Protein AF-0000000080835949 (afdb_homodimer)

pLDDT: mean 84.01, std 15.95, range [26.69, 98.88]

Organism: Erinaceus europaeus (NCBI:txid9365)

Structure (mmCIF, N/CA/C/O backbone):
data_AF-0000000080835949-model_v1
#
loop_
_entity.id
_entity.type
_entity.pdbx_description
1 polymer 'Delta-1-pyrroline-5-carboxylate synthase isoform X5'
#
loop_
_atom_site.group_PDB
_atom_site.id
_atom_site.type_symbol
_atom_site.label_atom_id
_atom_site.label_alt_id
_atom_site.label_comp_id
_atom_site.label_asym_id
_atom_site.label_entity_id
_atom_site.label_seq_id
_atom_site.pdbx_PDB_ins_code
_atom_site.Cartn_x
_atom_site.Cartn_y
_atom_site.Cartn_z
_atom_site.occupancy
_atom_site.B_iso_or_equiv
_atom_site.auth_seq_id
_atom_site.auth_comp_id
_atom_site.auth_asym_id
_atom_site.auth_atom_id
_atom_site.pdbx_PDB_model_num
ATOM 1 N N . MET A 1 1 ? -2.121 26.766 31.625 1 88.12 1 MET A N 1
ATOM 2 C CA . MET A 1 1 ? -1.047 26.641 30.656 1 88.12 1 MET A CA 1
ATOM 3 C C . MET A 1 1 ? -0.212 27.906 30.578 1 88.12 1 MET A C 1
ATOM 5 O O . MET A 1 1 ? -0.754 29.016 30.625 1 88.12 1 MET A O 1
ATOM 9 N N . MET A 1 2 ? 1.116 27.719 30.609 1 88.81 2 MET A N 1
ATOM 10 C CA . MET A 1 2 ? 2.055 28.828 30.422 1 88.81 2 MET A CA 1
ATOM 11 C C . MET A 1 2 ? 2.971 28.562 29.234 1 88.81 2 MET A C 1
ATOM 13 O O . MET A 1 2 ? 3.219 27.422 28.859 1 88.81 2 MET A O 1
ATOM 17 N N . LEU A 1 3 ? 3.408 29.656 28.625 1 90.5 3 LEU A N 1
ATOM 18 C CA . LEU A 1 3 ? 4.285 29.562 27.469 1 90.5 3 LEU A CA 1
ATOM 19 C C . LEU A 1 3 ? 5.617 30.25 27.734 1 90.5 3 LEU A C 1
ATOM 21 O O . LEU A 1 3 ? 5.648 31.375 28.266 1 90.5 3 LEU A O 1
ATOM 25 N N . VAL A 1 4 ? 6.664 29.484 27.531 1 88.44 4 VAL A N 1
ATOM 26 C CA . VAL A 1 4 ? 8 30.078 27.5 1 88.44 4 VAL A CA 1
ATOM 27 C C . VAL A 1 4 ? 8.5 30.156 26.062 1 88.44 4 VAL A C 1
ATOM 29 O O . VAL A 1 4 ? 8.523 29.141 25.344 1 88.44 4 VAL A O 1
ATOM 32 N N . THR A 1 5 ? 8.727 31.234 25.594 1 84.81 5 THR A N 1
ATOM 33 C CA . THR A 1 5 ? 9.062 31.375 24.172 1 84.81 5 THR A CA 1
ATOM 34 C C . THR A 1 5 ? 10.43 32.031 24.016 1 84.81 5 THR A C 1
ATOM 36 O O . THR A 1 5 ? 10.906 32.719 24.906 1 84.81 5 THR A O 1
ATOM 39 N N . SER A 1 6 ? 10.992 31.562 22.922 1 78 6 SER A N 1
ATOM 40 C CA . SER A 1 6 ? 12.203 32.219 22.406 1 78 6 SER A CA 1
ATOM 41 C C . SER A 1 6 ? 11.93 32.938 21.094 1 78 6 SER A C 1
ATOM 43 O O . SER A 1 6 ? 10.773 33.062 20.672 1 78 6 SER A O 1
ATOM 45 N N . GLY A 1 7 ? 12.836 33.75 20.656 1 71.12 7 GLY A N 1
ATOM 46 C CA . GLY A 1 7 ? 12.727 34.281 19.312 1 71.12 7 GLY A CA 1
ATOM 47 C C . GLY A 1 7 ? 12.727 35.812 19.25 1 71.12 7 GLY A C 1
ATOM 48 O O . GLY A 1 7 ? 12.711 36.406 18.172 1 71.12 7 GLY A O 1
ATOM 49 N N . ALA A 1 8 ? 12.742 36.375 20.406 1 66.88 8 ALA A N 1
ATOM 50 C CA . ALA A 1 8 ? 12.734 37.844 20.406 1 66.88 8 ALA A CA 1
ATOM 51 C C . ALA A 1 8 ? 13.891 38.375 19.594 1 66.88 8 ALA A C 1
ATOM 53 O O . ALA A 1 8 ? 13.719 39.344 18.844 1 66.88 8 ALA A O 1
ATOM 54 N N . VAL A 1 9 ? 14.953 37.656 19.781 1 63.09 9 VAL A N 1
ATOM 55 C CA . VAL A 1 9 ? 16.125 38.125 19.047 1 63.09 9 VAL A CA 1
ATOM 56 C C . VAL A 1 9 ? 15.914 37.969 17.547 1 63.09 9 VAL A C 1
ATOM 58 O O . VAL A 1 9 ? 16.219 38.875 16.766 1 63.09 9 VAL A O 1
ATOM 61 N N . ALA A 1 10 ? 15.367 36.875 17.203 1 71.38 10 ALA A N 1
ATOM 62 C CA . ALA A 1 10 ? 15.133 36.625 15.789 1 71.38 10 ALA A CA 1
ATOM 63 C C . ALA A 1 10 ? 14.109 37.594 15.211 1 71.38 10 ALA A C 1
ATOM 65 O O . ALA A 1 10 ? 14.289 38.094 14.102 1 71.38 10 ALA A O 1
ATOM 66 N N . PHE A 1 11 ? 13.109 37.875 15.883 1 72.44 11 PHE A N 1
ATOM 67 C CA . PHE A 1 11 ? 12.094 38.812 15.461 1 72.44 11 PHE A CA 1
ATOM 68 C C . PHE A 1 11 ? 12.688 40.219 15.344 1 72.44 11 PHE A C 1
ATOM 70 O O . PHE A 1 11 ? 12.352 40.969 14.422 1 72.44 11 PHE A O 1
ATOM 77 N N . GLY A 1 12 ? 13.531 40.5 16.25 1 64.81 12 GLY A N 1
ATOM 78 C CA . GLY A 1 12 ? 14.172 41.812 16.25 1 64.81 12 GLY A CA 1
ATOM 79 C C . GLY A 1 12 ? 15.141 41.969 15.094 1 64.81 12 GLY A C 1
ATOM 80 O O . GLY A 1 12 ? 15.195 43.062 14.484 1 64.81 12 GLY A O 1
ATOM 81 N N . LYS A 1 13 ? 15.805 40.875 14.914 1 69.25 13 LYS A N 1
ATOM 82 C CA . LYS A 1 13 ? 16.734 40.938 13.797 1 69.25 13 LYS A CA 1
ATOM 83 C C . LYS A 1 13 ? 16.016 41.219 12.484 1 69.25 13 LYS A C 1
ATOM 85 O O . LYS A 1 13 ? 16.484 42 11.664 1 69.25 13 LYS A O 1
ATOM 90 N N . GLN A 1 14 ? 14.938 40.594 12.367 1 67.75 14 GLN A N 1
ATOM 91 C CA . GLN A 1 14 ? 14.156 40.781 11.148 1 67.75 14 GLN A CA 1
ATOM 92 C C . GLN A 1 14 ? 13.586 42.188 11.086 1 67.75 14 GLN A C 1
ATOM 94 O O . GLN A 1 14 ? 13.641 42.844 10.039 1 67.75 14 GLN A O 1
ATOM 99 N N . ARG A 1 15 ? 13.102 42.656 12.094 1 65 15 ARG A N 1
ATOM 100 C CA . ARG A 1 15 ? 12.508 44 12.164 1 65 15 ARG A CA 1
ATOM 101 C C . ARG A 1 15 ? 13.555 45.062 11.938 1 65 15 ARG A C 1
ATOM 103 O O . ARG A 1 15 ? 13.328 46 11.18 1 65 15 ARG A O 1
ATOM 110 N N . LEU A 1 16 ? 14.727 44.875 12.594 1 61.59 16 LEU A N 1
ATOM 111 C CA . LEU A 1 16 ? 15.766 45.906 12.508 1 61.59 16 LEU A CA 1
ATOM 112 C C . LEU A 1 16 ? 16.422 45.906 11.125 1 61.59 16 LEU A C 1
ATOM 114 O O . LEU A 1 16 ? 16.781 46.969 10.602 1 61.59 16 LEU A O 1
ATOM 118 N N . ARG A 1 17 ? 16.531 44.688 10.75 1 63.53 17 ARG A N 1
ATOM 119 C CA . ARG A 1 17 ? 17.062 44.594 9.391 1 63.53 17 ARG A CA 1
ATOM 120 C C . ARG A 1 17 ? 16.188 45.375 8.414 1 63.53 17 ARG A C 1
ATOM 122 O O . ARG A 1 17 ? 16.688 46.094 7.547 1 63.53 17 ARG A O 1
ATOM 129 N N . HIS A 1 18 ? 15 45.219 8.578 1 60.62 18 HIS A N 1
ATOM 130 C CA . HIS A 1 18 ? 14.055 45.906 7.719 1 60.62 18 HIS A CA 1
ATOM 131 C C . HIS A 1 18 ? 14.148 47.406 7.91 1 60.62 18 HIS A C 1
ATOM 133 O O . HIS A 1 18 ? 14.133 48.188 6.934 1 60.62 18 HIS A O 1
ATOM 139 N N . GLU A 1 19 ? 14.281 47.812 9.117 1 56.03 19 GLU A N 1
ATOM 140 C CA . GLU A 1 19 ? 14.359 49.219 9.414 1 56.03 19 GLU A CA 1
ATOM 141 C C . GLU A 1 19 ? 15.641 49.844 8.859 1 56.03 19 GLU A C 1
ATOM 143 O O . GLU A 1 19 ? 15.633 50.969 8.367 1 56.03 19 GLU A O 1
ATOM 148 N N . ILE A 1 20 ? 16.578 49 8.961 1 55.88 20 ILE A N 1
ATOM 149 C CA . ILE A 1 20 ? 17.859 49.5 8.461 1 55.88 20 ILE A CA 1
ATOM 150 C C . ILE A 1 20 ? 17.812 49.594 6.941 1 55.88 20 ILE A C 1
ATOM 152 O O . ILE A 1 20 ? 18.281 50.594 6.379 1 55.88 20 ILE A O 1
ATOM 156 N N . LEU A 1 21 ? 17.234 48.625 6.426 1 57.69 21 LEU A N 1
ATOM 157 C CA . LEU A 1 21 ? 17.125 48.688 4.969 1 57.69 21 LEU A CA 1
ATOM 158 C C . LEU A 1 21 ? 16.266 49.875 4.523 1 57.69 21 LEU A C 1
ATOM 160 O O . LEU A 1 21 ? 16.609 50.531 3.551 1 57.69 21 LEU A O 1
ATOM 164 N N . LEU A 1 22 ? 15.25 50.062 5.277 1 53.97 22 LEU A N 1
ATOM 165 C CA . LEU A 1 22 ? 14.398 51.188 4.969 1 53.97 22 LEU A CA 1
ATOM 166 C C . LEU A 1 22 ? 15.141 52.5 5.188 1 53.97 22 LEU A C 1
ATOM 168 O O . LEU A 1 22 ? 15.016 53.438 4.383 1 53.97 22 LEU A O 1
ATOM 172 N N . SER A 1 23 ? 15.844 52.531 6.25 1 50.34 23 SER A N 1
ATOM 173 C CA . SER A 1 23 ? 16.594 53.719 6.559 1 50.34 23 SER A CA 1
ATOM 174 C C . SER A 1 23 ? 17.656 54 5.496 1 50.34 23 SER A C 1
ATOM 176 O O . SER A 1 23 ? 17.859 55.156 5.105 1 50.34 23 SER A O 1
ATOM 178 N N . GLN A 1 24 ? 18.125 52.906 5.164 1 52.12 24 GLN A N 1
ATOM 179 C CA . GLN A 1 24 ? 19.125 53.062 4.125 1 52.12 24 GLN A CA 1
ATOM 180 C C . GLN A 1 24 ? 18.5 53.531 2.818 1 52.12 24 GLN A C 1
ATOM 182 O O . GLN A 1 24 ? 19.062 54.406 2.133 1 52.12 24 GLN A O 1
ATOM 187 N N . SER A 1 25 ? 17.422 52.938 2.572 1 54.47 25 SER A N 1
ATOM 188 C CA . SER A 1 25 ? 16.734 53.344 1.351 1 54.47 25 SER A CA 1
ATOM 189 C C . SER A 1 25 ? 16.281 54.812 1.428 1 54.47 25 SER A C 1
ATOM 191 O O . SER A 1 25 ? 16.391 55.531 0.447 1 54.47 25 SER A O 1
ATOM 193 N N . VAL A 1 26 ? 15.812 55.219 2.514 1 49.69 26 VAL A N 1
ATOM 194 C CA . VAL A 1 26 ? 15.383 56.594 2.709 1 49.69 26 VAL A CA 1
ATOM 195 C C . VAL A 1 26 ? 16.594 57.531 2.645 1 49.69 26 VAL A C 1
ATOM 197 O O . VAL A 1 26 ? 16.531 58.594 2.021 1 49.69 26 VAL A O 1
ATOM 200 N N . ARG A 1 27 ? 17.578 57.125 3.326 1 48.22 27 ARG A N 1
ATOM 201 C CA . ARG A 1 27 ? 18.797 57.938 3.277 1 48.22 27 ARG A CA 1
ATOM 202 C C . ARG A 1 27 ? 19.328 58.031 1.851 1 48.22 27 ARG A C 1
ATOM 204 O O . ARG A 1 27 ? 19.797 59.094 1.435 1 48.22 27 ARG A O 1
ATOM 211 N N . GLN A 1 28 ? 19.125 56.906 1.254 1 51 28 GLN A N 1
ATOM 212 C CA . GLN A 1 28 ? 19.562 56.969 -0.14 1 51 28 GLN A CA 1
ATOM 213 C C . GLN A 1 28 ? 18.656 57.875 -0.967 1 51 28 GLN A C 1
ATOM 215 O O . GLN A 1 28 ? 19.141 58.594 -1.828 1 51 28 GLN A O 1
ATOM 220 N N . ALA A 1 29 ? 17.375 57.75 -0.825 1 49.56 29 ALA A N 1
ATOM 221 C CA . ALA A 1 29 ? 16.453 58.594 -1.582 1 49.56 29 ALA A CA 1
ATOM 222 C C . ALA A 1 29 ? 16.641 60.062 -1.224 1 49.56 29 ALA A C 1
ATOM 224 O O . ALA A 1 29 ? 16.516 60.938 -2.082 1 49.56 29 ALA A O 1
ATOM 225 N N . LEU A 1 30 ? 16.797 60.375 -0.031 1 43.25 30 LEU A N 1
ATOM 226 C CA . LEU A 1 30 ? 17.016 61.75 0.378 1 43.25 30 LEU A CA 1
ATOM 227 C C . LEU A 1 30 ? 18.391 62.25 -0.058 1 43.25 30 LEU A C 1
ATOM 229 O O . LEU A 1 30 ? 18.578 63.438 -0.251 1 43.25 30 LEU A O 1
ATOM 233 N N . HIS A 1 31 ? 19.359 61.469 0.089 1 42.22 31 HIS A N 1
ATOM 234 C CA . HIS A 1 31 ? 20.688 61.906 -0.351 1 42.22 31 HIS A CA 1
ATOM 235 C C . HIS A 1 31 ? 20.906 61.594 -1.824 1 42.22 31 HIS A C 1
ATOM 237 O O . HIS A 1 31 ? 20.969 60.406 -2.207 1 42.22 31 HIS A O 1
ATOM 243 N N . SER A 1 32 ? 20.281 62.344 -2.828 1 41.25 32 SER A N 1
ATOM 244 C CA . SER A 1 32 ? 20.406 62.375 -4.281 1 41.25 32 SER A CA 1
ATOM 245 C C . SER A 1 32 ? 21.812 62 -4.711 1 41.25 32 SER A C 1
ATOM 247 O O . SER A 1 32 ? 22.125 61.938 -5.902 1 41.25 32 SER A O 1
ATOM 249 N N . GLY A 1 33 ? 22.984 62.562 -4.094 1 35.78 33 GLY A N 1
ATOM 250 C CA . GLY A 1 33 ? 24.234 62.594 -4.855 1 35.78 33 GLY A CA 1
ATOM 251 C C . GLY A 1 33 ? 24.688 61.219 -5.281 1 35.78 33 GLY A C 1
ATOM 252 O O . GLY A 1 33 ? 24.172 60.219 -4.809 1 35.78 33 GLY A O 1
ATOM 253 N N . GLN A 1 34 ? 25.953 61.156 -6.062 1 35.84 34 GLN A N 1
ATOM 254 C CA . GLN A 1 34 ? 26.641 60.25 -6.965 1 35.84 34 GLN A CA 1
ATOM 255 C C . GLN A 1 34 ? 26.703 58.844 -6.371 1 35.84 34 GLN A C 1
ATOM 257 O O . GLN A 1 34 ? 26.203 57.875 -6.965 1 35.84 34 GLN A O 1
ATOM 262 N N . ASN A 1 35 ? 28.109 58.281 -6.332 1 35.69 35 ASN A N 1
ATOM 263 C CA . ASN A 1 35 ? 28.844 57.094 -6.684 1 35.69 35 ASN A CA 1
ATOM 264 C C . ASN A 1 35 ? 28.625 55.969 -5.668 1 35.69 35 ASN A C 1
ATOM 266 O O . ASN A 1 35 ? 28.609 54.781 -6.027 1 35.69 35 ASN A O 1
ATOM 270 N N . GLN A 1 36 ? 29.297 56.156 -4.41 1 35.09 36 GLN A N 1
ATOM 271 C CA . GLN A 1 36 ? 29.938 55.031 -3.734 1 35.09 36 GLN A CA 1
ATOM 272 C C . GLN A 1 36 ? 28.891 54.125 -3.049 1 35.09 36 GLN A C 1
ATOM 274 O O . GLN A 1 36 ? 28.422 54.469 -1.959 1 35.09 36 GLN A O 1
ATOM 279 N N . LEU A 1 37 ? 28 53.594 -3.613 1 39.09 37 LEU A N 1
ATOM 280 C CA . LEU A 1 37 ? 27.188 52.469 -3.141 1 39.09 37 LEU A CA 1
ATOM 281 C C . LEU A 1 37 ? 28.047 51.438 -2.445 1 39.09 37 LEU A C 1
ATOM 283 O O . LEU A 1 37 ? 28.484 50.469 -3.076 1 39.09 37 LEU A O 1
ATOM 287 N N . LYS A 1 38 ? 29.188 51.875 -1.84 1 36.31 38 LYS A N 1
ATOM 288 C CA . LYS A 1 38 ? 29.969 50.844 -1.157 1 36.31 38 LYS A CA 1
ATOM 289 C C . LYS A 1 38 ? 29.078 49.906 -0.337 1 36.31 38 LYS A C 1
ATOM 291 O O . LYS A 1 38 ? 27.953 50.281 0.029 1 36.31 38 LYS A O 1
ATOM 296 N N . GLU A 1 39 ? 29.75 48.656 -0.035 1 39.78 39 GLU A N 1
ATOM 297 C CA . GLU A 1 39 ? 29.422 47.469 0.739 1 39.78 39 GLU A CA 1
ATOM 298 C C . GLU A 1 39 ? 28.812 47.844 2.086 1 39.78 39 GLU A C 1
ATOM 300 O O . GLU A 1 39 ? 29.531 48.062 3.062 1 39.78 39 GLU A O 1
ATOM 305 N N . MET A 1 40 ? 28.016 48.719 2.17 1 38.34 40 MET A N 1
ATOM 306 C CA . MET A 1 40 ? 27.469 49 3.494 1 38.34 40 MET A CA 1
ATOM 307 C C . MET A 1 40 ? 27.109 47.719 4.223 1 38.34 40 MET A C 1
ATOM 309 O O . MET A 1 40 ? 26.234 46.969 3.773 1 38.34 40 MET A O 1
ATOM 313 N N . ALA A 1 41 ? 28 47.125 4.918 1 41.78 41 ALA A N 1
ATOM 314 C CA . ALA A 1 41 ? 27.891 46 5.859 1 41.78 41 ALA A CA 1
ATOM 315 C C . ALA A 1 41 ? 26.688 46.188 6.781 1 41.78 41 ALA A C 1
ATOM 317 O O . ALA A 1 41 ? 26.484 47.25 7.363 1 41.78 41 ALA A O 1
ATOM 318 N N . ILE A 1 42 ? 25.594 45.656 6.613 1 47.62 42 ILE A N 1
ATOM 319 C CA . ILE A 1 42 ? 24.547 45.5 7.621 1 47.62 42 ILE A CA 1
ATOM 320 C C . ILE A 1 42 ? 25.172 45.438 9.008 1 47.62 42 ILE A C 1
ATOM 322 O O . ILE A 1 42 ? 26.016 44.562 9.266 1 47.62 42 ILE A O 1
ATOM 326 N N . PRO A 1 43 ? 25.328 46.531 9.75 1 47.06 43 PRO A N 1
ATOM 327 C CA . PRO A 1 43 ? 25.938 46.438 11.078 1 47.06 43 PRO A CA 1
ATOM 328 C C . PRO A 1 43 ? 25.5 45.219 11.867 1 47.06 43 PRO A C 1
ATOM 330 O O . PRO A 1 43 ? 24.391 44.719 11.664 1 47.06 43 PRO A O 1
ATOM 333 N N . VAL A 1 44 ? 26.422 44.469 12.383 1 52.31 44 VAL A N 1
ATOM 334 C CA . VAL A 1 44 ? 26.203 43.375 13.328 1 52.31 44 VAL A CA 1
ATOM 335 C C . VAL A 1 44 ? 25.25 43.844 14.422 1 52.31 44 VAL A C 1
ATOM 337 O O . VAL A 1 44 ? 25.547 44.781 15.172 1 52.31 44 VAL A O 1
ATOM 340 N N . LEU A 1 45 ? 23.984 43.719 14.172 1 59.12 45 LEU A N 1
ATOM 341 C CA . LEU A 1 45 ? 22.953 44.062 15.148 1 59.12 45 LEU A CA 1
ATOM 342 C C . LEU A 1 45 ? 23.219 43.344 16.469 1 59.12 45 LEU A C 1
ATOM 344 O O . LEU A 1 45 ? 23.438 42.125 16.5 1 59.12 45 LEU A O 1
ATOM 348 N N . GLU A 1 46 ? 23.531 44.094 17.484 1 59.28 46 GLU A N 1
ATOM 349 C CA . GLU A 1 46 ? 23.719 43.531 18.828 1 59.28 46 GLU A CA 1
ATOM 350 C C . GLU A 1 46 ? 22.469 42.75 19.266 1 59.28 46 GLU A C 1
ATOM 352 O O . GLU A 1 46 ? 21.344 43.188 19.047 1 59.28 46 GLU A O 1
ATOM 357 N N . ALA A 1 47 ? 22.656 41.625 19.781 1 62.09 47 ALA A N 1
ATOM 358 C CA . ALA A 1 47 ? 21.609 40.688 20.188 1 62.09 47 ALA A CA 1
ATOM 359 C C . ALA A 1 47 ? 20.641 41.375 21.172 1 62.09 47 ALA A C 1
ATOM 361 O O . ALA A 1 47 ? 19.438 41.125 21.109 1 62.09 47 ALA A O 1
ATOM 362 N N . ARG A 1 48 ? 21.125 42.312 21.984 1 60.59 48 ARG A N 1
ATOM 363 C CA . ARG A 1 48 ? 20.297 42.969 22.984 1 60.59 48 ARG A CA 1
ATOM 364 C C . ARG A 1 48 ? 19.297 43.906 22.328 1 60.59 48 ARG A C 1
ATOM 366 O O . ARG A 1 48 ? 18.125 43.969 22.719 1 60.59 48 ARG A O 1
ATOM 373 N N . ALA A 1 49 ? 19.812 44.562 21.391 1 62.06 49 ALA A N 1
ATOM 374 C CA . ALA A 1 49 ? 18.938 45.469 20.656 1 62.06 49 ALA A CA 1
ATOM 375 C C . ALA A 1 49 ? 17.875 44.719 19.859 1 62.06 49 ALA A C 1
ATOM 377 O O . ALA A 1 49 ? 16.719 45.156 19.797 1 62.06 49 ALA A O 1
ATOM 378 N N . CYS A 1 50 ? 18.281 43.656 19.375 1 67.44 50 CYS A N 1
ATOM 379 C CA . CYS A 1 50 ? 17.359 42.844 18.609 1 67.44 50 CYS A CA 1
ATOM 380 C C . CYS A 1 50 ? 16.266 42.25 19.5 1 67.44 50 CYS A C 1
ATOM 382 O O . CYS A 1 50 ? 15.102 42.188 19.125 1 67.44 50 CYS A O 1
ATOM 384 N N . ALA A 1 51 ? 16.703 41.906 20.672 1 66.88 51 ALA A N 1
ATOM 385 C CA . ALA A 1 51 ? 15.75 41.344 21.609 1 66.88 51 ALA A CA 1
ATOM 386 C C . ALA A 1 51 ? 14.703 42.375 22.031 1 66.88 51 ALA A C 1
ATOM 388 O O . ALA A 1 51 ? 13.516 42.031 22.109 1 66.88 51 ALA A O 1
ATOM 389 N N . ALA A 1 52 ? 15.18 43.531 22.281 1 61.88 52 ALA A N 1
ATOM 390 C CA . ALA A 1 52 ? 14.266 44.594 22.703 1 61.88 52 ALA A CA 1
ATOM 391 C C . ALA A 1 52 ? 13.273 44.969 21.609 1 61.88 52 ALA A C 1
ATOM 393 O O . ALA A 1 52 ? 12.086 45.156 21.875 1 61.88 52 ALA A O 1
ATOM 394 N N . ALA A 1 53 ? 13.797 44.938 20.438 1 63.16 53 ALA A N 1
ATOM 395 C CA . ALA A 1 53 ? 12.953 45.312 19.297 1 63.16 53 ALA A CA 1
ATOM 396 C C . ALA A 1 53 ? 12.016 44.156 18.938 1 63.16 53 ALA A C 1
ATOM 398 O O . ALA A 1 53 ? 10.891 44.375 18.469 1 63.16 53 ALA A O 1
ATOM 399 N N . GLY A 1 54 ? 12.383 43.062 19.156 1 70.12 54 GLY A N 1
ATOM 400 C CA . GLY A 1 54 ? 11.648 41.875 18.734 1 70.12 54 GLY A CA 1
ATOM 401 C C . GLY A 1 54 ? 10.594 41.438 19.719 1 70.12 54 GLY A C 1
ATOM 402 O O . GLY A 1 54 ? 9.578 40.844 19.344 1 70.12 54 GLY A O 1
ATOM 403 N N . GLN A 1 55 ? 10.812 41.812 20.969 1 71.94 55 GLN A N 1
ATOM 404 C CA . GLN A 1 55 ? 9.922 41.344 22.031 1 71.94 55 GLN A CA 1
ATOM 405 C C . GLN A 1 55 ? 8.508 41.906 21.844 1 71.94 55 GLN A C 1
ATOM 407 O O . GLN A 1 55 ? 7.527 41.188 22.047 1 71.94 55 GLN A O 1
ATOM 412 N N . SER A 1 56 ? 8.367 43.125 21.453 1 65.25 56 SER A N 1
ATOM 413 C CA . SER A 1 56 ? 7.055 43.719 21.25 1 65.25 56 SER A CA 1
ATOM 414 C C . SER A 1 56 ? 6.324 43.062 20.078 1 65.25 56 SER A C 1
ATOM 416 O O . SER A 1 56 ? 5.113 42.812 20.156 1 65.25 56 SER A O 1
ATOM 418 N N . GLY A 1 57 ? 7.055 42.844 19.047 1 70.12 57 GLY A N 1
ATOM 419 C CA . GLY A 1 57 ? 6.465 42.156 17.906 1 70.12 57 GLY A CA 1
ATOM 420 C C . GLY A 1 57 ? 6.016 40.75 18.234 1 70.12 57 GLY A C 1
ATOM 421 O O . GLY A 1 57 ? 4.934 40.344 17.812 1 70.12 57 GLY A O 1
ATOM 422 N N . LEU A 1 58 ? 6.777 40.094 18.922 1 78.75 58 LEU A N 1
ATOM 423 C CA . LEU A 1 58 ? 6.473 38.719 19.297 1 78.75 58 LEU A CA 1
ATOM 424 C C . LEU A 1 58 ? 5.23 38.688 20.188 1 78.75 58 LEU A C 1
ATOM 426 O O . LEU A 1 58 ? 4.359 37.844 19.984 1 78.75 58 LEU A O 1
ATOM 430 N N . MET A 1 59 ? 5.137 39.562 21.062 1 75.5 59 MET A N 1
ATOM 431 C CA . MET A 1 59 ? 3.996 39.594 21.969 1 75.5 59 MET A CA 1
ATOM 432 C C . MET A 1 59 ? 2.717 39.969 21.219 1 75.5 59 MET A C 1
ATOM 434 O O . MET A 1 59 ? 1.639 39.469 21.547 1 75.5 59 MET A O 1
ATOM 438 N N . ALA A 1 60 ? 2.869 40.906 20.359 1 69.31 60 ALA A N 1
ATOM 439 C CA . ALA A 1 60 ? 1.716 41.281 19.562 1 69.31 60 ALA A CA 1
ATOM 440 C C . ALA A 1 60 ? 1.178 40.062 18.781 1 69.31 60 ALA A C 1
ATOM 442 O O . ALA A 1 60 ? -0.037 39.906 18.641 1 69.31 60 ALA A O 1
ATOM 443 N N . LEU A 1 61 ? 2.068 39.438 18.375 1 78.19 61 LEU A N 1
ATOM 444 C CA . LEU A 1 61 ? 1.684 38.25 17.641 1 78.19 61 LEU A CA 1
ATOM 445 C C . LEU A 1 61 ? 0.943 37.25 18.531 1 78.19 61 LEU A C 1
ATOM 447 O O . LEU A 1 61 ? -0.123 36.75 18.172 1 78.19 61 LEU A O 1
ATOM 451 N N . TYR A 1 62 ? 1.441 36.969 19.656 1 82.75 62 TYR A N 1
ATOM 452 C CA . TYR A 1 62 ? 0.811 36.031 20.578 1 82.75 62 TYR A CA 1
ATOM 453 C C . TYR A 1 62 ? -0.554 36.562 21.016 1 82.75 62 TYR A C 1
ATOM 455 O O . TYR A 1 62 ? -1.519 35.781 21.094 1 82.75 62 TYR A O 1
ATOM 463 N N . GLU A 1 63 ? -0.617 37.75 21.297 1 73.19 63 GLU A N 1
ATOM 464 C CA . GLU A 1 63 ? -1.877 38.312 21.734 1 73.19 63 GLU A CA 1
ATOM 465 C C . GLU A 1 63 ? -2.953 38.188 20.656 1 73.19 63 GLU A C 1
ATOM 467 O O . GLU A 1 63 ? -4.105 37.875 20.953 1 73.19 63 GLU A O 1
ATOM 472 N N . ALA A 1 64 ? -2.479 38.5 19.547 1 73.44 64 ALA A N 1
ATOM 473 C CA . ALA A 1 64 ? -3.422 38.375 18.438 1 73.44 64 ALA A CA 1
ATOM 474 C C . ALA A 1 64 ? -3.893 36.938 18.25 1 73.44 64 ALA A C 1
ATOM 476 O O . ALA A 1 64 ? -5.07 36.688 17.984 1 73.44 64 ALA A O 1
ATOM 477 N N . MET A 1 65 ? -3.039 36.094 18.406 1 81.31 65 MET A N 1
ATOM 478 C CA . MET A 1 65 ? -3.35 34.688 18.203 1 81.31 65 MET A CA 1
ATOM 479 C C . MET A 1 65 ? -4.277 34.156 19.297 1 81.31 65 MET A C 1
ATOM 481 O O . MET A 1 65 ? -5.219 33.406 19.016 1 81.31 65 MET A O 1
ATOM 485 N N . PHE A 1 66 ? -4.109 34.594 20.5 1 80.5 66 PHE A N 1
ATOM 486 C CA . PHE A 1 66 ? -4.902 34.094 21.625 1 80.5 66 PHE A CA 1
ATOM 487 C C . PHE A 1 66 ? -6.25 34.812 21.688 1 80.5 66 PHE A C 1
ATOM 489 O O . PHE A 1 66 ? -7.262 34.188 22.047 1 80.5 66 PHE A O 1
ATOM 496 N N . THR A 1 67 ? -6.172 35.938 21.312 1 70.94 67 THR A N 1
ATOM 497 C CA . THR A 1 67 ? -7.387 36.719 21.391 1 70.94 67 THR A CA 1
ATOM 498 C C . THR A 1 67 ? -8.461 36.188 20.469 1 70.94 67 THR A C 1
ATOM 500 O O . THR A 1 67 ? -9.648 36.25 20.766 1 70.94 67 THR A O 1
ATOM 503 N N . GLN A 1 68 ? -7.992 35.625 19.453 1 68 68 GLN A N 1
ATOM 504 C CA . GLN A 1 68 ? -8.938 35.031 18.516 1 68 68 GLN A CA 1
ATOM 505 C C . GLN A 1 68 ? -9.781 33.938 19.188 1 68 68 GLN A C 1
ATOM 507 O O . GLN A 1 68 ? -10.906 33.688 18.75 1 68 68 GLN A O 1
ATOM 512 N N . TYR A 1 69 ? -9.312 33.438 20.203 1 74.06 69 TYR A N 1
ATOM 513 C CA . TYR A 1 69 ? -10.023 32.406 20.938 1 74.06 69 TYR A CA 1
ATOM 514 C C . TYR A 1 69 ? -10.539 32.938 22.281 1 74.06 69 TYR A C 1
ATOM 516 O O . TYR A 1 69 ? -10.828 32.156 23.188 1 74.06 69 TYR A O 1
ATOM 524 N N . SER A 1 70 ? -10.5 34.125 22.453 1 68.94 70 SER A N 1
ATOM 525 C CA . SER A 1 70 ? -10.977 34.844 23.641 1 68.94 70 SER A CA 1
ATOM 526 C C . SER A 1 70 ? -10.117 34.5 24.844 1 68.94 70 SER A C 1
ATOM 528 O O . SER A 1 70 ? -10.633 34.375 25.953 1 68.94 70 SER A O 1
ATOM 530 N N . ILE A 1 71 ? -8.891 34.312 24.516 1 78.06 71 ILE A N 1
ATOM 531 C CA . ILE A 1 71 ? -7.93 34.094 25.578 1 78.06 71 ILE A CA 1
ATOM 532 C C . ILE A 1 71 ? -6.98 35.281 25.688 1 78.06 71 ILE A C 1
ATOM 534 O O . ILE A 1 71 ? -6.496 35.812 24.688 1 78.06 71 ILE A O 1
ATOM 538 N N . CYS A 1 72 ? -6.863 35.75 26.859 1 71.31 72 CYS A N 1
ATOM 539 C CA . CYS A 1 72 ? -5.938 36.844 27.109 1 71.31 72 CYS A CA 1
ATOM 540 C C . CYS A 1 72 ? -4.547 36.344 27.453 1 71.31 72 CYS A C 1
ATOM 542 O O . CYS A 1 72 ? -4.414 35.312 28.125 1 71.31 72 CYS A O 1
ATOM 544 N N . ALA A 1 73 ? -3.584 36.969 26.891 1 81.31 73 ALA A N 1
ATOM 545 C CA . ALA A 1 73 ? -2.199 36.625 27.188 1 81.31 73 ALA A CA 1
ATOM 546 C C . ALA A 1 73 ? -1.479 37.781 27.875 1 81.31 73 ALA A C 1
ATOM 548 O O . ALA A 1 73 ? -1.861 38.938 27.719 1 81.31 73 ALA A O 1
ATOM 549 N N . ALA A 1 74 ? -0.504 37.438 28.781 1 73.69 74 ALA A N 1
ATOM 550 C CA . ALA A 1 74 ? 0.304 38.438 29.469 1 73.69 74 ALA A CA 1
ATOM 551 C C . ALA A 1 74 ? 1.791 38.125 29.359 1 73.69 74 ALA A C 1
ATOM 553 O O . ALA A 1 74 ? 2.191 36.969 29.438 1 73.69 74 ALA A O 1
ATOM 554 N N . GLN A 1 75 ? 2.545 39.156 29.156 1 79.38 75 GLN A N 1
ATOM 555 C CA . GLN A 1 75 ? 3.988 38.969 29.031 1 79.38 75 GLN A CA 1
ATOM 556 C C . GLN A 1 75 ? 4.676 39.125 30.391 1 79.38 75 GLN A C 1
ATOM 558 O O . GLN A 1 75 ? 4.332 40 31.172 1 79.38 75 GLN A O 1
ATOM 563 N N . ILE A 1 76 ? 5.582 38.188 30.625 1 75.12 76 ILE A N 1
ATOM 564 C CA . ILE A 1 76 ? 6.457 38.281 31.781 1 75.12 76 ILE A CA 1
ATOM 565 C C . ILE A 1 76 ? 7.914 38.156 31.344 1 75.12 76 ILE A C 1
ATOM 567 O O . ILE A 1 76 ? 8.297 37.156 30.703 1 75.12 76 ILE A O 1
ATOM 571 N N . LEU A 1 77 ? 8.688 39.219 31.547 1 76.56 77 LEU A N 1
ATOM 572 C CA . LEU A 1 77 ? 10.117 39.156 31.266 1 76.56 77 LEU A CA 1
ATOM 573 C C . LEU A 1 77 ? 10.914 38.938 32.531 1 76.56 77 LEU A C 1
ATOM 575 O O . LEU A 1 77 ? 10.672 39.594 33.562 1 76.56 77 LEU A O 1
ATOM 579 N N . VAL A 1 78 ? 11.727 37.969 32.438 1 76.5 78 VAL A N 1
ATOM 580 C CA . VAL A 1 78 ? 12.469 37.594 33.656 1 76.5 78 VAL A CA 1
ATOM 581 C C . VAL A 1 78 ? 13.969 37.656 33.375 1 76.5 78 VAL A C 1
ATOM 583 O O . VAL A 1 78 ? 14.391 37.594 32.219 1 76.5 78 VAL A O 1
ATOM 586 N N . THR A 1 79 ? 14.758 37.969 34.312 1 68.5 79 THR A N 1
ATOM 587 C CA . THR A 1 79 ? 16.219 37.875 34.281 1 68.5 79 THR A CA 1
ATOM 588 C C . THR A 1 79 ? 16.703 36.812 35.281 1 68.5 79 THR A C 1
ATOM 590 O O . THR A 1 79 ? 15.945 36.312 36.094 1 68.5 79 THR A O 1
ATOM 593 N N . ASN A 1 80 ? 17.984 36.406 35.094 1 68.81 80 ASN A N 1
ATOM 594 C CA . ASN A 1 80 ? 18.578 35.406 35.969 1 68.81 80 ASN A CA 1
ATOM 595 C C . ASN A 1 80 ? 18.484 35.875 37.438 1 68.81 80 ASN A C 1
ATOM 597 O O . ASN A 1 80 ? 18.344 35.031 38.344 1 68.81 80 ASN A O 1
ATOM 601 N N . LEU A 1 81 ? 18.5 37.125 37.688 1 59.22 81 LEU A N 1
ATOM 602 C CA . LEU A 1 81 ? 18.5 37.688 39.031 1 59.22 81 LEU A CA 1
ATOM 603 C C . LEU A 1 81 ? 17.172 37.469 39.719 1 59.22 81 LEU A C 1
ATOM 605 O O . LEU A 1 81 ? 17.094 37.406 40.938 1 59.22 81 LEU A O 1
ATOM 609 N N . ASP A 1 82 ? 16.234 37.312 38.938 1 68.62 82 ASP A N 1
ATOM 610 C CA . ASP A 1 82 ? 14.891 37.125 39.5 1 68.62 82 ASP A CA 1
ATOM 611 C C . ASP A 1 82 ? 14.758 35.781 40.156 1 68.62 82 ASP A C 1
ATOM 613 O O . ASP A 1 82 ? 13.883 35.562 41 1 68.62 82 ASP A O 1
ATOM 617 N N . PHE A 1 83 ? 15.641 34.875 39.906 1 73.81 83 PHE A N 1
ATOM 618 C CA . PHE A 1 83 ? 15.508 33.531 40.438 1 73.81 83 PHE A CA 1
ATOM 619 C C . PHE A 1 83 ? 16.484 33.281 41.594 1 73.81 83 PHE A C 1
ATOM 621 O O . PHE A 1 83 ? 16.391 32.281 42.312 1 73.81 83 PHE A O 1
ATOM 628 N N . HIS A 1 84 ? 17.406 34.188 41.75 1 69.38 84 HIS A N 1
ATOM 629 C CA . HIS A 1 84 ? 18.375 34.062 42.844 1 69.38 84 HIS A CA 1
ATOM 630 C C . HIS A 1 84 ? 17.781 34.562 44.156 1 69.38 84 HIS A C 1
ATOM 632 O O . HIS A 1 84 ? 18.203 34.125 45.219 1 69.38 84 HIS A O 1
ATOM 638 N N . ASP A 1 85 ? 16.922 35.469 44.031 1 68 85 ASP A N 1
ATOM 639 C CA . ASP A 1 85 ? 16.297 36.031 45.219 1 68 85 ASP A CA 1
ATOM 640 C C . ASP A 1 85 ? 14.984 35.312 45.562 1 68 85 ASP A C 1
ATOM 642 O O . ASP A 1 85 ? 14.125 35.156 44.688 1 68 85 ASP A O 1
ATOM 646 N N . GLU A 1 86 ? 14.953 34.812 46.781 1 78.69 86 GLU A N 1
ATOM 647 C CA . GLU A 1 86 ? 13.789 34.031 47.219 1 78.69 86 GLU A CA 1
ATOM 648 C C . GLU A 1 86 ? 12.523 34.906 47.188 1 78.69 86 GLU A C 1
ATOM 650 O O . GLU A 1 86 ? 11.453 34.406 46.781 1 78.69 86 GLU A O 1
ATOM 655 N N . GLN A 1 87 ? 12.719 36.125 47.562 1 72 87 GLN A N 1
ATOM 656 C CA . GLN A 1 87 ? 11.555 37 47.562 1 72 87 GLN A CA 1
ATOM 657 C C . GLN A 1 87 ? 11.062 37.25 46.156 1 72 87 GLN A C 1
ATOM 659 O O . GLN A 1 87 ? 9.852 37.281 45.906 1 72 87 GLN A O 1
ATOM 664 N N . LYS A 1 88 ? 11.938 37.469 45.281 1 74 88 LYS A N 1
ATOM 665 C CA . LYS A 1 88 ? 11.578 37.719 43.875 1 74 88 LYS A CA 1
ATOM 666 C C . LYS A 1 88 ? 10.938 36.469 43.25 1 74 88 LYS A C 1
ATOM 668 O O . LYS A 1 88 ? 9.992 36.594 42.469 1 74 88 LYS A O 1
ATOM 673 N N . ARG A 1 89 ? 11.453 35.406 43.656 1 82 89 ARG A N 1
ATOM 674 C CA . ARG A 1 89 ? 10.906 34.156 43.156 1 82 89 ARG A CA 1
ATOM 675 C C . ARG A 1 89 ? 9.469 33.969 43.625 1 82 89 ARG A C 1
ATOM 677 O O . ARG A 1 89 ? 8.609 33.531 42.875 1 82 89 ARG A O 1
ATOM 684 N N . ARG A 1 90 ? 9.227 34.25 44.844 1 77.75 90 ARG A N 1
ATOM 685 C CA . ARG A 1 90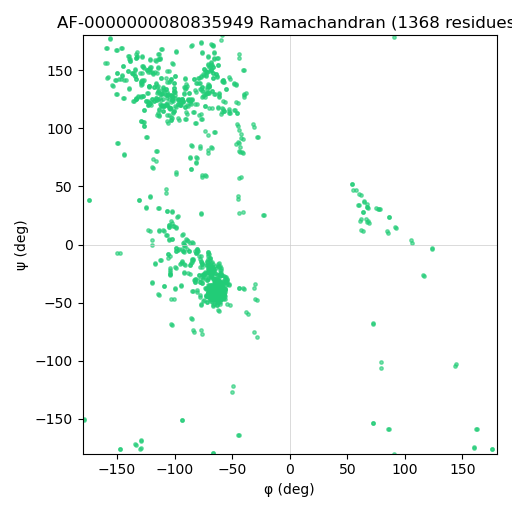 ? 7.887 34.125 45.406 1 77.75 90 ARG A CA 1
ATOM 686 C C . ARG A 1 90 ? 6.914 35.062 44.75 1 77.75 90 ARG A C 1
ATOM 688 O O . ARG A 1 90 ? 5.754 34.719 44.5 1 77.75 90 ARG A O 1
ATOM 695 N N . ASN A 1 91 ? 7.473 36.219 44.5 1 74.06 91 ASN A N 1
ATOM 696 C CA . ASN A 1 91 ? 6.648 37.188 43.812 1 74.06 91 ASN A CA 1
ATOM 697 C C . ASN A 1 91 ? 6.289 36.75 42.406 1 74.06 91 ASN A C 1
ATOM 699 O O . ASN A 1 91 ? 5.148 36.906 41.969 1 74.06 91 ASN A O 1
ATOM 703 N N . LEU A 1 92 ? 7.262 36.281 41.75 1 80.5 92 LEU A N 1
ATOM 704 C CA . LEU A 1 92 ? 7.027 35.75 40.406 1 80.5 92 LEU A CA 1
ATOM 705 C C . LEU A 1 92 ? 5.992 34.625 40.438 1 80.5 92 LEU A C 1
ATOM 707 O O . LEU A 1 92 ? 5.074 34.625 39.594 1 80.5 92 LEU A O 1
ATOM 711 N N . ASN A 1 93 ? 6.141 33.75 41.344 1 84.25 93 ASN A N 1
ATOM 712 C CA . ASN A 1 93 ? 5.203 32.656 41.5 1 84.25 93 ASN A CA 1
ATOM 713 C C . ASN A 1 93 ? 3.787 33.156 41.781 1 84.25 93 ASN A C 1
ATOM 715 O O . ASN A 1 93 ? 2.82 32.625 41.188 1 84.25 93 ASN A O 1
ATOM 719 N N . GLY A 1 94 ? 3.768 34.094 42.625 1 76.75 94 GLY A N 1
ATOM 720 C CA . GLY A 1 94 ? 2.477 34.688 42.938 1 76.75 94 GLY A CA 1
ATOM 721 C C . GLY A 1 94 ? 1.812 35.312 41.719 1 76.75 94 GLY A C 1
ATOM 722 O O . GLY A 1 94 ? 0.609 35.156 41.5 1 76.75 94 GLY A O 1
ATOM 723 N N . THR A 1 95 ? 2.613 36.031 40.969 1 78.12 95 THR A N 1
ATOM 724 C CA . THR A 1 95 ? 2.105 36.688 39.781 1 78.12 95 THR A CA 1
ATOM 725 C C . THR A 1 95 ? 1.603 35.656 38.781 1 78.12 95 THR A C 1
ATOM 727 O O . THR A 1 95 ? 0.521 35.812 38.219 1 78.12 95 THR A O 1
ATOM 730 N N . LEU A 1 96 ? 2.367 34.656 38.594 1 84.81 96 LEU A N 1
ATOM 731 C CA . LEU A 1 96 ? 2.006 33.625 37.625 1 84.81 96 LEU A CA 1
ATOM 732 C C . LEU A 1 96 ? 0.726 32.906 38.031 1 84.81 96 LEU A C 1
ATOM 734 O O . LEU A 1 96 ? -0.167 32.688 37.219 1 84.81 96 LEU A O 1
ATOM 738 N N . HIS A 1 97 ? 0.542 32.656 39.281 1 82.5 97 HIS A N 1
ATOM 739 C CA . HIS A 1 97 ? -0.65 31.984 39.781 1 82.5 97 HIS A CA 1
ATOM 740 C C . HIS A 1 97 ? -1.882 32.875 39.656 1 82.5 97 HIS A C 1
ATOM 742 O O . HIS A 1 97 ? -2.971 32.375 39.312 1 82.5 97 HIS A O 1
ATOM 748 N N . GLU A 1 98 ? -1.629 34.094 39.938 1 74.62 98 GLU A N 1
ATOM 749 C CA . GLU A 1 98 ? -2.738 35.031 39.812 1 74.62 98 GLU A CA 1
ATOM 750 C C . GLU A 1 98 ? -3.227 35.125 38.375 1 74.62 98 GLU A C 1
ATOM 752 O O . GLU A 1 98 ? -4.434 35.188 38.125 1 74.62 98 GLU A O 1
ATOM 757 N N . LEU A 1 99 ? -2.309 35.219 37.5 1 79.19 99 LEU A N 1
ATOM 758 C CA . LEU A 1 99 ? -2.668 35.25 36.094 1 79.19 99 LEU A CA 1
ATOM 759 C C . LEU A 1 99 ? -3.443 34 35.688 1 79.19 99 LEU A C 1
ATOM 761 O O . LEU A 1 99 ? -4.48 34.094 35.031 1 79.19 99 LEU A O 1
ATOM 765 N N . LEU A 1 100 ? -3.004 32.906 36.094 1 81.88 100 LEU A N 1
ATOM 766 C CA . LEU A 1 100 ? -3.637 31.641 35.781 1 81.88 100 LEU A CA 1
ATOM 767 C C . LEU A 1 100 ? -5.027 31.547 36.375 1 81.88 100 LEU A C 1
ATOM 769 O O . LEU A 1 100 ? -5.953 31.031 35.75 1 81.88 100 LEU A O 1
ATOM 773 N N . ARG A 1 101 ? -5.125 32.031 37.531 1 74.75 101 ARG A N 1
ATOM 774 C CA . ARG A 1 101 ? -6.422 32.031 38.219 1 74.75 101 ARG A CA 1
ATOM 775 C C . ARG A 1 101 ? -7.426 32.875 37.438 1 74.75 101 ARG A C 1
ATOM 777 O O . ARG A 1 101 ? -8.617 32.562 37.406 1 74.75 101 ARG A O 1
ATOM 784 N N . MET A 1 102 ? -6.883 33.906 36.781 1 68.31 102 MET A N 1
ATOM 785 C CA . MET A 1 102 ? -7.711 34.812 36 1 68.31 102 MET A CA 1
ATOM 786 C C . MET A 1 102 ? -7.895 34.281 34.594 1 68.31 102 MET A C 1
ATOM 788 O O . MET A 1 102 ? -8.43 35 33.719 1 68.31 102 MET A O 1
ATOM 792 N N . ASN A 1 103 ? -7.387 33.156 34.219 1 79.12 103 ASN A N 1
ATOM 793 C CA . ASN A 1 103 ? -7.469 32.531 32.938 1 79.12 103 ASN A CA 1
ATOM 794 C C . ASN A 1 103 ? -6.699 33.312 31.875 1 79.12 103 ASN A C 1
ATOM 796 O O . ASN A 1 103 ? -7.156 33.438 30.734 1 79.12 103 ASN A O 1
ATOM 800 N N . ILE A 1 104 ? -5.633 33.969 32.312 1 77.5 104 ILE A N 1
ATOM 801 C CA . ILE A 1 104 ? -4.699 34.656 31.406 1 77.5 104 ILE A CA 1
ATOM 802 C C . ILE A 1 104 ? -3.473 33.781 31.172 1 77.5 104 ILE A C 1
ATOM 804 O O . ILE A 1 104 ? -2.891 33.25 32.125 1 77.5 104 ILE A O 1
ATOM 808 N N . VAL A 1 105 ? -3.117 33.625 29.938 1 86.56 105 VAL A N 1
ATOM 809 C CA . VAL A 1 105 ? -1.965 32.781 29.609 1 86.56 105 VAL A CA 1
ATOM 810 C C . VAL A 1 105 ? -0.681 33.594 29.766 1 86.56 105 VAL A C 1
ATOM 812 O O . VAL A 1 105 ? -0.448 34.562 29.016 1 86.56 105 VAL A O 1
ATOM 815 N N . PRO A 1 106 ? 0.204 33.25 30.734 1 85.19 106 PRO A N 1
ATOM 816 C CA . PRO A 1 106 ? 1.486 33.938 30.844 1 85.19 106 PRO A CA 1
ATOM 817 C C . PRO A 1 106 ? 2.477 33.562 29.766 1 85.19 106 PRO A C 1
ATOM 819 O O . PRO A 1 106 ? 2.684 32.344 29.516 1 85.19 106 PRO A O 1
ATOM 822 N N . ILE A 1 107 ? 3.006 34.5 29.094 1 87.69 107 ILE A N 1
ATOM 823 C CA . ILE A 1 107 ? 4.098 34.312 28.156 1 87.69 107 ILE A CA 1
ATOM 824 C C . ILE A 1 107 ? 5.402 34.812 28.75 1 87.69 107 ILE A C 1
ATOM 826 O O . ILE A 1 107 ? 5.582 36.031 28.906 1 87.69 107 ILE A O 1
ATOM 830 N N . VAL A 1 108 ? 6.266 33.875 29.016 1 84 108 VAL A N 1
ATOM 831 C CA . VAL A 1 108 ? 7.477 34.219 29.75 1 84 108 VAL A CA 1
ATOM 832 C C . VAL A 1 108 ? 8.68 34.188 28.797 1 84 108 VAL A C 1
ATOM 834 O O . VAL A 1 108 ? 8.797 33.281 27.969 1 84 108 VAL A O 1
ATOM 837 N N . ASN A 1 109 ? 9.477 35.156 28.844 1 83.38 109 ASN A N 1
ATOM 838 C CA . ASN A 1 109 ? 10.711 35.219 28.078 1 83.38 109 ASN A CA 1
ATOM 839 C C . ASN A 1 109 ? 11.844 35.844 28.906 1 83.38 109 ASN A C 1
ATOM 841 O O . ASN A 1 109 ? 11.594 36.562 29.875 1 83.38 109 ASN A O 1
ATOM 845 N N . THR A 1 110 ? 13.008 35.344 28.547 1 77.56 110 THR A N 1
ATOM 846 C CA . THR A 1 110 ? 14.148 36 29.172 1 77.56 110 THR A CA 1
ATOM 847 C C . THR A 1 110 ? 14.32 37.406 28.609 1 77.56 110 THR A C 1
ATOM 849 O O . THR A 1 110 ? 14.141 37.625 27.406 1 77.56 110 THR A O 1
ATOM 852 N N . ASN A 1 111 ? 14.57 38.25 29.5 1 62.03 111 ASN A N 1
ATOM 853 C CA . ASN A 1 111 ? 14.82 39.625 29.062 1 62.03 111 ASN A CA 1
ATOM 854 C C . ASN A 1 111 ? 16.25 39.812 28.562 1 62.03 111 ASN A C 1
ATOM 856 O O . ASN A 1 111 ? 17.109 40.344 29.266 1 62.03 111 ASN A O 1
ATOM 860 N N . ASP A 1 112 ? 16.5 39.344 27.469 1 60.44 112 ASP A N 1
ATOM 861 C CA . ASP A 1 112 ? 17.828 39.375 26.859 1 60.44 112 ASP A CA 1
ATOM 862 C C . ASP A 1 112 ? 18.297 40.812 26.641 1 60.44 112 ASP A C 1
ATOM 864 O O . ASP A 1 112 ? 19.484 41.062 26.422 1 60.44 112 ASP A O 1
ATOM 868 N N . ALA A 1 113 ? 17.422 41.719 26.703 1 51.19 113 ALA A N 1
ATOM 869 C CA . ALA A 1 113 ? 17.766 43.094 26.469 1 51.19 113 ALA A CA 1
ATOM 870 C C . ALA A 1 113 ? 18.562 43.688 27.641 1 51.19 113 ALA A C 1
ATOM 872 O O . ALA A 1 113 ? 19.344 44.625 27.469 1 51.19 113 ALA A O 1
ATOM 873 N N . VAL A 1 114 ? 18.391 43.094 28.844 1 50.06 114 VAL A N 1
ATOM 874 C CA . VAL A 1 114 ? 19 43.719 30.031 1 50.06 114 VAL A CA 1
ATOM 875 C C . VAL A 1 114 ? 19.984 42.75 30.656 1 50.06 114 VAL A C 1
ATOM 877 O O . VAL A 1 114 ? 20.609 43.062 31.672 1 50.06 114 VAL A O 1
ATOM 880 N N . VAL A 1 115 ? 20.141 41.5 30.047 1 51.59 115 VAL A N 1
ATOM 881 C CA . VAL A 1 115 ? 20.984 40.5 30.688 1 51.59 115 VAL A CA 1
ATOM 882 C C . VAL A 1 115 ? 22.453 40.969 30.641 1 51.59 115 VAL A C 1
ATOM 884 O O . VAL A 1 115 ? 22.953 41.344 29.578 1 51.59 115 VAL A O 1
ATOM 887 N N . PRO A 1 116 ? 23.078 41.188 31.781 1 46.5 116 PRO A N 1
ATOM 888 C CA . PRO A 1 116 ? 24.516 41.5 31.781 1 46.5 116 PRO A CA 1
ATOM 889 C C . PRO A 1 116 ? 25.359 40.406 31.125 1 46.5 116 PRO A C 1
ATOM 891 O O . PRO A 1 116 ? 24.906 39.25 31.031 1 46.5 116 PRO A O 1
ATOM 894 N N . PRO A 1 117 ? 26.422 40.75 30.359 1 42.41 117 PRO A N 1
ATOM 895 C CA . PRO A 1 117 ? 27.281 39.719 29.766 1 42.41 117 PRO A CA 1
ATOM 896 C C . PRO A 1 117 ? 27.547 38.531 30.688 1 42.41 117 PRO A C 1
ATOM 898 O O . PRO A 1 117 ? 27.547 38.688 31.906 1 42.41 117 PRO A O 1
ATOM 901 N N . ALA A 1 118 ? 27.344 37.344 30.203 1 44.25 118 ALA A N 1
ATOM 902 C CA . ALA A 1 118 ? 27.531 36.094 30.938 1 44.25 118 ALA A CA 1
ATOM 903 C C . ALA A 1 118 ? 28.797 36.156 31.797 1 44.25 118 ALA A C 1
ATOM 905 O O . ALA A 1 118 ? 29.891 36.406 31.281 1 44.25 118 ALA A O 1
ATOM 906 N N . GLU A 1 119 ? 28.75 36.562 33 1 39 119 GLU A N 1
ATOM 907 C CA . GLU A 1 119 ? 29.938 36.219 33.781 1 39 119 GLU A CA 1
ATOM 908 C C . GLU A 1 119 ? 30.219 34.719 33.688 1 39 119 GLU A C 1
ATOM 910 O O . GLU A 1 119 ? 29.312 33.906 33.781 1 39 119 GLU A O 1
ATOM 915 N N . PRO A 1 120 ? 31.391 34.312 33.094 1 41 120 PRO A N 1
ATOM 916 C CA . PRO A 1 120 ? 31.703 32.875 32.906 1 41 120 PRO A CA 1
ATOM 917 C C . PRO A 1 120 ? 31.094 32 34 1 41 120 PRO A C 1
ATOM 919 O O . PRO A 1 120 ? 30.562 30.938 33.719 1 41 120 PRO A O 1
ATOM 922 N N . ASN A 1 121 ? 31.719 31.984 35.344 1 36.03 121 ASN A N 1
ATOM 923 C CA . ASN A 1 121 ? 31.812 31.031 36.438 1 36.03 121 ASN A CA 1
ATOM 924 C C . ASN A 1 121 ? 30.547 31.078 37.312 1 36.03 121 ASN A C 1
ATOM 926 O O . ASN A 1 121 ? 30.578 30.625 38.469 1 36.03 121 ASN A O 1
ATOM 930 N N . SER A 1 122 ? 29.688 31.891 37.125 1 35.31 122 SER A N 1
ATOM 931 C CA . SER A 1 122 ? 28.812 31.953 38.281 1 35.31 122 SER A CA 1
ATOM 932 C C . SER A 1 122 ? 27.844 30.766 38.312 1 35.31 122 SER A C 1
ATOM 934 O O . SER A 1 122 ? 26.656 30.922 38.031 1 35.31 122 SER A O 1
ATOM 936 N N . ASP A 1 123 ? 28.203 29.734 37.75 1 37.25 123 ASP A N 1
ATOM 937 C CA . ASP A 1 123 ? 27.453 28.516 38.062 1 37.25 123 ASP A CA 1
ATOM 938 C C . ASP A 1 123 ? 27.156 28.453 39.562 1 37.25 123 ASP A C 1
ATOM 940 O O . ASP A 1 123 ? 28.062 28.5 40.375 1 37.25 123 ASP A O 1
ATOM 944 N N . LEU A 1 124 ? 26.203 29.109 40.094 1 35.66 124 LEU A N 1
ATOM 945 C CA . LEU A 1 124 ? 25.906 28.922 41.5 1 35.66 124 LEU A CA 1
ATOM 946 C C . LEU A 1 124 ? 26.219 27.5 41.969 1 35.66 124 LEU A C 1
ATOM 948 O O . LEU A 1 124 ? 25.938 26.547 41.25 1 35.66 124 LEU A O 1
ATOM 952 N N . GLN A 1 125 ? 27.375 27.25 42.656 1 33.56 125 GLN A N 1
ATOM 953 C CA . GLN A 1 125 ? 27.938 26.047 43.281 1 33.56 125 GLN A CA 1
ATOM 954 C C . GLN A 1 125 ? 26.828 25.125 43.781 1 33.56 125 GLN A C 1
ATOM 956 O O . GLN A 1 125 ? 27.109 24.031 44.281 1 33.56 125 GLN A O 1
ATOM 961 N N . GLY A 1 126 ? 25.609 25.656 44.281 1 33.28 126 GLY A N 1
ATOM 962 C CA . GLY A 1 126 ? 24.859 24.625 45 1 33.28 126 GLY A CA 1
ATOM 963 C C . GLY A 1 126 ? 24.234 23.609 44.062 1 33.28 126 GLY A C 1
ATOM 964 O O . GLY A 1 126 ? 24.125 23.844 42.844 1 33.28 126 GLY A O 1
ATOM 965 N N . VAL A 1 127 ? 24.078 22.328 44.5 1 38.16 127 VAL A N 1
ATOM 966 C CA . VAL A 1 127 ? 23.656 21.078 43.875 1 38.16 127 VAL A CA 1
ATOM 967 C C . VAL A 1 127 ? 22.547 21.359 42.844 1 38.16 127 VAL A C 1
ATOM 969 O O . VAL A 1 127 ? 22.516 20.766 41.781 1 38.16 127 VAL A O 1
ATOM 972 N N . ASN A 1 128 ? 21.422 21.938 43.344 1 42.62 128 ASN A N 1
ATOM 973 C CA . ASN A 1 128 ? 20.156 21.875 42.625 1 42.62 128 ASN A CA 1
ATOM 974 C C . ASN A 1 128 ? 19.906 23.141 41.812 1 42.62 128 ASN A C 1
ATOM 976 O O . ASN A 1 128 ? 18.781 23.625 41.75 1 42.62 128 ASN A O 1
ATOM 980 N N . VAL A 1 129 ? 20.891 23.938 41.375 1 48.19 129 VAL A N 1
ATOM 981 C CA . VAL A 1 129 ? 20.547 25.203 40.719 1 48.19 129 VAL A CA 1
ATOM 982 C C . VAL A 1 129 ? 20.797 25.094 39.219 1 48.19 129 VAL A C 1
ATOM 984 O O . VAL A 1 129 ? 21.891 24.719 38.781 1 48.19 129 VAL A O 1
ATOM 987 N N . ILE A 1 130 ? 19.812 25 38.438 1 51.97 130 ILE A N 1
ATOM 988 C CA . ILE A 1 130 ? 19.984 25.109 36.969 1 51.97 130 ILE A CA 1
ATOM 989 C C . ILE A 1 130 ? 20.156 26.578 36.594 1 51.97 130 ILE A C 1
ATOM 991 O O . ILE A 1 130 ? 19.359 27.422 37 1 51.97 130 ILE A O 1
ATOM 995 N N . SER A 1 131 ? 21.344 27.078 36.188 1 53.22 131 SER A N 1
ATOM 996 C CA . SER A 1 131 ? 21.562 28.422 35.688 1 53.22 131 SER A CA 1
ATOM 997 C C . SER A 1 131 ? 20.703 28.703 34.438 1 53.22 131 SER A C 1
ATOM 999 O O . SER A 1 131 ? 20.656 27.875 33.531 1 53.22 131 SER A O 1
ATOM 1001 N N . VAL A 1 132 ? 19.812 29.688 34.594 1 57.88 132 VAL A N 1
ATOM 1002 C CA . VAL A 1 132 ? 18.938 30.062 33.469 1 57.88 132 VAL A CA 1
ATOM 1003 C C . VAL A 1 132 ? 19.75 30.766 32.406 1 57.88 132 VAL A C 1
ATOM 1005 O O . VAL A 1 132 ? 19.922 31.984 32.438 1 57.88 132 VAL A O 1
ATOM 1008 N N . LYS A 1 133 ? 20.469 30.031 31.531 1 60.19 133 LYS A N 1
ATOM 1009 C CA . LYS A 1 133 ? 21.281 30.562 30.453 1 60.19 133 LYS A CA 1
ATOM 1010 C C . LYS A 1 133 ? 20.5 30.578 29.141 1 60.19 133 LYS A C 1
ATOM 1012 O O . LYS A 1 133 ? 20.875 31.281 28.188 1 60.19 133 LYS A O 1
ATOM 1017 N N . ASP A 1 134 ? 19.484 29.859 29.156 1 74.25 134 ASP A N 1
ATOM 1018 C CA . ASP A 1 134 ? 18.672 29.75 27.938 1 74.25 134 ASP A CA 1
ATOM 1019 C C . ASP A 1 134 ? 17.203 29.469 28.297 1 74.25 134 ASP A C 1
ATOM 1021 O O . ASP A 1 134 ? 16.859 29.328 29.469 1 74.25 134 ASP A O 1
ATOM 1025 N N . ASN A 1 135 ? 16.391 29.609 27.359 1 82.38 135 ASN A N 1
ATOM 1026 C CA . ASN A 1 135 ? 14.945 29.5 27.578 1 82.38 135 ASN A CA 1
ATOM 1027 C C . ASN A 1 135 ? 14.555 28.062 27.953 1 82.38 135 ASN A C 1
ATOM 1029 O O . ASN A 1 135 ? 13.484 27.844 28.516 1 82.38 135 ASN A O 1
ATOM 1033 N N . ASP A 1 136 ? 15.453 27.141 27.719 1 86.5 136 ASP A N 1
ATOM 1034 C CA . ASP A 1 136 ? 15.164 25.781 28.156 1 86.5 136 ASP A CA 1
ATOM 1035 C C . ASP A 1 136 ? 15.297 25.641 29.672 1 86.5 136 ASP A C 1
ATOM 1037 O O . ASP A 1 136 ? 14.438 25.047 30.312 1 86.5 136 ASP A O 1
ATOM 1041 N N . SER A 1 137 ? 16.406 26.156 30.156 1 85.56 137 SER A N 1
ATOM 1042 C CA . SER A 1 137 ? 16.609 26.141 31.594 1 85.56 137 SER A CA 1
ATOM 1043 C C . SER A 1 137 ? 15.547 26.969 32.312 1 85.56 137 SER A C 1
ATOM 1045 O O . SER A 1 137 ? 15.102 26.609 33.406 1 85.56 137 SER A O 1
ATOM 1047 N N . LEU A 1 138 ? 15.227 28.047 31.625 1 85.94 138 LEU A N 1
ATOM 1048 C CA . LEU A 1 138 ? 14.164 28.875 32.188 1 85.94 138 LEU A CA 1
ATOM 1049 C C . LEU A 1 138 ? 12.859 28.109 32.281 1 85.94 138 LEU A C 1
ATOM 1051 O O . LEU A 1 138 ? 12.172 28.141 33.312 1 85.94 138 LEU A O 1
ATOM 1055 N N . ALA A 1 139 ? 12.531 27.5 31.203 1 91.19 139 ALA A N 1
ATOM 1056 C CA . ALA A 1 139 ? 11.305 26.719 31.156 1 91.19 139 ALA A CA 1
ATOM 1057 C C . ALA A 1 139 ? 11.312 25.641 32.25 1 91.19 139 ALA A C 1
ATOM 1059 O O . ALA A 1 139 ? 10.297 25.406 32.906 1 91.19 139 ALA A O 1
ATOM 1060 N N . ALA A 1 140 ? 12.406 25 32.406 1 91.56 140 ALA A N 1
ATOM 1061 C CA . ALA A 1 140 ? 12.531 23.953 33.438 1 91.56 140 ALA A CA 1
ATOM 1062 C C . ALA A 1 140 ? 12.367 24.516 34.844 1 91.56 140 ALA A C 1
ATOM 1064 O O . ALA A 1 140 ? 11.656 23.938 35.656 1 91.56 140 ALA A O 1
ATOM 1065 N N . ARG A 1 141 ? 12.977 25.578 35.094 1 87.88 141 ARG A N 1
ATOM 1066 C CA . ARG A 1 141 ? 12.891 26.219 36.406 1 87.88 141 ARG A CA 1
ATOM 1067 C C . ARG A 1 141 ? 11.461 26.625 36.719 1 87.88 141 ARG A C 1
ATOM 1069 O O . ARG A 1 141 ? 10.969 26.391 37.812 1 87.88 141 ARG A O 1
ATOM 1076 N N . LEU A 1 142 ? 10.922 27.234 35.75 1 89.75 142 LEU A N 1
ATOM 1077 C CA . LEU A 1 142 ? 9.547 27.672 35.938 1 89.75 142 LEU A CA 1
ATOM 1078 C C . LEU A 1 142 ? 8.609 26.484 36.125 1 89.75 142 LEU A C 1
ATOM 1080 O O . LEU A 1 142 ? 7.684 26.562 36.938 1 89.75 142 LEU A O 1
ATOM 1084 N N . ALA A 1 143 ? 8.836 25.469 35.375 1 92.75 143 ALA A N 1
ATOM 1085 C CA . ALA A 1 143 ? 8 24.266 35.5 1 92.75 143 ALA A CA 1
ATOM 1086 C C . ALA A 1 143 ? 8.055 23.688 36.906 1 92.75 143 ALA A C 1
ATOM 1088 O O . ALA A 1 143 ? 7.023 23.344 37.469 1 92.75 143 ALA A O 1
ATOM 1089 N N . VAL A 1 144 ? 9.211 23.641 37.438 1 90.25 144 VAL A N 1
ATOM 1090 C CA . VAL A 1 144 ? 9.383 23.062 38.781 1 90.25 144 VAL A CA 1
ATOM 1091 C C . VAL A 1 144 ? 8.812 24.016 39.844 1 90.25 144 VAL A C 1
ATOM 1093 O O . VAL A 1 144 ? 8.094 23.578 40.75 1 90.25 144 VAL A O 1
ATOM 1096 N N . GLU A 1 145 ? 9.109 25.297 39.719 1 85.44 145 GLU A N 1
ATOM 1097 C CA . GLU A 1 145 ? 8.648 26.281 40.688 1 85.44 145 GLU A CA 1
ATOM 1098 C C . GLU A 1 145 ? 7.121 26.344 40.719 1 85.44 145 GLU A C 1
ATOM 1100 O O . GLU A 1 145 ? 6.523 26.547 41.781 1 85.44 145 GLU A O 1
ATOM 1105 N N . MET A 1 146 ? 6.59 26.188 39.562 1 89 146 MET A N 1
ATOM 1106 C CA . MET A 1 146 ? 5.141 26.297 39.469 1 89 146 MET A CA 1
ATOM 1107 C C . MET A 1 146 ? 4.477 24.938 39.688 1 89 146 MET A C 1
ATOM 1109 O O . MET A 1 146 ? 3.252 24.828 39.625 1 89 146 MET A O 1
ATOM 1113 N N . LYS A 1 147 ? 5.23 23.906 39.844 1 89.88 147 LYS A N 1
ATOM 1114 C CA . LYS A 1 147 ? 4.746 22.547 40.062 1 89.88 147 LYS A CA 1
ATOM 1115 C C . LYS A 1 147 ? 3.832 22.094 38.938 1 89.88 147 LYS A C 1
ATOM 1117 O O . LYS A 1 147 ? 2.713 21.641 39.188 1 89.88 147 LYS A O 1
ATOM 1122 N N . THR A 1 148 ? 4.336 22.359 37.75 1 91.94 148 THR A N 1
ATOM 1123 C CA . THR A 1 148 ? 3.572 21.938 36.594 1 91.94 148 THR A CA 1
ATOM 1124 C C . THR A 1 148 ? 3.57 20.406 36.469 1 91.94 148 THR A C 1
ATOM 1126 O O . THR A 1 148 ? 4.488 19.734 36.938 1 91.94 148 THR A O 1
ATOM 1129 N N . ASP A 1 149 ? 2.514 19.922 35.844 1 90.62 149 ASP A N 1
ATOM 1130 C CA . ASP A 1 149 ? 2.391 18.484 35.594 1 90.62 149 ASP A CA 1
ATOM 1131 C C . ASP A 1 149 ? 3.248 18.047 34.406 1 90.62 149 ASP A C 1
ATOM 1133 O O . ASP A 1 149 ? 3.701 16.906 34.344 1 90.62 149 ASP A O 1
ATOM 1137 N N . LEU A 1 150 ? 3.381 18.953 33.469 1 94 150 LEU A N 1
ATOM 1138 C CA . LEU A 1 150 ? 4.047 18.562 32.219 1 94 150 LEU A CA 1
ATOM 1139 C C . LEU A 1 150 ? 4.742 19.766 31.594 1 94 150 LEU A C 1
ATOM 1141 O O . LEU A 1 150 ? 4.172 20.859 31.531 1 94 150 LEU A O 1
ATOM 1145 N N . LEU A 1 151 ? 6.004 19.609 31.25 1 95.06 151 LEU A N 1
ATOM 1146 C CA . LEU A 1 151 ? 6.766 20.562 30.438 1 95.06 151 LEU A CA 1
ATOM 1147 C C . LEU A 1 151 ? 6.98 20.031 29.031 1 95.06 151 LEU A C 1
ATOM 1149 O O . LEU A 1 151 ? 7.52 18.922 28.844 1 95.06 151 LEU A O 1
ATOM 1153 N N . ILE A 1 152 ? 6.496 20.734 28.016 1 94.31 152 ILE A N 1
ATOM 1154 C CA . ILE A 1 152 ? 6.707 20.375 26.609 1 94.31 152 ILE A CA 1
ATOM 1155 C C . ILE A 1 152 ? 7.766 21.281 26 1 94.31 152 ILE A C 1
ATOM 1157 O O . ILE A 1 152 ? 7.594 22.5 25.938 1 94.31 152 ILE A O 1
ATOM 1161 N N . VAL A 1 153 ? 8.852 20.703 25.578 1 92.75 153 VAL A N 1
ATOM 1162 C CA . VAL A 1 153 ? 9.922 21.438 24.906 1 92.75 153 VAL A CA 1
ATOM 1163 C C . VAL A 1 153 ? 9.852 21.188 23.391 1 92.75 153 VAL A C 1
ATOM 1165 O O . VAL A 1 153 ? 10.148 20.078 22.938 1 92.75 153 VAL A O 1
ATOM 1168 N N . LEU A 1 154 ? 9.461 22.188 22.688 1 89.44 154 LEU A N 1
ATOM 1169 C CA . LEU A 1 154 ? 9.336 22.031 21.234 1 89.44 154 LEU A CA 1
ATOM 1170 C C . LEU A 1 154 ? 10.617 22.484 20.547 1 89.44 154 LEU A C 1
ATOM 1172 O O . LEU A 1 154 ? 11.109 23.594 20.781 1 89.44 154 LEU A O 1
ATOM 1176 N N . SER A 1 155 ? 11.234 21.594 19.703 1 85.06 155 SER A N 1
ATOM 1177 C CA . SER A 1 155 ? 12.453 21.844 18.938 1 85.06 155 SER A CA 1
ATOM 1178 C C . SER A 1 155 ? 12.266 21.469 17.469 1 85.06 155 SER A C 1
ATOM 1180 O O . SER A 1 155 ? 11.148 21.25 17.016 1 85.06 155 SER A O 1
ATOM 1182 N N . ASP A 1 156 ? 13.359 21.578 16.672 1 81.62 156 ASP A N 1
ATOM 1183 C CA . ASP A 1 156 ? 13.32 21.188 15.273 1 81.62 156 ASP A CA 1
ATOM 1184 C C . ASP A 1 156 ? 13.773 19.734 15.086 1 81.62 156 ASP A C 1
ATOM 1186 O O . ASP A 1 156 ? 14.047 19.297 13.969 1 81.62 156 ASP A O 1
ATOM 1190 N N . VAL A 1 157 ? 13.93 19.078 16.219 1 82.62 157 VAL A N 1
ATOM 1191 C CA . VAL A 1 157 ? 14.305 17.672 16.172 1 82.62 157 VAL A CA 1
ATOM 1192 C C . VAL A 1 157 ? 13.164 16.812 16.734 1 82.62 157 VAL A C 1
ATOM 1194 O O . VAL A 1 157 ? 12.406 17.266 17.594 1 82.62 157 VAL A O 1
ATOM 1197 N N . GLU A 1 158 ? 13.055 15.617 16.297 1 85.38 158 GLU A N 1
ATOM 1198 C CA . GLU A 1 158 ? 11.93 14.75 16.641 1 85.38 158 GLU A CA 1
ATOM 1199 C C . GLU A 1 158 ? 11.961 14.359 18.125 1 85.38 158 GLU A C 1
ATOM 1201 O O . GLU A 1 158 ? 10.922 14.086 18.719 1 85.38 158 GLU A O 1
ATOM 1206 N N . GLY A 1 159 ? 13.07 14.344 18.703 1 88.31 159 GLY A N 1
ATOM 1207 C CA . GLY A 1 159 ? 13.289 13.945 20.094 1 88.31 159 GLY A CA 1
ATOM 1208 C C . GLY A 1 159 ? 14.742 13.602 20.391 1 88.31 159 GLY A C 1
ATOM 1209 O O . GLY A 1 159 ? 15.648 14.125 19.734 1 88.31 159 GLY A O 1
ATOM 1210 N N . LEU A 1 160 ? 14.953 12.875 21.406 1 87.19 160 LEU A N 1
ATOM 1211 C CA . LEU A 1 160 ? 16.281 12.414 21.797 1 87.19 160 LEU A CA 1
ATOM 1212 C C . LEU A 1 160 ? 16.625 11.094 21.109 1 87.19 160 LEU A C 1
ATOM 1214 O O . LEU A 1 160 ? 15.844 10.141 21.156 1 87.19 160 LEU A O 1
ATOM 1218 N N . PHE A 1 161 ? 17.75 11.055 20.391 1 86.88 161 PHE A N 1
ATOM 1219 C CA . PHE A 1 161 ? 18.25 9.844 19.734 1 86.88 161 PHE A CA 1
ATOM 1220 C C . PHE A 1 161 ? 19.375 9.227 20.547 1 86.88 161 PHE A C 1
ATOM 1222 O O . PHE A 1 161 ? 20.047 9.914 21.328 1 86.88 161 PHE A O 1
ATOM 1229 N N . ASP A 1 162 ? 19.594 7.883 20.375 1 81.62 162 ASP A N 1
ATOM 1230 C CA . ASP A 1 162 ? 20.672 7.203 21.078 1 81.62 162 ASP A CA 1
ATOM 1231 C C . ASP A 1 162 ? 22.031 7.562 20.484 1 81.62 162 ASP A C 1
ATOM 1233 O O . ASP A 1 162 ? 23.078 7.367 21.109 1 81.62 162 ASP A O 1
ATOM 1237 N N . SER A 1 163 ? 21.984 7.961 19.234 1 78.25 163 SER A N 1
ATOM 1238 C CA . SER A 1 163 ? 23.141 8.469 18.5 1 78.25 163 SER A CA 1
ATOM 1239 C C . SER A 1 163 ? 22.766 9.664 17.641 1 78.25 163 SER A C 1
ATOM 1241 O O . SER A 1 163 ? 21.578 9.961 17.453 1 78.25 163 SER A O 1
ATOM 1243 N N . PRO A 1 164 ? 23.75 10.406 17.297 1 76.44 164 PRO A N 1
ATOM 1244 C CA . PRO A 1 164 ? 23.391 11.594 16.516 1 76.44 164 PRO A CA 1
ATOM 1245 C C . PRO A 1 164 ? 22.453 11.273 15.344 1 76.44 164 PRO A C 1
ATOM 1247 O O . PRO A 1 164 ? 22.656 10.281 14.641 1 76.44 164 PRO A O 1
ATOM 1250 N N . PRO A 1 165 ? 21.562 12.203 15.289 1 75.56 165 PRO A N 1
ATOM 1251 C CA . PRO A 1 165 ? 20.594 11.984 14.203 1 75.56 165 PRO A CA 1
ATOM 1252 C C . PRO A 1 165 ? 21.25 11.977 12.828 1 75.56 165 PRO A C 1
ATOM 1254 O O . PRO A 1 165 ? 22.203 12.727 12.578 1 75.56 165 PRO A O 1
ATOM 1257 N N . GLY A 1 166 ? 21.062 11.078 11.977 1 69.69 166 GLY A N 1
ATOM 1258 C CA . GLY A 1 166 ? 21.656 10.953 10.656 1 69.69 166 GLY A CA 1
ATOM 1259 C C . GLY A 1 166 ? 22.531 9.727 10.508 1 69.69 166 GLY A C 1
ATOM 1260 O O . GLY A 1 166 ? 22.812 9.289 9.383 1 69.69 166 GLY A O 1
ATOM 1261 N N . SER A 1 167 ? 23.016 9.352 11.672 1 72.75 167 SER A N 1
ATOM 1262 C CA . SER A 1 167 ? 23.781 8.117 11.609 1 72.75 167 SER A CA 1
ATOM 1263 C C . SER A 1 167 ? 22.891 6.926 11.273 1 72.75 167 SER A C 1
ATOM 1265 O O . SER A 1 167 ? 21.703 6.941 11.562 1 72.75 167 SER A O 1
ATOM 1267 N N . ASP A 1 168 ? 23.484 5.895 10.641 1 74.19 168 ASP A N 1
ATOM 1268 C CA . ASP A 1 168 ? 22.75 4.742 10.125 1 74.19 168 ASP A CA 1
ATOM 1269 C C . ASP A 1 168 ? 22.016 4.012 11.25 1 74.19 168 ASP A C 1
ATOM 1271 O O . ASP A 1 168 ? 20.969 3.406 11.023 1 74.19 168 ASP A O 1
ATOM 1275 N N . ASP A 1 169 ? 22.531 4.113 12.43 1 73.94 169 ASP A N 1
ATOM 1276 C CA . ASP A 1 169 ? 21.984 3.27 13.484 1 73.94 169 ASP A CA 1
ATOM 1277 C C . ASP A 1 169 ? 21.281 4.109 14.547 1 73.94 169 ASP A C 1
ATOM 1279 O O . ASP A 1 169 ? 20.953 3.611 15.625 1 73.94 169 ASP A O 1
ATOM 1283 N N . ALA A 1 170 ? 21.047 5.414 14.203 1 78.25 170 ALA A N 1
ATOM 1284 C CA . ALA A 1 170 ? 20.406 6.277 15.195 1 78.25 170 ALA A CA 1
ATOM 1285 C C . ALA A 1 170 ? 18.938 5.902 15.383 1 78.25 170 ALA A C 1
ATOM 1287 O O . ALA A 1 170 ? 18.219 5.668 14.406 1 78.25 170 ALA A O 1
ATOM 1288 N N . LYS A 1 171 ? 18.531 5.746 16.641 1 80.81 171 LYS A N 1
ATOM 1289 C CA . LYS A 1 171 ? 17.156 5.402 16.984 1 80.81 171 LYS A CA 1
ATOM 1290 C C . LYS A 1 171 ? 16.562 6.43 17.938 1 80.81 171 LYS A C 1
ATOM 1292 O O . LYS A 1 171 ? 17.219 6.84 18.906 1 80.81 171 LYS A O 1
ATOM 1297 N N . LEU A 1 172 ? 15.336 6.941 17.609 1 84.44 172 LEU A N 1
ATOM 1298 C CA . LEU A 1 172 ? 14.602 7.852 18.484 1 84.44 172 LEU A CA 1
ATOM 1299 C C . LEU A 1 172 ? 14.195 7.152 19.781 1 84.44 172 LEU A C 1
ATOM 1301 O O . LEU A 1 172 ? 13.688 6.023 19.75 1 84.44 172 LEU A O 1
ATOM 1305 N N . ILE A 1 173 ? 14.461 7.727 20.875 1 82.56 173 ILE A N 1
ATOM 1306 C CA . ILE A 1 173 ? 14.094 7.195 22.172 1 82.56 173 ILE A CA 1
ATOM 1307 C C . ILE A 1 173 ? 12.703 7.691 22.562 1 82.56 173 ILE A C 1
ATOM 1309 O O . ILE A 1 173 ? 12.484 8.891 22.719 1 82.56 173 ILE A O 1
ATOM 1313 N N . ASP A 1 174 ? 11.789 6.82 22.766 1 81.62 174 ASP A N 1
ATOM 1314 C CA . ASP A 1 174 ? 10.422 7.207 23.094 1 81.62 174 ASP A CA 1
ATOM 1315 C C . ASP A 1 174 ? 10.312 7.641 24.562 1 81.62 174 ASP A C 1
ATOM 1317 O O . ASP A 1 174 ? 9.695 8.664 24.859 1 81.62 174 ASP A O 1
ATOM 1321 N N . ILE A 1 175 ? 10.812 6.801 25.438 1 84.12 175 ILE A N 1
ATOM 1322 C CA . ILE A 1 175 ? 10.812 7.09 26.859 1 84.12 175 ILE A CA 1
ATOM 1323 C C . ILE A 1 175 ? 12.242 7.059 27.391 1 84.12 175 ILE A C 1
ATOM 1325 O O . ILE A 1 175 ? 12.945 6.055 27.266 1 84.12 175 ILE A O 1
ATOM 1329 N N . PHE A 1 176 ? 12.672 8.164 27.953 1 86.75 176 PHE A N 1
ATOM 1330 C CA . PHE A 1 176 ? 14.023 8.273 28.484 1 86.75 176 PHE A CA 1
ATOM 1331 C C . PHE A 1 176 ? 14.023 8.195 30 1 86.75 176 PHE A C 1
ATOM 1333 O O . PHE A 1 176 ? 13.352 8.984 30.672 1 86.75 176 PHE A O 1
ATOM 1340 N N . TYR A 1 177 ? 14.719 7.102 30.391 1 83.25 177 TYR A N 1
ATOM 1341 C CA . TYR A 1 177 ? 14.969 6.93 31.812 1 83.25 177 TYR A CA 1
ATOM 1342 C C . TYR A 1 177 ? 16.344 7.465 32.188 1 83.25 177 TYR A C 1
ATOM 1344 O O . TYR A 1 177 ? 17.344 7.078 31.609 1 83.25 177 TYR A O 1
ATOM 1352 N N . PRO A 1 178 ? 16.344 8.383 33.188 1 83.25 178 PRO A N 1
ATOM 1353 C CA . PRO A 1 178 ? 17.594 9.031 33.562 1 83.25 178 PRO A CA 1
ATOM 1354 C C . PRO A 1 178 ? 18.703 8.039 33.906 1 83.25 178 PRO A C 1
ATOM 1356 O O . PRO A 1 178 ? 19.891 8.336 33.75 1 83.25 178 PRO A O 1
ATOM 1359 N N . GLY A 1 179 ? 18.344 6.867 34.406 1 76.62 179 GLY A N 1
ATOM 1360 C CA . GLY A 1 179 ? 19.344 5.863 34.719 1 76.62 179 GLY A CA 1
ATOM 1361 C C . GLY A 1 179 ? 20.062 5.316 33.5 1 76.62 179 GLY A C 1
ATOM 1362 O O . GLY A 1 179 ? 21.141 4.727 33.625 1 76.62 179 GLY A O 1
ATOM 1363 N N . ASP A 1 180 ? 19.547 5.512 32.344 1 72.56 180 ASP A N 1
ATOM 1364 C CA . ASP A 1 180 ? 20.125 4.984 31.109 1 72.56 180 ASP A CA 1
ATOM 1365 C C . ASP A 1 180 ? 20.906 6.059 30.359 1 72.56 180 ASP A C 1
ATOM 1367 O O . ASP A 1 180 ? 21.094 5.973 29.156 1 72.56 180 ASP A O 1
ATOM 1371 N N . GLN A 1 181 ? 21.25 7.102 30.906 1 70.69 181 GLN A N 1
ATOM 1372 C CA . GLN A 1 181 ? 21.906 8.242 30.281 1 70.69 181 GLN A CA 1
ATOM 1373 C C . GLN A 1 181 ? 23.203 7.824 29.594 1 70.69 181 GLN A C 1
ATOM 1375 O O . GLN A 1 181 ? 23.609 8.422 28.594 1 70.69 181 GLN A O 1
ATOM 1380 N N . GLN A 1 182 ? 23.828 6.812 30.047 1 66.31 182 GLN A N 1
ATOM 1381 C CA . GLN A 1 182 ? 25.094 6.355 29.469 1 66.31 182 GLN A CA 1
ATOM 1382 C C . GLN A 1 182 ? 24.906 5.777 28.078 1 66.31 182 GLN A C 1
ATOM 1384 O O . GLN A 1 182 ? 25.844 5.715 27.281 1 66.31 182 GLN A O 1
ATOM 1389 N N . SER A 1 183 ? 23.719 5.566 27.75 1 68.06 183 SER A N 1
ATOM 1390 C CA . SER A 1 183 ? 23.438 4.898 26.469 1 68.06 183 SER A CA 1
ATOM 1391 C C . SER A 1 183 ? 23.234 5.906 25.344 1 68.06 183 SER A C 1
ATOM 1393 O O . SER A 1 183 ? 23.062 5.527 24.188 1 68.06 183 SER A O 1
ATOM 1395 N N . VAL A 1 184 ? 23.328 7.227 25.672 1 73.38 184 VAL A N 1
ATOM 1396 C CA . VAL A 1 184 ? 23.078 8.242 24.641 1 73.38 184 VAL A CA 1
ATOM 1397 C C . VAL A 1 184 ? 24.375 8.961 24.312 1 73.38 184 VAL A C 1
ATOM 1399 O O . VAL A 1 184 ? 25.094 9.422 25.203 1 73.38 184 VAL A O 1
ATOM 1402 N N . THR A 1 185 ? 24.75 8.828 23.062 1 70 185 THR A N 1
ATOM 1403 C CA . THR A 1 185 ? 25.906 9.57 22.578 1 70 185 THR A CA 1
ATOM 1404 C C . THR A 1 185 ? 25.484 10.836 21.828 1 70 185 THR A C 1
ATOM 1406 O O . THR A 1 185 ? 24.688 10.766 20.891 1 70 185 THR A O 1
ATOM 1409 N N . PHE A 1 186 ? 25.922 12.008 22.391 1 67.19 186 PHE A N 1
ATOM 1410 C CA . PHE A 1 186 ? 25.547 13.273 21.766 1 67.19 186 PHE A CA 1
ATOM 1411 C C . PHE A 1 186 ? 26.531 13.664 20.688 1 67.19 186 PHE A C 1
ATOM 1413 O O . PHE A 1 186 ? 27.719 13.359 20.781 1 67.19 186 PHE A O 1
ATOM 1420 N N . GLY A 1 187 ? 26.047 14.047 19.406 1 61.81 187 GLY A N 1
ATOM 1421 C CA . GLY A 1 187 ? 26.906 14.555 18.344 1 61.81 187 GLY A CA 1
ATOM 1422 C C . GLY A 1 187 ? 27.516 15.914 18.656 1 61.81 187 GLY A C 1
ATOM 1423 O O . GLY A 1 187 ? 27.359 16.422 19.766 1 61.81 187 GLY A O 1
ATOM 1424 N N . THR A 1 188 ? 28.344 16.438 17.656 1 52.97 188 THR A N 1
ATOM 1425 C CA . THR A 1 188 ? 29.031 17.703 17.797 1 52.97 188 THR A CA 1
ATOM 1426 C C . THR A 1 188 ? 28.031 18.875 17.75 1 52.97 188 THR A C 1
ATOM 1428 O O . THR A 1 188 ? 26.984 18.781 17.109 1 52.97 188 THR A O 1
ATOM 1431 N N . LYS A 1 189 ? 28.109 19.906 18.594 1 46.84 189 LYS A N 1
ATOM 1432 C CA . LYS A 1 189 ? 27.328 21.109 18.844 1 46.84 189 LYS A CA 1
ATOM 1433 C C . LYS A 1 189 ? 27.031 21.844 17.547 1 46.84 189 LYS A C 1
ATOM 1435 O O . LYS A 1 189 ? 27.891 21.953 16.672 1 46.84 189 LYS A O 1
ATOM 1440 N N . SER A 1 190 ? 25.766 21.938 17.172 1 42 190 SER A N 1
ATOM 1441 C CA . SER A 1 190 ? 25.422 22.828 16.062 1 42 190 SER A CA 1
ATOM 1442 C C . SER A 1 190 ? 25.969 24.234 16.297 1 42 190 SER A C 1
ATOM 1444 O O . SER A 1 190 ? 26.172 24.641 17.438 1 42 190 SER A O 1
ATOM 1446 N N . ARG A 1 191 ? 26.453 25.094 15.367 1 37.84 191 ARG A N 1
ATOM 1447 C CA . ARG A 1 191 ? 27.109 26.391 15.289 1 37.84 191 ARG A CA 1
ATOM 1448 C C . ARG A 1 191 ? 26.297 27.453 16.031 1 37.84 191 ARG A C 1
ATOM 1450 O O . ARG A 1 191 ? 26.828 28.484 16.438 1 37.84 191 ARG A O 1
ATOM 1457 N N . VAL A 1 192 ? 25.047 27.578 15.766 1 35.56 192 VAL A N 1
ATOM 1458 C CA . VAL A 1 192 ? 24.406 28.844 16.094 1 35.56 192 VAL A CA 1
ATOM 1459 C C . VAL A 1 192 ? 23.969 28.828 17.562 1 35.56 192 VAL A C 1
ATOM 1461 O O . VAL A 1 192 ? 23.906 29.875 18.219 1 35.56 192 VAL A O 1
ATOM 1464 N N . GLY A 1 193 ? 23.031 27.969 18.031 1 38.03 193 GLY A N 1
ATOM 1465 C CA . GLY A 1 193 ? 22.422 28.188 19.344 1 38.03 193 GLY A CA 1
ATOM 1466 C C . GLY A 1 193 ? 23.234 27.578 20.469 1 38.03 193 GLY A C 1
ATOM 1467 O O . GLY A 1 193 ? 24 26.641 20.266 1 38.03 193 GLY A O 1
ATOM 1468 N N . MET A 1 194 ? 23.625 28.281 21.469 1 41.59 194 MET A N 1
ATOM 1469 C CA . MET A 1 194 ? 24.406 28 22.672 1 41.59 194 MET A CA 1
ATOM 1470 C C . MET A 1 194 ? 24.016 26.641 23.25 1 41.59 194 MET A C 1
ATOM 1472 O O . MET A 1 194 ? 24.75 26.094 24.078 1 41.59 194 MET A O 1
ATOM 1476 N N . GLY A 1 195 ? 22.734 26.219 23.234 1 53.66 195 GLY A N 1
ATOM 1477 C CA . GLY A 1 195 ? 22.391 25.031 24 1 53.66 195 GLY A CA 1
ATOM 1478 C C . GLY A 1 195 ? 21.844 23.906 23.125 1 53.66 195 GLY A C 1
ATOM 1479 O O . GLY A 1 195 ? 20.703 23.969 22.672 1 53.66 195 GLY A O 1
ATOM 1480 N N . GLY A 1 196 ? 22.547 23.219 22.375 1 67.44 196 GLY A N 1
ATOM 1481 C CA . GLY A 1 196 ? 22.203 22.062 21.562 1 67.44 196 GLY A CA 1
ATOM 1482 C C . GLY A 1 196 ? 21.328 21.062 22.297 1 67.44 196 GLY A C 1
ATOM 1483 O O . GLY A 1 196 ? 20.672 21.406 23.281 1 67.44 196 GLY A O 1
ATOM 1484 N N . MET A 1 197 ? 21.156 19.812 21.875 1 79.25 197 MET A N 1
ATOM 1485 C CA . MET A 1 197 ? 20.359 18.734 22.453 1 79.25 197 MET A CA 1
ATOM 1486 C C . MET A 1 197 ? 20.828 18.422 23.875 1 79.25 197 MET A C 1
ATOM 1488 O O . MET A 1 197 ? 20.031 18.047 24.734 1 79.25 197 MET A O 1
ATOM 1492 N N . GLU A 1 198 ? 22.047 18.719 24.188 1 79.69 198 GLU A N 1
ATOM 1493 C CA . GLU A 1 198 ? 22.594 18.469 25.531 1 79.69 198 GLU A CA 1
ATOM 1494 C C . GLU A 1 198 ? 21.953 19.391 26.562 1 79.69 198 GLU A C 1
ATOM 1496 O O . GLU A 1 198 ? 21.609 18.953 27.656 1 79.69 198 GLU A O 1
ATOM 1501 N N . ALA A 1 199 ? 21.781 20.672 26.234 1 80 199 ALA A N 1
ATOM 1502 C CA . ALA A 1 199 ? 21.141 21.641 27.125 1 80 199 ALA A CA 1
ATOM 1503 C C . ALA A 1 199 ? 19.688 21.281 27.391 1 80 199 ALA A C 1
ATOM 1505 O O . ALA A 1 199 ? 19.219 21.375 28.531 1 80 199 ALA A O 1
ATOM 1506 N N . LYS A 1 200 ? 19.031 20.875 26.391 1 87.94 200 LYS A N 1
ATOM 1507 C CA . LYS A 1 200 ? 17.641 20.484 26.531 1 87.94 200 LYS A CA 1
ATOM 1508 C C . LYS A 1 200 ? 17.5 19.266 27.438 1 87.94 200 LYS A C 1
ATOM 1510 O O . LYS A 1 200 ? 16.594 19.219 28.281 1 87.94 200 LYS A O 1
ATOM 1515 N N . VAL A 1 201 ? 18.391 18.344 27.234 1 88.12 201 VAL A N 1
ATOM 1516 C CA . VAL A 1 201 ? 18.344 17.125 28.031 1 88.12 201 VAL A CA 1
ATOM 1517 C C . VAL A 1 201 ? 18.656 17.438 29.5 1 88.12 201 VAL A C 1
ATOM 1519 O O . VAL A 1 201 ? 18 16.922 30.406 1 88.12 201 VAL A O 1
ATOM 1522 N N . LYS A 1 202 ? 19.625 18.234 29.719 1 85.81 202 LYS A N 1
ATOM 1523 C CA . LYS A 1 202 ? 19.969 18.641 31.078 1 85.81 202 LYS A CA 1
ATOM 1524 C C . LYS A 1 202 ? 18.812 19.344 31.75 1 85.81 202 LYS A C 1
ATOM 1526 O O . LYS A 1 202 ? 18.516 19.094 32.906 1 85.81 202 LYS A O 1
ATOM 1531 N N . ALA A 1 203 ? 18.203 20.203 31.016 1 89.69 203 ALA A N 1
ATOM 1532 C CA . ALA A 1 203 ? 17.047 20.922 31.531 1 89.69 203 ALA A CA 1
ATOM 1533 C C . ALA A 1 203 ? 15.898 19.953 31.844 1 89.69 203 ALA A C 1
ATOM 1535 O O . ALA A 1 203 ? 15.227 20.094 32.875 1 89.69 203 ALA A O 1
ATOM 1536 N N . ALA A 1 204 ? 15.727 19.078 30.953 1 91.69 204 ALA A N 1
ATOM 1537 C CA . ALA A 1 204 ? 14.664 18.094 31.109 1 91.69 204 ALA A CA 1
ATOM 1538 C C . ALA A 1 204 ? 14.898 17.219 32.344 1 91.69 204 ALA A C 1
ATOM 1540 O O . ALA A 1 204 ? 13.969 16.969 33.125 1 91.69 204 ALA A O 1
ATOM 1541 N N . LEU A 1 205 ? 16.094 16.812 32.5 1 90 205 LEU A N 1
ATOM 1542 C CA . LEU A 1 205 ? 16.438 15.977 33.656 1 90 205 LEU A CA 1
ATOM 1543 C C . LEU A 1 205 ? 16.266 16.734 34.969 1 90 205 LEU A C 1
ATOM 1545 O O . LEU A 1 205 ? 15.781 16.188 35.938 1 90 205 LEU A O 1
ATOM 1549 N N . TRP A 1 206 ? 16.656 17.906 34.938 1 90.06 206 TRP A N 1
ATOM 1550 C CA . TRP A 1 206 ? 16.5 18.75 36.125 1 90.06 206 TRP A CA 1
ATOM 1551 C C . TRP A 1 206 ? 15.023 18.906 36.469 1 90.06 206 TRP A C 1
ATOM 1553 O O . TRP A 1 206 ? 14.648 18.828 37.625 1 90.06 206 TRP A O 1
ATOM 1563 N N . ALA A 1 207 ? 14.258 19.188 35.5 1 93 207 ALA A N 1
ATOM 1564 C CA . ALA A 1 207 ? 12.82 19.328 35.719 1 93 207 ALA A CA 1
ATOM 1565 C C . ALA A 1 207 ? 12.219 18.031 36.25 1 93 207 ALA A C 1
ATOM 1567 O O . ALA A 1 207 ? 11.375 18.062 37.156 1 93 207 ALA A O 1
ATOM 1568 N N . LEU A 1 208 ? 12.641 17.016 35.688 1 92.25 208 LEU A N 1
ATOM 1569 C CA . LEU A 1 208 ? 12.148 15.711 36.125 1 92.25 208 LEU A CA 1
ATOM 1570 C C . LEU A 1 208 ? 12.492 15.445 37.562 1 92.25 208 LEU A C 1
ATOM 1572 O O . LEU A 1 208 ? 11.664 14.93 38.344 1 92.25 208 LEU A O 1
ATOM 1576 N N . GLN A 1 209 ? 13.648 15.703 37.906 1 89.31 209 GLN A N 1
ATOM 1577 C CA . GLN A 1 209 ? 14.07 15.555 39.312 1 89.31 209 GLN A CA 1
ATOM 1578 C C . GLN A 1 209 ? 13.211 16.406 40.25 1 89.31 209 GLN A C 1
ATOM 1580 O O . GLN A 1 209 ? 12.992 16.047 41.406 1 89.31 209 GLN A O 1
ATOM 1585 N N . GLY A 1 210 ? 12.773 17.5 39.719 1 91.19 210 GLY A N 1
ATOM 1586 C CA . GLY A 1 210 ? 11.914 18.391 40.5 1 91.19 210 GLY A CA 1
ATOM 1587 C C . GLY A 1 210 ? 10.469 17.953 40.531 1 91.19 210 GLY A C 1
ATOM 1588 O O . GLY A 1 210 ? 9.625 18.578 41.156 1 91.19 210 GLY A O 1
ATOM 1589 N N . GLY A 1 211 ? 10.164 16.875 39.781 1 89.69 211 GLY A N 1
ATOM 1590 C CA . GLY A 1 211 ? 8.836 16.312 39.844 1 89.69 211 GLY A CA 1
ATOM 1591 C C . GLY A 1 211 ? 7.984 16.625 38.625 1 89.69 211 GLY A C 1
ATOM 1592 O O . GLY A 1 211 ? 6.781 16.344 38.625 1 89.69 211 GLY A O 1
ATOM 1593 N N . THR A 1 212 ? 8.5 17.266 37.656 1 92.56 212 THR A N 1
ATOM 1594 C CA . THR A 1 212 ? 7.77 17.609 36.438 1 92.56 212 THR A CA 1
ATOM 1595 C C . THR A 1 212 ? 8.164 16.688 35.312 1 92.56 212 THR A C 1
ATOM 1597 O O . THR A 1 212 ? 9.344 16.531 35 1 92.56 212 THR A O 1
ATOM 1600 N N . SER A 1 213 ? 7.141 16.109 34.688 1 92 213 SER A N 1
ATOM 1601 C CA . SER A 1 213 ? 7.418 15.297 33.531 1 92 213 SER A CA 1
ATOM 1602 C C . SER A 1 213 ? 7.734 16.172 32.312 1 92 213 SER A C 1
ATOM 1604 O O . SER A 1 213 ? 7.273 17.312 32.219 1 92 213 SER A O 1
ATOM 1606 N N . VAL A 1 214 ? 8.594 15.688 31.469 1 94.5 214 VAL A N 1
ATOM 1607 C CA . VAL A 1 214 ? 9.031 16.484 30.328 1 94.5 214 VAL A CA 1
ATOM 1608 C C . VAL A 1 214 ? 8.883 15.68 29.031 1 94.5 214 VAL A C 1
ATOM 1610 O O . VAL A 1 214 ? 9.078 14.461 29.031 1 94.5 214 VAL A O 1
ATOM 1613 N N . VAL A 1 215 ? 8.461 16.359 27.953 1 94.44 215 VAL A N 1
ATOM 1614 C CA . VAL A 1 215 ? 8.484 15.789 26.609 1 94.44 215 VAL A CA 1
ATOM 1615 C C . VAL A 1 215 ? 9.258 16.703 25.672 1 94.44 215 VAL A C 1
ATOM 1617 O O . VAL A 1 215 ? 9.016 17.922 25.625 1 94.44 215 VAL A O 1
ATOM 1620 N N . ILE A 1 216 ? 10.258 16.25 25.031 1 92.88 216 ILE A N 1
ATOM 1621 C CA . ILE A 1 216 ? 10.938 16.969 23.953 1 92.88 216 ILE A CA 1
ATOM 1622 C C . ILE A 1 216 ? 10.414 16.484 22.609 1 92.88 216 ILE A C 1
ATOM 1624 O O . ILE A 1 216 ? 10.406 15.281 22.328 1 92.88 216 ILE A O 1
ATOM 1628 N N . ALA A 1 217 ? 9.93 17.359 21.766 1 91.38 217 ALA A N 1
ATOM 1629 C CA . ALA A 1 217 ? 9.336 16.969 20.484 1 91.38 217 ALA A CA 1
ATOM 1630 C C . ALA A 1 217 ? 9.609 18.016 19.406 1 91.38 217 ALA A C 1
ATOM 1632 O O . ALA A 1 217 ? 10.156 19.078 19.703 1 91.38 217 ALA A O 1
ATOM 1633 N N . ASN A 1 218 ? 9.297 17.625 18.156 1 87.31 218 ASN A N 1
ATOM 1634 C CA . ASN A 1 218 ? 9.461 18.531 17.031 1 87.31 218 ASN A CA 1
ATOM 1635 C C . ASN A 1 218 ? 8.234 19.422 16.828 1 87.31 218 ASN A C 1
ATOM 1637 O O . ASN A 1 218 ? 7.125 18.922 16.625 1 87.31 218 ASN A O 1
ATOM 1641 N N . GLY A 1 219 ? 8.477 20.75 16.891 1 80.88 219 GLY A N 1
ATOM 1642 C CA . GLY A 1 219 ? 7.383 21.688 16.719 1 80.88 219 GLY A CA 1
ATOM 1643 C C . GLY A 1 219 ? 7.215 22.141 15.273 1 80.88 219 GLY A C 1
ATOM 1644 O O . GLY A 1 219 ? 6.254 22.844 14.945 1 80.88 219 GLY A O 1
ATOM 1645 N N . THR A 1 220 ? 8.133 21.734 14.375 1 72.62 220 THR A N 1
ATOM 1646 C CA . THR A 1 220 ? 8.133 22.266 13.023 1 72.62 220 THR A CA 1
ATOM 1647 C C . THR A 1 220 ? 7.766 21.188 12.008 1 72.62 220 THR A C 1
ATOM 1649 O O . THR A 1 220 ? 7.621 21.484 10.82 1 72.62 220 THR A O 1
ATOM 1652 N N . HIS A 1 221 ? 7.766 20 12.359 1 60.31 221 HIS A N 1
ATOM 1653 C CA . HIS A 1 221 ? 7.582 18.953 11.359 1 60.31 221 HIS A CA 1
ATOM 1654 C C . HIS A 1 221 ? 6.25 19.109 10.633 1 60.31 221 HIS A C 1
ATOM 1656 O O . HIS A 1 221 ? 5.207 19.25 11.273 1 60.31 221 HIS A O 1
ATOM 1662 N N . PRO A 1 222 ? 6.395 19.453 9.32 1 53.97 222 PRO A N 1
ATOM 1663 C CA . PRO A 1 222 ? 5.172 19.625 8.531 1 53.97 222 PRO A CA 1
ATOM 1664 C C . PRO A 1 222 ? 4.145 18.531 8.781 1 53.97 222 PRO A C 1
ATOM 1666 O O . PRO A 1 222 ? 2.947 18.734 8.555 1 53.97 222 PRO A O 1
ATOM 1669 N N . LYS A 1 223 ? 4.699 17.281 8.969 1 48.53 223 LYS A N 1
ATOM 1670 C CA . LYS A 1 223 ? 3.762 16.172 9.094 1 48.53 223 LYS A CA 1
ATOM 1671 C C . LYS A 1 223 ? 2.943 16.281 10.375 1 48.53 223 LYS A C 1
ATOM 1673 O O . LYS A 1 223 ? 1.98 15.539 10.57 1 48.53 223 LYS A O 1
ATOM 1678 N N . VAL A 1 224 ? 3.521 17.047 11.297 1 45.09 224 VAL A N 1
ATOM 1679 C CA . VAL A 1 224 ? 2.768 17.078 12.539 1 45.09 224 VAL A CA 1
ATOM 1680 C C . VAL A 1 224 ? 1.506 17.922 12.359 1 45.09 224 VAL A C 1
ATOM 1682 O O . VAL A 1 224 ? 1.566 19.031 11.828 1 45.09 224 VAL A O 1
ATOM 1685 N N . SER A 1 225 ? 0.387 17.25 12.102 1 47.91 225 SER A N 1
ATOM 1686 C CA . SER A 1 225 ? -0.981 17.734 11.961 1 47.91 225 SER A CA 1
ATOM 1687 C C . SER A 1 225 ? -1.168 19.078 12.656 1 47.91 225 SER A C 1
ATOM 1689 O O . SER A 1 225 ? -2.281 19.594 12.711 1 47.91 225 SER A O 1
ATOM 1691 N N . GLY A 1 226 ? -0.099 19.812 12.789 1 58.62 226 GLY A N 1
ATOM 1692 C CA . GLY A 1 226 ? -0.38 21.062 13.484 1 58.62 226 GLY A CA 1
ATOM 1693 C C . GLY A 1 226 ? -0.881 20.844 14.906 1 58.62 226 GLY A C 1
ATOM 1694 O O . GLY A 1 226 ? -1.306 21.797 15.562 1 58.62 226 GLY A O 1
ATOM 1695 N N . HIS A 1 227 ? -0.756 19.562 15.445 1 73.38 227 HIS A N 1
ATOM 1696 C CA . HIS A 1 227 ? -1.373 19.281 16.734 1 73.38 227 HIS A CA 1
ATOM 1697 C C . HIS A 1 227 ? -0.396 18.594 17.672 1 73.38 227 HIS A C 1
ATOM 1699 O O . HIS A 1 227 ? -0.78 17.688 18.422 1 73.38 227 HIS A O 1
ATOM 1705 N N . VAL A 1 228 ? 0.869 18.984 17.656 1 84.31 228 VAL A N 1
ATOM 1706 C CA . VAL A 1 228 ? 1.883 18.312 18.469 1 84.31 228 VAL A CA 1
ATOM 1707 C C . VAL A 1 228 ? 1.522 18.422 19.938 1 84.31 228 VAL A C 1
ATOM 1709 O O . VAL A 1 228 ? 1.646 17.438 20.688 1 84.31 228 VAL A O 1
ATOM 1712 N N . ILE A 1 229 ? 1.002 19.562 20.359 1 87.5 229 ILE A N 1
ATOM 1713 C CA . ILE A 1 229 ? 0.7 19.781 21.766 1 87.5 229 ILE A CA 1
ATOM 1714 C C . ILE A 1 229 ? -0.474 18.891 22.188 1 87.5 229 ILE A C 1
ATOM 1716 O O . ILE A 1 229 ? -0.406 18.203 23.203 1 87.5 229 ILE A O 1
ATOM 1720 N N . THR A 1 230 ? -1.447 18.859 21.344 1 84.56 230 THR A N 1
ATOM 1721 C CA . THR A 1 230 ? -2.615 18.047 21.656 1 84.56 230 THR A CA 1
ATOM 1722 C C . THR A 1 230 ? -2.271 16.547 21.609 1 84.56 230 THR A C 1
ATOM 1724 O O . THR A 1 230 ? -2.766 15.773 22.438 1 84.56 230 THR A O 1
ATOM 1727 N N . ASP A 1 231 ? -1.469 16.219 20.672 1 82.06 231 ASP A N 1
ATOM 1728 C CA . ASP A 1 231 ? -1.059 14.82 20.562 1 82.06 231 ASP A CA 1
ATOM 1729 C C . ASP A 1 231 ? -0.314 14.367 21.812 1 82.06 231 ASP A C 1
ATOM 1731 O O . ASP A 1 231 ? -0.544 13.266 22.312 1 82.06 231 ASP A O 1
ATOM 1735 N N . ILE A 1 232 ? 0.542 15.203 22.328 1 87 232 ILE A N 1
ATOM 1736 C CA . ILE A 1 232 ? 1.322 14.898 23.516 1 87 232 ILE A CA 1
ATOM 1737 C C . ILE A 1 232 ? 0.394 14.773 24.734 1 87 232 ILE A C 1
ATOM 1739 O O . ILE A 1 232 ? 0.495 13.82 25.5 1 87 232 ILE A O 1
ATOM 1743 N N . VAL A 1 233 ? -0.557 15.672 24.781 1 87.31 233 VAL A N 1
ATOM 1744 C CA . VAL A 1 233 ? -1.457 15.711 25.922 1 87.31 233 VAL A CA 1
ATOM 1745 C C . VAL A 1 233 ? -2.389 14.508 25.891 1 87.31 233 VAL A C 1
ATOM 1747 O O . VAL A 1 233 ? -2.768 13.984 26.953 1 87.31 233 VAL A O 1
ATOM 1750 N N . GLU A 1 234 ? -2.641 14.07 24.688 1 79.81 234 GLU A N 1
ATOM 1751 C CA . GLU A 1 234 ? -3.512 12.906 24.531 1 79.81 234 GLU A CA 1
ATOM 1752 C C . GLU A 1 234 ? -2.744 11.609 24.766 1 79.81 234 GLU A C 1
ATOM 1754 O O . GLU A 1 234 ? -3.332 10.523 24.75 1 79.81 234 GLU A O 1
ATOM 1759 N N . GLY A 1 235 ? -1.46 11.75 24.906 1 77.44 235 GLY A N 1
ATOM 1760 C CA . GLY A 1 235 ? -0.654 10.594 25.25 1 77.44 235 GLY A CA 1
ATOM 1761 C C . GLY A 1 235 ? -0.104 9.867 24.031 1 77.44 235 GLY A C 1
ATOM 1762 O O . GLY A 1 235 ? 0.345 8.727 24.125 1 77.44 235 GLY A O 1
ATOM 1763 N N . LYS A 1 236 ? -0.186 10.562 22.891 1 76.25 236 LYS A N 1
ATOM 1764 C CA . LYS A 1 236 ? 0.372 9.945 21.688 1 76.25 236 LYS A CA 1
ATOM 1765 C C . LYS A 1 236 ? 1.896 9.914 21.75 1 76.25 236 LYS A C 1
ATOM 1767 O O . LYS A 1 236 ? 2.514 10.711 22.469 1 76.25 236 LYS A O 1
ATOM 1772 N N . LYS A 1 237 ? 2.461 8.977 21.031 1 77.81 237 LYS A N 1
ATOM 1773 C CA . LYS A 1 237 ? 3.916 8.844 21.016 1 77.81 237 LYS A CA 1
ATOM 1774 C C . LYS A 1 237 ? 4.551 9.898 20.109 1 77.81 237 LYS A C 1
ATOM 1776 O O . LYS A 1 237 ? 4.871 9.625 18.953 1 77.81 237 LYS A O 1
ATOM 1781 N N . VAL A 1 238 ? 4.723 11.023 20.781 1 82.94 238 VAL A N 1
ATOM 1782 C CA . VAL A 1 238 ? 5.348 12.141 20.078 1 82.94 238 VAL A CA 1
ATOM 1783 C C . VAL A 1 238 ? 6.609 12.578 20.828 1 82.94 238 VAL A C 1
ATOM 1785 O O . VAL A 1 238 ? 6.559 12.875 22.031 1 82.94 238 VAL A O 1
ATOM 1788 N N . GLY A 1 239 ? 7.691 12.5 20.109 1 88.88 239 GLY A N 1
ATOM 1789 C CA . GLY A 1 239 ? 8.938 12.945 20.719 1 88.88 239 GLY A CA 1
ATOM 1790 C C . GLY A 1 239 ? 9.461 11.992 21.781 1 88.88 239 GLY A C 1
ATOM 1791 O O . GLY A 1 239 ? 9.305 10.773 21.656 1 88.88 239 GLY A O 1
ATOM 1792 N N . THR A 1 240 ? 10.25 12.477 22.766 1 90.88 240 THR A N 1
ATOM 1793 C CA . THR A 1 240 ? 10.828 11.711 23.875 1 90.88 240 THR A CA 1
ATOM 1794 C C . THR A 1 240 ? 10.211 12.125 25.203 1 90.88 240 THR A C 1
ATOM 1796 O O . THR A 1 240 ? 10.281 13.297 25.594 1 90.88 240 THR A O 1
ATOM 1799 N N . PHE A 1 241 ? 9.609 11.148 25.844 1 91 241 PHE A N 1
ATOM 1800 C CA . PHE A 1 241 ? 9.023 11.375 27.156 1 91 241 PHE A CA 1
ATOM 1801 C C . PHE A 1 241 ? 10.031 11.039 28.266 1 91 241 PHE A C 1
ATOM 1803 O O . PHE A 1 241 ? 10.555 9.922 28.312 1 91 241 PHE A O 1
ATOM 1810 N N . PHE A 1 242 ? 10.32 11.953 29.094 1 90.88 242 PHE A N 1
ATOM 1811 C CA . PHE A 1 242 ? 11.227 11.758 30.219 1 90.88 242 PHE A CA 1
ATOM 1812 C C . PHE A 1 242 ? 10.461 11.312 31.453 1 90.88 242 PHE A C 1
ATOM 1814 O O . PHE A 1 242 ? 9.547 12 31.906 1 90.88 242 PHE A O 1
ATOM 1821 N N . SER A 1 243 ? 10.82 10.102 31.906 1 85.56 243 SER A N 1
ATOM 1822 C CA . SER A 1 243 ? 10.117 9.547 33.062 1 85.56 243 SER A CA 1
ATOM 1823 C C . SER A 1 243 ? 11.094 8.953 34.062 1 85.56 243 SER A C 1
ATOM 1825 O O . SER A 1 243 ? 12.148 8.438 33.688 1 85.56 243 SER A O 1
ATOM 1827 N N . GLU A 1 244 ? 10.648 9.016 35.312 1 83.44 244 GLU A N 1
ATOM 1828 C CA . GLU A 1 244 ? 11.438 8.406 36.375 1 83.44 244 GLU A CA 1
ATOM 1829 C C . GLU A 1 244 ? 11.148 6.91 36.5 1 83.44 244 GLU A C 1
ATOM 1831 O O . GLU A 1 244 ? 11.906 6.176 37.125 1 83.44 244 GLU A O 1
ATOM 1836 N N . VAL A 1 245 ? 10.141 6.516 35.875 1 78.44 245 VAL A N 1
ATOM 1837 C CA . VAL A 1 245 ? 9.758 5.105 35.938 1 78.44 245 VAL A CA 1
ATOM 1838 C C . VAL A 1 245 ? 10.344 4.375 34.719 1 78.44 245 VAL A C 1
ATOM 1840 O O . VAL A 1 245 ? 10.18 4.816 33.562 1 78.44 245 VAL A O 1
ATOM 1843 N N . LYS A 1 246 ? 11.125 3.422 35.062 1 71.31 246 LYS A N 1
ATOM 1844 C CA . LYS A 1 246 ? 11.648 2.6 33.969 1 71.31 246 LYS A CA 1
ATOM 1845 C C . LYS A 1 246 ? 10.523 1.885 33.219 1 71.31 246 LYS A C 1
ATOM 1847 O O . LYS A 1 246 ? 9.641 1.296 33.844 1 71.31 246 LYS A O 1
ATOM 1852 N N . PRO A 1 247 ? 10.406 2.223 31.984 1 64.75 247 PRO A N 1
ATOM 1853 C CA . PRO A 1 247 ? 9.344 1.548 31.234 1 64.75 247 PRO A CA 1
ATOM 1854 C C . PRO A 1 247 ? 9.312 0.042 31.484 1 64.75 247 PRO A C 1
ATOM 1856 O O . PRO A 1 247 ? 10.367 -0.593 31.594 1 64.75 247 PRO A O 1
ATOM 1859 N N . ALA A 1 248 ? 8.039 -0.344 31.984 1 65.75 248 ALA A N 1
ATOM 1860 C CA . ALA A 1 248 ? 7.867 -1.777 32.219 1 65.75 248 ALA A CA 1
ATOM 1861 C C . ALA A 1 248 ? 7.73 -2.525 30.875 1 65.75 248 ALA A C 1
ATOM 1863 O O . ALA A 1 248 ? 6.887 -2.178 30.047 1 65.75 248 ALA A O 1
ATOM 1864 N N . GLY A 1 249 ? 8.664 -3.473 30.578 1 72 249 GLY A N 1
ATOM 1865 C CA . GLY A 1 249 ? 8.578 -4.387 29.453 1 72 249 GLY A CA 1
ATOM 1866 C C . GLY A 1 249 ? 9.242 -3.844 28.203 1 72 249 GLY A C 1
ATOM 1867 O O . GLY A 1 249 ? 9.742 -2.721 28.188 1 72 249 GLY A O 1
ATOM 1868 N N . PRO A 1 250 ? 9.211 -4.562 27.203 1 78.56 250 PRO A N 1
ATOM 1869 C CA . PRO A 1 250 ? 9.852 -4.145 25.953 1 78.56 250 PRO A CA 1
ATOM 1870 C C . PRO A 1 250 ? 9.008 -3.156 25.156 1 78.56 250 PRO A C 1
ATOM 1872 O O . PRO A 1 250 ? 7.773 -3.164 25.281 1 78.56 250 PRO A O 1
ATOM 1875 N N . THR A 1 251 ? 9.594 -2.203 24.516 1 80.19 251 THR A N 1
ATOM 1876 C CA . THR A 1 251 ? 8.898 -1.29 23.609 1 80.19 251 THR A CA 1
ATOM 1877 C C . THR A 1 251 ? 8.375 -2.035 22.391 1 80.19 251 THR A C 1
ATOM 1879 O O . THR A 1 251 ? 8.766 -3.178 22.125 1 80.19 251 THR A O 1
ATOM 1882 N N . VAL A 1 252 ? 7.52 -1.426 21.688 1 85.5 252 VAL A N 1
ATOM 1883 C CA . VAL A 1 252 ? 6.938 -2.037 20.5 1 85.5 252 VAL A CA 1
ATOM 1884 C C . VAL A 1 252 ? 8.023 -2.285 19.453 1 85.5 252 VAL A C 1
ATOM 1886 O O . VAL A 1 252 ? 7.98 -3.277 18.719 1 85.5 252 VAL A O 1
ATOM 1889 N N . GLU A 1 253 ? 9 -1.39 19.312 1 85.56 253 GLU A N 1
ATOM 1890 C CA . GLU A 1 253 ? 10.117 -1.568 18.391 1 85.56 253 GLU A CA 1
ATOM 1891 C C . GLU A 1 253 ? 10.938 -2.803 18.75 1 85.56 253 GLU A C 1
ATOM 1893 O O . GLU A 1 253 ? 11.336 -3.572 17.875 1 85.56 253 GLU A O 1
ATOM 1898 N N . GLN A 1 254 ? 11.125 -2.918 20 1 86.88 254 GLN A N 1
ATOM 1899 C CA . GLN A 1 254 ? 11.859 -4.09 20.469 1 86.88 254 GLN A CA 1
ATOM 1900 C C . GLN A 1 254 ? 11.086 -5.371 20.188 1 86.88 254 GLN A C 1
ATOM 1902 O O . GLN A 1 254 ? 11.672 -6.379 19.781 1 86.88 254 GLN A O 1
ATOM 1907 N N . GLN A 1 255 ? 9.836 -5.316 20.438 1 91.44 255 GLN A N 1
ATOM 1908 C CA . GLN A 1 255 ? 9.008 -6.477 20.156 1 91.44 255 GLN A CA 1
ATOM 1909 C C . GLN A 1 255 ? 9.031 -6.812 18.656 1 91.44 255 GLN A C 1
ATOM 1911 O O . GLN A 1 255 ? 9.031 -7.988 18.281 1 91.44 255 GLN A O 1
ATOM 1916 N N . GLY A 1 256 ? 8.977 -5.781 17.891 1 92.69 256 GLY A N 1
ATOM 1917 C CA . GLY A 1 256 ? 9.102 -5.996 16.469 1 92.69 256 GLY A CA 1
ATOM 1918 C C . GLY A 1 256 ? 10.398 -6.676 16.062 1 92.69 256 GLY A C 1
ATOM 1919 O O . GLY A 1 256 ? 10.398 -7.582 15.234 1 92.69 256 GLY A O 1
ATOM 1920 N N . GLU A 1 257 ? 11.477 -6.246 16.672 1 91.81 257 GLU A N 1
ATOM 1921 C CA . GLU A 1 257 ? 12.781 -6.844 16.391 1 91.81 257 GLU A CA 1
ATOM 1922 C C . GLU A 1 257 ? 12.828 -8.297 16.859 1 91.81 257 GLU A C 1
ATOM 1924 O O . GLU A 1 257 ? 13.406 -9.148 16.188 1 91.81 257 GLU A O 1
ATOM 1929 N N . MET A 1 258 ? 12.25 -8.492 17.984 1 93.88 258 MET A N 1
ATOM 1930 C CA . MET A 1 258 ? 12.18 -9.852 18.5 1 93.88 258 MET A CA 1
ATOM 1931 C C . MET A 1 258 ? 11.383 -10.75 17.562 1 93.88 258 MET A C 1
ATOM 1933 O O . MET A 1 258 ? 11.797 -11.875 17.281 1 93.88 258 MET A O 1
ATOM 1937 N N . ALA A 1 259 ? 10.273 -10.25 17.141 1 96.12 259 ALA A N 1
ATOM 1938 C CA . ALA A 1 259 ? 9.445 -11.016 16.203 1 96.12 259 ALA A CA 1
ATOM 1939 C C . ALA A 1 259 ? 10.211 -11.328 14.922 1 96.12 259 ALA A C 1
ATOM 1941 O O . ALA A 1 259 ? 10.094 -12.422 14.367 1 96.12 259 ALA A O 1
ATOM 1942 N N . ARG A 1 260 ? 10.953 -10.359 14.438 1 95 260 ARG A N 1
ATOM 1943 C CA . ARG A 1 260 ? 11.734 -10.555 13.219 1 95 260 ARG A CA 1
ATOM 1944 C C . ARG A 1 260 ? 12.789 -11.641 13.406 1 95 260 ARG A C 1
ATOM 1946 O O . ARG A 1 260 ? 12.898 -12.555 12.594 1 95 260 ARG A O 1
ATOM 1953 N N . SER A 1 261 ? 13.555 -11.484 14.461 1 93.38 261 SER A N 1
ATOM 1954 C CA . SER A 1 261 ? 14.594 -12.469 14.742 1 93.38 261 SER A CA 1
ATOM 1955 C C . SER A 1 261 ? 13.992 -13.844 15.023 1 93.38 261 SER A C 1
ATOM 1957 O O . SER A 1 261 ? 14.5 -14.859 14.539 1 93.38 261 SER A O 1
ATOM 1959 N N . GLY A 1 262 ? 12.977 -13.828 15.805 1 94.56 262 GLY A N 1
ATOM 1960 C CA . GLY A 1 262 ? 12.289 -15.078 16.078 1 94.56 262 GLY A CA 1
ATOM 1961 C C . GLY A 1 262 ? 11.68 -15.711 14.836 1 94.56 262 GLY A C 1
ATOM 1962 O O . GLY A 1 262 ? 11.703 -16.938 14.688 1 94.56 262 GLY A O 1
ATOM 1963 N N . GLY A 1 263 ? 11.109 -14.859 14 1 95.19 263 GLY A N 1
ATOM 1964 C CA . GLY A 1 263 ? 10.555 -15.344 12.742 1 95.19 263 GLY A CA 1
ATOM 1965 C C . GLY A 1 263 ? 11.586 -16.016 11.852 1 95.19 263 GLY A C 1
ATOM 1966 O O . GLY A 1 263 ? 11.312 -17.047 11.25 1 95.19 263 GLY A O 1
ATOM 1967 N N . ARG A 1 264 ? 12.727 -15.422 11.781 1 92.44 264 ARG A N 1
ATOM 1968 C CA . ARG A 1 264 ? 13.805 -16.016 10.992 1 92.44 264 ARG A CA 1
ATOM 1969 C C . ARG A 1 264 ? 14.203 -17.375 11.539 1 92.44 264 ARG A C 1
ATOM 1971 O O . ARG A 1 264 ? 14.43 -18.312 10.773 1 92.44 264 ARG A O 1
ATOM 1978 N N . ALA A 1 265 ? 14.281 -17.422 12.828 1 93.62 265 ALA A N 1
ATOM 1979 C CA . ALA A 1 265 ? 14.586 -18.703 13.453 1 93.62 265 ALA A CA 1
ATOM 1980 C C . ALA A 1 265 ? 13.492 -19.719 13.156 1 93.62 265 ALA A C 1
ATOM 1982 O O . ALA A 1 265 ? 13.789 -20.891 12.875 1 93.62 265 ALA A O 1
ATOM 1983 N N . LEU A 1 266 ? 12.305 -19.312 13.25 1 95.25 266 LEU A N 1
ATOM 1984 C CA . LEU A 1 266 ? 11.156 -20.156 12.961 1 95.25 266 LEU A CA 1
ATOM 1985 C C . LEU A 1 266 ? 11.211 -20.688 11.531 1 95.25 266 LEU A C 1
ATOM 1987 O O . LEU A 1 266 ? 10.906 -21.844 11.281 1 95.25 266 LEU A O 1
ATOM 1991 N N . ALA A 1 267 ? 11.578 -19.875 10.602 1 92.88 267 ALA A N 1
ATOM 1992 C CA . ALA A 1 267 ? 11.633 -20.219 9.18 1 92.88 267 ALA A CA 1
ATOM 1993 C C . ALA A 1 267 ? 12.703 -21.266 8.906 1 92.88 267 ALA A C 1
ATOM 1995 O O . ALA A 1 267 ? 12.617 -22 7.922 1 92.88 267 ALA A O 1
ATOM 1996 N N . THR A 1 268 ? 13.672 -21.328 9.742 1 90.5 268 THR A N 1
ATOM 1997 C CA . THR A 1 268 ? 14.773 -22.25 9.531 1 90.5 268 THR A CA 1
ATOM 1998 C C . THR A 1 268 ? 14.43 -23.641 10.078 1 90.5 268 THR A C 1
ATOM 2000 O O . THR A 1 268 ? 15.109 -24.609 9.773 1 90.5 268 THR A O 1
ATOM 2003 N N . LEU A 1 269 ? 13.352 -23.703 10.859 1 93.94 269 LEU A N 1
ATOM 2004 C CA . LEU A 1 269 ? 12.93 -25 11.383 1 93.94 269 LEU A CA 1
ATOM 2005 C C . LEU A 1 269 ? 12.422 -25.891 10.258 1 93.94 269 LEU A C 1
ATOM 2007 O O . LEU A 1 269 ? 11.945 -25.406 9.234 1 93.94 269 LEU A O 1
ATOM 2011 N N . GLU A 1 270 ? 12.523 -27.172 10.5 1 93.12 270 GLU A N 1
ATOM 2012 C CA . GLU A 1 270 ? 11.914 -28.125 9.57 1 93.12 270 GLU A CA 1
ATOM 2013 C C . GLU A 1 270 ? 10.391 -28.047 9.625 1 93.12 270 GLU A C 1
ATOM 2015 O O . GLU A 1 270 ? 9.82 -27.734 10.672 1 93.12 270 GLU A O 1
ATOM 2020 N N . PRO A 1 271 ? 9.797 -28.344 8.539 1 93.38 271 PRO A N 1
ATOM 2021 C CA . PRO A 1 271 ? 8.328 -28.312 8.523 1 93.38 271 PRO A CA 1
ATOM 2022 C C . PRO A 1 271 ? 7.699 -29.172 9.609 1 93.38 271 PRO A C 1
ATOM 2024 O O . PRO A 1 271 ? 6.672 -28.812 10.18 1 93.38 271 PRO A O 1
ATOM 2027 N N . GLU A 1 272 ? 8.328 -30.266 9.922 1 95.19 272 GLU A N 1
ATOM 2028 C CA . GLU A 1 272 ? 7.812 -31.156 10.953 1 95.19 272 GLU A CA 1
ATOM 2029 C C . GLU A 1 272 ? 7.883 -30.516 12.336 1 95.19 272 GLU A C 1
ATOM 2031 O O . GLU A 1 272 ? 6.996 -30.719 13.164 1 95.19 272 GLU A O 1
ATOM 2036 N N . GLN A 1 273 ? 8.922 -29.797 12.531 1 96.56 273 GLN A N 1
ATOM 2037 C CA . GLN A 1 273 ? 9.07 -29.094 13.812 1 96.56 273 GLN A CA 1
ATOM 2038 C C . GLN A 1 273 ? 8.016 -28 13.969 1 96.56 273 GLN A C 1
ATOM 2040 O O . GLN A 1 273 ? 7.453 -27.828 15.055 1 96.56 273 GLN A O 1
ATOM 2045 N N . ARG A 1 274 ? 7.781 -27.328 12.922 1 96.81 274 ARG A N 1
ATOM 2046 C CA . ARG A 1 274 ? 6.73 -26.312 12.977 1 96.81 274 ARG A CA 1
ATOM 2047 C C . ARG A 1 274 ? 5.367 -26.953 13.211 1 96.81 274 ARG A C 1
ATOM 2049 O O . ARG A 1 274 ? 4.562 -26.438 13.984 1 96.81 274 ARG A O 1
ATOM 2056 N N . ALA A 1 275 ? 5.141 -28.078 12.562 1 96.81 275 ALA A N 1
ATOM 2057 C CA . ALA A 1 275 ? 3.896 -28.812 12.773 1 96.81 275 ALA A CA 1
ATOM 2058 C C . ALA A 1 275 ? 3.762 -29.266 14.219 1 96.81 275 ALA A C 1
ATOM 2060 O O . ALA A 1 275 ? 2.666 -29.25 14.789 1 96.81 275 ALA A O 1
ATOM 2061 N N . GLU A 1 276 ? 4.844 -29.703 14.758 1 97.81 276 GLU A N 1
ATOM 2062 C CA . GLU A 1 276 ? 4.844 -30.141 16.156 1 97.81 276 GLU A CA 1
ATOM 2063 C C . GLU A 1 276 ? 4.434 -29.016 17.094 1 97.81 276 GLU A C 1
ATOM 2065 O O . GLU A 1 276 ? 3.707 -29.234 18.062 1 97.81 276 GLU A O 1
ATOM 2070 N N . ILE A 1 277 ? 4.922 -27.844 16.859 1 98.19 277 ILE A N 1
ATOM 2071 C CA . ILE A 1 277 ? 4.562 -26.688 17.672 1 98.19 277 ILE A CA 1
ATOM 2072 C C . ILE A 1 277 ? 3.053 -26.469 17.609 1 98.19 277 ILE A C 1
ATOM 2074 O O . ILE A 1 277 ? 2.408 -26.281 18.656 1 98.19 277 ILE A O 1
ATOM 2078 N N . ILE A 1 278 ? 2.467 -26.562 16.453 1 97.62 278 ILE A N 1
ATOM 2079 C CA . ILE A 1 278 ? 1.045 -26.297 16.25 1 97.62 278 ILE A CA 1
ATOM 2080 C C . ILE A 1 278 ? 0.222 -27.391 16.922 1 97.62 278 ILE A C 1
ATOM 2082 O O . ILE A 1 278 ? -0.798 -27.125 17.547 1 97.62 278 ILE A O 1
ATOM 2086 N N . HIS A 1 279 ? 0.675 -28.641 16.781 1 97.75 279 HIS A N 1
ATOM 2087 C CA . HIS A 1 279 ? -0.002 -29.75 17.453 1 97.75 279 HIS A CA 1
ATOM 2088 C C . HIS A 1 279 ? 0.001 -29.562 18.969 1 97.75 279 HIS A C 1
ATOM 2090 O O . HIS A 1 279 ? -1.015 -29.797 19.625 1 97.75 279 HIS A O 1
ATOM 2096 N N . HIS A 1 280 ? 1.106 -29.156 19.422 1 98.38 280 HIS A N 1
ATOM 2097 C CA . HIS A 1 280 ? 1.207 -28.938 20.859 1 98.38 280 HIS A CA 1
ATOM 2098 C C . HIS A 1 280 ? 0.274 -27.812 21.312 1 98.38 280 HIS A C 1
ATOM 2100 O O . HIS A 1 280 ? -0.35 -27.906 22.375 1 98.38 280 HIS A O 1
ATOM 2106 N N . LEU A 1 281 ? 0.232 -26.766 20.562 1 98.19 281 LEU A N 1
ATOM 2107 C CA . LEU A 1 281 ? -0.688 -25.672 20.875 1 98.19 281 LEU A CA 1
ATOM 2108 C C . LEU A 1 281 ? -2.131 -26.172 20.891 1 98.19 281 LEU A C 1
ATOM 2110 O O . LEU A 1 281 ? -2.912 -25.797 21.766 1 98.19 281 LEU A O 1
ATOM 2114 N N . ALA A 1 282 ? -2.475 -26.969 19.906 1 97.69 282 ALA A N 1
ATOM 2115 C CA . ALA A 1 282 ? -3.812 -27.547 19.844 1 97.69 282 ALA A CA 1
ATOM 2116 C C . ALA A 1 282 ? -4.117 -28.359 21.094 1 97.69 282 ALA A C 1
ATOM 2118 O O . ALA A 1 282 ? -5.211 -28.266 21.656 1 97.69 282 ALA A O 1
ATOM 2119 N N . ASP A 1 283 ? -3.199 -29.109 21.547 1 98.12 283 ASP A N 1
ATOM 2120 C CA . ASP A 1 283 ? -3.357 -29.906 22.766 1 98.12 283 ASP A CA 1
ATOM 2121 C C . ASP A 1 283 ? -3.541 -29 23.984 1 98.12 283 ASP A C 1
ATOM 2123 O O . ASP A 1 283 ? -4.379 -29.281 24.844 1 98.12 283 ASP A O 1
ATOM 2127 N N . LEU A 1 284 ? -2.764 -28 24.047 1 98.06 284 LEU A N 1
ATOM 2128 C CA . LEU A 1 284 ? -2.826 -27.078 25.172 1 98.06 284 LEU A CA 1
ATOM 2129 C C . LEU A 1 284 ? -4.195 -26.406 25.25 1 98.06 284 LEU A C 1
ATOM 2131 O O . LEU A 1 284 ? -4.695 -26.141 26.344 1 98.06 284 LEU A O 1
ATOM 2135 N N . LEU A 1 285 ? -4.809 -26.109 24.141 1 97.62 285 LEU A N 1
ATOM 2136 C CA . LEU A 1 285 ? -6.117 -25.469 24.109 1 97.62 285 LEU A CA 1
ATOM 2137 C C . LEU A 1 285 ? -7.176 -26.359 24.75 1 97.62 285 LEU A C 1
ATOM 2139 O O . LEU A 1 285 ? -8.109 -25.859 25.375 1 97.62 285 LEU A O 1
ATOM 2143 N N . THR A 1 286 ? -7.027 -27.641 24.578 1 96.62 286 THR A N 1
ATOM 2144 C CA . THR A 1 286 ? -7.977 -28.594 25.156 1 96.62 286 THR A CA 1
ATOM 2145 C C . THR A 1 286 ? -7.621 -28.906 26.594 1 96.62 286 THR A C 1
ATOM 2147 O O . THR A 1 286 ? -8.5 -29.016 27.453 1 96.62 286 THR A O 1
ATOM 2150 N N . ASP A 1 287 ? -6.391 -29.047 26.891 1 97.19 287 ASP A N 1
ATOM 2151 C CA . ASP A 1 287 ? -5.922 -29.406 28.219 1 97.19 287 ASP A CA 1
ATOM 2152 C C . ASP A 1 287 ? -6.168 -28.281 29.219 1 97.19 287 ASP A C 1
ATOM 2154 O O . ASP A 1 287 ? -6.461 -28.531 30.391 1 97.19 287 ASP A O 1
ATOM 2158 N N . GLN A 1 288 ? -5.98 -27.078 28.766 1 97.56 288 GLN A N 1
ATOM 2159 C CA . GLN A 1 288 ? -6.109 -25.922 29.641 1 97.56 288 GLN A CA 1
ATOM 2160 C C . GLN A 1 288 ? -7.438 -25.203 29.422 1 97.56 288 GLN A C 1
ATOM 2162 O O . GLN A 1 288 ? -7.52 -23.984 29.562 1 97.56 288 GLN A O 1
ATOM 2167 N N . ARG A 1 289 ? -8.406 -25.891 29.016 1 97.12 289 ARG A N 1
ATOM 2168 C CA . ARG A 1 289 ? -9.711 -25.344 28.672 1 97.12 289 ARG A CA 1
ATOM 2169 C C . ARG A 1 289 ? -10.305 -24.562 29.844 1 97.12 289 ARG A C 1
ATOM 2171 O O . ARG A 1 289 ? -10.852 -23.469 29.656 1 97.12 289 ARG A O 1
ATOM 2178 N N . ASP A 1 290 ? -10.234 -25.094 31.062 1 97.44 290 ASP A N 1
ATOM 2179 C CA . ASP A 1 290 ? -10.844 -24.469 32.219 1 97.44 290 ASP A CA 1
ATOM 2180 C C . ASP A 1 290 ? -10.211 -23.109 32.531 1 97.44 290 ASP A C 1
ATOM 2182 O O . ASP A 1 290 ? -10.922 -22.141 32.812 1 97.44 290 ASP A O 1
ATOM 2186 N N . GLU A 1 291 ? -8.945 -23.078 32.469 1 97.75 291 GLU A N 1
ATOM 2187 C CA . GLU A 1 291 ? -8.242 -21.828 32.688 1 97.75 291 GLU A CA 1
ATOM 2188 C C . GLU A 1 291 ? -8.609 -20.781 31.641 1 97.75 291 GLU A C 1
ATOM 2190 O O . GLU A 1 291 ? -8.758 -19.609 31.953 1 97.75 291 GLU A O 1
ATOM 2195 N N . ILE A 1 292 ? -8.703 -21.188 30.391 1 98.31 292 ILE A N 1
ATOM 2196 C CA . ILE A 1 292 ? -9.055 -20.297 29.281 1 98.31 292 ILE A CA 1
ATOM 2197 C C . ILE A 1 292 ? -10.461 -19.75 29.5 1 98.31 292 ILE A C 1
ATOM 2199 O O . ILE A 1 292 ? -10.688 -18.531 29.375 1 98.31 292 ILE A O 1
ATOM 2203 N N . LEU A 1 293 ? -11.398 -20.625 29.875 1 98.19 293 LEU A N 1
ATOM 2204 C CA . LEU A 1 293 ? -12.789 -20.219 30.047 1 98.19 293 LEU A CA 1
ATOM 2205 C C . LEU A 1 293 ? -12.945 -19.297 31.25 1 98.19 293 LEU A C 1
ATOM 2207 O O . LEU A 1 293 ? -13.789 -18.391 31.234 1 98.19 293 LEU A O 1
ATOM 2211 N N . LEU A 1 294 ? -12.18 -19.547 32.25 1 97.94 294 LEU A N 1
ATOM 2212 C CA . LEU A 1 294 ? -12.203 -18.656 33.406 1 97.94 294 LEU A CA 1
ATOM 2213 C C . LEU A 1 294 ? -11.742 -17.25 33 1 97.94 294 LEU A C 1
ATOM 2215 O O . LEU A 1 294 ? -12.336 -16.266 33.438 1 97.94 294 LEU A O 1
ATOM 2219 N N . ALA A 1 295 ? -10.648 -17.234 32.281 1 97.88 295 ALA A N 1
ATOM 2220 C CA . ALA A 1 295 ? -10.164 -15.938 31.797 1 97.88 295 ALA A CA 1
ATOM 2221 C C . ALA A 1 295 ? -11.211 -15.25 30.922 1 97.88 295 ALA A C 1
ATOM 2223 O O . ALA A 1 295 ? -11.414 -14.039 31.016 1 97.88 295 ALA A O 1
ATOM 2224 N N . ASN A 1 296 ? -11.82 -15.969 30.062 1 97.81 296 ASN A N 1
ATOM 2225 C CA . ASN A 1 296 ? -12.844 -15.422 29.172 1 97.81 296 ASN A CA 1
ATOM 2226 C C . ASN A 1 296 ? -14.047 -14.906 29.953 1 97.81 296 ASN A C 1
ATOM 2228 O O . ASN A 1 296 ? -14.656 -13.898 29.594 1 97.81 296 ASN A O 1
ATOM 2232 N N . LYS A 1 297 ? -14.438 -15.625 30.984 1 97 297 LYS A N 1
ATOM 2233 C CA . LYS A 1 297 ? -15.539 -15.203 31.844 1 97 297 LYS A CA 1
ATOM 2234 C C . LYS A 1 297 ? -15.258 -13.836 32.469 1 97 297 LYS A C 1
ATOM 2236 O O . LYS A 1 297 ? -16.156 -13.008 32.594 1 97 297 LYS A O 1
ATOM 2241 N N . LYS A 1 298 ? -14.086 -13.68 32.906 1 96.81 298 LYS A N 1
ATOM 2242 C CA . LYS A 1 298 ? -13.695 -12.391 33.469 1 96.81 298 LYS A CA 1
ATOM 2243 C C . LYS A 1 298 ? -13.883 -11.273 32.438 1 96.81 298 LYS A C 1
ATOM 2245 O O . LYS A 1 298 ? -14.359 -10.188 32.75 1 96.81 298 LYS A O 1
ATOM 2250 N N . ASP A 1 299 ? -13.406 -11.531 31.219 1 96 299 ASP A N 1
ATOM 2251 C CA . ASP A 1 299 ? -13.586 -10.562 30.125 1 96 299 ASP A CA 1
ATOM 2252 C C . ASP A 1 299 ? -15.07 -10.266 29.891 1 96 299 ASP A C 1
ATOM 2254 O O . ASP A 1 299 ? -15.453 -9.102 29.734 1 96 299 ASP A O 1
ATOM 2258 N N . LEU A 1 300 ? -15.875 -11.25 29.922 1 95.44 300 LEU A N 1
ATOM 2259 C CA . LEU A 1 300 ? -17.297 -11.102 29.672 1 95.44 300 LEU A CA 1
ATOM 2260 C C . LEU A 1 300 ? -17.969 -10.312 30.781 1 95.44 300 LEU A C 1
ATOM 2262 O O . LEU A 1 300 ? -18.828 -9.469 30.516 1 95.44 300 LEU A O 1
ATOM 2266 N N . GLU A 1 301 ? -17.594 -10.547 31.938 1 94.44 301 GLU A N 1
ATOM 2267 C CA . GLU A 1 301 ? -18.125 -9.82 33.094 1 94.44 301 GLU A CA 1
ATOM 2268 C C . GLU A 1 301 ? -17.766 -8.336 33.031 1 94.44 301 GLU A C 1
ATOM 2270 O O . GLU A 1 301 ? -18.609 -7.477 33.281 1 94.44 301 GLU A O 1
ATOM 2275 N N . GLU A 1 302 ? -16.594 -8.156 32.688 1 92.56 302 GLU A N 1
ATOM 2276 C CA . GLU A 1 302 ? -16.141 -6.77 32.562 1 92.56 302 GLU A CA 1
ATOM 2277 C C . GLU A 1 302 ? -16.875 -6.059 31.438 1 92.56 302 GLU A C 1
ATOM 2279 O O . GLU A 1 302 ? -17.219 -4.879 31.547 1 92.56 302 GLU A O 1
ATOM 2284 N N . ALA A 1 303 ? -17.016 -6.703 30.359 1 90.88 303 ALA A N 1
ATOM 2285 C CA . ALA A 1 303 ? -17.703 -6.121 29.203 1 90.88 303 ALA A CA 1
ATOM 2286 C C . ALA A 1 303 ? -19.156 -5.828 29.516 1 90.88 303 ALA A C 1
ATOM 2288 O O . ALA A 1 303 ? -19.703 -4.805 29.094 1 90.88 303 ALA A O 1
ATOM 2289 N N . GLU A 1 304 ? -19.797 -6.754 30.172 1 86.88 304 GLU A N 1
ATOM 2290 C CA . GLU A 1 304 ? -21.203 -6.586 30.547 1 86.88 304 GLU A CA 1
ATOM 2291 C C . GLU A 1 304 ? -21.344 -5.488 31.609 1 86.88 304 GLU A C 1
ATOM 2293 O O . GLU A 1 304 ? -22.328 -4.738 31.594 1 86.88 304 GLU A O 1
ATOM 2298 N N . GLY A 1 305 ? -20.531 -5.523 32.531 1 84.44 305 GLY A N 1
ATOM 2299 C CA . GLY A 1 305 ? -20.578 -4.523 33.562 1 84.44 305 GLY A CA 1
ATOM 2300 C C . GLY A 1 305 ? -20.422 -3.104 33.062 1 84.44 305 GLY A C 1
ATOM 2301 O O . GLY A 1 305 ? -21.125 -2.195 33.531 1 84.44 305 GLY A O 1
ATOM 2302 N N . LYS A 1 306 ? -19.594 -2.898 32.188 1 76.31 306 LYS A N 1
ATOM 2303 C CA . LYS A 1 306 ? -19.344 -1.565 31.641 1 76.31 306 LYS A CA 1
ATOM 2304 C C . LYS A 1 306 ? -20.422 -1.156 30.656 1 76.31 306 LYS A C 1
ATOM 2306 O O . LYS A 1 306 ? -20.594 0.028 30.359 1 76.31 306 LYS A O 1
ATOM 2311 N N . GLY A 1 307 ? -21.328 -2.004 30.156 1 69.81 307 GLY A N 1
ATOM 2312 C CA . GLY A 1 307 ? -22.438 -1.774 29.266 1 69.81 307 GLY A CA 1
ATOM 2313 C C . GLY A 1 307 ? -22.031 -1.228 27.906 1 69.81 307 GLY A C 1
ATOM 2314 O O . GLY A 1 307 ? -22.844 -0.633 27.188 1 69.81 307 GLY A O 1
ATOM 2315 N N . ARG A 1 308 ? -20.875 -1.348 27.453 1 69.06 308 ARG A N 1
ATOM 2316 C CA . ARG A 1 308 ? -20.391 -0.584 26.312 1 69.06 308 ARG A CA 1
ATOM 2317 C C . ARG A 1 308 ? -20.297 -1.46 25.062 1 69.06 308 ARG A C 1
ATOM 2319 O O . ARG A 1 308 ? -20.188 -0.951 23.953 1 69.06 308 ARG A O 1
ATOM 2326 N N . LEU A 1 309 ? -20.5 -2.859 25.219 1 80.31 309 LEU A N 1
ATOM 2327 C CA . LEU A 1 309 ? -20.266 -3.682 24.047 1 80.31 309 LEU A CA 1
ATOM 2328 C C . LEU A 1 309 ? -21.578 -4.168 23.438 1 80.31 309 LEU A C 1
ATOM 2330 O O . LEU A 1 309 ? -22.453 -4.664 24.156 1 80.31 309 LEU A O 1
ATOM 2334 N N . ALA A 1 310 ? -21.75 -3.963 22.172 1 78.69 310 ALA A N 1
ATOM 2335 C CA . ALA A 1 310 ? -22.938 -4.414 21.438 1 78.69 310 ALA A CA 1
ATOM 2336 C C . ALA A 1 310 ? -23.047 -5.934 21.469 1 78.69 310 ALA A C 1
ATOM 2338 O O . ALA A 1 310 ? -22.047 -6.633 21.641 1 78.69 310 ALA A O 1
ATOM 2339 N N . ALA A 1 311 ? -24.219 -6.496 21.344 1 78.31 311 ALA A N 1
ATOM 2340 C CA . ALA A 1 311 ? -24.531 -7.918 21.469 1 78.31 311 ALA A CA 1
ATOM 2341 C C . ALA A 1 311 ? -23.719 -8.75 20.469 1 78.31 311 ALA A C 1
ATOM 2343 O O . ALA A 1 311 ? -23.156 -9.781 20.844 1 78.31 311 ALA A O 1
ATOM 2344 N N . PRO A 1 312 ? -23.578 -8.297 19.25 1 74.94 312 PRO A N 1
ATOM 2345 C CA . PRO A 1 312 ? -22.781 -9.109 18.328 1 74.94 312 PRO A CA 1
ATOM 2346 C C . PRO A 1 312 ? -21.312 -9.211 18.734 1 74.94 312 PRO A C 1
ATOM 2348 O O . PRO A 1 312 ? -20.688 -10.258 18.547 1 74.94 312 PRO A O 1
ATOM 2351 N N . LEU A 1 313 ? -20.797 -8.195 19.312 1 82.12 313 LEU A N 1
ATOM 2352 C CA . LEU A 1 313 ? -19.406 -8.195 19.75 1 82.12 313 LEU A CA 1
ATOM 2353 C C . LEU A 1 313 ? -19.219 -9.102 20.969 1 82.12 313 LEU A C 1
ATOM 2355 O O . LEU A 1 313 ? -18.172 -9.727 21.125 1 82.12 313 LEU A O 1
ATOM 2359 N N . LEU A 1 314 ? -20.281 -9.18 21.75 1 87.06 314 LEU A N 1
ATOM 2360 C CA . LEU A 1 314 ? -20.234 -10.055 22.906 1 87.06 314 LEU A CA 1
ATOM 2361 C C . LEU A 1 314 ? -20.203 -11.516 22.484 1 87.06 314 LEU A C 1
ATOM 2363 O O . LEU A 1 314 ? -19.531 -12.336 23.109 1 87.06 314 LEU A O 1
ATOM 2367 N N . LYS A 1 315 ? -20.906 -11.773 21.484 1 82.75 315 LYS A N 1
ATOM 2368 C CA . LYS A 1 315 ? -20.922 -13.141 20.969 1 82.75 315 LYS A CA 1
ATOM 2369 C C . LYS A 1 315 ? -19.547 -13.539 20.422 1 82.75 315 LYS A C 1
ATOM 2371 O O . LYS A 1 315 ? -19.125 -14.68 20.594 1 82.75 315 LYS A O 1
ATOM 2376 N N . ARG A 1 316 ? -18.938 -12.648 19.781 1 85.06 316 ARG A N 1
ATOM 2377 C CA . ARG A 1 316 ? -17.594 -12.867 19.25 1 85.06 316 ARG A CA 1
ATOM 2378 C C . ARG A 1 316 ? -16.578 -13.055 20.375 1 85.06 316 ARG A C 1
ATOM 2380 O O . ARG A 1 316 ? -15.625 -13.82 20.25 1 85.06 316 ARG A O 1
ATOM 2387 N N . LEU A 1 317 ? -16.828 -12.375 21.453 1 92.44 317 LEU A N 1
ATOM 2388 C CA . LEU A 1 317 ? -15.922 -12.359 22.594 1 92.44 317 LEU A CA 1
ATOM 2389 C C . LEU A 1 317 ? -16 -13.664 23.375 1 92.44 317 LEU A C 1
ATOM 2391 O O . LEU A 1 317 ? -15.016 -14.102 23.969 1 92.44 317 LEU A O 1
ATOM 2395 N N . SER A 1 318 ? -17.141 -14.273 23.312 1 94.56 318 SER A N 1
ATOM 2396 C CA . SER A 1 318 ? -17.406 -15.438 24.141 1 94.56 318 SER A CA 1
ATOM 2397 C C . SER A 1 318 ? -16.703 -16.688 23.609 1 94.56 318 SER A C 1
ATOM 2399 O O . SER A 1 318 ? -16.672 -16.906 22.391 1 94.56 318 SER A O 1
ATOM 2401 N N . LEU A 1 319 ? -16.094 -17.438 24.531 1 95.69 319 LEU A N 1
ATOM 2402 C CA . LEU A 1 319 ? -15.5 -18.734 24.234 1 95.69 319 LEU A CA 1
ATOM 2403 C C . LEU A 1 319 ? -16.281 -19.859 24.922 1 95.69 319 LEU A C 1
ATOM 2405 O O . LEU A 1 319 ? -16.875 -19.641 25.984 1 95.69 319 LEU A O 1
ATOM 2409 N N . SER A 1 320 ? -16.375 -20.922 24.266 1 95.12 320 SER A N 1
ATOM 2410 C CA . SER A 1 320 ? -17.016 -22.125 24.812 1 95.12 320 SER A CA 1
ATOM 2411 C C . SER A 1 320 ? -16.156 -23.359 24.578 1 95.12 320 SER A C 1
ATOM 2413 O O . SER A 1 320 ? -15.188 -23.312 23.812 1 95.12 320 SER A O 1
ATOM 2415 N N . THR A 1 321 ? -16.484 -24.422 25.281 1 94.81 321 THR A N 1
ATOM 2416 C CA . THR A 1 321 ? -15.773 -25.672 25.094 1 94.81 321 THR A CA 1
ATOM 2417 C C . THR A 1 321 ? -15.883 -26.141 23.656 1 94.81 321 THR A C 1
ATOM 2419 O O . THR A 1 321 ? -14.898 -26.625 23.078 1 94.81 321 THR A O 1
ATOM 2422 N N . SER A 1 322 ? -16.969 -25.953 23.125 1 89.75 322 SER A N 1
ATOM 2423 C CA . SER A 1 322 ? -17.188 -26.359 21.734 1 89.75 322 SER A CA 1
ATOM 2424 C C . SER A 1 322 ? -16.328 -25.531 20.781 1 89.75 322 SER A C 1
ATOM 2426 O O . SER A 1 322 ? -15.75 -26.062 19.828 1 89.75 322 SER A O 1
ATOM 2428 N N . LYS A 1 323 ? -16.266 -24.25 21.016 1 88.56 323 LYS A N 1
ATOM 2429 C CA . LYS A 1 323 ? -15.445 -23.375 20.188 1 88.56 323 LYS A CA 1
ATOM 2430 C C . LYS A 1 323 ? -13.969 -23.734 20.312 1 88.56 323 LYS A C 1
ATOM 2432 O O . LYS A 1 323 ? -13.242 -23.719 19.312 1 88.56 323 LYS A O 1
ATOM 2437 N N . LEU A 1 324 ? -13.547 -24.047 21.484 1 94.88 324 LEU A N 1
ATOM 2438 C CA . LEU A 1 324 ? -12.148 -24.406 21.703 1 94.88 324 LEU A CA 1
ATOM 2439 C C . LEU A 1 324 ? -11.805 -25.719 21.016 1 94.88 324 LEU A C 1
ATOM 2441 O O . LEU A 1 324 ? -10.711 -25.875 20.469 1 94.88 324 LEU A O 1
ATOM 2445 N N . ASN A 1 325 ? -12.727 -26.656 21.031 1 91.62 325 ASN A N 1
ATOM 2446 C CA . ASN A 1 325 ? -12.523 -27.906 20.328 1 91.62 325 ASN A CA 1
ATOM 2447 C C . ASN A 1 325 ? -12.445 -27.703 18.828 1 91.62 325 ASN A C 1
ATOM 2449 O O . ASN A 1 325 ? -11.594 -28.297 18.156 1 91.62 325 ASN A O 1
ATOM 2453 N N . SER A 1 326 ? -13.281 -26.891 18.359 1 84.06 326 SER A N 1
ATOM 2454 C CA . SER A 1 326 ? -13.258 -26.562 16.938 1 84.06 326 SER A CA 1
ATOM 2455 C C . SER A 1 326 ? -11.961 -25.875 16.547 1 84.06 326 SER A C 1
ATOM 2457 O O . SER A 1 326 ? -11.406 -26.141 15.477 1 84.06 326 SER A O 1
ATOM 2459 N N . LEU A 1 327 ? -11.562 -25.047 17.375 1 90.38 327 LEU A N 1
ATOM 2460 C CA . LEU A 1 327 ? -10.305 -24.344 17.172 1 90.38 327 LEU A CA 1
ATOM 2461 C C . LEU A 1 327 ? -9.133 -25.328 17.125 1 90.38 327 LEU A C 1
ATOM 2463 O O . LEU A 1 327 ? -8.258 -25.219 16.266 1 90.38 327 LEU A O 1
ATOM 2467 N N . ALA A 1 328 ? -9.133 -26.234 18.016 1 94.31 328 ALA A N 1
ATOM 2468 C CA . ALA A 1 328 ? -8.07 -27.234 18.078 1 94.31 328 ALA A CA 1
ATOM 2469 C C . ALA A 1 328 ? -8.031 -28.078 16.797 1 94.31 328 ALA A C 1
ATOM 2471 O O . ALA A 1 328 ? -6.949 -28.375 16.281 1 94.31 328 ALA A O 1
ATOM 2472 N N . ILE A 1 329 ? -9.125 -28.422 16.328 1 87.44 329 ILE A N 1
ATOM 2473 C CA . ILE A 1 329 ? -9.219 -29.188 15.094 1 87.44 329 ILE A CA 1
ATOM 2474 C C . ILE A 1 329 ? -8.656 -28.359 13.938 1 87.44 329 ILE A C 1
ATOM 2476 O O . ILE A 1 329 ? -7.898 -28.859 13.109 1 87.44 329 ILE A O 1
ATOM 2480 N N . GLY A 1 330 ? -9.07 -27.109 13.906 1 86.56 330 GLY A N 1
ATOM 2481 C CA . GLY A 1 330 ? -8.547 -26.219 12.883 1 86.56 330 GLY A CA 1
ATOM 2482 C C . GLY A 1 330 ? -7.035 -26.109 12.914 1 86.56 330 GLY A C 1
ATOM 2483 O O . GLY A 1 330 ? -6.387 -26.078 11.867 1 86.56 330 GLY A O 1
ATOM 2484 N N . LEU A 1 331 ? -6.477 -26.016 14.047 1 93.75 331 LEU A N 1
ATOM 2485 C CA . LEU A 1 331 ? -5.027 -25.906 14.195 1 93.75 331 LEU A CA 1
ATOM 2486 C C . LEU A 1 331 ? -4.34 -27.156 13.664 1 93.75 331 LEU A C 1
ATOM 2488 O O . LEU A 1 331 ? -3.287 -27.078 13.031 1 93.75 331 LEU A O 1
ATOM 2492 N N . ARG A 1 332 ? -4.906 -28.297 13.914 1 92.56 332 ARG A N 1
ATOM 2493 C CA . ARG A 1 332 ? -4.324 -29.547 13.43 1 92.56 332 ARG A CA 1
ATOM 2494 C C . ARG A 1 332 ? -4.336 -29.594 11.906 1 92.56 332 ARG A C 1
ATOM 2496 O O . ARG A 1 332 ? -3.424 -30.156 11.289 1 92.56 332 ARG A O 1
ATOM 2503 N N . GLN A 1 333 ? -5.293 -29.031 11.32 1 86.12 333 GLN A N 1
ATOM 2504 C CA . GLN A 1 333 ? -5.336 -28.938 9.859 1 86.12 333 GLN A CA 1
ATOM 2505 C C . GLN A 1 333 ? -4.23 -28.031 9.336 1 86.12 333 GLN A C 1
ATOM 2507 O O . GLN A 1 333 ? -3.611 -28.328 8.312 1 86.12 333 GLN A O 1
ATOM 2512 N N . ILE A 1 334 ? -4.059 -26.953 9.992 1 90.62 334 ILE A N 1
ATOM 2513 C CA . ILE A 1 334 ? -2.996 -26.031 9.609 1 90.62 334 ILE A CA 1
ATOM 2514 C C . ILE A 1 334 ? -1.64 -26.719 9.734 1 90.62 334 ILE A C 1
ATOM 2516 O O . ILE A 1 334 ? -0.76 -26.531 8.891 1 90.62 334 ILE A O 1
ATOM 2520 N N . ALA A 1 335 ? -1.484 -27.484 10.773 1 93.12 335 ALA A N 1
ATOM 2521 C CA . ALA A 1 335 ? -0.236 -28.219 10.984 1 93.12 335 ALA A CA 1
ATOM 2522 C C . ALA A 1 335 ? 0.072 -29.125 9.797 1 93.12 335 ALA A C 1
ATOM 2524 O O . ALA A 1 335 ? 1.226 -29.234 9.375 1 93.12 335 ALA A O 1
ATOM 2525 N N . ALA A 1 336 ? -0.944 -29.688 9.281 1 87.25 336 ALA A N 1
ATOM 2526 C CA . ALA A 1 336 ? -0.77 -30.562 8.133 1 87.25 336 ALA A CA 1
ATOM 2527 C C . ALA A 1 336 ? -0.319 -29.781 6.906 1 87.25 336 ALA A C 1
ATOM 2529 O O . ALA A 1 336 ? 0.487 -30.266 6.109 1 87.25 336 ALA A O 1
ATOM 2530 N N . SER A 1 337 ? -0.759 -28.625 6.758 1 83.12 337 SER A N 1
ATOM 2531 C CA . SER A 1 337 ? -0.444 -27.797 5.605 1 83.12 337 SER A CA 1
ATOM 2532 C C . SER A 1 337 ? 0.962 -27.203 5.715 1 83.12 337 SER A C 1
ATOM 2534 O O . SER A 1 337 ? 1.52 -26.734 4.727 1 83.12 337 SER A O 1
ATOM 2536 N N . SER A 1 338 ? 1.548 -27.234 6.875 1 84.88 338 SER A N 1
ATOM 2537 C CA . SER A 1 338 ? 2.875 -26.672 7.102 1 84.88 338 SER A CA 1
ATOM 2538 C C . SER A 1 338 ? 3.939 -27.438 6.316 1 84.88 338 SER A C 1
ATOM 2540 O O . SER A 1 338 ? 5.016 -26.906 6.047 1 84.88 338 SER A O 1
ATOM 2542 N N . GLN A 1 339 ? 3.646 -28.594 5.91 1 84.25 339 GLN A N 1
ATOM 2543 C CA . GLN A 1 339 ? 4.625 -29.453 5.258 1 84.25 339 GLN A CA 1
ATOM 2544 C C . GLN A 1 339 ? 4.977 -28.938 3.867 1 84.25 339 GLN A C 1
ATOM 2546 O O . GLN A 1 339 ? 6.086 -29.172 3.375 1 84.25 339 GLN A O 1
ATOM 2551 N N . GLU A 1 340 ? 4.168 -28.203 3.275 1 83.19 340 GLU A N 1
ATOM 2552 C CA . GLU A 1 340 ? 4.391 -27.75 1.906 1 83.19 340 GLU A CA 1
ATOM 2553 C C . GLU A 1 340 ? 4.336 -26.219 1.815 1 83.19 340 GLU A C 1
ATOM 2555 O O . GLU A 1 340 ? 3.934 -25.672 0.79 1 83.19 340 GLU A O 1
ATOM 2560 N N . SER A 1 341 ? 4.742 -25.641 2.846 1 88.94 341 SER A N 1
ATOM 2561 C CA . SER A 1 341 ? 4.582 -24.188 2.846 1 88.94 341 SER A CA 1
ATOM 2562 C C . SER A 1 341 ? 5.906 -23.484 2.57 1 88.94 341 SER A C 1
ATOM 2564 O O . SER A 1 341 ? 6.207 -23.156 1.425 1 88.94 341 SER A O 1
ATOM 2566 N N . VAL A 1 342 ? 6.832 -23.562 3.482 1 93.19 342 VAL A N 1
ATOM 2567 C CA . VAL A 1 342 ? 8.086 -22.812 3.359 1 93.19 342 VAL A CA 1
ATOM 2568 C C . VAL A 1 342 ? 9.117 -23.672 2.637 1 93.19 342 VAL A C 1
ATOM 2570 O O . VAL A 1 342 ? 9.242 -24.875 2.914 1 93.19 342 VAL A O 1
ATOM 2573 N N . GLY A 1 343 ? 9.852 -23.078 1.684 1 92 343 GLY A N 1
ATOM 2574 C CA . GLY A 1 343 ? 10.945 -23.75 1.016 1 92 343 GLY A CA 1
ATOM 2575 C C . GLY A 1 343 ? 10.5 -24.609 -0.156 1 92 343 GLY A C 1
ATOM 2576 O O . GLY A 1 343 ? 11.281 -25.391 -0.703 1 92 343 GLY A O 1
ATOM 2577 N N . ARG A 1 344 ? 9.305 -24.484 -0.563 1 92.38 344 ARG A N 1
ATOM 2578 C CA . ARG A 1 344 ? 8.781 -25.234 -1.7 1 92.38 344 ARG A CA 1
ATOM 2579 C C . ARG A 1 344 ? 9.289 -24.656 -3.018 1 92.38 344 ARG A C 1
ATOM 2581 O O . ARG A 1 344 ? 9.258 -23.438 -3.221 1 92.38 344 ARG A O 1
ATOM 2588 N N . VAL A 1 345 ? 9.781 -25.547 -3.889 1 94.69 345 VAL A N 1
ATOM 2589 C CA . VAL A 1 345 ? 10.258 -25.125 -5.199 1 94.69 345 VAL A CA 1
ATOM 2590 C C . VAL A 1 345 ? 9.078 -24.953 -6.152 1 94.69 345 VAL A C 1
ATOM 2592 O O . VAL A 1 345 ? 8.312 -25.906 -6.367 1 94.69 345 VAL A O 1
ATOM 2595 N N . LEU A 1 346 ? 8.906 -23.828 -6.656 1 92.19 346 LEU A N 1
ATOM 2596 C CA . LEU A 1 346 ? 7.801 -23.547 -7.562 1 92.19 346 LEU A CA 1
ATOM 2597 C C . LEU A 1 346 ? 8.234 -23.703 -9.016 1 92.19 346 LEU A C 1
ATOM 2599 O O . LEU A 1 346 ? 7.422 -24.047 -9.875 1 92.19 346 LEU A O 1
ATOM 2603 N N . ARG A 1 347 ? 9.484 -23.328 -9.258 1 93.06 347 ARG A N 1
ATOM 2604 C CA . ARG A 1 347 ? 10.055 -23.344 -10.602 1 93.06 347 ARG A CA 1
ATOM 2605 C C . ARG A 1 347 ? 11.539 -23.672 -10.57 1 93.06 347 ARG A C 1
ATOM 2607 O O . ARG A 1 347 ? 12.25 -23.25 -9.656 1 93.06 347 ARG A O 1
ATOM 2614 N N . ARG A 1 348 ? 11.961 -24.422 -11.531 1 96.06 348 ARG A N 1
ATOM 2615 C CA . ARG A 1 348 ? 13.367 -24.75 -11.742 1 96.06 348 ARG A CA 1
ATOM 2616 C C . ARG A 1 348 ? 13.758 -24.578 -13.211 1 96.06 348 ARG A C 1
ATOM 2618 O O . ARG A 1 348 ? 13.094 -25.109 -14.102 1 96.06 348 ARG A O 1
ATOM 2625 N N . THR A 1 349 ? 14.758 -23.797 -13.43 1 96.06 349 THR A N 1
ATOM 2626 C CA . THR A 1 349 ? 15.18 -23.484 -14.789 1 96.06 349 THR A CA 1
ATOM 2627 C C . THR A 1 349 ? 16.688 -23.656 -14.938 1 96.06 349 THR A C 1
ATOM 2629 O O . THR A 1 349 ? 17.453 -23.125 -14.133 1 96.06 349 THR A O 1
ATOM 2632 N N . ARG A 1 350 ? 17.094 -24.422 -15.922 1 97.44 350 ARG A N 1
ATOM 2633 C CA . ARG A 1 350 ? 18.5 -24.453 -16.312 1 97.44 350 ARG A CA 1
ATOM 2634 C C . ARG A 1 350 ? 18.844 -23.281 -17.219 1 97.44 350 ARG A C 1
ATOM 2636 O O . ARG A 1 350 ? 18.5 -23.281 -18.406 1 97.44 350 ARG A O 1
ATOM 2643 N N . ILE A 1 351 ? 19.516 -22.312 -16.656 1 96.5 351 ILE A N 1
ATOM 2644 C CA . ILE A 1 351 ? 19.859 -21.109 -17.406 1 96.5 351 ILE A CA 1
ATOM 2645 C C . ILE A 1 351 ? 20.953 -21.406 -18.422 1 96.5 351 ILE A C 1
ATOM 2647 O O . ILE A 1 351 ? 20.891 -20.922 -19.562 1 96.5 351 ILE A O 1
ATOM 2651 N N . ALA A 1 352 ? 21.953 -22.141 -18.031 1 96.94 352 ALA A N 1
ATOM 2652 C CA . ALA A 1 352 ? 23.078 -22.641 -18.828 1 96.94 352 ALA A CA 1
ATOM 2653 C C . ALA A 1 352 ? 23.688 -23.875 -18.203 1 96.94 352 ALA A C 1
ATOM 2655 O O . ALA A 1 352 ? 23.188 -24.375 -17.188 1 96.94 352 ALA A O 1
ATOM 2656 N N . ASN A 1 353 ? 24.688 -24.406 -18.906 1 95.44 353 ASN A N 1
ATOM 2657 C CA . ASN A 1 353 ? 25.375 -25.562 -18.312 1 95.44 353 ASN A CA 1
ATOM 2658 C C . ASN A 1 353 ? 25.953 -25.219 -16.938 1 95.44 353 ASN A C 1
ATOM 2660 O O . ASN A 1 353 ? 26.719 -24.25 -16.812 1 95.44 353 ASN A O 1
ATOM 2664 N N . ASN A 1 354 ? 25.578 -25.969 -15.93 1 95.5 354 ASN A N 1
ATOM 2665 C CA . ASN A 1 354 ? 26.031 -25.828 -14.555 1 95.5 354 ASN A CA 1
ATOM 2666 C C . ASN A 1 354 ? 25.547 -24.516 -13.93 1 95.5 354 ASN A C 1
ATOM 2668 O O . ASN A 1 354 ? 26.203 -23.969 -13.039 1 95.5 354 ASN A O 1
ATOM 2672 N N . LEU A 1 355 ? 24.516 -23.953 -14.461 1 97.75 355 LEU A N 1
ATOM 2673 C CA . LEU A 1 355 ? 23.844 -22.766 -13.945 1 97.75 355 LEU A CA 1
ATOM 2674 C C . LEU A 1 355 ? 22.344 -22.984 -13.812 1 97.75 355 LEU A C 1
ATOM 2676 O O . LEU A 1 355 ? 21.625 -22.969 -14.805 1 97.75 355 LEU A O 1
ATOM 2680 N N . GLU A 1 356 ? 21.922 -23.125 -12.555 1 97.75 356 GLU A N 1
ATOM 2681 C CA . GLU A 1 356 ? 20.531 -23.5 -12.305 1 97.75 356 GLU A CA 1
ATOM 2682 C C . GLU A 1 356 ? 19.828 -22.453 -11.438 1 97.75 356 GLU A C 1
ATOM 2684 O O . GLU A 1 356 ? 20.406 -21.953 -10.469 1 97.75 356 GLU A O 1
ATOM 2689 N N . LEU A 1 357 ? 18.609 -22.172 -11.883 1 98 357 LEU A N 1
ATOM 2690 C CA . LEU A 1 357 ? 17.781 -21.172 -11.211 1 98 357 LEU A CA 1
ATOM 2691 C C . LEU A 1 357 ? 16.547 -21.828 -10.586 1 98 357 LEU A C 1
ATOM 2693 O O . LEU A 1 357 ? 15.914 -22.688 -11.203 1 98 357 LEU A O 1
ATOM 2697 N N . GLU A 1 358 ? 16.297 -21.484 -9.312 1 97.56 358 GLU A N 1
ATOM 2698 C CA . GLU A 1 358 ? 15.102 -21.969 -8.625 1 97.56 358 GLU A CA 1
ATOM 2699 C C . GLU A 1 358 ? 14.32 -20.828 -7.992 1 97.56 358 GLU A C 1
ATOM 2701 O O . GLU A 1 358 ? 14.914 -19.875 -7.477 1 97.56 358 GLU A O 1
ATOM 2706 N N . GLN A 1 359 ? 13.039 -20.875 -8.117 1 96.38 359 GLN A N 1
ATOM 2707 C CA . GLN A 1 359 ? 12.156 -20 -7.355 1 96.38 359 GLN A CA 1
ATOM 2708 C C . GLN A 1 359 ? 11.516 -20.766 -6.191 1 96.38 359 GLN A C 1
ATOM 2710 O O . GLN A 1 359 ? 10.875 -21.797 -6.387 1 96.38 359 GLN A O 1
ATOM 2715 N N . VAL A 1 360 ? 11.68 -20.266 -4.961 1 96.25 360 VAL A N 1
ATOM 2716 C CA . VAL A 1 360 ? 11.227 -21 -3.787 1 96.25 360 VAL A CA 1
ATOM 2717 C C . VAL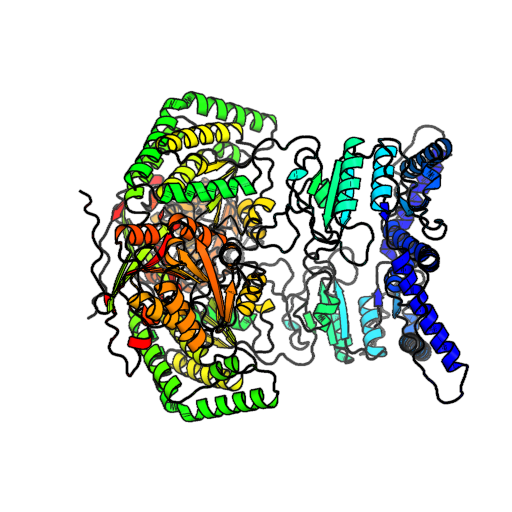 A 1 360 ? 10.328 -20.125 -2.93 1 96.25 360 VAL A C 1
ATOM 2719 O O . VAL A 1 360 ? 10.453 -18.891 -2.955 1 96.25 360 VAL A O 1
ATOM 2722 N N . THR A 1 361 ? 9.391 -20.766 -2.18 1 95.81 361 THR A N 1
ATOM 2723 C CA . THR A 1 361 ? 8.523 -20.016 -1.279 1 95.81 361 THR A CA 1
ATOM 2724 C C . THR A 1 361 ? 9.258 -19.641 0.005 1 95.81 361 THR A C 1
ATOM 2726 O O . THR A 1 361 ? 10.047 -20.438 0.524 1 95.81 361 THR A O 1
ATOM 2729 N N . VAL A 1 362 ? 9.094 -18.5 0.491 1 96.38 362 VAL A N 1
ATOM 2730 C CA . VAL A 1 362 ? 9.672 -18.016 1.742 1 96.38 362 VAL A CA 1
ATOM 2731 C C . VAL A 1 362 ? 8.633 -17.203 2.504 1 96.38 362 VAL A C 1
ATOM 2733 O O . VAL A 1 362 ? 7.633 -16.766 1.932 1 96.38 362 VAL A O 1
ATOM 2736 N N . PRO A 1 363 ? 8.805 -17.062 3.822 1 96.69 363 PRO A N 1
ATOM 2737 C CA . PRO A 1 363 ? 7.859 -16.234 4.57 1 96.69 363 PRO A CA 1
ATOM 2738 C C . PRO A 1 363 ? 7.879 -14.766 4.121 1 96.69 363 PRO A C 1
ATOM 2740 O O . PRO A 1 363 ? 8.852 -14.32 3.502 1 96.69 363 PRO A O 1
ATOM 2743 N N . ILE A 1 364 ? 6.84 -14.07 4.426 1 96.5 364 ILE A N 1
ATOM 2744 C CA . ILE A 1 364 ? 6.77 -12.641 4.145 1 96.5 364 ILE A CA 1
ATOM 2745 C C . ILE A 1 364 ? 7.742 -11.891 5.047 1 96.5 364 ILE A C 1
ATOM 2747 O O . ILE A 1 364 ? 8.484 -11.016 4.582 1 96.5 364 ILE A O 1
ATOM 2751 N N . GLY A 1 365 ? 7.734 -12.211 6.344 1 96.25 365 GLY A N 1
ATOM 2752 C CA . GLY A 1 365 ? 8.586 -11.555 7.324 1 96.25 365 GLY A CA 1
ATOM 2753 C C . GLY A 1 365 ? 7.914 -11.367 8.672 1 96.25 365 GLY A C 1
ATOM 2754 O O . GLY A 1 365 ? 7.77 -12.32 9.438 1 96.25 365 GLY A O 1
ATOM 2755 N N . VAL A 1 366 ? 7.504 -10.148 8.945 1 97.44 366 VAL A N 1
ATOM 2756 C CA . VAL A 1 366 ? 6.801 -9.859 10.188 1 97.44 366 VAL A CA 1
ATOM 2757 C C . VAL A 1 366 ? 5.371 -9.414 9.883 1 97.44 366 VAL A C 1
ATOM 2759 O O . VAL A 1 366 ? 5.16 -8.445 9.156 1 97.44 366 VAL A O 1
ATOM 2762 N N . LEU A 1 367 ? 4.426 -10.141 10.5 1 97.19 367 LEU A N 1
ATOM 2763 C CA . LEU A 1 367 ? 3.008 -9.82 10.367 1 97.19 367 LEU A CA 1
ATOM 2764 C C . LEU A 1 367 ? 2.502 -9.055 11.586 1 97.19 367 LEU A C 1
ATOM 2766 O O . LEU A 1 367 ? 2.896 -9.352 12.711 1 97.19 367 LEU A O 1
ATOM 2770 N N . LEU A 1 368 ? 1.698 -8.07 11.352 1 96.94 368 LEU A N 1
ATOM 2771 C CA . LEU A 1 368 ? 0.916 -7.43 12.406 1 96.94 368 LEU A CA 1
ATOM 2772 C C . LEU A 1 368 ? -0.567 -7.746 12.25 1 96.94 368 LEU A C 1
ATOM 2774 O O . LEU A 1 368 ? -1.183 -7.375 11.25 1 96.94 368 LEU A O 1
ATOM 2778 N N . VAL A 1 369 ? -1.088 -8.453 13.211 1 96.06 369 VAL A N 1
ATOM 2779 C CA . VAL A 1 369 ? -2.51 -8.773 13.172 1 96.06 369 VAL A CA 1
ATOM 2780 C C . VAL A 1 369 ? -3.246 -8 14.266 1 96.06 369 VAL A C 1
ATOM 2782 O O . VAL A 1 369 ? -2.904 -8.102 15.445 1 96.06 369 VAL A O 1
ATOM 2785 N N . ILE A 1 370 ? -4.16 -7.215 13.883 1 94.5 370 ILE A N 1
ATOM 2786 C CA . ILE A 1 370 ? -5.008 -6.441 14.781 1 94.5 370 ILE A CA 1
ATOM 2787 C C . ILE A 1 370 ? -6.418 -7.027 14.797 1 94.5 370 ILE A C 1
ATOM 2789 O O . ILE A 1 370 ? -7.055 -7.145 13.75 1 94.5 370 ILE A O 1
ATOM 2793 N N . PHE A 1 371 ? -6.883 -7.426 15.93 1 92 371 PHE A N 1
ATOM 2794 C CA . PHE A 1 371 ? -8.188 -8.07 15.984 1 92 371 PHE A CA 1
ATOM 2795 C C . PHE A 1 371 ? -9.016 -7.531 17.141 1 92 371 PHE A C 1
ATOM 2797 O O . PHE A 1 371 ? -8.461 -7.145 18.172 1 92 371 PHE A O 1
ATOM 2804 N N . GLU A 1 372 ? -10.328 -7.504 16.922 1 88.25 372 GLU A N 1
ATOM 2805 C CA . GLU A 1 372 ? -11.266 -6.906 17.875 1 88.25 372 GLU A CA 1
ATOM 2806 C C . GLU A 1 372 ? -12.328 -7.91 18.312 1 88.25 372 GLU A C 1
ATOM 2808 O O . GLU A 1 372 ? -13.047 -8.461 17.469 1 88.25 372 GLU A O 1
ATOM 2813 N N . SER A 1 373 ? -12.445 -8.164 19.656 1 88.06 373 SER A N 1
ATOM 2814 C CA . SER A 1 373 ? -13.508 -8.945 20.297 1 88.06 373 SER A CA 1
ATOM 2815 C C . SER A 1 373 ? -13.539 -10.375 19.766 1 88.06 373 SER A C 1
ATOM 2817 O O . SER A 1 373 ? -14.609 -10.938 19.547 1 88.06 373 SER A O 1
ATOM 2819 N N . ARG A 1 374 ? -12.383 -10.898 19.453 1 89.94 374 ARG A N 1
ATOM 2820 C CA . ARG A 1 374 ? -12.266 -12.258 18.922 1 89.94 374 ARG A CA 1
ATOM 2821 C C . ARG A 1 374 ? -11.008 -12.938 19.438 1 89.94 374 ARG A C 1
ATOM 2823 O O . ARG A 1 374 ? -10.078 -13.203 18.672 1 89.94 374 ARG A O 1
ATOM 2830 N N . PRO A 1 375 ? -11.109 -13.367 20.688 1 94.38 375 PRO A N 1
ATOM 2831 C CA . PRO A 1 375 ? -9.906 -13.992 21.234 1 94.38 375 PRO A CA 1
ATOM 2832 C C . PRO A 1 375 ? -9.539 -15.297 20.531 1 94.38 375 PRO A C 1
ATOM 2834 O O . PRO A 1 375 ? -8.383 -15.727 20.594 1 94.38 375 PRO A O 1
ATOM 2837 N N . ASP A 1 376 ? -10.484 -15.969 19.844 1 92.75 376 ASP A N 1
ATOM 2838 C CA . ASP A 1 376 ? -10.195 -17.203 19.125 1 92.75 376 ASP A CA 1
ATOM 2839 C C . ASP A 1 376 ? -9.281 -16.938 17.922 1 92.75 376 ASP A C 1
ATOM 2841 O O . ASP A 1 376 ? -8.648 -17.844 17.406 1 92.75 376 ASP A O 1
ATOM 2845 N N . CYS A 1 377 ? -9.211 -15.711 17.5 1 92.31 377 CYS A N 1
ATOM 2846 C CA . CYS A 1 377 ? -8.359 -15.312 16.391 1 92.31 377 CYS A CA 1
ATOM 2847 C C . CYS A 1 377 ? -6.887 -15.508 16.734 1 92.31 377 CYS A C 1
ATOM 2849 O O . CYS A 1 377 ? -6.078 -15.836 15.852 1 92.31 377 CYS A O 1
ATOM 2851 N N . LEU A 1 378 ? -6.527 -15.344 17.953 1 95.81 378 LEU A N 1
ATOM 2852 C CA . LEU A 1 378 ? -5.133 -15.344 18.375 1 95.81 378 LEU A CA 1
ATOM 2853 C C . LEU A 1 378 ? -4.477 -16.688 18.078 1 95.81 378 LEU A C 1
ATOM 2855 O O . LEU A 1 378 ? -3.504 -16.766 17.328 1 95.81 378 LEU A O 1
ATOM 2859 N N . PRO A 1 379 ? -5.004 -17.844 18.594 1 96.19 379 PRO A N 1
ATOM 2860 C CA . PRO A 1 379 ? -4.363 -19.109 18.266 1 96.19 379 PRO A CA 1
ATOM 2861 C C . PRO A 1 379 ? -4.41 -19.438 16.781 1 96.19 379 PRO A C 1
ATOM 2863 O O . PRO A 1 379 ? -3.484 -20.062 16.25 1 96.19 379 PRO A O 1
ATOM 2866 N N . GLN A 1 380 ? -5.387 -19 16.109 1 93.19 380 GLN A N 1
ATOM 2867 C CA . GLN A 1 380 ? -5.527 -19.281 14.68 1 93.19 380 GLN A CA 1
ATOM 2868 C C . GLN A 1 380 ? -4.426 -18.609 13.875 1 93.19 380 GLN A C 1
ATOM 2870 O O . GLN A 1 380 ? -3.748 -19.25 13.07 1 93.19 380 GLN A O 1
ATOM 2875 N N . VAL A 1 381 ? -4.309 -17.359 14.102 1 94.69 381 VAL A N 1
ATOM 2876 C CA . VAL A 1 381 ? -3.326 -16.609 13.336 1 94.69 381 VAL A CA 1
ATOM 2877 C C . VAL A 1 381 ? -1.915 -17 13.766 1 94.69 381 VAL A C 1
ATOM 2879 O O . VAL A 1 381 ? -0.988 -17 12.953 1 94.69 381 VAL A O 1
ATOM 2882 N N . ALA A 1 382 ? -1.787 -17.281 15.023 1 96.94 382 ALA A N 1
ATOM 2883 C CA . ALA A 1 382 ? -0.489 -17.766 15.484 1 96.94 382 ALA A CA 1
ATOM 2884 C C . ALA A 1 382 ? -0.098 -19.047 14.758 1 96.94 382 ALA A C 1
ATOM 2886 O O . ALA A 1 382 ? 1.037 -19.188 14.297 1 96.94 382 ALA A O 1
ATOM 2887 N N . ALA A 1 383 ? -1.021 -19.953 14.648 1 96.31 383 ALA A N 1
ATOM 2888 C CA . ALA A 1 383 ? -0.759 -21.219 13.953 1 96.31 383 ALA A CA 1
ATOM 2889 C C . ALA A 1 383 ? -0.386 -20.969 12.5 1 96.31 383 ALA A C 1
ATOM 2891 O O . ALA A 1 383 ? 0.541 -21.594 11.977 1 96.31 383 ALA A O 1
ATOM 2892 N N . LEU A 1 384 ? -1.084 -20.109 11.891 1 95.19 384 LEU A N 1
ATOM 2893 C CA . LEU A 1 384 ? -0.812 -19.781 10.492 1 95.19 384 LEU A CA 1
ATOM 2894 C C . LEU A 1 384 ? 0.57 -19.156 10.344 1 95.19 384 LEU A C 1
ATOM 2896 O O . LEU A 1 384 ? 1.308 -19.484 9.414 1 95.19 384 LEU A O 1
ATOM 2900 N N . ALA A 1 385 ? 0.888 -18.25 11.25 1 96.75 385 ALA A N 1
ATOM 2901 C CA . ALA A 1 385 ? 2.199 -17.609 11.227 1 96.75 385 ALA A CA 1
ATOM 2902 C C . ALA A 1 385 ? 3.314 -18.625 11.445 1 96.75 385 ALA A C 1
ATOM 2904 O O . ALA A 1 385 ? 4.34 -18.578 10.758 1 96.75 385 ALA A O 1
ATOM 2905 N N . ILE A 1 386 ? 3.107 -19.531 12.352 1 97.38 386 ILE A N 1
ATOM 2906 C CA . ILE A 1 386 ? 4.094 -20.578 12.648 1 97.38 386 ILE A CA 1
ATOM 2907 C C . ILE A 1 386 ? 4.27 -21.484 11.438 1 97.38 386 ILE A C 1
ATOM 2909 O O . ILE A 1 386 ? 5.395 -21.766 11.023 1 97.38 386 ILE A O 1
ATOM 2913 N N . ALA A 1 387 ? 3.176 -21.875 10.875 1 95.88 387 ALA A N 1
ATOM 2914 C CA . ALA A 1 387 ? 3.221 -22.781 9.719 1 95.88 387 ALA A CA 1
ATOM 2915 C C . ALA A 1 387 ? 3.947 -22.125 8.547 1 95.88 387 ALA A C 1
ATOM 2917 O O . ALA A 1 387 ? 4.637 -22.812 7.781 1 95.88 387 ALA A O 1
ATOM 2918 N N . SER A 1 388 ? 3.795 -20.875 8.359 1 95.56 388 SER A N 1
ATOM 2919 C CA . SER A 1 388 ? 4.383 -20.172 7.23 1 95.56 388 SER A CA 1
ATOM 2920 C C . SER A 1 388 ? 5.742 -19.578 7.594 1 95.56 388 SER A C 1
ATOM 2922 O O . SER A 1 388 ? 6.383 -18.922 6.77 1 95.56 388 SER A O 1
ATOM 2924 N N . GLY A 1 389 ? 6.156 -19.688 8.82 1 96.25 389 GLY A N 1
ATOM 2925 C CA . GLY A 1 389 ? 7.469 -19.234 9.258 1 96.25 389 GLY A CA 1
ATOM 2926 C C . GLY A 1 389 ? 7.582 -17.734 9.383 1 96.25 389 GLY A C 1
ATOM 2927 O O . GLY A 1 389 ? 8.641 -17.156 9.109 1 96.25 389 GLY A O 1
ATOM 2928 N N . ASN A 1 390 ? 6.543 -17.031 9.719 1 97.69 390 ASN A N 1
ATOM 2929 C CA . ASN A 1 390 ? 6.539 -15.586 9.867 1 97.69 390 ASN A CA 1
ATOM 2930 C C . ASN A 1 390 ? 6.645 -15.18 11.336 1 97.69 390 ASN A C 1
ATOM 2932 O O . ASN A 1 390 ? 6.137 -15.875 12.219 1 97.69 390 ASN A O 1
ATOM 2936 N N . GLY A 1 391 ? 7.371 -14.039 11.586 1 98.06 391 GLY A N 1
ATOM 2937 C CA . GLY A 1 391 ? 7.18 -13.375 12.867 1 98.06 391 GLY A CA 1
ATOM 2938 C C . GLY A 1 391 ? 5.812 -12.742 13.008 1 98.06 391 GLY A C 1
ATOM 2939 O O . GLY A 1 391 ? 5.23 -12.281 12.023 1 98.06 391 GLY A O 1
ATOM 2940 N N . LEU A 1 392 ? 5.34 -12.695 14.32 1 98.06 392 LEU A N 1
ATOM 2941 C CA . LEU A 1 392 ? 3.959 -12.25 14.492 1 98.06 392 LEU A CA 1
ATOM 2942 C C . LEU A 1 392 ? 3.846 -11.266 15.648 1 98.06 392 LEU A C 1
ATOM 2944 O O . LEU A 1 392 ? 4.293 -11.555 16.766 1 98.06 392 LEU A O 1
ATOM 2948 N N . LEU A 1 393 ? 3.328 -10.117 15.352 1 97 393 LEU A N 1
ATOM 2949 C CA . LEU A 1 393 ? 2.867 -9.156 16.344 1 97 393 LEU A CA 1
ATOM 2950 C C . LEU A 1 393 ? 1.347 -9.164 16.453 1 97 393 LEU A C 1
ATOM 2952 O O . LEU A 1 393 ? 0.651 -9.078 15.43 1 97 393 LEU A O 1
ATOM 2956 N N . LEU A 1 394 ? 0.891 -9.289 17.672 1 96.56 394 LEU A N 1
ATOM 2957 C CA . LEU A 1 394 ? -0.547 -9.367 17.906 1 96.56 394 LEU A CA 1
ATOM 2958 C C . LEU A 1 394 ? -1.037 -8.164 18.703 1 96.56 394 LEU A C 1
ATOM 2960 O O . LEU A 1 394 ? -0.43 -7.789 19.703 1 96.56 394 LEU A O 1
ATOM 2964 N N . LYS A 1 395 ? -2.051 -7.562 18.234 1 94.94 395 LYS A N 1
ATOM 2965 C CA . LYS A 1 395 ? -2.738 -6.5 18.953 1 94.94 395 LYS A CA 1
ATOM 2966 C C . LYS A 1 395 ? -4.234 -6.789 19.062 1 94.94 395 LYS A C 1
ATOM 2968 O O . LYS A 1 395 ? -4.98 -6.594 18.109 1 94.94 395 LYS A O 1
ATOM 2973 N N . GLY A 1 396 ? -4.629 -7.164 20.219 1 92.44 396 GLY A N 1
ATOM 2974 C CA . GLY A 1 396 ? -6.031 -7.453 20.484 1 92.44 396 GLY A CA 1
ATOM 2975 C C . GLY A 1 396 ? -6.762 -6.305 21.156 1 92.44 396 GLY A C 1
ATOM 2976 O O . GLY A 1 396 ? -6.137 -5.379 21.672 1 92.44 396 GLY A O 1
ATOM 2977 N N . GLY A 1 397 ? -8.047 -6.402 21.141 1 88.5 397 GLY A N 1
ATOM 2978 C CA . GLY A 1 397 ? -8.859 -5.41 21.828 1 88.5 397 GLY A CA 1
ATOM 2979 C C . GLY A 1 397 ? -8.734 -5.473 23.344 1 88.5 397 GLY A C 1
ATOM 2980 O O . GLY A 1 397 ? -8.445 -6.535 23.891 1 88.5 397 GLY A O 1
ATOM 2981 N N . LYS A 1 398 ? -9.055 -4.34 23.969 1 87.5 398 LYS A N 1
ATOM 2982 C CA . LYS A 1 398 ? -8.977 -4.254 25.422 1 87.5 398 LYS A CA 1
ATOM 2983 C C . LYS A 1 398 ? -10.055 -5.102 26.094 1 87.5 398 LYS A C 1
ATOM 2985 O O . LYS A 1 398 ? -9.867 -5.609 27.203 1 87.5 398 LYS A O 1
ATOM 2990 N N . GLU A 1 399 ? -11.125 -5.363 25.438 1 90.69 399 GLU A N 1
ATOM 2991 C CA . GLU A 1 399 ? -12.266 -6.098 25.969 1 90.69 399 GLU A CA 1
ATOM 2992 C C . GLU A 1 399 ? -11.93 -7.578 26.141 1 90.69 399 GLU A C 1
ATOM 2994 O O . GLU A 1 399 ? -12.633 -8.297 26.859 1 90.69 399 GLU A O 1
ATOM 2999 N N . ALA A 1 400 ? -10.891 -8.055 25.438 1 94.25 400 ALA A N 1
ATOM 3000 C CA . ALA A 1 400 ? -10.516 -9.461 25.516 1 94.25 400 ALA A CA 1
ATOM 3001 C C . ALA A 1 400 ? -9.133 -9.625 26.156 1 94.25 400 ALA A C 1
ATOM 3003 O O . ALA A 1 400 ? -8.398 -10.562 25.828 1 94.25 400 ALA A O 1
ATOM 3004 N N . ALA A 1 401 ? -8.742 -8.766 27.062 1 93.75 401 ALA A N 1
ATOM 3005 C CA . ALA A 1 401 ? -7.379 -8.68 27.578 1 93.75 401 ALA A CA 1
ATOM 3006 C C . ALA A 1 401 ? -7 -9.961 28.312 1 93.75 401 ALA A C 1
ATOM 3008 O O . ALA A 1 401 ? -5.895 -10.484 28.141 1 93.75 401 ALA A O 1
ATOM 3009 N N . HIS A 1 402 ? -7.848 -10.516 29.125 1 96 402 HIS A N 1
ATOM 3010 C CA . HIS A 1 402 ? -7.543 -11.695 29.906 1 96 402 HIS A CA 1
ATOM 3011 C C . HIS A 1 402 ? -7.449 -12.938 29.031 1 96 402 HIS A C 1
ATOM 3013 O O . HIS A 1 402 ? -6.535 -13.75 29.203 1 96 402 HIS A O 1
ATOM 3019 N N . SER A 1 403 ? -8.367 -13.094 28.141 1 97.44 403 SER A N 1
ATOM 3020 C CA . SER A 1 403 ? -8.344 -14.219 27.219 1 97.44 403 SER A CA 1
ATOM 3021 C C . SER A 1 403 ? -7.094 -14.195 26.344 1 97.44 403 SER A C 1
ATOM 3023 O O . SER A 1 403 ? -6.43 -15.219 26.172 1 97.44 403 SER A O 1
ATOM 3025 N N . ASN A 1 404 ? -6.773 -13.031 25.812 1 96.75 404 ASN A N 1
ATOM 3026 C CA . ASN A 1 404 ? -5.605 -12.883 24.953 1 96.75 404 ASN A CA 1
ATOM 3027 C C . ASN A 1 404 ? -4.316 -13.219 25.688 1 96.75 404 ASN A C 1
ATOM 3029 O O . ASN A 1 404 ? -3.418 -13.852 25.125 1 96.75 404 ASN A O 1
ATOM 3033 N N . ARG A 1 405 ? -4.273 -12.805 26.906 1 95.94 405 ARG A N 1
ATOM 3034 C CA . ARG A 1 405 ? -3.07 -13.039 27.688 1 95.94 405 ARG A CA 1
ATOM 3035 C C . ARG A 1 405 ? -2.832 -14.531 27.891 1 95.94 405 ARG A C 1
ATOM 3037 O O . ARG A 1 405 ? -1.722 -15.023 27.672 1 95.94 405 ARG A O 1
ATOM 3044 N N . ILE A 1 406 ? -3.832 -15.234 28.312 1 97.56 406 ILE A N 1
ATOM 3045 C CA . ILE A 1 406 ? -3.67 -16.656 28.578 1 97.56 406 ILE A CA 1
ATOM 3046 C C . ILE A 1 406 ? -3.387 -17.391 27.266 1 97.56 406 ILE A C 1
ATOM 3048 O O . ILE A 1 406 ? -2.559 -18.312 27.234 1 97.56 406 ILE A O 1
ATOM 3052 N N . LEU A 1 407 ? -4.078 -17.062 26.219 1 98.12 407 LEU A N 1
ATOM 3053 C CA . LEU A 1 407 ? -3.863 -17.703 24.938 1 98.12 407 LEU A CA 1
ATOM 3054 C C . LEU A 1 407 ? -2.453 -17.438 24.422 1 98.12 407 LEU A C 1
ATOM 3056 O O . LEU A 1 407 ? -1.832 -18.312 23.812 1 98.12 407 LEU A O 1
ATOM 3060 N N . HIS A 1 408 ? -1.99 -16.234 24.625 1 97.44 408 HIS A N 1
ATOM 3061 C CA . HIS A 1 408 ? -0.624 -15.906 24.25 1 97.44 408 HIS A CA 1
ATOM 3062 C C . HIS A 1 408 ? 0.389 -16.734 25.031 1 97.44 408 HIS A C 1
ATOM 3064 O O . HIS A 1 408 ? 1.378 -17.203 24.469 1 97.44 408 HIS A O 1
ATOM 3070 N N . LEU A 1 409 ? 0.167 -16.844 26.281 1 97.44 409 LEU A N 1
ATOM 3071 C CA . LEU A 1 409 ? 1.057 -17.641 27.125 1 97.44 409 LEU A CA 1
ATOM 3072 C C . LEU A 1 409 ? 1.123 -19.078 26.641 1 97.44 409 LEU A C 1
ATOM 3074 O O . LEU A 1 409 ? 2.199 -19.688 26.609 1 97.44 409 LEU A O 1
ATOM 3078 N N . LEU A 1 410 ? -0.006 -19.594 26.312 1 98.19 410 LEU A N 1
ATOM 3079 C CA . LEU A 1 410 ? -0.052 -20.953 25.781 1 98.19 410 LEU A CA 1
ATOM 3080 C C . LEU A 1 410 ? 0.7 -21.062 24.469 1 98.19 410 LEU A C 1
ATOM 3082 O O . LEU A 1 410 ? 1.369 -22.062 24.203 1 98.19 410 LEU A O 1
ATOM 3086 N N . THR A 1 411 ? 0.573 -20.078 23.609 1 98.38 411 THR A N 1
ATOM 3087 C CA . THR A 1 411 ? 1.305 -20.047 22.344 1 98.38 411 THR A CA 1
ATOM 3088 C C . THR A 1 411 ? 2.811 -20 22.594 1 98.38 411 THR A C 1
ATOM 3090 O O . THR A 1 411 ? 3.57 -20.719 21.938 1 98.38 411 THR A O 1
ATOM 3093 N N . GLN A 1 412 ? 3.213 -19.219 23.516 1 97.5 412 GLN A N 1
ATOM 3094 C CA . GLN A 1 412 ? 4.625 -19.125 23.875 1 97.5 412 GLN A CA 1
ATOM 3095 C C . GLN A 1 412 ? 5.152 -20.469 24.391 1 97.5 412 GLN A C 1
ATOM 3097 O O . GLN A 1 412 ? 6.285 -20.844 24.094 1 97.5 412 GLN A O 1
ATOM 3102 N N . GLU A 1 413 ? 4.352 -21.062 25.156 1 97.56 413 GLU A N 1
ATOM 3103 C CA . GLU A 1 413 ? 4.73 -22.375 25.656 1 97.56 413 GLU A CA 1
ATOM 3104 C C . GLU A 1 413 ? 4.938 -23.375 24.516 1 97.56 413 GLU A C 1
ATOM 3106 O O . GLU A 1 413 ? 5.914 -24.125 24.516 1 97.56 413 GLU A O 1
ATOM 3111 N N . ALA A 1 414 ? 4.055 -23.391 23.625 1 98.38 414 ALA A N 1
ATOM 3112 C CA . ALA A 1 414 ? 4.172 -24.281 22.469 1 98.38 414 ALA A CA 1
ATOM 3113 C C . ALA A 1 414 ? 5.438 -23.969 21.672 1 98.38 414 ALA A C 1
ATOM 3115 O O . ALA A 1 414 ? 6.141 -24.891 21.234 1 98.38 414 ALA A O 1
ATOM 3116 N N . LEU A 1 415 ? 5.77 -22.734 21.484 1 98.38 415 LEU A N 1
ATOM 3117 C CA . LEU A 1 415 ? 6.93 -22.297 20.703 1 98.38 415 LEU A CA 1
ATOM 3118 C C . LEU A 1 415 ? 8.227 -22.672 21.422 1 98.38 415 LEU A C 1
ATOM 3120 O O . LEU A 1 415 ? 9.258 -22.875 20.766 1 98.38 415 LEU A O 1
ATOM 3124 N N . SER A 1 416 ? 8.188 -22.781 22.688 1 97.31 416 SER A N 1
ATOM 3125 C CA . SER A 1 416 ? 9.375 -23.016 23.516 1 97.31 416 SER A CA 1
ATOM 3126 C C . SER A 1 416 ? 9.945 -24.406 23.281 1 97.31 416 SER A C 1
ATOM 3128 O O . SER A 1 416 ? 11.125 -24.656 23.547 1 97.31 416 SER A O 1
ATOM 3130 N N . ILE A 1 417 ? 9.164 -25.312 22.734 1 97.44 417 ILE A N 1
ATOM 3131 C CA . ILE A 1 417 ? 9.633 -26.688 22.531 1 97.44 417 ILE A CA 1
ATOM 3132 C C . ILE A 1 417 ? 10.805 -26.703 21.562 1 97.44 417 ILE A C 1
ATOM 3134 O O . ILE A 1 417 ? 11.656 -27.594 21.625 1 97.44 417 ILE A O 1
ATOM 3138 N N . HIS A 1 418 ? 10.891 -25.734 20.703 1 96.81 418 HIS A N 1
ATOM 3139 C CA . HIS A 1 418 ? 12 -25.672 19.75 1 96.81 418 HIS A CA 1
ATOM 3140 C C . HIS A 1 418 ? 12.758 -24.359 19.891 1 96.81 418 HIS A C 1
ATOM 3142 O O . HIS A 1 418 ? 13.438 -23.922 18.953 1 96.81 418 HIS A O 1
ATOM 3148 N N . GLY A 1 419 ? 12.523 -23.609 20.922 1 95.5 419 GLY A N 1
ATOM 3149 C CA . GLY A 1 419 ? 13.328 -22.453 21.297 1 95.5 419 GLY A CA 1
ATOM 3150 C C . GLY A 1 419 ? 13.031 -21.219 20.453 1 95.5 419 GLY A C 1
ATOM 3151 O O . GLY A 1 419 ? 13.938 -20.453 20.141 1 95.5 419 GLY A O 1
ATOM 3152 N N . VAL A 1 420 ? 11.82 -21.031 19.953 1 97.25 420 VAL A N 1
ATOM 3153 C CA . VAL A 1 420 ? 11.469 -19.875 19.125 1 97.25 420 VAL A CA 1
ATOM 3154 C C . VAL A 1 420 ? 10.328 -19.094 19.766 1 97.25 420 VAL A C 1
ATOM 3156 O O . VAL A 1 420 ? 9.414 -18.641 19.078 1 97.25 420 VAL A O 1
ATOM 3159 N N . LYS A 1 421 ? 10.367 -18.922 21.031 1 96 421 LYS A N 1
ATOM 3160 C CA . LYS A 1 421 ? 9.312 -18.297 21.812 1 96 421 LYS A CA 1
ATOM 3161 C C . LYS A 1 421 ? 9.102 -16.844 21.391 1 96 421 LYS A C 1
ATOM 3163 O O . LYS A 1 421 ? 7.984 -16.328 21.453 1 96 421 LYS A O 1
ATOM 3168 N N . GLU A 1 422 ? 10.117 -16.188 20.938 1 94.5 422 GLU A N 1
ATOM 3169 C CA . GLU A 1 422 ? 10.078 -14.758 20.641 1 94.5 422 GLU A CA 1
ATOM 3170 C C . GLU A 1 422 ? 9.422 -14.492 19.297 1 94.5 422 GLU A C 1
ATOM 3172 O O . GLU A 1 422 ? 9.148 -13.344 18.953 1 94.5 422 GLU A O 1
ATOM 3177 N N . ALA A 1 423 ? 9.094 -15.516 18.562 1 97.62 423 ALA A N 1
ATOM 3178 C CA . ALA A 1 423 ? 8.547 -15.359 17.219 1 97.62 423 ALA A CA 1
ATOM 3179 C C . ALA A 1 423 ? 7.152 -14.742 17.25 1 97.62 423 ALA A C 1
ATOM 3181 O O . ALA A 1 423 ? 6.707 -14.133 16.281 1 97.62 423 ALA A O 1
ATOM 3182 N N . VAL A 1 424 ? 6.441 -14.914 18.391 1 98.19 424 VAL A N 1
ATOM 3183 C CA . VAL A 1 424 ? 5.094 -14.367 18.531 1 98.19 424 VAL A CA 1
ATOM 3184 C C . VAL A 1 424 ? 5.039 -13.422 19.734 1 98.19 424 VAL A C 1
ATOM 3186 O O . VAL A 1 424 ? 5.328 -13.82 20.859 1 98.19 424 VAL A O 1
ATOM 3189 N N . GLN A 1 425 ? 4.664 -12.18 19.453 1 96.31 425 GLN A N 1
ATOM 3190 C CA . GLN A 1 425 ? 4.605 -11.164 20.5 1 96.31 425 GLN A CA 1
ATOM 3191 C C . GLN A 1 425 ? 3.203 -10.562 20.609 1 96.31 425 GLN A C 1
ATOM 3193 O O . GLN A 1 425 ? 2.537 -10.344 19.594 1 96.31 425 GLN A O 1
ATOM 3198 N N . LEU A 1 426 ? 2.74 -10.414 21.797 1 95.44 426 LEU A N 1
ATOM 3199 C CA . LEU A 1 426 ? 1.483 -9.727 22.078 1 95.44 426 LEU A CA 1
ATOM 3200 C C . LEU A 1 426 ? 1.735 -8.297 22.547 1 95.44 426 LEU A C 1
ATOM 3202 O O . LEU A 1 426 ? 2.359 -8.086 23.594 1 95.44 426 LEU A O 1
ATOM 3206 N N . VAL A 1 427 ? 1.296 -7.359 21.75 1 91.5 427 VAL A N 1
ATOM 3207 C CA . VAL A 1 427 ? 1.502 -5.949 22.062 1 91.5 427 VAL A CA 1
ATOM 3208 C C . VAL A 1 427 ? 0.509 -5.512 23.141 1 91.5 427 VAL A C 1
ATOM 3210 O O . VAL A 1 427 ? -0.653 -5.922 23.125 1 91.5 427 VAL A O 1
ATOM 3213 N N . ASN A 1 428 ? 1.051 -4.684 23.906 1 78.5 428 ASN A N 1
ATOM 3214 C CA . ASN A 1 428 ? 0.228 -4.191 25.016 1 78.5 428 ASN A CA 1
ATOM 3215 C C . ASN A 1 428 ? -0.973 -3.396 24.5 1 78.5 428 ASN A C 1
ATOM 3217 O O . ASN A 1 428 ? -0.865 -2.662 23.516 1 78.5 428 ASN A O 1
ATOM 3221 N N . THR A 1 429 ? -1.957 -3.473 25.141 1 66.25 429 THR A N 1
ATOM 3222 C CA . THR A 1 429 ? -3.232 -2.893 24.734 1 66.25 429 THR A CA 1
ATOM 3223 C C . THR A 1 429 ? -3.162 -1.368 24.75 1 66.25 429 THR A C 1
ATOM 3225 O O . THR A 1 429 ? -3.922 -0.7 24.047 1 66.25 429 THR A O 1
ATOM 3228 N N . ARG A 1 430 ? -2.266 -0.891 25.469 1 62.72 430 ARG A N 1
ATOM 3229 C CA . ARG A 1 430 ? -2.201 0.562 25.594 1 62.72 430 ARG A CA 1
ATOM 3230 C C . ARG A 1 430 ? -1.587 1.193 24.344 1 62.72 430 ARG A C 1
ATOM 3232 O O . ARG A 1 430 ? -1.763 2.389 24.094 1 62.72 430 ARG A O 1
ATOM 3239 N N . GLU A 1 431 ? -0.927 0.372 23.656 1 71.19 431 GLU A N 1
ATOM 3240 C CA . GLU A 1 431 ? -0.31 0.89 22.438 1 71.19 431 GLU A CA 1
ATOM 3241 C C . GLU A 1 431 ? -1.361 1.215 21.391 1 71.19 431 GLU A C 1
ATOM 3243 O O . GLU A 1 431 ? -2.318 0.46 21.203 1 71.19 431 GLU A O 1
ATOM 3248 N N . GLU A 1 432 ? -1.158 2.346 20.812 1 75.5 432 GLU A N 1
ATOM 3249 C CA . GLU A 1 432 ? -2.113 2.764 19.781 1 75.5 432 GLU A CA 1
ATOM 3250 C C . GLU A 1 432 ? -1.821 2.088 18.453 1 75.5 432 GLU A C 1
ATOM 3252 O O . GLU A 1 432 ? -0.659 1.91 18.078 1 75.5 432 GLU A O 1
ATOM 3257 N N . VAL A 1 433 ? -2.873 1.696 17.828 1 81 433 VAL A N 1
ATOM 3258 C CA . VAL A 1 433 ? -2.818 1.049 16.531 1 81 433 VAL A CA 1
ATOM 3259 C C . VAL A 1 433 ? -2.076 1.943 15.539 1 81 433 VAL A C 1
ATOM 3261 O O . VAL A 1 433 ? -1.281 1.459 14.727 1 81 433 VAL A O 1
ATOM 3264 N N . GLU A 1 434 ? -2.279 3.176 15.617 1 79 434 GLU A N 1
ATOM 3265 C CA . GLU A 1 434 ? -1.681 4.121 14.68 1 79 434 GLU A CA 1
ATOM 3266 C C . GLU A 1 434 ? -0.158 4.105 14.773 1 79 434 GLU A C 1
ATOM 3268 O O . GLU A 1 434 ? 0.534 4.25 13.766 1 79 434 GLU A O 1
ATOM 3273 N N . ASP A 1 435 ? 0.359 3.951 15.906 1 77.88 435 ASP A N 1
ATOM 3274 C CA . ASP A 1 435 ? 1.804 3.912 16.109 1 77.88 435 ASP A CA 1
ATOM 3275 C C . ASP A 1 435 ? 2.412 2.654 15.5 1 77.88 435 ASP A C 1
ATOM 3277 O O . ASP A 1 435 ? 3.51 2.699 14.945 1 77.88 435 ASP A O 1
ATOM 3281 N N . LEU A 1 436 ? 1.683 1.611 15.68 1 87.19 436 LEU A N 1
ATOM 3282 C CA . LEU A 1 436 ? 2.143 0.352 15.102 1 87.19 436 LEU A CA 1
ATOM 3283 C C . LEU A 1 436 ? 2.184 0.431 13.586 1 87.19 436 LEU A C 1
ATOM 3285 O O . LEU A 1 436 ? 3.104 -0.097 12.953 1 87.19 436 LEU A O 1
ATOM 3289 N N . CYS A 1 437 ? 1.21 1.123 13.031 1 87.69 437 CYS A N 1
ATOM 3290 C CA . CYS A 1 437 ? 1.07 1.215 11.578 1 87.69 437 CYS A CA 1
ATOM 3291 C C . CYS A 1 437 ? 2.174 2.078 10.984 1 87.69 437 CYS A C 1
ATOM 3293 O O . CYS A 1 437 ? 2.34 2.119 9.758 1 87.69 437 CYS A O 1
ATOM 3295 N N . ARG A 1 438 ? 2.979 2.709 11.789 1 80.62 438 ARG A N 1
ATOM 3296 C CA . ARG A 1 438 ? 4.047 3.574 11.297 1 80.62 438 ARG A CA 1
ATOM 3297 C C . ARG A 1 438 ? 5.387 2.84 11.297 1 80.62 438 ARG A C 1
ATOM 3299 O O . ARG A 1 438 ? 6.391 3.379 10.828 1 80.62 438 ARG A O 1
ATOM 3306 N N . LEU A 1 439 ? 5.398 1.648 11.758 1 87.31 439 LEU A N 1
ATOM 3307 C CA . LEU A 1 439 ? 6.633 0.874 11.836 1 87.31 439 LEU A CA 1
ATOM 3308 C C . LEU A 1 439 ? 6.91 0.156 10.516 1 87.31 439 LEU A C 1
ATOM 3310 O O . LEU A 1 439 ? 7.039 -1.069 10.492 1 87.31 439 LEU A O 1
ATOM 3314 N N . ASP A 1 440 ? 7.145 0.875 9.484 1 85.94 440 ASP A N 1
ATOM 3315 C CA . ASP A 1 440 ? 7.242 0.341 8.125 1 85.94 440 ASP A CA 1
ATOM 3316 C C . ASP A 1 440 ? 8.578 -0.365 7.91 1 85.94 440 ASP A C 1
ATOM 3318 O O . ASP A 1 440 ? 8.727 -1.162 6.98 1 85.94 440 ASP A O 1
ATOM 3322 N N . LYS A 1 441 ? 9.539 -0.152 8.75 1 85.25 441 LYS A N 1
ATOM 3323 C CA . LYS A 1 441 ? 10.828 -0.829 8.609 1 85.25 441 LYS A CA 1
ATOM 3324 C C . LYS A 1 441 ? 10.812 -2.195 9.289 1 85.25 441 LYS A C 1
ATOM 3326 O O . LYS A 1 441 ? 11.656 -3.045 9 1 85.25 441 LYS A O 1
ATOM 3331 N N . LEU A 1 442 ? 9.82 -2.354 10.172 1 90.62 442 LEU A N 1
ATOM 3332 C CA . LEU A 1 442 ? 9.812 -3.578 10.961 1 90.62 442 LEU A CA 1
ATOM 3333 C C . LEU A 1 442 ? 8.672 -4.496 10.531 1 90.62 442 LEU A C 1
ATOM 3335 O O . LEU A 1 442 ? 8.82 -5.719 10.531 1 90.62 442 LEU A O 1
ATOM 3339 N N . ILE A 1 443 ? 7.555 -3.93 10.164 1 95.12 443 ILE A N 1
ATOM 3340 C CA . ILE A 1 443 ? 6.367 -4.707 9.82 1 95.12 443 ILE A CA 1
ATOM 3341 C C . ILE A 1 443 ? 6.234 -4.809 8.305 1 95.12 443 ILE A C 1
ATOM 3343 O O . ILE A 1 443 ? 6.328 -3.801 7.598 1 95.12 443 ILE A O 1
ATOM 3347 N N . ASP A 1 444 ? 5.961 -5.98 7.859 1 95.12 444 ASP A N 1
ATOM 3348 C CA . ASP A 1 444 ? 5.934 -6.195 6.418 1 95.12 444 ASP A CA 1
ATOM 3349 C C . ASP A 1 444 ? 4.5 -6.289 5.902 1 95.12 444 ASP A C 1
ATOM 3351 O O . ASP A 1 444 ? 4.242 -6.035 4.723 1 95.12 444 ASP A O 1
ATOM 3355 N N . LEU A 1 445 ? 3.592 -6.672 6.723 1 95.5 445 LEU A N 1
ATOM 3356 C CA . LEU A 1 445 ? 2.199 -6.84 6.324 1 95.5 445 LEU A CA 1
ATOM 3357 C C . LEU A 1 445 ? 1.267 -6.672 7.516 1 95.5 445 LEU A C 1
ATOM 3359 O O . LEU A 1 445 ? 1.543 -7.188 8.602 1 95.5 445 LEU A O 1
ATOM 3363 N N . ILE A 1 446 ? 0.175 -5.969 7.348 1 95.38 446 ILE A N 1
ATOM 3364 C CA . ILE A 1 446 ? -0.839 -5.793 8.383 1 95.38 446 ILE A CA 1
ATOM 3365 C C . ILE A 1 446 ? -2.107 -6.551 7.992 1 95.38 446 ILE A C 1
ATOM 3367 O O . ILE A 1 446 ? -2.549 -6.488 6.84 1 95.38 446 ILE A O 1
ATOM 3371 N N . ILE A 1 447 ? -2.686 -7.246 8.898 1 94.94 447 ILE A N 1
ATOM 3372 C CA . ILE A 1 447 ? -3.922 -7.992 8.688 1 94.94 447 ILE A CA 1
ATOM 3373 C C . ILE A 1 447 ? -4.953 -7.602 9.742 1 94.94 447 ILE A C 1
ATOM 3375 O O . ILE A 1 447 ? -4.895 -8.078 10.875 1 94.94 447 ILE A O 1
ATOM 3379 N N . PRO A 1 448 ? -5.875 -6.812 9.445 1 93.75 448 PRO A N 1
ATOM 3380 C CA . PRO A 1 448 ? -6.941 -6.449 10.383 1 93.75 448 PRO A CA 1
ATOM 3381 C C . PRO A 1 448 ? -8.055 -7.488 10.438 1 93.75 448 PRO A C 1
ATOM 3383 O O . PRO A 1 448 ? -8.477 -8.008 9.398 1 93.75 448 PRO A O 1
ATOM 3386 N N . ARG A 1 449 ? -8.445 -7.852 11.547 1 90 449 ARG A N 1
ATOM 3387 C CA . ARG A 1 449 ? -9.555 -8.766 11.773 1 90 449 ARG A CA 1
ATOM 3388 C C . ARG A 1 449 ? -10.602 -8.148 12.695 1 90 449 ARG A C 1
ATOM 3390 O O . ARG A 1 449 ? -10.492 -8.242 13.922 1 90 449 ARG A O 1
ATOM 3397 N N . GLY A 1 450 ? -11.578 -7.52 12.109 1 85.25 450 GLY A N 1
ATOM 3398 C CA . GLY A 1 450 ? -12.617 -6.852 12.883 1 85.25 450 GLY A CA 1
ATOM 3399 C C . GLY A 1 450 ? -13.68 -6.195 12.016 1 85.25 450 GLY A C 1
ATOM 3400 O O . GLY A 1 450 ? -14 -6.699 10.938 1 85.25 450 GLY A O 1
ATOM 3401 N N . SER A 1 451 ? -14.211 -5.172 12.539 1 80.88 451 SER A N 1
ATOM 3402 C CA . SER A 1 451 ? -15.281 -4.473 11.836 1 80.88 451 SER A CA 1
ATOM 3403 C C . SER A 1 451 ? -14.75 -3.734 10.617 1 80.88 451 SER A C 1
ATOM 3405 O O . SER A 1 451 ? -13.547 -3.488 10.508 1 80.88 451 SER A O 1
ATOM 3407 N N . SER A 1 452 ? -15.672 -3.402 9.719 1 79.75 452 SER A N 1
ATOM 3408 C CA . SER A 1 452 ? -15.305 -2.646 8.523 1 79.75 452 SER A CA 1
ATOM 3409 C C . SER A 1 452 ? -14.672 -1.31 8.883 1 79.75 452 SER A C 1
ATOM 3411 O O . SER A 1 452 ? -13.758 -0.845 8.203 1 79.75 452 SER A O 1
ATOM 3413 N N . GLN A 1 453 ? -15.172 -0.765 9.914 1 83.81 453 GLN A N 1
ATOM 3414 C CA . GLN A 1 453 ? -14.625 0.515 10.352 1 83.81 453 GLN A CA 1
ATOM 3415 C C . GLN A 1 453 ? -13.172 0.367 10.797 1 83.81 453 GLN A C 1
ATOM 3417 O O . GLN A 1 453 ? -12.328 1.205 10.477 1 83.81 453 GLN A O 1
ATOM 3422 N N . LEU A 1 454 ? -12.93 -0.67 11.508 1 86.56 454 LEU A N 1
ATOM 3423 C CA . LEU A 1 454 ? -11.562 -0.935 11.945 1 86.56 454 LEU A CA 1
ATOM 3424 C C . LEU A 1 454 ? -10.633 -1.088 10.75 1 86.56 454 LEU A C 1
ATOM 3426 O O . LEU A 1 454 ? -9.547 -0.505 10.727 1 86.56 454 LEU A O 1
ATOM 3430 N N . VAL A 1 455 ? -11.031 -1.851 9.797 1 87.25 455 VAL A N 1
ATOM 3431 C CA . VAL A 1 455 ? -10.219 -2.111 8.617 1 87.25 455 VAL A CA 1
ATOM 3432 C C . VAL A 1 455 ? -9.945 -0.804 7.879 1 87.25 455 VAL A C 1
ATOM 3434 O O . VAL A 1 455 ? -8.805 -0.538 7.477 1 87.25 455 VAL A O 1
ATOM 3437 N N . ARG A 1 456 ? -10.922 -0.019 7.738 1 85.56 456 ARG A N 1
ATOM 3438 C CA . ARG A 1 456 ? -10.766 1.265 7.062 1 85.56 456 ARG A CA 1
ATOM 3439 C C . ARG A 1 456 ? -9.789 2.166 7.805 1 85.56 456 ARG A C 1
ATOM 3441 O O . ARG A 1 456 ? -8.953 2.824 7.188 1 85.56 456 ARG A O 1
ATOM 3448 N N . ASP A 1 457 ? -9.922 2.18 9.078 1 87.38 457 ASP A N 1
ATOM 3449 C CA . ASP A 1 457 ? -9.039 3.002 9.898 1 87.38 457 ASP A CA 1
ATOM 3450 C C . ASP A 1 457 ? -7.582 2.557 9.758 1 87.38 457 ASP A C 1
ATOM 3452 O O . ASP A 1 457 ? -6.676 3.389 9.695 1 87.38 457 ASP A O 1
ATOM 3456 N N . ILE A 1 458 ? -7.422 1.297 9.758 1 90.62 458 ILE A N 1
ATOM 3457 C CA . ILE A 1 458 ? -6.07 0.757 9.656 1 90.62 458 ILE A CA 1
ATOM 3458 C C . ILE A 1 458 ? -5.5 1.062 8.273 1 90.62 458 ILE A C 1
ATOM 3460 O O . ILE A 1 458 ? -4.324 1.411 8.148 1 90.62 458 ILE A O 1
ATOM 3464 N N . GLN A 1 459 ? -6.285 0.902 7.277 1 85.44 459 GLN A N 1
ATOM 3465 C CA . GLN A 1 459 ? -5.852 1.221 5.922 1 85.44 459 GLN A CA 1
ATOM 3466 C C . GLN A 1 459 ? -5.426 2.682 5.809 1 85.44 459 GLN A C 1
ATOM 3468 O O . GLN A 1 459 ? -4.441 2.996 5.137 1 85.44 459 GLN A O 1
ATOM 3473 N N . LYS A 1 460 ? -6.125 3.525 6.453 1 81.12 460 LYS A N 1
ATOM 3474 C CA . LYS A 1 460 ? -5.801 4.949 6.441 1 81.12 460 LYS A CA 1
ATOM 3475 C C . LYS A 1 460 ? -4.52 5.227 7.223 1 81.12 460 LYS A C 1
ATOM 3477 O O . LYS A 1 460 ? -3.715 6.07 6.824 1 81.12 460 LYS A O 1
ATOM 3482 N N . ALA A 1 461 ? -4.445 4.473 8.219 1 83.31 461 ALA A N 1
ATOM 3483 C CA . ALA A 1 461 ? -3.312 4.707 9.109 1 83.31 461 ALA A CA 1
ATOM 3484 C C . ALA A 1 461 ? -2.033 4.105 8.531 1 83.31 461 ALA A C 1
ATOM 3486 O O . ALA A 1 461 ? -0.933 4.594 8.805 1 83.31 461 ALA A O 1
ATOM 3487 N N . ALA A 1 462 ? -2.225 3.057 7.691 1 85.25 462 ALA A N 1
ATOM 3488 C CA . ALA A 1 462 ? -1.074 2.318 7.176 1 85.25 462 ALA A CA 1
ATOM 3489 C C . ALA A 1 462 ? -0.445 3.039 5.988 1 85.25 462 ALA A C 1
ATOM 3491 O O . ALA A 1 462 ? -1.064 3.162 4.93 1 85.25 462 ALA A O 1
ATOM 3492 N N . LYS A 1 463 ? 0.255 4.191 5.961 1 71.75 463 LYS A N 1
ATOM 3493 C CA . LYS A 1 463 ? 0.784 5.023 4.883 1 71.75 463 LYS A CA 1
ATOM 3494 C C . LYS A 1 463 ? 1.768 4.242 4.016 1 71.75 463 LYS A C 1
ATOM 3496 O O . LYS A 1 463 ? 1.813 4.426 2.799 1 71.75 463 LYS A O 1
ATOM 3501 N N . GLY A 1 464 ? 2.371 3.141 4.449 1 75.5 464 GLY A N 1
ATOM 3502 C CA . GLY A 1 464 ? 3.418 2.5 3.668 1 75.5 464 GLY A CA 1
ATOM 3503 C C . GLY A 1 464 ? 3.451 0.993 3.836 1 75.5 464 GLY A C 1
ATOM 3504 O O . GLY A 1 464 ? 4.125 0.292 3.078 1 75.5 464 GLY A O 1
ATOM 3505 N N . ILE A 1 465 ? 2.738 0.465 4.66 1 89 465 ILE A N 1
ATOM 3506 C CA . ILE A 1 465 ? 2.727 -0.975 4.891 1 89 465 ILE A CA 1
ATOM 3507 C C . ILE A 1 465 ? 1.504 -1.598 4.223 1 89 465 ILE A C 1
ATOM 3509 O O . ILE A 1 465 ? 0.378 -1.134 4.418 1 89 465 ILE A O 1
ATOM 3513 N N . PRO A 1 466 ? 1.707 -2.549 3.422 1 90.56 466 PRO A N 1
ATOM 3514 C CA . PRO A 1 466 ? 0.554 -3.199 2.793 1 90.56 466 PRO A CA 1
ATOM 3515 C C . PRO A 1 466 ? -0.435 -3.76 3.812 1 90.56 466 PRO A C 1
ATOM 3517 O O . PRO A 1 466 ? -0.025 -4.266 4.859 1 90.56 466 PRO A O 1
ATOM 3520 N N . VAL A 1 467 ? -1.691 -3.596 3.512 1 91.94 467 VAL A N 1
ATOM 3521 C CA . VAL A 1 467 ? -2.766 -4.113 4.355 1 91.94 467 VAL A CA 1
ATOM 3522 C C . VAL A 1 467 ? -3.562 -5.164 3.59 1 91.94 467 VAL A C 1
ATOM 3524 O O . VAL A 1 467 ? -3.982 -4.93 2.453 1 91.94 467 VAL A O 1
ATOM 3527 N N . MET A 1 468 ? -3.734 -6.332 4.113 1 91.81 468 MET A N 1
ATOM 3528 C CA . MET A 1 468 ? -4.516 -7.402 3.5 1 91.81 468 MET A CA 1
ATOM 3529 C C . MET A 1 468 ? -5.879 -7.535 4.172 1 91.81 468 MET A C 1
ATOM 3531 O O . MET A 1 468 ? -5.969 -7.941 5.328 1 91.81 468 MET A O 1
ATOM 3535 N N . GLY A 1 469 ? -6.875 -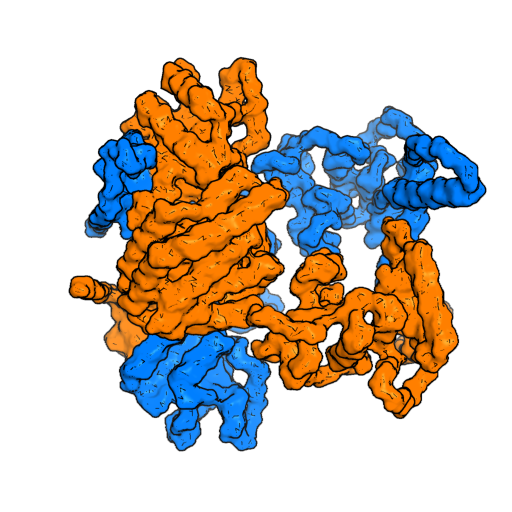7.125 3.506 1 87.62 469 GLY A N 1
ATOM 3536 C CA . GLY A 1 469 ? -8.234 -7.164 4.02 1 87.62 469 GLY A CA 1
ATOM 3537 C C . GLY A 1 469 ? -9.242 -6.516 3.088 1 87.62 469 GLY A C 1
ATOM 3538 O O . GLY A 1 469 ? -8.961 -6.309 1.905 1 87.62 469 GLY A O 1
ATOM 3539 N N . HIS A 1 470 ? -10.422 -6.477 3.582 1 84.69 470 HIS A N 1
ATOM 3540 C CA . HIS A 1 470 ? -11.477 -5.809 2.83 1 84.69 470 HIS A CA 1
ATOM 3541 C C . HIS A 1 470 ? -12.18 -4.754 3.682 1 84.69 470 HIS A C 1
ATOM 3543 O O . HIS A 1 470 ? -12.375 -4.949 4.883 1 84.69 470 HIS A O 1
ATOM 3549 N N . SER A 1 471 ? -12.492 -3.699 3.07 1 77.31 471 SER A N 1
ATOM 3550 C CA . SER A 1 471 ? -13.117 -2.605 3.811 1 77.31 471 SER A CA 1
ATOM 3551 C C . SER A 1 471 ? -14.633 -2.701 3.764 1 77.31 471 SER A C 1
ATOM 3553 O O . SER A 1 471 ? -15.32 -2.164 4.633 1 77.31 471 SER A O 1
ATOM 3555 N N . GLU A 1 472 ? -15.125 -3.387 2.691 1 87.56 472 GLU A N 1
ATOM 3556 C CA . GLU A 1 472 ? -16.578 -3.492 2.553 1 87.56 472 GLU A CA 1
ATOM 3557 C C . GLU A 1 472 ? -16.969 -4.789 1.85 1 87.56 472 GLU A C 1
ATOM 3559 O O . GLU A 1 472 ? -16.234 -5.281 0.992 1 87.56 472 GLU A O 1
ATOM 3564 N N . GLY A 1 473 ? -18.141 -5.266 2.281 1 93.5 473 GLY A N 1
ATOM 3565 C CA . GLY A 1 473 ? -18.719 -6.438 1.645 1 93.5 473 GLY A CA 1
ATOM 3566 C C . GLY A 1 473 ? -20.062 -6.172 1.014 1 93.5 473 GLY A C 1
ATOM 3567 O O . GLY A 1 473 ? -21.078 -6.707 1.458 1 93.5 473 GLY A O 1
ATOM 3568 N N . ILE A 1 474 ? -20.094 -5.363 -0.005 1 96.56 474 ILE A N 1
ATOM 3569 C CA . ILE A 1 474 ? -21.312 -5.109 -0.744 1 96.56 474 ILE A CA 1
ATOM 3570 C C . ILE A 1 474 ? -21.516 -6.188 -1.807 1 96.56 474 ILE A C 1
ATOM 3572 O O . ILE A 1 474 ? -21.203 -5.973 -2.98 1 96.56 474 ILE A O 1
ATOM 3576 N N . CYS A 1 475 ? -22.094 -7.258 -1.419 1 98.38 475 CYS A N 1
ATOM 3577 C CA . CYS A 1 475 ? -22.281 -8.422 -2.277 1 98.38 475 CYS A CA 1
ATOM 3578 C C . CYS A 1 475 ? -23.609 -8.352 -3.012 1 98.38 475 CYS A C 1
ATOM 3580 O O . CYS A 1 475 ? -24.609 -7.891 -2.453 1 98.38 475 CYS A O 1
ATOM 3582 N N . HIS A 1 476 ? -23.641 -8.789 -4.246 1 98.81 476 HIS A N 1
ATOM 3583 C CA . HIS A 1 476 ? -24.844 -8.758 -5.086 1 98.81 476 HIS A CA 1
ATOM 3584 C C . HIS A 1 476 ? -25.25 -10.164 -5.512 1 98.81 476 HIS A C 1
ATOM 3586 O O . HIS A 1 476 ? -24.406 -11.062 -5.598 1 98.81 476 HIS A O 1
ATOM 3592 N N . MET A 1 477 ? -26.531 -10.352 -5.645 1 98.75 477 MET A N 1
ATOM 3593 C CA . MET A 1 477 ? -27.109 -11.5 -6.336 1 98.75 477 MET A CA 1
ATOM 3594 C C . MET A 1 477 ? -28.016 -11.055 -7.477 1 98.75 477 MET A C 1
ATOM 3596 O O . MET A 1 477 ? -28.953 -10.281 -7.262 1 98.75 477 MET A O 1
ATOM 3600 N N . TYR A 1 478 ? -27.672 -11.469 -8.719 1 98.62 478 TYR A N 1
ATOM 3601 C CA . TYR A 1 478 ? -28.484 -11.164 -9.891 1 98.62 478 TYR A CA 1
ATOM 3602 C C . TYR A 1 478 ? -29.406 -12.336 -10.227 1 98.62 478 TYR A C 1
ATOM 3604 O O . TYR A 1 478 ? -28.938 -13.445 -10.492 1 98.62 478 TYR A O 1
ATOM 3612 N N . VAL A 1 479 ? -30.688 -12.031 -10.219 1 98.06 479 VAL A N 1
ATOM 3613 C CA . VAL A 1 479 ? -31.688 -13.008 -10.617 1 98.06 479 VAL A CA 1
ATOM 3614 C C . VAL A 1 479 ? -32.062 -12.805 -12.078 1 98.06 479 VAL A C 1
ATOM 3616 O O . VAL A 1 479 ? -32.844 -11.898 -12.414 1 98.06 479 VAL A O 1
ATOM 3619 N N . ASP A 1 480 ? -31.594 -13.734 -12.875 1 97.69 480 ASP A N 1
ATOM 3620 C CA . ASP A 1 480 ? -31.781 -13.664 -14.32 1 97.69 480 ASP A CA 1
ATOM 3621 C C . ASP A 1 480 ? -33.219 -14.039 -14.711 1 97.69 480 ASP A C 1
ATOM 3623 O O . ASP A 1 480 ? -33.969 -14.594 -13.898 1 97.69 480 ASP A O 1
ATOM 3627 N N . SER A 1 481 ? -33.625 -13.734 -15.953 1 95.5 481 SER A N 1
ATOM 3628 C CA . SER A 1 481 ? -34.969 -13.977 -16.438 1 95.5 481 SER A CA 1
ATOM 3629 C C . SER A 1 481 ? -35.281 -15.469 -16.5 1 95.5 481 SER A C 1
ATOM 3631 O O . SER A 1 481 ? -36.469 -15.867 -16.391 1 95.5 481 SER A O 1
ATOM 3633 N N . GLU A 1 482 ? -34.281 -16.328 -16.609 1 95.25 482 GLU A N 1
ATOM 3634 C CA . GLU A 1 482 ? -34.5 -17.766 -16.734 1 95.25 482 GLU A CA 1
ATOM 3635 C C . GLU A 1 482 ? -34.219 -18.484 -15.422 1 95.25 482 GLU A C 1
ATOM 3637 O O . GLU A 1 482 ? -33.969 -19.688 -15.414 1 95.25 482 GLU A O 1
ATOM 3642 N N . ALA A 1 483 ? -34.25 -17.766 -14.383 1 93.25 483 ALA A N 1
ATOM 3643 C CA . ALA A 1 483 ? -34 -18.359 -13.078 1 93.25 483 ALA A CA 1
ATOM 3644 C C . ALA A 1 483 ? -35.188 -19.219 -12.633 1 93.25 483 ALA A C 1
ATOM 3646 O O . ALA A 1 483 ? -36.344 -18.906 -12.953 1 93.25 483 ALA A O 1
ATOM 3647 N N . SER A 1 484 ? -34.875 -20.266 -11.945 1 89.56 484 SER A N 1
ATOM 3648 C CA . SER A 1 484 ? -35.906 -21.125 -11.367 1 89.56 484 SER A CA 1
ATOM 3649 C C . SER A 1 484 ? -36.406 -20.562 -10.039 1 89.56 484 SER A C 1
ATOM 3651 O O . SER A 1 484 ? -35.594 -20.141 -9.203 1 89.56 484 SER A O 1
ATOM 3653 N N . VAL A 1 485 ? -37.656 -20.703 -9.812 1 80.25 485 VAL A N 1
ATOM 3654 C CA . VAL A 1 485 ? -38.312 -20.094 -8.664 1 80.25 485 VAL A CA 1
ATOM 3655 C C . VAL A 1 485 ? -37.812 -20.734 -7.375 1 80.25 485 VAL A C 1
ATOM 3657 O O . VAL A 1 485 ? -37.438 -20.047 -6.422 1 80.25 485 VAL A O 1
ATOM 3660 N N . ASP A 1 486 ? -37.812 -22.016 -7.344 1 83.25 486 ASP A N 1
ATOM 3661 C CA . ASP A 1 486 ? -37.469 -22.734 -6.117 1 83.25 486 ASP A CA 1
ATOM 3662 C C . ASP A 1 486 ? -36.031 -22.453 -5.688 1 83.25 486 ASP A C 1
ATOM 3664 O O . ASP A 1 486 ? -35.75 -22.312 -4.496 1 83.25 486 ASP A O 1
ATOM 3668 N N . LYS A 1 487 ? -35.219 -22.219 -6.59 1 90.88 487 LYS A N 1
ATOM 3669 C CA . LYS A 1 487 ? -33.812 -22.016 -6.281 1 90.88 487 LYS A CA 1
ATOM 3670 C C . LYS A 1 487 ? -33.562 -20.641 -5.688 1 90.88 487 LYS A C 1
ATOM 3672 O O . LYS A 1 487 ? -32.781 -20.484 -4.758 1 90.88 487 LYS A O 1
ATOM 3677 N N . ILE A 1 488 ? -34.312 -19.703 -6.105 1 93.69 488 ILE A N 1
ATOM 3678 C CA . ILE A 1 488 ? -34.031 -18.312 -5.805 1 93.69 488 ILE A CA 1
ATOM 3679 C C . ILE A 1 488 ? -34.312 -18.031 -4.332 1 93.69 488 ILE A C 1
ATOM 3681 O O . ILE A 1 488 ? -33.531 -17.391 -3.646 1 93.69 488 ILE A O 1
ATOM 3685 N N . THR A 1 489 ? -35.5 -18.438 -3.848 1 94.69 489 THR A N 1
ATOM 3686 C CA . THR A 1 489 ? -35.906 -18.141 -2.471 1 94.69 489 THR A CA 1
ATOM 3687 C C . THR A 1 489 ? -34.906 -18.781 -1.49 1 94.69 489 THR A C 1
ATOM 3689 O O . THR A 1 489 ? -34.531 -18.172 -0.487 1 94.69 489 THR A O 1
ATOM 3692 N N . ARG A 1 490 ? -34.5 -19.938 -1.849 1 95.31 490 ARG A N 1
ATOM 3693 C CA . ARG A 1 490 ? -33.562 -20.656 -1.014 1 95.31 490 ARG A CA 1
ATOM 3694 C C . ARG A 1 490 ? -32.219 -19.938 -0.978 1 95.31 490 ARG A C 1
ATOM 3696 O O . ARG A 1 490 ? -31.625 -19.766 0.091 1 95.31 490 ARG A O 1
ATOM 3703 N N . LEU A 1 491 ? -31.734 -19.562 -2.105 1 97.94 491 LEU A N 1
ATOM 3704 C CA . LEU A 1 491 ? -30.438 -18.922 -2.242 1 97.94 491 LEU A CA 1
ATOM 3705 C C . LEU A 1 491 ? -30.438 -17.547 -1.576 1 97.94 491 LEU A C 1
ATOM 3707 O O . LEU A 1 491 ? -29.5 -17.188 -0.863 1 97.94 491 LEU A O 1
ATOM 3711 N N . VAL A 1 492 ? -31.438 -16.75 -1.796 1 97.88 492 VAL A N 1
ATOM 3712 C CA . VAL A 1 492 ? -31.547 -15.414 -1.212 1 97.88 492 VAL A CA 1
ATOM 3713 C C . VAL A 1 492 ? -31.609 -15.516 0.31 1 97.88 492 VAL A C 1
ATOM 3715 O O . VAL A 1 492 ? -30.938 -14.773 1.023 1 97.88 492 VAL A O 1
ATOM 3718 N N . ARG A 1 493 ? -32.406 -16.422 0.766 1 97.44 493 ARG A N 1
ATOM 3719 C CA . ARG A 1 493 ? -32.562 -16.594 2.201 1 97.44 493 ARG A CA 1
ATOM 3720 C C . ARG A 1 493 ? -31.266 -16.953 2.881 1 97.44 493 ARG A C 1
ATOM 3722 O O . ARG A 1 493 ? -30.875 -16.328 3.875 1 97.44 493 ARG A O 1
ATOM 3729 N N . ASP A 1 494 ? -30.625 -17.922 2.332 1 97.56 494 ASP A N 1
ATOM 3730 C CA . ASP A 1 494 ? -29.375 -18.359 2.932 1 97.56 494 ASP A CA 1
ATOM 3731 C C . ASP A 1 494 ? -28.312 -17.266 2.85 1 97.56 494 ASP A C 1
ATOM 3733 O O . ASP A 1 494 ? -27.609 -17 3.83 1 97.56 494 ASP A O 1
ATOM 3737 N N . SER A 1 495 ? -28.188 -16.609 1.733 1 98.25 495 SER A N 1
ATOM 3738 C CA . SER A 1 495 ? -27.172 -15.586 1.506 1 98.25 495 SER A CA 1
ATOM 3739 C C . SER A 1 495 ? -27.375 -14.398 2.441 1 98.25 495 SER A C 1
ATOM 3741 O O . SER A 1 495 ? -26.391 -13.781 2.881 1 98.25 495 SER A O 1
ATOM 3743 N N . LYS A 1 496 ? -28.562 -14.055 2.762 1 97.62 496 LYS A N 1
ATOM 3744 C CA . LYS A 1 496 ? -28.828 -12.867 3.57 1 97.62 496 LYS A CA 1
ATOM 3745 C C . LYS A 1 496 ? -29.062 -13.242 5.031 1 97.62 496 LYS A C 1
ATOM 3747 O O . LYS A 1 496 ? -28.578 -12.555 5.938 1 97.62 496 LYS A O 1
ATOM 3752 N N . CYS A 1 497 ? -29.734 -14.336 5.312 1 96.12 497 CYS A N 1
ATOM 3753 C CA . CYS A 1 497 ? -30.328 -14.531 6.633 1 96.12 497 CYS A CA 1
ATOM 3754 C C . CYS A 1 497 ? -29.5 -15.516 7.457 1 96.12 497 CYS A C 1
ATOM 3756 O O . CYS A 1 497 ? -29.641 -15.57 8.68 1 96.12 497 CYS A O 1
ATOM 3758 N N . GLU A 1 498 ? -28.75 -16.375 6.809 1 92.5 498 GLU A N 1
ATOM 3759 C CA . GLU A 1 498 ? -27.984 -17.359 7.562 1 92.5 498 GLU A CA 1
ATOM 3760 C C . GLU A 1 498 ? -27.062 -16.688 8.57 1 92.5 498 GLU A C 1
ATOM 3762 O O . GLU A 1 498 ? -26.984 -17.109 9.727 1 92.5 498 GLU A O 1
ATOM 3767 N N . TYR A 1 499 ? -26.344 -15.672 8.172 1 90.56 499 TYR A N 1
ATOM 3768 C CA . TYR A 1 499 ? -25.5 -14.844 9.039 1 90.56 499 TYR A CA 1
ATOM 3769 C C . TYR A 1 499 ? -25.406 -13.422 8.508 1 90.56 499 TYR A C 1
ATOM 3771 O O . TYR A 1 499 ? -24.406 -13.039 7.906 1 90.56 499 TYR A O 1
ATOM 3779 N N . PRO A 1 500 ? -26.297 -12.594 8.859 1 92.31 500 PRO A N 1
ATOM 3780 C CA . PRO A 1 500 ? -26.453 -11.281 8.234 1 92.31 500 PRO A CA 1
ATOM 3781 C C . PRO A 1 500 ? -25.266 -10.352 8.5 1 92.31 500 PRO A C 1
ATOM 3783 O O . PRO A 1 500 ? -25 -9.438 7.719 1 92.31 500 PRO A O 1
ATOM 3786 N N . ALA A 1 501 ? -24.516 -10.594 9.508 1 85.62 501 ALA A N 1
ATOM 3787 C CA . ALA A 1 501 ? -23.438 -9.68 9.898 1 85.62 501 ALA A CA 1
ATOM 3788 C C . ALA A 1 501 ? -22.156 -10.008 9.148 1 85.62 501 ALA A C 1
ATOM 3790 O O . ALA A 1 501 ? -21.172 -9.266 9.242 1 85.62 501 ALA A O 1
ATOM 3791 N N . ALA A 1 502 ? -22.141 -11.07 8.375 1 88.31 502 ALA A N 1
ATOM 3792 C CA . ALA A 1 502 ? -20.938 -11.477 7.641 1 88.31 502 ALA A CA 1
ATOM 3793 C C . ALA A 1 502 ? -20.672 -10.523 6.477 1 88.31 502 ALA A C 1
ATOM 3795 O O . ALA A 1 502 ? -21.594 -10 5.863 1 88.31 502 ALA A O 1
ATOM 3796 N N . CYS A 1 503 ? -19.391 -10.391 6.195 1 90.62 503 CYS A N 1
ATOM 3797 C CA . CYS A 1 503 ? -19.016 -9.508 5.094 1 90.62 503 CYS A CA 1
ATOM 3798 C C . CYS A 1 503 ? -19.422 -10.109 3.752 1 90.62 503 CYS A C 1
ATOM 3800 O O . CYS A 1 503 ? -19.469 -9.398 2.744 1 90.62 503 CYS A O 1
ATOM 3802 N N . ASN A 1 504 ? -19.672 -11.438 3.66 1 95.5 504 ASN A N 1
ATOM 3803 C CA . ASN A 1 504 ? -20.047 -12.086 2.412 1 95.5 504 ASN A CA 1
ATOM 3804 C C . ASN A 1 504 ? -21.562 -12.289 2.334 1 95.5 504 ASN A C 1
ATOM 3806 O O . ASN A 1 504 ? -22.047 -13.078 1.516 1 95.5 504 ASN A O 1
ATOM 3810 N N . ALA A 1 505 ? -22.297 -11.633 3.191 1 96.25 505 ALA A N 1
ATOM 3811 C CA . ALA A 1 505 ? -23.766 -11.688 3.137 1 96.25 505 ALA A CA 1
ATOM 3812 C C . ALA A 1 505 ? -24.297 -10.859 1.976 1 96.25 505 ALA A C 1
ATOM 3814 O O . ALA A 1 505 ? -23.688 -9.859 1.586 1 96.25 505 ALA A O 1
ATOM 3815 N N . LEU A 1 506 ? -25.422 -11.289 1.484 1 98.38 506 LEU A N 1
ATOM 3816 C CA . LEU A 1 506 ? -26.078 -10.578 0.391 1 98.38 506 LEU A CA 1
ATOM 3817 C C . LEU A 1 506 ? -26.578 -9.211 0.853 1 98.38 506 LEU A C 1
ATOM 3819 O O . LEU A 1 506 ? -27.234 -9.102 1.892 1 98.38 506 LEU A O 1
ATOM 3823 N N . GLU A 1 507 ? -26.281 -8.156 0.074 1 97.88 507 GLU A N 1
ATOM 3824 C CA . GLU A 1 507 ? -26.656 -6.801 0.458 1 97.88 507 GLU A CA 1
ATOM 3825 C C . GLU A 1 507 ? -27.594 -6.18 -0.579 1 97.88 507 GLU A C 1
ATOM 3827 O O . GLU A 1 507 ? -28.422 -5.324 -0.248 1 97.88 507 GLU A O 1
ATOM 3832 N N . THR A 1 508 ? -27.422 -6.527 -1.829 1 98.31 508 THR A N 1
ATOM 3833 C CA . THR A 1 508 ? -28.234 -5.988 -2.906 1 98.31 508 THR A CA 1
ATOM 3834 C C . THR A 1 508 ? -28.719 -7.102 -3.83 1 98.31 508 THR A C 1
ATOM 3836 O O . THR A 1 508 ? -27.922 -7.902 -4.316 1 98.31 508 THR A O 1
ATOM 3839 N N . LEU A 1 509 ? -30 -7.141 -3.998 1 98.31 509 LEU A N 1
ATOM 3840 C CA . LEU A 1 509 ? -30.641 -8.086 -4.91 1 98.31 509 LEU A CA 1
ATOM 3841 C C . LEU A 1 509 ? -31.016 -7.402 -6.219 1 98.31 509 LEU A C 1
ATOM 3843 O O . LEU A 1 509 ? -31.797 -6.449 -6.219 1 98.31 509 LEU A O 1
ATOM 3847 N N . LEU A 1 510 ? -30.375 -7.805 -7.305 1 98.56 510 LEU A N 1
ATOM 3848 C CA . LEU A 1 510 ? -30.703 -7.301 -8.633 1 98.56 510 LEU A CA 1
ATOM 3849 C C . LEU A 1 510 ? -31.672 -8.234 -9.352 1 98.56 510 LEU A C 1
ATOM 3851 O O . LEU A 1 510 ? -31.375 -9.406 -9.555 1 98.56 510 LEU A O 1
ATOM 3855 N N . ILE A 1 511 ? -32.812 -7.719 -9.703 1 97.25 511 ILE A N 1
ATOM 3856 C CA . ILE A 1 511 ? -33.875 -8.531 -10.312 1 97.25 511 ILE A CA 1
ATOM 3857 C C . ILE A 1 511 ? -34.062 -8.102 -11.766 1 97.25 511 ILE A C 1
ATOM 3859 O O . ILE A 1 511 ? -34.188 -6.906 -12.055 1 97.25 511 ILE A O 1
ATOM 3863 N N . HIS A 1 512 ? -34.062 -9.055 -12.672 1 97.38 512 HIS A N 1
ATOM 3864 C CA . HIS A 1 512 ? -34.406 -8.75 -14.055 1 97.38 512 HIS A CA 1
ATOM 3865 C C . HIS A 1 512 ? -35.812 -8.164 -14.164 1 97.38 512 HIS A C 1
ATOM 3867 O O . HIS A 1 512 ? -36.719 -8.641 -13.523 1 97.38 512 HIS A O 1
ATOM 3873 N N . ARG A 1 513 ? -35.969 -7.242 -14.977 1 95.62 513 ARG A N 1
ATOM 3874 C CA . ARG A 1 513 ? -37.219 -6.488 -15.117 1 95.62 513 ARG A CA 1
ATOM 3875 C C . ARG A 1 513 ? -38.406 -7.414 -15.438 1 95.62 513 ARG A C 1
ATOM 3877 O O . ARG A 1 513 ? -39.5 -7.188 -14.969 1 95.62 513 ARG A O 1
ATOM 3884 N N . ASP A 1 514 ? -38.219 -8.461 -16.109 1 94.69 514 ASP A N 1
ATOM 3885 C CA . ASP A 1 514 ? -39.281 -9.367 -16.578 1 94.69 514 ASP A CA 1
ATOM 3886 C C . ASP A 1 514 ? -39.875 -10.164 -15.414 1 94.69 514 ASP A C 1
ATOM 3888 O O . ASP A 1 514 ? -40.938 -10.758 -15.539 1 94.69 514 ASP A O 1
ATOM 3892 N N . LEU A 1 515 ? -39.188 -10.164 -14.312 1 94 515 LEU A N 1
ATOM 3893 C CA . LEU A 1 515 ? -39.625 -10.984 -13.188 1 94 515 LEU A CA 1
ATOM 3894 C C . LEU A 1 515 ? -40.5 -10.18 -12.227 1 94 515 LEU A C 1
ATOM 3896 O O . LEU A 1 515 ? -41.156 -10.75 -11.352 1 94 515 LEU A O 1
ATOM 3900 N N . LEU A 1 516 ? -40.531 -8.883 -12.305 1 91.38 516 LEU A N 1
ATOM 3901 C CA . LEU A 1 516 ? -41.219 -8.008 -11.344 1 91.38 516 LEU A CA 1
ATOM 3902 C C . LEU A 1 516 ? -42.688 -8.312 -11.273 1 91.38 516 LEU A C 1
ATOM 3904 O O . LEU A 1 516 ? -43.312 -8.18 -10.219 1 91.38 516 LEU A O 1
ATOM 3908 N N . ARG A 1 517 ? -43.312 -8.727 -12.336 1 88.19 517 ARG A N 1
ATOM 3909 C CA . ARG A 1 517 ? -44.75 -8.969 -12.367 1 88.19 517 ARG A CA 1
ATOM 3910 C C . ARG A 1 517 ? -45.062 -10.469 -12.398 1 88.19 517 ARG A C 1
ATOM 3912 O O . ARG A 1 517 ? -46.094 -10.883 -12.898 1 88.19 517 ARG A O 1
ATOM 3919 N N . THR A 1 518 ? -44.188 -11.25 -11.836 1 91.69 518 THR A N 1
ATOM 3920 C CA . THR A 1 518 ? -44.375 -12.695 -11.789 1 91.69 518 THR A CA 1
ATOM 3921 C C . THR A 1 518 ? -44.594 -13.172 -10.359 1 91.69 518 THR A C 1
ATOM 3923 O O . THR A 1 518 ? -44.25 -12.461 -9.406 1 91.69 518 THR A O 1
ATOM 3926 N N . PRO A 1 519 ? -45.156 -14.352 -10.219 1 90.5 519 PRO A N 1
ATOM 3927 C CA . PRO A 1 519 ? -45.344 -14.922 -8.883 1 90.5 519 PRO A CA 1
ATOM 3928 C C . PRO A 1 519 ? -44 -15.141 -8.164 1 90.5 519 PRO A C 1
ATOM 3930 O O . PRO A 1 519 ? -43.938 -15.125 -6.934 1 90.5 519 PRO A O 1
ATOM 3933 N N . LEU A 1 520 ? -43.062 -15.297 -8.938 1 90.62 520 LEU A N 1
ATOM 3934 C CA . LEU A 1 520 ? -41.719 -15.484 -8.359 1 90.62 520 LEU A CA 1
ATOM 3935 C C . LEU A 1 520 ? -41.312 -14.281 -7.52 1 90.62 520 LEU A C 1
ATOM 3937 O O . LEU A 1 520 ? -40.781 -14.438 -6.426 1 90.62 520 LEU A O 1
ATOM 3941 N N . PHE A 1 521 ? -41.562 -13.188 -7.996 1 92.62 521 PHE A N 1
ATOM 3942 C CA . PHE A 1 521 ? -41.219 -11.961 -7.289 1 92.62 521 PHE A CA 1
ATOM 3943 C C . PHE A 1 521 ? -42 -11.867 -5.965 1 92.62 521 PHE A C 1
ATOM 3945 O O . PHE A 1 521 ? -41.406 -11.523 -4.938 1 92.62 521 PHE A O 1
ATOM 3952 N N . ASP A 1 522 ? -43.188 -12.211 -6.035 1 92.62 522 ASP A N 1
ATOM 3953 C CA . ASP A 1 522 ? -44 -12.195 -4.824 1 92.62 522 ASP A CA 1
ATOM 3954 C C . ASP A 1 522 ? -43.469 -13.172 -3.781 1 92.62 522 ASP A C 1
ATOM 3956 O O . ASP A 1 522 ? -43.5 -12.883 -2.584 1 92.62 522 ASP A O 1
ATOM 3960 N N . GLN A 1 523 ? -43.094 -14.258 -4.246 1 93.44 523 GLN A N 1
ATOM 3961 C CA . GLN A 1 523 ? -42.562 -15.273 -3.346 1 93.44 523 GLN A CA 1
ATOM 3962 C C . GLN A 1 523 ? -41.281 -14.789 -2.66 1 93.44 523 GLN A C 1
ATOM 3964 O O . GLN A 1 523 ? -41.062 -15.078 -1.485 1 93.44 523 GLN A O 1
ATOM 3969 N N . ILE A 1 524 ? -40.438 -14.07 -3.383 1 93.94 524 ILE A N 1
ATOM 3970 C CA . ILE A 1 524 ? -39.219 -13.523 -2.826 1 93.94 524 ILE A CA 1
ATOM 3971 C C . ILE A 1 524 ? -39.562 -12.516 -1.729 1 93.94 524 ILE A C 1
ATOM 3973 O O . ILE A 1 524 ? -39 -12.578 -0.632 1 93.94 524 ILE A O 1
ATOM 3977 N N . ILE A 1 525 ? -40.469 -11.68 -1.99 1 93.12 525 ILE A N 1
ATOM 3978 C CA . ILE A 1 525 ? -40.844 -10.633 -1.054 1 93.12 525 ILE A CA 1
ATOM 3979 C C . ILE A 1 525 ? -41.469 -11.258 0.199 1 93.12 525 ILE A C 1
ATOM 3981 O O . ILE A 1 525 ? -41.156 -10.844 1.319 1 93.12 525 ILE A O 1
ATOM 3985 N N . ASP A 1 526 ? -42.312 -12.219 -0.041 1 94.5 526 ASP A N 1
ATOM 3986 C CA . ASP A 1 526 ? -42.938 -12.906 1.079 1 94.5 526 ASP A CA 1
ATOM 3987 C C . ASP A 1 526 ? -41.906 -13.586 1.971 1 94.5 526 ASP A C 1
ATOM 3989 O O . ASP A 1 526 ? -42 -13.523 3.199 1 94.5 526 ASP A O 1
ATOM 3993 N N . MET A 1 527 ? -41.062 -14.234 1.319 1 94.56 527 MET A N 1
ATOM 3994 C CA . MET A 1 527 ? -40 -14.914 2.072 1 94.56 527 MET A CA 1
ATOM 3995 C C . MET A 1 527 ? -39.188 -13.906 2.895 1 94.56 527 MET A C 1
ATOM 3997 O O . MET A 1 527 ? -38.906 -14.148 4.07 1 94.56 527 MET A O 1
ATOM 4001 N N . LEU A 1 528 ? -38.844 -12.75 2.34 1 96.06 528 LEU A N 1
ATOM 4002 C CA . LEU A 1 528 ? -38.062 -11.719 3.037 1 96.06 528 LEU A CA 1
ATOM 4003 C C . LEU A 1 528 ? -38.875 -11.148 4.207 1 96.06 528 LEU A C 1
ATOM 4005 O O . LEU A 1 528 ? -38.312 -10.883 5.273 1 96.06 528 LEU A O 1
ATOM 4009 N N . ARG A 1 529 ? -40.094 -11.039 4.027 1 95.12 529 ARG A N 1
ATOM 4010 C CA . ARG A 1 529 ? -40.969 -10.547 5.078 1 95.12 529 ARG A CA 1
ATOM 4011 C C . ARG A 1 529 ? -41.031 -11.539 6.234 1 95.12 529 ARG A C 1
ATOM 4013 O O . ARG A 1 529 ? -41 -11.148 7.402 1 95.12 529 ARG A O 1
ATOM 4020 N N . VAL A 1 530 ? -41.219 -12.758 5.891 1 96.44 530 VAL A N 1
ATOM 4021 C CA . VAL A 1 530 ? -41.312 -13.82 6.895 1 96.44 530 VAL A CA 1
ATOM 4022 C C . VAL A 1 530 ? -40.031 -13.836 7.738 1 96.44 530 VAL A C 1
ATOM 4024 O O . VAL A 1 530 ? -40.094 -14.031 8.953 1 96.44 530 VAL A O 1
ATOM 4027 N N . GLU A 1 531 ? -38.938 -13.594 7.094 1 96.56 531 GLU A N 1
ATOM 4028 C CA . GLU A 1 531 ? -37.656 -13.594 7.773 1 96.56 531 GLU A CA 1
ATOM 4029 C C . GLU A 1 531 ? -37.375 -12.242 8.43 1 96.56 531 GLU A C 1
ATOM 4031 O O . GLU A 1 531 ? -36.281 -12.016 8.969 1 96.56 531 GLU A O 1
ATOM 4036 N N . GLN A 1 532 ? -38.312 -11.289 8.32 1 96.44 532 GLN A N 1
ATOM 4037 C CA . GLN A 1 532 ? -38.25 -9.961 8.938 1 96.44 532 GLN A CA 1
ATOM 4038 C C . GLN A 1 532 ? -37.094 -9.148 8.367 1 96.44 532 GLN A C 1
ATOM 4040 O O . GLN A 1 532 ? -36.375 -8.477 9.109 1 96.44 532 GLN A O 1
ATOM 4045 N N . VAL A 1 533 ? -36.875 -9.312 7.094 1 96.5 533 VAL A N 1
ATOM 4046 C CA . VAL A 1 533 ? -35.844 -8.539 6.422 1 96.5 533 VAL A CA 1
ATOM 4047 C C . VAL A 1 533 ? -36.406 -7.203 5.945 1 96.5 533 VAL A C 1
ATOM 4049 O O . VAL A 1 533 ? -37.438 -7.172 5.25 1 96.5 533 VAL A O 1
ATOM 4052 N N . LYS A 1 534 ? -35.781 -6.082 6.383 1 95 534 LYS A N 1
ATOM 4053 C CA . LYS A 1 534 ? -36.188 -4.77 5.895 1 95 534 LYS A CA 1
ATOM 4054 C C . LYS A 1 534 ? -35.75 -4.559 4.449 1 95 534 LYS A C 1
ATOM 4056 O O . LYS A 1 534 ? -34.562 -4.738 4.121 1 95 534 LYS A O 1
ATOM 4061 N N . ILE A 1 535 ? -36.688 -4.137 3.615 1 94.81 535 ILE A N 1
ATOM 4062 C CA . ILE A 1 535 ? -36.375 -3.994 2.193 1 94.81 535 ILE A CA 1
ATOM 4063 C C . ILE A 1 535 ? -36.25 -2.516 1.842 1 94.81 535 ILE A C 1
ATOM 4065 O O . ILE A 1 535 ? -37.094 -1.703 2.17 1 94.81 535 ILE A O 1
ATOM 4069 N N . HIS A 1 536 ? -35.156 -2.176 1.271 1 93.88 536 HIS A N 1
ATOM 4070 C CA . HIS A 1 536 ? -34.906 -0.852 0.709 1 93.88 536 HIS A CA 1
ATOM 4071 C C . HIS A 1 536 ? -35 -0.867 -0.811 1 93.88 536 HIS A C 1
ATOM 4073 O O . HIS A 1 536 ? -34.625 -1.837 -1.46 1 93.88 536 HIS A O 1
ATOM 4079 N N . ALA A 1 537 ? -35.562 0.165 -1.379 1 94.12 537 ALA A N 1
ATOM 4080 C CA . ALA A 1 537 ? -35.781 0.214 -2.822 1 94.12 537 ALA A CA 1
ATOM 4081 C C . ALA A 1 537 ? -34.75 1.094 -3.506 1 94.12 537 ALA A C 1
ATOM 4083 O O . ALA A 1 537 ? -34.562 2.26 -3.145 1 94.12 537 ALA A O 1
ATOM 4084 N N . GLY A 1 538 ? -34.094 0.517 -4.43 1 93.62 538 GLY A N 1
ATOM 4085 C CA . GLY A 1 538 ? -33.25 1.338 -5.285 1 93.62 538 GLY A CA 1
ATOM 4086 C C . GLY A 1 538 ? -34.031 2.277 -6.176 1 93.62 538 GLY A C 1
ATOM 4087 O O . GLY A 1 538 ? -35.25 2.176 -6.262 1 93.62 538 GLY A O 1
ATOM 4088 N N . PRO A 1 539 ? -33.344 3.154 -6.832 1 90.25 539 PRO A N 1
ATOM 4089 C CA . PRO A 1 539 ? -34.031 4.176 -7.617 1 90.25 539 PRO A CA 1
ATOM 4090 C C . PRO A 1 539 ? -34.906 3.582 -8.727 1 90.25 539 PRO A C 1
ATOM 4092 O O . PRO A 1 539 ? -36.031 4.004 -8.922 1 90.25 539 PRO A O 1
ATOM 4095 N N . LYS A 1 540 ? -34.469 2.67 -9.469 1 92.12 540 LYS A N 1
ATOM 4096 C CA . LYS A 1 540 ? -35.219 2.08 -10.562 1 92.12 540 LYS A CA 1
ATOM 4097 C C . LYS A 1 540 ? -36.375 1.237 -10.023 1 92.12 540 LYS A C 1
ATOM 4099 O O . LYS A 1 540 ? -37.5 1.317 -10.531 1 92.12 540 LYS A O 1
ATOM 4104 N N . PHE A 1 541 ? -36.188 0.446 -9.031 1 93.19 541 PHE A N 1
ATOM 4105 C CA . PHE A 1 541 ? -37.219 -0.367 -8.414 1 93.19 541 PHE A CA 1
ATOM 4106 C C . PHE A 1 541 ? -38.344 0.514 -7.836 1 93.19 541 PHE A C 1
ATOM 4108 O O . PHE A 1 541 ? -39.531 0.22 -7.996 1 93.19 541 PHE A O 1
ATOM 4115 N N . ALA A 1 542 ? -37.906 1.59 -7.168 1 90 542 ALA A N 1
ATOM 4116 C CA . ALA A 1 542 ? -38.875 2.52 -6.578 1 90 542 ALA A CA 1
ATOM 4117 C C . ALA A 1 542 ? -39.812 3.096 -7.645 1 90 542 ALA A C 1
ATOM 4119 O O . ALA A 1 542 ? -40.969 3.354 -7.375 1 90 542 ALA A O 1
ATOM 4120 N N . SER A 1 543 ? -39.281 3.277 -8.781 1 87.44 543 SER A N 1
ATOM 4121 C CA . SER A 1 543 ? -40.062 3.838 -9.867 1 87.44 543 SER A CA 1
ATOM 4122 C C . SER A 1 543 ? -41.156 2.871 -10.305 1 87.44 543 SER A C 1
ATOM 4124 O O . SER A 1 543 ? -42.156 3.285 -10.891 1 87.44 543 SER A O 1
ATOM 4126 N N . TYR A 1 544 ? -41 1.613 -10.094 1 86.19 544 TYR A N 1
ATOM 4127 C CA . TYR A 1 544 ? -41.969 0.607 -10.469 1 86.19 544 TYR A CA 1
ATOM 4128 C C . TYR A 1 544 ? -43.031 0.453 -9.375 1 86.19 544 TYR A C 1
ATOM 4130 O O . TYR A 1 544 ? -44.094 -0.158 -9.602 1 86.19 544 TYR A O 1
ATOM 4138 N N . LEU A 1 545 ? -42.594 1.015 -8.234 1 80.94 545 LEU A N 1
ATOM 4139 C CA . LEU A 1 545 ? -43.531 0.87 -7.109 1 80.94 545 LEU A CA 1
ATOM 4140 C C . LEU A 1 545 ? -44.469 2.066 -7.02 1 80.94 545 LEU A C 1
ATOM 4142 O O . LEU A 1 545 ? -44.094 3.188 -7.359 1 80.94 545 LEU A O 1
ATOM 4146 N N . THR A 1 546 ? -45.781 1.906 -6.906 1 65.75 546 THR A N 1
ATOM 4147 C CA . THR A 1 546 ? -46.781 2.973 -6.773 1 65.75 546 THR A CA 1
ATOM 4148 C C . THR A 1 546 ? -46.625 3.701 -5.445 1 65.75 546 THR A C 1
ATOM 4150 O O . THR A 1 546 ? -46.75 4.926 -5.383 1 65.75 546 THR A O 1
ATOM 4153 N N . PHE A 1 547 ? -46.406 3.057 -4.219 1 60.34 547 PHE A N 1
ATOM 4154 C CA . PHE A 1 547 ? -46.219 3.646 -2.9 1 60.34 547 PHE A CA 1
ATOM 4155 C C . PHE A 1 547 ? -44.844 3.336 -2.369 1 60.34 547 PHE A C 1
ATOM 4157 O O . PHE A 1 547 ? -44.531 2.193 -2.002 1 60.34 547 PHE A O 1
ATOM 4164 N N . SER A 1 548 ? -43.906 4.051 -2.801 1 56.66 548 SER A N 1
ATOM 4165 C CA . SER A 1 548 ? -42.5 3.631 -2.754 1 56.66 548 SER A CA 1
ATOM 4166 C C . SER A 1 548 ? -41.906 3.814 -1.357 1 56.66 548 SER A C 1
ATOM 4168 O O . SER A 1 548 ? -42.156 4.84 -0.712 1 56.66 548 SER A O 1
ATOM 4170 N N . PRO A 1 549 ? -41.594 2.742 -0.662 1 61.31 549 PRO A N 1
ATOM 4171 C CA . PRO A 1 549 ? -40.688 2.938 0.454 1 61.31 549 PRO A CA 1
ATOM 4172 C C . PRO A 1 549 ? -39.562 3.924 0.123 1 61.31 549 PRO A C 1
ATOM 4174 O O . PRO A 1 549 ? -39.344 4.266 -1.045 1 61.31 549 PRO A O 1
ATOM 4177 N N . SER A 1 550 ? -39.062 4.656 1.155 1 66.75 550 SER A N 1
ATOM 4178 C CA . SER A 1 550 ? -38 5.648 1.061 1 66.75 550 SER A CA 1
ATOM 4179 C C . SER A 1 550 ? -36.844 5.125 0.234 1 66.75 550 SER A C 1
ATOM 4181 O O . SER A 1 550 ? -36.375 4.004 0.454 1 66.75 550 SER A O 1
ATOM 4183 N N . GLU A 1 551 ? -36.594 5.676 -0.907 1 81.81 551 GLU A N 1
ATOM 4184 C CA . GLU A 1 551 ? -35.406 5.449 -1.756 1 81.81 551 GLU A CA 1
ATOM 4185 C C . GLU A 1 551 ? -34.125 5.504 -0.946 1 81.81 551 GLU A C 1
ATOM 4187 O O . GLU A 1 551 ? -34 6.305 -0.017 1 81.81 551 GLU A O 1
ATOM 4192 N N . VAL A 1 552 ? -33.344 4.562 -1.318 1 87.62 552 VAL A N 1
ATOM 4193 C CA . VAL A 1 552 ? -32.062 4.52 -0.608 1 87.62 552 VAL A CA 1
ATOM 4194 C C . VAL A 1 552 ? -31.234 5.758 -0.957 1 87.62 552 VAL A C 1
ATOM 4196 O O . VAL A 1 552 ? -31.312 6.273 -2.072 1 87.62 552 VAL A O 1
ATOM 4199 N N . LYS A 1 553 ? -30.484 6.184 -0.029 1 83.19 553 LYS A N 1
ATOM 4200 C CA . LYS A 1 553 ? -29.578 7.32 -0.228 1 83.19 553 LYS A CA 1
ATOM 4201 C C . LYS A 1 553 ? -28.359 6.922 -1.042 1 83.19 553 LYS A C 1
ATOM 4203 O O . LYS A 1 553 ? -27.766 7.75 -1.741 1 83.19 553 LYS A O 1
ATOM 4208 N N . SER A 1 554 ? -28.031 5.609 -0.948 1 90.69 554 SER A N 1
ATOM 4209 C CA . SER A 1 554 ? -26.844 5.121 -1.639 1 90.69 554 SER A CA 1
ATOM 4210 C C . SER A 1 554 ? -26.984 3.652 -2.023 1 90.69 554 SER A C 1
ATOM 4212 O O . SER A 1 554 ? -27.578 2.867 -1.277 1 90.69 554 SER A O 1
ATOM 4214 N N . LEU A 1 555 ? -26.469 3.344 -3.201 1 93.88 555 LEU A N 1
ATOM 4215 C CA . LEU A 1 555 ? -26.453 1.955 -3.646 1 93.88 555 LEU A CA 1
ATOM 4216 C C . LEU A 1 555 ? -25.172 1.257 -3.199 1 93.88 555 LEU A C 1
ATOM 4218 O O . LEU A 1 555 ? -24.984 0.072 -3.479 1 93.88 555 LEU A O 1
ATOM 4222 N N . ARG A 1 556 ? -24.359 1.988 -2.443 1 93 556 ARG A N 1
ATOM 4223 C CA . ARG A 1 556 ? -23.109 1.463 -1.935 1 93 556 ARG A CA 1
ATOM 4224 C C . ARG A 1 556 ? -23.188 1.188 -0.437 1 93 556 ARG A C 1
ATOM 4226 O O . ARG A 1 556 ? -22.297 1.58 0.323 1 93 556 ARG A O 1
ATOM 4233 N N . THR A 1 557 ? -24.141 0.586 -0.02 1 92.25 557 THR A N 1
ATOM 4234 C CA . THR A 1 557 ? -24.344 0.41 1.415 1 92.25 557 THR A CA 1
ATOM 4235 C C . THR A 1 557 ? -24.172 -1.055 1.808 1 92.25 557 THR A C 1
ATOM 4237 O O . THR A 1 557 ? -24.781 -1.938 1.205 1 92.25 557 THR A O 1
ATOM 4240 N N . GLU A 1 558 ? -23.312 -1.322 2.719 1 93.06 558 GLU A N 1
ATOM 4241 C CA . GLU A 1 558 ? -23.266 -2.59 3.438 1 93.06 558 GLU A CA 1
ATOM 4242 C C . GLU A 1 558 ? -24.125 -2.547 4.695 1 93.06 558 GLU A C 1
ATOM 4244 O O . GLU A 1 558 ? -23.766 -1.91 5.688 1 93.06 558 GLU A O 1
ATOM 4249 N N . TYR A 1 559 ? -25.203 -3.191 4.727 1 91.44 559 TYR A N 1
ATOM 4250 C CA . TYR A 1 559 ? -26.156 -3.104 5.84 1 91.44 559 TYR A CA 1
ATOM 4251 C C . TYR A 1 559 ? -25.672 -3.934 7.023 1 91.44 559 TYR A C 1
ATOM 4253 O O . TYR A 1 559 ? -25.781 -3.502 8.172 1 91.44 559 TYR A O 1
ATOM 4261 N N . GLY A 1 560 ? -25.219 -5.148 6.727 1 89.31 560 GLY A N 1
ATOM 4262 C CA . GLY A 1 560 ? -24.688 -5.996 7.785 1 89.31 560 GLY A CA 1
ATOM 4263 C C . GLY A 1 560 ? -25.75 -6.477 8.758 1 89.31 560 GLY A C 1
ATOM 4264 O O . GLY A 1 560 ? -25.438 -6.797 9.906 1 89.31 560 GLY A O 1
ATOM 4265 N N . ASP A 1 561 ? -26.984 -6.422 8.398 1 91.38 561 ASP A N 1
ATOM 4266 C CA . ASP A 1 561 ? -28.141 -6.816 9.188 1 91.38 561 ASP A CA 1
ATOM 4267 C C . ASP A 1 561 ? -29.25 -7.379 8.297 1 91.38 561 ASP A C 1
ATOM 4269 O O . ASP A 1 561 ? -29.047 -7.602 7.105 1 91.38 561 ASP A O 1
ATOM 4273 N N . LEU A 1 562 ? -30.375 -7.684 8.961 1 95.44 562 LEU A N 1
ATOM 4274 C CA . LEU A 1 562 ? -31.5 -8.188 8.188 1 95.44 562 LEU A CA 1
ATOM 4275 C C . LEU A 1 562 ? -32.156 -7.07 7.379 1 95.44 562 LEU A C 1
ATOM 4277 O O . LEU A 1 562 ? -33.344 -6.75 7.586 1 95.44 562 LEU A O 1
ATOM 4281 N N . GLU A 1 563 ? -31.375 -6.473 6.527 1 96 563 GLU A N 1
ATOM 4282 C CA . GLU A 1 563 ? -31.75 -5.434 5.574 1 96 563 GLU A CA 1
ATOM 4283 C C . GLU A 1 563 ? -31.172 -5.723 4.188 1 96 563 GLU A C 1
ATOM 4285 O O . GLU A 1 563 ? -30.062 -6.246 4.066 1 96 563 GLU A O 1
ATOM 4290 N N . ILE A 1 564 ? -31.953 -5.41 3.188 1 96.56 564 ILE A N 1
ATOM 4291 C CA . ILE A 1 564 ? -31.5 -5.684 1.829 1 96.56 564 ILE A CA 1
ATOM 4292 C C . ILE A 1 564 ? -32 -4.602 0.884 1 96.56 564 ILE A C 1
ATOM 4294 O O . ILE A 1 564 ? -33.031 -3.979 1.148 1 96.56 564 ILE A O 1
ATOM 4298 N N . CYS A 1 565 ? -31.219 -4.285 -0.102 1 97.06 565 CYS A N 1
ATOM 4299 C CA . CYS A 1 565 ? -31.656 -3.391 -1.169 1 97.06 565 CYS A CA 1
ATOM 4300 C C . CYS A 1 565 ? -32.062 -4.18 -2.406 1 97.06 565 CYS A C 1
ATOM 4302 O O . CYS A 1 565 ? -31.375 -5.121 -2.805 1 97.06 565 CYS A O 1
ATOM 4304 N N . ILE A 1 566 ? -33.219 -3.871 -2.938 1 96.62 566 ILE A N 1
ATOM 4305 C CA . ILE A 1 566 ? -33.656 -4.484 -4.184 1 96.62 566 ILE A CA 1
ATOM 4306 C C . ILE A 1 566 ? -33.594 -3.461 -5.312 1 96.62 566 ILE A C 1
ATOM 4308 O O . ILE A 1 566 ? -34 -2.314 -5.145 1 96.62 566 ILE A O 1
ATOM 4312 N N . GLU A 1 567 ? -33 -3.791 -6.383 1 96.94 567 GLU A N 1
ATOM 4313 C CA . GLU A 1 567 ? -32.906 -2.955 -7.578 1 96.94 567 GLU A CA 1
ATOM 4314 C C . GLU A 1 567 ? -33.219 -3.758 -8.836 1 96.94 567 GLU A C 1
ATOM 4316 O O . GLU A 1 567 ? -33.219 -4.992 -8.812 1 96.94 567 GLU A O 1
ATOM 4321 N N . VAL A 1 568 ? -33.562 -3.014 -9.93 1 96.81 568 VAL A N 1
ATOM 4322 C CA . VAL A 1 568 ? -34.031 -3.652 -11.156 1 96.81 568 VAL A CA 1
ATOM 4323 C C . VAL A 1 568 ? -33.031 -3.398 -12.273 1 96.81 568 VAL A C 1
ATOM 4325 O O . VAL A 1 568 ? -32.469 -2.305 -12.383 1 96.81 568 VAL A O 1
ATOM 4328 N N . VAL A 1 569 ? -32.719 -4.414 -13.031 1 97.94 569 VAL A N 1
ATOM 4329 C CA . VAL A 1 569 ? -31.844 -4.285 -14.195 1 97.94 569 VAL A CA 1
ATOM 4330 C C . VAL A 1 569 ? -32.531 -4.902 -15.414 1 97.94 569 VAL A C 1
ATOM 4332 O O . VAL A 1 569 ? -33.375 -5.797 -15.289 1 97.94 569 VAL A O 1
ATOM 4335 N N . ASP A 1 570 ? -32.062 -4.566 -16.625 1 97.06 570 ASP A N 1
ATOM 4336 C CA . ASP A 1 570 ? -32.719 -4.984 -17.859 1 97.06 570 ASP A CA 1
ATOM 4337 C C . ASP A 1 570 ? -32.031 -6.191 -18.484 1 97.06 570 ASP A C 1
ATOM 4339 O O . ASP A 1 570 ? -32.594 -6.875 -19.328 1 97.06 570 ASP A O 1
ATOM 4343 N N . SER A 1 571 ? -30.812 -6.426 -18.109 1 97.38 571 SER A N 1
ATOM 4344 C CA . SER A 1 571 ? -30.016 -7.48 -18.719 1 97.38 571 SER A CA 1
ATOM 4345 C C . SER A 1 571 ? -28.859 -7.898 -17.828 1 97.38 571 SER A C 1
ATOM 4347 O O . SER A 1 571 ? -28.594 -7.254 -16.812 1 97.38 571 SER A O 1
ATOM 4349 N N . VAL A 1 572 ? -28.219 -9.047 -18.25 1 97.88 572 VAL A N 1
ATOM 4350 C CA . VAL A 1 572 ? -27.031 -9.508 -17.531 1 97.88 572 VAL A CA 1
ATOM 4351 C C . VAL A 1 572 ? -25.922 -8.461 -17.625 1 97.88 572 VAL A C 1
ATOM 4353 O O . VAL A 1 572 ? -25.188 -8.242 -16.656 1 97.88 572 VAL A O 1
ATOM 4356 N N . GLN A 1 573 ? -25.844 -7.738 -18.75 1 96.69 573 GLN A N 1
ATOM 4357 C CA . GLN A 1 573 ? -24.828 -6.699 -18.938 1 96.69 573 GLN A CA 1
ATOM 4358 C C . GLN A 1 573 ? -25.047 -5.551 -17.953 1 96.69 573 GLN A C 1
ATOM 4360 O O . GLN A 1 573 ? -24.094 -5.051 -17.344 1 96.69 573 GLN A O 1
ATOM 4365 N N . GLU A 1 574 ? -26.234 -5.164 -17.797 1 97.5 574 GLU A N 1
ATOM 4366 C CA . GLU A 1 574 ? -26.531 -4.086 -16.859 1 97.5 574 GLU A CA 1
ATOM 4367 C C . GLU A 1 574 ? -26.25 -4.516 -15.422 1 97.5 574 GLU A C 1
ATOM 4369 O O . GLU A 1 574 ? -25.859 -3.693 -14.594 1 97.5 574 GLU A O 1
ATOM 4374 N N . ALA A 1 575 ? -26.562 -5.793 -15.133 1 98.38 575 ALA A N 1
ATOM 4375 C CA . ALA A 1 575 ? -26.234 -6.312 -13.805 1 98.38 575 ALA A CA 1
ATOM 4376 C C . ALA A 1 575 ? -24.734 -6.207 -13.531 1 98.38 575 ALA A C 1
ATOM 4378 O O . ALA A 1 575 ? -24.328 -5.762 -12.453 1 98.38 575 ALA A O 1
ATOM 4379 N N . ILE A 1 576 ? -23.953 -6.586 -14.539 1 97.5 576 ILE A N 1
ATOM 4380 C CA . ILE A 1 576 ? -22.5 -6.539 -14.414 1 97.5 576 ILE A CA 1
ATOM 4381 C C . ILE A 1 576 ? -22.047 -5.094 -14.219 1 97.5 576 ILE A C 1
ATOM 4383 O O . ILE A 1 576 ? -21.234 -4.809 -13.336 1 97.5 576 ILE A O 1
ATOM 4387 N N . ASP A 1 577 ? -22.594 -4.199 -14.977 1 95.75 577 ASP A N 1
ATOM 4388 C CA . ASP A 1 577 ? -22.25 -2.789 -14.859 1 95.75 577 ASP A CA 1
ATOM 4389 C C . ASP A 1 577 ? -22.594 -2.25 -13.477 1 95.75 577 ASP A C 1
ATOM 4391 O O . ASP A 1 577 ? -21.828 -1.478 -12.891 1 95.75 577 ASP A O 1
ATOM 4395 N N . HIS A 1 578 ? -23.75 -2.621 -12.984 1 97 578 HIS A N 1
ATOM 4396 C CA . HIS A 1 578 ? -24.172 -2.203 -11.648 1 97 578 HIS A CA 1
ATOM 4397 C C . HIS A 1 578 ? -23.203 -2.697 -10.578 1 97 578 HIS A C 1
ATOM 4399 O O . HIS A 1 578 ? -22.844 -1.944 -9.672 1 97 578 HIS A O 1
ATOM 4405 N N . ILE A 1 579 ? -22.875 -3.922 -10.688 1 97.62 579 ILE A N 1
ATOM 4406 C CA . ILE A 1 579 ? -21.969 -4.535 -9.727 1 97.62 579 ILE A CA 1
ATOM 4407 C C . ILE A 1 579 ? -20.625 -3.816 -9.742 1 97.62 579 ILE A C 1
ATOM 4409 O O . ILE A 1 579 ? -20.047 -3.523 -8.695 1 97.62 579 ILE A O 1
ATOM 4413 N N . HIS A 1 580 ? -20.141 -3.521 -10.914 1 93.81 580 HIS A N 1
ATOM 4414 C CA . HIS A 1 580 ? -18.859 -2.83 -11.062 1 93.81 580 HIS A CA 1
ATOM 4415 C C . HIS A 1 580 ? -18.922 -1.426 -10.469 1 93.81 580 HIS A C 1
ATOM 4417 O O . HIS A 1 580 ? -17.953 -0.952 -9.875 1 93.81 580 HIS A O 1
ATOM 4423 N N . LYS A 1 581 ? -20 -0.863 -10.633 1 92.88 581 LYS A N 1
ATOM 4424 C CA . LYS A 1 581 ? -20.125 0.536 -10.234 1 92.88 581 LYS A CA 1
ATOM 4425 C C . LYS A 1 581 ? -20.359 0.661 -8.727 1 92.88 581 LYS A C 1
ATOM 4427 O O . LYS A 1 581 ? -19.812 1.556 -8.086 1 92.88 581 LYS A O 1
ATOM 4432 N N . TYR A 1 582 ? -21.156 -0.227 -8.156 1 94.88 582 TYR A N 1
ATOM 4433 C CA . TYR A 1 582 ? -21.609 0.016 -6.793 1 94.88 582 TYR A CA 1
ATOM 4434 C C . TYR A 1 582 ? -21.109 -1.062 -5.84 1 94.88 582 TYR A C 1
ATOM 4436 O O . TYR A 1 582 ? -21.172 -0.897 -4.621 1 94.88 582 TYR A O 1
ATOM 4444 N N . GLY A 1 583 ? -20.688 -2.115 -6.352 1 94.88 583 GLY A N 1
ATOM 4445 C CA . GLY A 1 583 ? -20.266 -3.215 -5.504 1 94.88 583 GLY A CA 1
ATOM 4446 C C . GLY A 1 583 ? -18.891 -3 -4.895 1 94.88 583 GLY A C 1
ATOM 4447 O O . GLY A 1 583 ? -18.203 -2.029 -5.227 1 94.88 583 GLY A O 1
ATOM 4448 N N . SER A 1 584 ? -18.484 -3.918 -3.998 1 94.06 584 SER A N 1
ATOM 4449 C CA . SER A 1 584 ? -17.188 -3.871 -3.348 1 94.06 584 SER A CA 1
ATOM 4450 C C . SER A 1 584 ? -16.234 -4.914 -3.934 1 94.06 584 SER A C 1
ATOM 4452 O O . SER A 1 584 ? -15.141 -5.125 -3.412 1 94.06 584 SER A O 1
ATOM 4454 N N . SER A 1 585 ? -16.625 -5.609 -4.922 1 95.62 585 SER A N 1
ATOM 4455 C CA . SER A 1 585 ? -15.836 -6.648 -5.582 1 95.62 585 SER A CA 1
ATOM 4456 C C . SER A 1 585 ? -15.531 -7.801 -4.633 1 95.62 585 SER A C 1
ATOM 4458 O O . SER A 1 585 ? -14.461 -8.406 -4.703 1 95.62 585 SER A O 1
ATOM 4460 N N . HIS A 1 586 ? -16.359 -8.023 -3.682 1 96.69 586 HIS A N 1
ATOM 4461 C CA . HIS A 1 586 ? -16.188 -9.086 -2.701 1 96.69 586 HIS A CA 1
ATOM 4462 C C . HIS A 1 586 ? -16.703 -10.422 -3.234 1 96.69 586 HIS A C 1
ATOM 4464 O O . HIS A 1 586 ? -15.914 -11.258 -3.686 1 96.69 586 HIS A O 1
ATOM 4470 N N . THR A 1 587 ? -17.984 -10.57 -3.275 1 98.56 587 THR A N 1
ATOM 4471 C CA . THR A 1 587 ? -18.672 -11.773 -3.73 1 98.56 587 THR A CA 1
ATOM 4472 C C . THR A 1 587 ? -19.953 -11.422 -4.48 1 98.56 587 THR A C 1
ATOM 4474 O O . THR A 1 587 ? -20.797 -10.695 -3.965 1 98.56 587 THR A O 1
ATOM 4477 N N . ASP A 1 588 ? -20.094 -11.922 -5.66 1 98.81 588 ASP A N 1
ATOM 4478 C CA . ASP A 1 588 ? -21.297 -11.664 -6.445 1 98.81 588 ASP A CA 1
ATOM 4479 C C . ASP A 1 588 ? -21.781 -12.938 -7.129 1 98.81 588 ASP A C 1
ATOM 4481 O O . ASP A 1 588 ? -20.984 -13.789 -7.508 1 98.81 588 ASP A O 1
ATOM 4485 N N . VAL A 1 589 ? -23.125 -13.039 -7.285 1 98.81 589 VAL A N 1
ATOM 4486 C CA . VAL A 1 589 ? -23.734 -14.305 -7.688 1 98.81 589 VAL A CA 1
ATOM 4487 C C . VAL A 1 589 ? -24.766 -14.055 -8.789 1 98.81 589 VAL A C 1
ATOM 4489 O O . VAL A 1 589 ? -25.453 -13.031 -8.789 1 98.81 589 VAL A O 1
ATOM 4492 N N . ILE A 1 590 ? -24.844 -15.016 -9.688 1 98.75 590 ILE A N 1
ATOM 4493 C CA . ILE A 1 590 ? -25.922 -15.039 -10.664 1 98.75 590 ILE A CA 1
ATOM 4494 C C . ILE A 1 590 ? -26.781 -16.297 -10.445 1 98.75 590 ILE A C 1
ATOM 4496 O O . ILE A 1 590 ? -26.25 -17.359 -10.133 1 98.75 590 ILE A O 1
ATOM 4500 N N . VAL A 1 591 ? -28.078 -16.172 -10.531 1 98.25 591 VAL A N 1
ATOM 4501 C CA . VAL A 1 591 ? -29.031 -17.281 -10.5 1 98.25 591 VAL A CA 1
ATOM 4502 C C . VAL A 1 591 ? -29.719 -17.406 -11.852 1 98.25 591 VAL A C 1
ATOM 4504 O O . VAL A 1 591 ? -30.484 -16.516 -12.25 1 98.25 591 VAL A O 1
ATOM 4507 N N . THR A 1 592 ? -29.438 -18.422 -12.562 1 98 592 THR A N 1
ATOM 4508 C CA . THR A 1 592 ? -30.031 -18.672 -13.875 1 98 592 THR A CA 1
ATOM 4509 C C . THR A 1 592 ? -29.938 -20.141 -14.258 1 98 592 THR A C 1
ATOM 4511 O O . THR A 1 592 ? -29.141 -20.891 -13.68 1 98 592 THR A O 1
ATOM 4514 N N . GLU A 1 593 ? -30.797 -20.625 -15.133 1 96.81 593 GLU A N 1
ATOM 4515 C CA . GLU A 1 593 ? -30.719 -21.969 -15.68 1 96.81 593 GLU A CA 1
ATOM 4516 C C . GLU A 1 593 ? -30.016 -21.984 -17.031 1 96.81 593 GLU A C 1
ATOM 4518 O O . GLU A 1 593 ? -29.734 -23.047 -17.594 1 96.81 593 GLU A O 1
ATOM 4523 N N . ASN A 1 594 ? -29.688 -20.797 -17.5 1 97.38 594 ASN A N 1
ATOM 4524 C CA . ASN A 1 594 ? -29 -20.656 -18.781 1 97.38 594 ASN A CA 1
ATOM 4525 C C . ASN A 1 594 ? -27.484 -20.688 -18.594 1 97.38 594 ASN A C 1
ATOM 4527 O O . ASN A 1 594 ? -26.891 -19.734 -18.078 1 97.38 594 ASN A O 1
ATOM 4531 N N . GLU A 1 595 ? -26.844 -21.719 -19.109 1 97.25 595 GLU A N 1
ATOM 4532 C CA . GLU A 1 595 ? -25.422 -21.922 -18.922 1 97.25 595 GLU A CA 1
ATOM 4533 C C . GLU A 1 595 ? -24.609 -20.828 -19.609 1 97.25 595 GLU A C 1
ATOM 4535 O O . GLU A 1 595 ? -23.578 -20.391 -19.094 1 97.25 595 GLU A O 1
ATOM 4540 N N . LYS A 1 596 ? -25 -20.422 -20.75 1 97.44 596 LYS A N 1
ATOM 4541 C CA . LYS A 1 596 ? -24.281 -19.391 -21.5 1 97.44 596 LYS A CA 1
ATOM 4542 C C . LYS A 1 596 ? -24.266 -18.062 -20.734 1 97.44 596 LYS A C 1
ATOM 4544 O O . LYS A 1 596 ? -23.234 -17.391 -20.641 1 97.44 596 LYS A O 1
ATOM 4549 N N . THR A 1 597 ? -25.438 -17.719 -20.188 1 98 597 THR A N 1
ATOM 4550 C CA . THR A 1 597 ? -25.547 -16.484 -19.406 1 98 597 THR A CA 1
ATOM 4551 C C . THR A 1 597 ? -24.719 -16.562 -18.125 1 98 597 THR A C 1
ATOM 4553 O O . THR A 1 597 ? -24.078 -15.594 -17.734 1 98 597 THR A O 1
ATOM 4556 N N . ALA A 1 598 ? -24.781 -17.75 -17.531 1 98.06 598 ALA A N 1
ATOM 4557 C CA . ALA A 1 598 ? -24 -17.953 -16.312 1 98.06 598 ALA A CA 1
ATOM 4558 C C . ALA A 1 598 ? -22.516 -17.797 -16.578 1 98.06 598 ALA A C 1
ATOM 4560 O O . ALA A 1 598 ? -21.812 -17.109 -15.836 1 98.06 598 ALA A O 1
ATOM 4561 N N . GLU A 1 599 ? -22.062 -18.391 -17.656 1 96.94 599 GLU A N 1
ATOM 4562 C CA . GLU A 1 599 ? -20.641 -18.328 -17.984 1 96.94 599 GLU A CA 1
ATOM 4563 C C . GLU A 1 599 ? -20.219 -16.922 -18.359 1 96.94 599 GLU A C 1
ATOM 4565 O O . GLU A 1 599 ? -19.109 -16.484 -18.062 1 96.94 599 GLU A O 1
ATOM 4570 N N . PHE A 1 600 ? -21.109 -16.281 -19.047 1 96.5 600 PHE A N 1
ATOM 4571 C CA . PHE A 1 600 ? -20.859 -14.891 -19.391 1 96.5 600 PHE A CA 1
ATOM 4572 C C . PHE A 1 600 ? -20.672 -14.055 -18.125 1 96.5 600 PHE A C 1
ATOM 4574 O O . PHE A 1 600 ? -19.734 -13.25 -18.047 1 96.5 600 PHE A O 1
ATOM 4581 N N . PHE A 1 601 ? -21.516 -14.266 -17.172 1 97.94 601 PHE A N 1
ATOM 4582 C CA . PHE A 1 601 ? -21.438 -13.562 -15.898 1 97.94 601 PHE A CA 1
ATOM 4583 C C . PHE A 1 601 ? -20.156 -13.914 -15.156 1 97.94 601 PHE A C 1
ATOM 4585 O O . PHE A 1 601 ? -19.453 -13.031 -14.664 1 97.94 601 PHE A O 1
ATOM 4592 N N . LEU A 1 602 ? -19.812 -15.102 -15.07 1 97.75 602 LEU A N 1
ATOM 4593 C CA . LEU A 1 602 ? -18.625 -15.586 -14.367 1 97.75 602 LEU A CA 1
ATOM 4594 C C . LEU A 1 602 ? -17.359 -15 -14.969 1 97.75 602 LEU A C 1
ATOM 4596 O O . LEU A 1 602 ? -16.422 -14.656 -14.25 1 97.75 602 LEU A O 1
ATOM 4600 N N . GLN A 1 603 ? -17.344 -14.781 -16.203 1 92.81 603 GLN A N 1
ATOM 4601 C CA . GLN A 1 603 ? -16.156 -14.305 -16.906 1 92.81 603 GLN A CA 1
ATOM 4602 C C . GLN A 1 603 ? -16.016 -12.789 -16.781 1 92.81 603 GLN A C 1
ATOM 4604 O O . GLN A 1 603 ? -14.898 -12.273 -16.734 1 92.81 603 GLN A O 1
ATOM 4609 N N . HIS A 1 604 ? -17.141 -12.102 -16.672 1 94.31 604 HIS A N 1
ATOM 4610 C CA . HIS A 1 604 ? -17.062 -10.664 -16.875 1 94.31 604 HIS A CA 1
ATOM 4611 C C . HIS A 1 604 ? -17.141 -9.914 -15.547 1 94.31 604 HIS A C 1
ATOM 4613 O O . HIS A 1 604 ? -16.75 -8.75 -15.461 1 94.31 604 HIS A O 1
ATOM 4619 N N . VAL A 1 605 ? -17.656 -10.523 -14.523 1 96.75 605 VAL A N 1
ATOM 4620 C CA . VAL A 1 605 ? -17.703 -9.859 -13.227 1 96.75 605 VAL A CA 1
ATOM 4621 C C . VAL A 1 605 ? -16.312 -9.883 -12.594 1 96.75 605 VAL A C 1
ATOM 4623 O O . VAL A 1 605 ? -15.672 -10.93 -12.516 1 96.75 605 VAL A O 1
ATOM 4626 N N . ASP A 1 606 ? -15.906 -8.719 -12.227 1 94.38 606 ASP A N 1
ATOM 4627 C CA . ASP A 1 606 ? -14.562 -8.57 -11.672 1 94.38 606 ASP A CA 1
ATOM 4628 C C . ASP A 1 606 ? -14.609 -8.523 -10.148 1 94.38 606 ASP A C 1
ATOM 4630 O O . ASP A 1 606 ? -14.242 -7.516 -9.539 1 94.38 606 ASP A O 1
ATOM 4634 N N . SER A 1 607 ? -15.047 -9.531 -9.492 1 97.12 607 SER A N 1
ATOM 4635 C CA . SER A 1 607 ? -15.055 -9.68 -8.039 1 97.12 607 SER A CA 1
ATOM 4636 C C . SER A 1 607 ? -14.125 -10.812 -7.598 1 97.12 607 SER A C 1
ATOM 4638 O O . SER A 1 607 ? -13.742 -11.656 -8.406 1 97.12 607 SER A O 1
ATOM 4640 N N . ALA A 1 608 ? -13.734 -10.781 -6.352 1 97.5 608 ALA A N 1
ATOM 4641 C CA . ALA A 1 608 ? -12.852 -11.805 -5.809 1 97.5 608 ALA A CA 1
ATOM 4642 C C . ALA A 1 608 ? -13.477 -13.188 -5.926 1 97.5 608 ALA A C 1
ATOM 4644 O O . ALA A 1 608 ? -12.789 -14.164 -6.223 1 97.5 608 ALA A O 1
ATOM 4645 N N . CYS A 1 609 ? -14.789 -13.227 -5.641 1 98.44 609 CYS A N 1
ATOM 4646 C CA . CYS A 1 609 ? -15.562 -14.461 -5.742 1 98.44 609 CYS A CA 1
ATOM 4647 C C . CYS A 1 609 ? -16.797 -14.258 -6.602 1 98.44 609 CYS A C 1
ATOM 4649 O O . CYS A 1 609 ? -17.578 -13.328 -6.371 1 98.44 609 CYS A O 1
ATOM 4651 N N . VAL A 1 610 ? -17 -15.07 -7.566 1 98.81 610 VAL A N 1
ATOM 4652 C CA . VAL A 1 610 ? -18.156 -15.023 -8.445 1 98.81 610 VAL A CA 1
ATOM 4653 C C . VAL A 1 610 ? -18.812 -16.406 -8.523 1 98.81 610 VAL A C 1
ATOM 4655 O O . VAL A 1 610 ? -18.141 -17.391 -8.859 1 98.81 610 VAL A O 1
ATOM 4658 N N . PHE A 1 611 ? -20.172 -16.484 -8.25 1 98.88 611 PHE A N 1
ATOM 4659 C CA . PHE A 1 611 ? -20.828 -17.781 -8.109 1 98.88 611 PHE A CA 1
ATOM 4660 C C . PHE A 1 611 ? -22 -17.906 -9.078 1 98.88 611 PHE A C 1
ATOM 4662 O O . PHE A 1 611 ? -22.609 -16.891 -9.469 1 98.88 611 PHE A O 1
ATOM 4669 N N . TRP A 1 612 ? -22.219 -19.125 -9.461 1 98.69 612 TRP A N 1
ATOM 4670 C CA . TRP A 1 612 ? -23.406 -19.516 -10.219 1 98.69 612 TRP A CA 1
ATOM 4671 C C . TRP A 1 612 ? -24.281 -20.453 -9.406 1 98.69 612 TRP A C 1
ATOM 4673 O O . TRP A 1 612 ? -23.875 -21.578 -9.102 1 98.69 612 TRP A O 1
ATOM 4683 N N . ASN A 1 613 ? -25.453 -20.031 -9.016 1 98.31 613 ASN A N 1
ATOM 4684 C CA . ASN A 1 613 ? -26.469 -20.828 -8.336 1 98.31 613 ASN A CA 1
ATOM 4685 C C . ASN A 1 613 ? -25.953 -21.375 -7.008 1 98.31 613 ASN A C 1
ATOM 4687 O O . ASN A 1 613 ? -26.141 -22.547 -6.703 1 98.31 613 ASN A O 1
ATOM 4691 N N . ALA A 1 614 ? -25.297 -20.562 -6.273 1 98.38 614 ALA A N 1
ATOM 4692 C CA . ALA A 1 614 ? -24.797 -20.891 -4.934 1 98.38 614 ALA A CA 1
ATOM 4693 C C . ALA A 1 614 ? -24.859 -19.672 -4.02 1 98.38 614 ALA A C 1
ATOM 4695 O O . ALA A 1 614 ? -24.766 -18.531 -4.488 1 98.38 614 ALA A O 1
ATOM 4696 N N . SER A 1 615 ? -24.953 -19.938 -2.789 1 98.56 615 SER A N 1
ATOM 4697 C CA . SER A 1 615 ? -25.062 -18.891 -1.788 1 98.56 615 SER A CA 1
ATOM 4698 C C . SER A 1 615 ? -23.766 -18.078 -1.707 1 98.56 615 SER A C 1
ATOM 4700 O O . SER A 1 615 ? -22.672 -18.641 -1.811 1 98.56 615 SER A O 1
ATOM 4702 N N . THR A 1 616 ? -23.906 -16.719 -1.477 1 98.44 616 THR A N 1
ATOM 4703 C CA . THR A 1 616 ? -22.734 -15.875 -1.288 1 98.44 616 THR A CA 1
ATOM 4704 C C . THR A 1 616 ? -21.953 -16.312 -0.057 1 98.44 616 THR A C 1
ATOM 4706 O O . THR A 1 616 ? -20.766 -15.992 0.07 1 98.44 616 THR A O 1
ATOM 4709 N N . ARG A 1 617 ? -22.531 -17.062 0.85 1 97.38 617 ARG A N 1
ATOM 4710 C CA . ARG A 1 617 ? -21.969 -17.469 2.131 1 97.38 617 ARG A CA 1
ATOM 4711 C C . ARG A 1 617 ? -20.844 -18.484 1.937 1 97.38 617 ARG A C 1
ATOM 4713 O O . ARG A 1 617 ? -20.094 -18.781 2.867 1 97.38 617 ARG A O 1
ATOM 4720 N N . PHE A 1 618 ? -20.734 -19 0.764 1 97.31 618 PHE A N 1
ATOM 4721 C CA . PHE A 1 618 ? -19.672 -19.984 0.505 1 97.31 618 PHE A CA 1
ATOM 4722 C C . PHE A 1 618 ? -18.312 -19.312 0.479 1 97.31 618 PHE A C 1
ATOM 4724 O O . PHE A 1 618 ? -17.281 -19.984 0.519 1 97.31 618 PHE A O 1
ATOM 4731 N N . SER A 1 619 ? -18.25 -18 0.316 1 96.19 619 SER A N 1
ATOM 4732 C CA . SER A 1 619 ? -16.969 -17.281 0.277 1 96.19 619 SER A CA 1
ATOM 4733 C C . SER A 1 619 ? -16.281 -17.312 1.636 1 96.19 619 SER A C 1
ATOM 4735 O O . SER A 1 619 ? -16.312 -16.328 2.381 1 96.19 619 SER A O 1
ATOM 4737 N N . ASP A 1 620 ? -15.602 -18.359 1.878 1 91.44 620 ASP A N 1
ATOM 4738 C CA . ASP A 1 620 ? -14.945 -18.656 3.145 1 91.44 620 ASP A CA 1
ATOM 4739 C C . ASP A 1 620 ? -13.812 -19.672 2.945 1 91.44 620 ASP A C 1
ATOM 4741 O O . ASP A 1 620 ? -13.961 -20.625 2.189 1 91.44 620 ASP A O 1
ATOM 4745 N N . GLY A 1 621 ? -12.805 -19.469 3.686 1 89.06 621 GLY A N 1
ATOM 4746 C CA . GLY A 1 621 ? -11.633 -20.297 3.498 1 89.06 621 GLY A CA 1
ATOM 4747 C C . GLY A 1 621 ? -11.867 -21.75 3.836 1 89.06 621 GLY A C 1
ATOM 4748 O O . GLY A 1 621 ? -11.367 -22.656 3.152 1 89.06 621 GLY A O 1
ATOM 4749 N N . TYR A 1 622 ? -12.555 -22 4.914 1 83.75 622 TYR A N 1
ATOM 4750 C CA . TYR A 1 622 ? -12.844 -23.375 5.289 1 83.75 622 TYR A CA 1
ATOM 4751 C C . TYR A 1 622 ? -13.734 -24.047 4.25 1 83.75 622 TYR A C 1
ATOM 4753 O O . TYR A 1 622 ? -13.477 -25.188 3.842 1 83.75 622 TYR A O 1
ATOM 4761 N N . ARG A 1 623 ? -14.719 -23.359 3.863 1 91.69 623 ARG A N 1
ATOM 4762 C CA . ARG A 1 623 ? -15.68 -23.922 2.914 1 91.69 623 ARG A CA 1
ATOM 4763 C C . ARG A 1 623 ? -15.023 -24.156 1.555 1 91.69 623 ARG A C 1
ATOM 4765 O O . ARG A 1 623 ? -15.406 -25.078 0.831 1 91.69 623 ARG A O 1
ATOM 4772 N N . PHE A 1 624 ? -14.008 -23.328 1.218 1 93 624 PHE A N 1
ATOM 4773 C CA . PHE A 1 624 ? -13.266 -23.5 -0.027 1 93 624 PHE A CA 1
ATOM 4774 C C . PHE A 1 624 ? -12.266 -24.641 0.085 1 93 624 PHE A C 1
ATOM 4776 O O . PHE A 1 624 ? -11.68 -25.062 -0.915 1 93 624 PHE A O 1
ATOM 4783 N N . GLY A 1 625 ? -12.062 -25.156 1.273 1 86.06 625 GLY A N 1
ATOM 4784 C CA . GLY A 1 625 ? -11.117 -26.234 1.471 1 86.06 625 GLY A CA 1
ATOM 4785 C C . GLY A 1 625 ? -9.695 -25.75 1.698 1 86.06 625 GLY A C 1
ATOM 4786 O O . GLY A 1 625 ? -8.742 -26.484 1.437 1 86.06 625 GLY A O 1
ATOM 4787 N N . LEU A 1 626 ? -9.539 -24.578 2.143 1 83.75 626 LEU A N 1
ATOM 4788 C CA . LEU A 1 626 ? -8.211 -24.031 2.393 1 83.75 626 LEU A CA 1
ATOM 4789 C C . LEU A 1 626 ? -7.785 -24.281 3.834 1 83.75 626 LEU A C 1
ATOM 4791 O O . LEU A 1 626 ? -6.688 -23.875 4.238 1 83.75 626 LEU A O 1
ATOM 4795 N N . GLY A 1 627 ? -8.633 -24.984 4.625 1 74.56 627 GLY A N 1
ATOM 4796 C CA . GLY A 1 627 ? -8.383 -25.203 6.039 1 74.56 627 GLY A CA 1
ATOM 4797 C C . GLY A 1 627 ? -8.742 -24 6.898 1 74.56 627 GLY A C 1
ATOM 4798 O O . GLY A 1 627 ? -9.922 -23.75 7.148 1 74.56 627 GLY A O 1
ATOM 4799 N N . ALA A 1 628 ? -7.711 -23.234 7.289 1 76.19 628 ALA A N 1
ATOM 4800 C CA . ALA A 1 628 ? -7.953 -21.984 8.016 1 76.19 628 ALA A CA 1
ATOM 4801 C C . ALA A 1 628 ? -7.676 -20.766 7.141 1 76.19 628 ALA A C 1
ATOM 4803 O O . ALA A 1 628 ? -6.895 -20.844 6.188 1 76.19 628 ALA A O 1
ATOM 4804 N N . GLU A 1 629 ? -8.523 -19.844 7.414 1 80.19 629 GLU A N 1
ATOM 4805 C CA . GLU A 1 629 ? -8.367 -18.625 6.625 1 80.19 629 GLU A CA 1
ATOM 4806 C C . GLU A 1 629 ? -7.773 -17.5 7.465 1 80.19 629 GLU A C 1
ATOM 4808 O O . GLU A 1 629 ? -8.078 -17.375 8.656 1 80.19 629 GLU A O 1
ATOM 4813 N N . VAL A 1 630 ? -6.887 -16.766 6.832 1 82.62 630 VAL A N 1
ATOM 4814 C CA . VAL A 1 630 ? -6.383 -15.531 7.422 1 82.62 630 VAL A CA 1
ATOM 4815 C C . VAL A 1 630 ? -7.469 -14.461 7.391 1 82.62 630 VAL A C 1
ATOM 4817 O O . VAL A 1 630 ? -7.633 -13.703 8.352 1 82.62 630 VAL A O 1
ATOM 4820 N N . GLY A 1 631 ? -8.195 -14.461 6.363 1 86.44 631 GLY A N 1
ATOM 4821 C CA . GLY A 1 631 ? -9.266 -13.516 6.066 1 86.44 631 GLY A CA 1
ATOM 4822 C C . GLY A 1 631 ? -9.625 -13.469 4.59 1 86.44 631 GLY A C 1
ATOM 4823 O O . GLY A 1 631 ? -9.18 -14.312 3.811 1 86.44 631 GLY A O 1
ATOM 4824 N N . ILE A 1 632 ? -10.484 -12.539 4.328 1 90.75 632 ILE A N 1
ATOM 4825 C CA . ILE A 1 632 ? -10.883 -12.328 2.941 1 90.75 632 ILE A CA 1
ATOM 4826 C C . ILE A 1 632 ? -10.312 -11 2.441 1 90.75 632 ILE A C 1
ATOM 4828 O O . ILE A 1 632 ? -10.359 -9.992 3.152 1 90.75 632 ILE A O 1
ATOM 4832 N N . SER A 1 633 ? -9.75 -11.086 1.29 1 92.81 633 SER A N 1
ATOM 4833 C CA . SER A 1 633 ? -9.164 -9.883 0.706 1 92.81 633 SER A CA 1
ATOM 4834 C C . SER A 1 633 ? -9.852 -9.516 -0.604 1 92.81 633 SER A C 1
ATOM 4836 O O . SER A 1 633 ? -10.141 -10.383 -1.425 1 92.81 633 SER A O 1
ATOM 4838 N N . THR A 1 634 ? -10.141 -8.188 -0.732 1 92.25 634 THR A N 1
ATOM 4839 C CA . THR A 1 634 ? -10.648 -7.695 -2.008 1 92.25 634 THR A CA 1
ATOM 4840 C C . THR A 1 634 ? -9.586 -6.891 -2.746 1 92.25 634 THR A C 1
ATOM 4842 O O . THR A 1 634 ? -9.859 -6.305 -3.797 1 92.25 634 THR A O 1
ATOM 4845 N N . SER A 1 635 ? -8.406 -6.934 -2.188 1 87.88 635 SER A N 1
ATOM 4846 C CA . SER A 1 635 ? -7.285 -6.285 -2.869 1 87.88 635 SER A CA 1
ATOM 4847 C C . SER A 1 635 ? -6.969 -6.977 -4.191 1 87.88 635 SER A C 1
ATOM 4849 O O . SER A 1 635 ? -7.297 -8.148 -4.379 1 87.88 635 SER A O 1
ATOM 4851 N N . ARG A 1 636 ? -6.281 -6.215 -5.023 1 90.62 636 ARG A N 1
ATOM 4852 C CA . ARG A 1 636 ? -6.031 -6.758 -6.355 1 90.62 636 ARG A CA 1
ATOM 4853 C C . ARG A 1 636 ? -4.633 -7.355 -6.449 1 90.62 636 ARG A C 1
ATOM 4855 O O . ARG A 1 636 ? -4.305 -8.031 -7.426 1 90.62 636 ARG A O 1
ATOM 4862 N N . ILE A 1 637 ? -3.893 -7.207 -5.449 1 90.31 637 ILE A N 1
ATOM 4863 C CA . ILE A 1 637 ? -2.545 -7.762 -5.547 1 90.31 637 ILE A CA 1
ATOM 4864 C C . ILE A 1 637 ? -2.328 -8.781 -4.434 1 90.31 637 ILE A C 1
ATOM 4866 O O . ILE A 1 637 ? -3.031 -8.766 -3.42 1 90.31 637 ILE A O 1
ATOM 4870 N N . HIS A 1 638 ? -1.344 -9.695 -4.629 1 91.19 638 HIS A N 1
ATOM 4871 C CA . HIS A 1 638 ? -0.801 -10.68 -3.699 1 91.19 638 HIS A CA 1
ATOM 4872 C C . HIS A 1 638 ? -1.787 -11.82 -3.469 1 91.19 638 HIS A C 1
ATOM 4874 O O . HIS A 1 638 ? -1.541 -12.953 -3.887 1 91.19 638 HIS A O 1
ATOM 4880 N N . ALA A 1 639 ? -2.918 -11.43 -2.771 1 91.88 639 ALA A N 1
ATOM 4881 C CA . ALA A 1 639 ? -3.945 -12.43 -2.496 1 91.88 639 ALA A CA 1
ATOM 4882 C C . ALA A 1 639 ? -5.344 -11.828 -2.605 1 91.88 639 ALA A C 1
ATOM 4884 O O . ALA A 1 639 ? -5.566 -10.68 -2.193 1 91.88 639 ALA A O 1
ATOM 4885 N N . ARG A 1 640 ? -6.285 -12.609 -3.166 1 94.25 640 ARG A N 1
ATOM 4886 C CA . ARG A 1 640 ? -7.637 -12.117 -3.412 1 94.25 640 ARG A CA 1
ATOM 4887 C C . ARG A 1 640 ? -8.68 -13.18 -3.092 1 94.25 640 ARG A C 1
ATOM 4889 O O . ARG A 1 640 ? -8.531 -14.336 -3.482 1 94.25 640 ARG A O 1
ATOM 4896 N N . GLY A 1 641 ? -9.766 -12.781 -2.359 1 95.25 641 GLY A N 1
ATOM 4897 C CA . GLY A 1 641 ? -10.734 -13.734 -1.84 1 95.25 641 GLY A CA 1
ATOM 4898 C C . GLY A 1 641 ? -10.328 -14.32 -0.498 1 95.25 641 GLY A C 1
ATOM 4899 O O . GLY A 1 641 ? -9.602 -13.688 0.27 1 95.25 641 GLY A O 1
ATOM 4900 N N . PRO A 1 642 ? -10.898 -15.477 -0.193 1 93.81 642 PRO A N 1
ATOM 4901 C CA . PRO A 1 642 ? -10.422 -16.156 1.016 1 93.81 642 PRO A CA 1
ATOM 4902 C C . PRO A 1 642 ? -8.945 -16.531 0.94 1 93.81 642 PRO A C 1
ATOM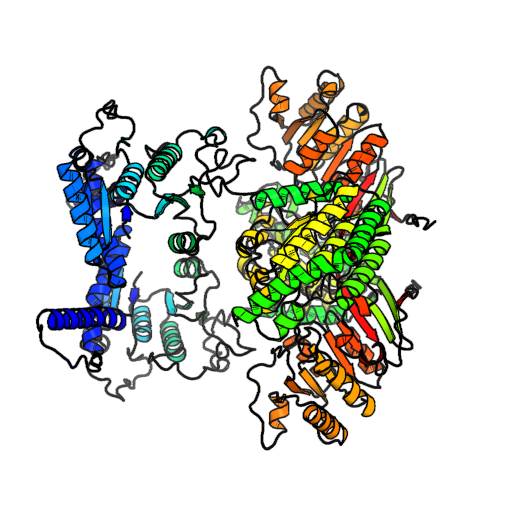 4904 O O . PRO A 1 642 ? -8.5 -17.109 -0.055 1 93.81 642 PRO A O 1
ATOM 4907 N N . VAL A 1 643 ? -8.211 -16.141 1.937 1 92.12 643 VAL A N 1
ATOM 4908 C CA . VAL A 1 643 ? -6.766 -16.297 1.915 1 92.12 643 VAL A CA 1
ATOM 4909 C C . VAL A 1 643 ? -6.355 -17.375 2.918 1 92.12 643 VAL A C 1
ATOM 4911 O O . VAL A 1 643 ? -6.637 -17.266 4.113 1 92.12 643 VAL A O 1
ATOM 4914 N N . GLY A 1 644 ? -5.738 -18.422 2.443 1 89 644 GLY A N 1
ATOM 4915 C CA . GLY A 1 644 ? -5.184 -19.453 3.307 1 89 644 GLY A CA 1
ATOM 4916 C C 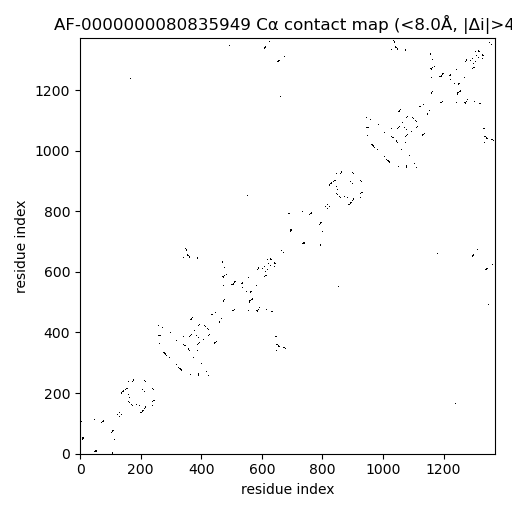. GLY A 1 644 ? -3.719 -19.219 3.637 1 89 644 GLY A C 1
ATOM 4917 O O . GLY A 1 644 ? -3.248 -18.078 3.643 1 89 644 GLY A O 1
ATOM 4918 N N . LEU A 1 645 ? -3.012 -20.281 3.877 1 91.31 645 LEU A N 1
ATOM 4919 C CA . LEU A 1 645 ? -1.61 -20.25 4.281 1 91.31 645 LEU A CA 1
ATOM 4920 C C . LEU A 1 645 ? -0.738 -19.672 3.178 1 91.31 645 LEU A C 1
ATOM 4922 O O . LEU A 1 645 ? 0.241 -18.969 3.457 1 91.31 645 LEU A O 1
ATOM 4926 N N . GLU A 1 646 ? -1.104 -19.859 1.977 1 90 646 GLU A N 1
ATOM 4927 C CA . GLU A 1 646 ? -0.312 -19.422 0.831 1 90 646 GLU A CA 1
ATOM 4928 C C . GLU A 1 646 ? -0.23 -17.906 0.767 1 90 646 GLU A C 1
ATOM 4930 O O . GLU A 1 646 ? 0.744 -17.344 0.251 1 90 646 GLU A O 1
ATOM 4935 N N . GLY A 1 647 ? -1.23 -17.297 1.263 1 92.81 647 GLY A N 1
ATOM 4936 C CA . GLY A 1 647 ? -1.247 -15.852 1.267 1 92.81 647 GLY A CA 1
ATOM 4937 C C . GLY A 1 647 ? -0.246 -15.242 2.232 1 92.81 647 GLY A C 1
ATOM 4938 O O . GLY A 1 647 ? -0.004 -14.039 2.207 1 92.81 647 GLY A O 1
ATOM 4939 N N . LEU A 1 648 ? 0.382 -16.047 3.059 1 95.62 648 LEU A N 1
ATOM 4940 C CA . LEU A 1 648 ? 1.368 -15.57 4.02 1 95.62 648 LEU A CA 1
ATOM 4941 C C . LEU A 1 648 ? 2.783 -15.914 3.566 1 95.62 648 LEU A C 1
ATOM 4943 O O . LEU A 1 648 ? 3.725 -15.867 4.363 1 95.62 648 LEU A O 1
ATOM 4947 N N . LEU A 1 649 ? 2.9 -16.266 2.314 1 95.81 649 LEU A N 1
ATOM 4948 C CA . LEU A 1 649 ? 4.195 -16.625 1.736 1 95.81 649 LEU A CA 1
ATOM 4949 C C . LEU A 1 649 ? 4.527 -15.703 0.56 1 95.81 649 LEU A C 1
ATOM 4951 O O . LEU A 1 649 ? 3.635 -15.078 -0.016 1 95.81 649 LEU A O 1
ATOM 4955 N N . THR A 1 650 ? 5.75 -15.547 0.333 1 95.81 650 THR A N 1
ATOM 4956 C CA . THR A 1 650 ? 6.309 -14.938 -0.868 1 95.81 650 THR A CA 1
ATOM 4957 C C . THR A 1 650 ? 7.391 -15.828 -1.471 1 95.81 650 THR A C 1
ATOM 4959 O O . THR A 1 650 ? 7.434 -17.031 -1.203 1 95.81 650 THR A O 1
ATOM 4962 N N . THR A 1 651 ? 8.172 -15.289 -2.453 1 95.75 651 THR A N 1
ATOM 4963 C CA . THR A 1 651 ? 9.164 -16.141 -3.096 1 95.75 651 THR A CA 1
ATOM 4964 C C . THR A 1 651 ? 10.516 -15.422 -3.18 1 95.75 651 THR A C 1
ATOM 4966 O O . THR A 1 651 ? 10.594 -14.211 -2.984 1 95.75 651 THR A O 1
ATOM 4969 N N . LYS A 1 652 ? 11.484 -16.078 -3.369 1 96.81 652 LYS A N 1
ATOM 4970 C CA . LYS A 1 652 ? 12.805 -15.562 -3.725 1 96.81 652 LYS A CA 1
ATOM 4971 C C . LYS A 1 652 ? 13.477 -16.453 -4.77 1 96.81 652 LYS A C 1
ATOM 4973 O O . LYS A 1 652 ? 13.055 -17.578 -4.996 1 96.81 652 LYS A O 1
ATOM 4978 N N . TRP A 1 653 ? 14.477 -15.961 -5.434 1 98 653 TRP A N 1
ATOM 4979 C CA . TRP A 1 653 ? 15.195 -16.672 -6.492 1 98 653 TRP A CA 1
ATOM 4980 C C . TRP A 1 653 ? 16.562 -17.125 -6.008 1 98 653 TRP A C 1
ATOM 4982 O O . TRP A 1 653 ? 17.297 -16.359 -5.395 1 98 653 TRP A O 1
ATOM 4992 N N . LEU A 1 654 ? 16.844 -18.328 -6.238 1 98.5 654 LEU A N 1
ATOM 4993 C CA . LEU A 1 654 ? 18.141 -18.922 -5.922 1 98.5 654 LEU A CA 1
ATOM 4994 C C . LEU A 1 654 ? 18.875 -19.328 -7.195 1 98.5 654 LEU A C 1
ATOM 4996 O O . LEU A 1 654 ? 18.312 -20.016 -8.055 1 98.5 654 LEU A O 1
ATOM 5000 N N . LEU A 1 655 ? 20.047 -18.859 -7.348 1 98.62 655 LEU A N 1
ATOM 5001 C CA . LEU A 1 655 ? 20.875 -19.203 -8.5 1 98.62 655 LEU A CA 1
ATOM 5002 C C . LEU A 1 655 ? 22.141 -19.922 -8.07 1 98.62 655 LEU A C 1
ATOM 5004 O O . LEU A 1 655 ? 22.891 -19.406 -7.23 1 98.62 655 LEU A O 1
ATOM 5008 N N . ARG A 1 656 ? 22.359 -21.094 -8.594 1 98.38 656 ARG A N 1
ATOM 5009 C CA . ARG A 1 656 ? 23.547 -21.906 -8.297 1 98.38 656 ARG A CA 1
ATOM 5010 C C . ARG A 1 656 ? 24.438 -22.047 -9.531 1 98.38 656 ARG A C 1
ATOM 5012 O O . ARG A 1 656 ? 24.016 -22.594 -10.547 1 98.38 656 ARG A O 1
ATOM 5019 N N . GLY A 1 657 ? 25.594 -21.484 -9.344 1 97.38 657 GLY A N 1
ATOM 5020 C CA . GLY A 1 657 ? 26.547 -21.531 -10.453 1 97.38 657 GLY A CA 1
ATOM 5021 C C . GLY A 1 657 ? 27.938 -21.938 -10.016 1 97.38 657 GLY A C 1
ATOM 5022 O O . GLY A 1 657 ? 28.141 -22.438 -8.906 1 97.38 657 GLY A O 1
ATOM 5023 N N . GLN A 1 658 ? 28.953 -21.859 -10.93 1 94.69 658 GLN A N 1
ATOM 5024 C CA . GLN A 1 658 ? 30.359 -22.188 -10.656 1 94.69 658 GLN A CA 1
ATOM 5025 C C . GLN A 1 658 ? 31.234 -20.938 -10.742 1 94.69 658 GLN A C 1
ATOM 5027 O O . GLN A 1 658 ? 32.062 -20.703 -9.859 1 94.69 658 GLN A O 1
ATOM 5032 N N . ASP A 1 659 ? 31.109 -20.125 -11.625 1 94.75 659 ASP A N 1
ATOM 5033 C CA . ASP A 1 659 ? 31.812 -18.859 -11.828 1 94.75 659 ASP A CA 1
ATOM 5034 C C . ASP A 1 659 ? 31.219 -18.094 -13.008 1 94.75 659 ASP A C 1
ATOM 5036 O O . ASP A 1 659 ? 31.953 -17.5 -13.805 1 94.75 659 ASP A O 1
ATOM 5040 N N . HIS A 1 660 ? 30 -18.172 -13.109 1 96.12 660 HIS A N 1
ATOM 5041 C CA . HIS A 1 660 ? 29.297 -17.641 -14.281 1 96.12 660 HIS A CA 1
ATOM 5042 C C . HIS A 1 660 ? 29.188 -16.125 -14.211 1 96.12 660 HIS A C 1
ATOM 5044 O O . HIS A 1 660 ? 28.875 -15.562 -13.156 1 96.12 660 HIS A O 1
ATOM 5050 N N . VAL A 1 661 ? 29.484 -15.469 -15.289 1 96.75 661 VAL A N 1
ATOM 5051 C CA . VAL A 1 661 ? 29.359 -14.023 -15.438 1 96.75 661 VAL A CA 1
ATOM 5052 C C . VAL A 1 661 ? 28.547 -13.711 -16.688 1 96.75 661 VAL A C 1
ATOM 5054 O O . VAL A 1 661 ? 28.516 -14.5 -17.625 1 96.75 661 VAL A O 1
ATOM 5057 N N . VAL A 1 662 ? 27.891 -12.609 -16.766 1 95.25 662 VAL A N 1
ATOM 5058 C CA . VAL A 1 662 ? 26.953 -12.312 -17.844 1 95.25 662 VAL A CA 1
ATOM 5059 C C . VAL A 1 662 ? 27.734 -11.977 -19.125 1 95.25 662 VAL A C 1
ATOM 5061 O O . VAL A 1 662 ? 27.219 -12.148 -20.234 1 95.25 662 VAL A O 1
ATOM 5064 N N . SER A 1 663 ? 28.984 -11.492 -18.984 1 92.81 663 SER A N 1
ATOM 5065 C CA . SER A 1 663 ? 29.812 -11.156 -20.125 1 92.81 663 SER A CA 1
ATOM 5066 C C . SER A 1 663 ? 30.047 -12.375 -21.016 1 92.81 663 SER A C 1
ATOM 5068 O O . SER A 1 663 ? 30.266 -12.242 -22.219 1 92.81 663 SER A O 1
ATOM 5070 N N . ASP A 1 664 ? 29.984 -13.508 -20.438 1 94.38 664 ASP A N 1
ATOM 5071 C CA . ASP A 1 664 ? 30.188 -14.742 -21.203 1 94.38 664 ASP A CA 1
ATOM 5072 C C . ASP A 1 664 ? 29.016 -15.008 -22.141 1 94.38 664 ASP A C 1
ATOM 5074 O O . ASP A 1 664 ? 29.125 -15.836 -23.047 1 94.38 664 ASP A O 1
ATOM 5078 N N . PHE A 1 665 ? 27.938 -14.406 -21.953 1 92.62 665 PHE A N 1
ATOM 5079 C CA . PHE A 1 665 ? 26.734 -14.664 -22.719 1 92.62 665 PHE A CA 1
ATOM 5080 C C . PHE A 1 665 ? 26.516 -13.57 -23.766 1 92.62 665 PHE A C 1
ATOM 5082 O O . PHE A 1 665 ? 25.484 -13.531 -24.422 1 92.62 665 PHE A O 1
ATOM 5089 N N . SER A 1 666 ? 27.406 -12.672 -23.906 1 85.5 666 SER A N 1
ATOM 5090 C CA . SER A 1 666 ? 27.328 -11.648 -24.938 1 85.5 666 SER A CA 1
ATOM 5091 C C . SER A 1 666 ? 27.5 -12.258 -26.328 1 85.5 666 SER A C 1
ATOM 5093 O O . SER A 1 666 ? 27.734 -13.461 -26.453 1 85.5 666 SER A O 1
ATOM 5095 N N . GLU A 1 667 ? 27.297 -11.461 -27.422 1 80.25 667 GLU A N 1
ATOM 5096 C CA . GLU A 1 667 ? 27.375 -11.93 -28.797 1 80.25 667 GLU A CA 1
ATOM 5097 C C . GLU A 1 667 ? 28.703 -12.648 -29.062 1 80.25 667 GLU A C 1
ATOM 5099 O O . GLU A 1 667 ? 28.734 -13.641 -29.797 1 80.25 667 GLU A O 1
ATOM 5104 N N . HIS A 1 668 ? 29.734 -12.234 -28.469 1 83.25 668 HIS A N 1
ATOM 5105 C CA . HIS A 1 668 ? 31.047 -12.828 -28.688 1 83.25 668 HIS A CA 1
ATOM 5106 C C . HIS A 1 668 ? 31.453 -13.695 -27.5 1 83.25 668 HIS A C 1
ATOM 5108 O O . HIS A 1 668 ? 32.625 -14.047 -27.359 1 83.25 668 HIS A O 1
ATOM 5114 N N . GLY A 1 669 ? 30.422 -14.031 -26.672 1 84.62 669 GLY A N 1
ATOM 5115 C CA . GLY A 1 669 ? 30.766 -14.781 -25.484 1 84.62 669 GLY A CA 1
ATOM 5116 C C . GLY A 1 669 ? 30.844 -16.281 -25.719 1 84.62 669 GLY A C 1
ATOM 5117 O O . GLY A 1 669 ? 30.5 -16.766 -26.797 1 84.62 669 GLY A O 1
ATOM 5118 N N . SER A 1 670 ? 31.297 -17.031 -24.766 1 89.38 670 SER A N 1
ATOM 5119 C CA . SER A 1 670 ? 31.562 -18.469 -24.859 1 89.38 670 SER A CA 1
ATOM 5120 C C . SER A 1 670 ? 30.344 -19.297 -24.453 1 89.38 670 SER A C 1
ATOM 5122 O O . SER A 1 670 ? 30.281 -20.484 -24.719 1 89.38 670 SER A O 1
ATOM 5124 N N . LEU A 1 671 ? 29.422 -18.703 -23.781 1 93.12 671 LEU A N 1
ATOM 5125 C CA . LEU A 1 671 ? 28.266 -19.438 -23.266 1 93.12 671 LEU A CA 1
ATOM 5126 C C . LEU A 1 671 ? 26.984 -18.938 -23.906 1 93.12 671 LEU A C 1
ATOM 5128 O O . LEU A 1 671 ? 26.938 -17.828 -24.453 1 93.12 671 LEU A O 1
ATOM 5132 N N . LYS A 1 672 ? 25.953 -19.797 -23.891 1 91.81 672 LYS A N 1
ATOM 5133 C CA . LYS A 1 672 ? 24.625 -19.438 -24.391 1 91.81 672 LYS A CA 1
ATOM 5134 C C . LYS A 1 672 ? 23.547 -19.75 -23.359 1 91.81 672 LYS A C 1
ATOM 5136 O O . LYS A 1 672 ? 23.656 -20.719 -22.609 1 91.81 672 LYS A O 1
ATOM 5141 N N . TYR A 1 673 ? 22.547 -18.906 -23.406 1 91.94 673 TYR A N 1
ATOM 5142 C CA . TYR A 1 673 ? 21.391 -19.172 -22.547 1 91.94 673 TYR A CA 1
ATOM 5143 C C . TYR A 1 673 ? 20.594 -20.375 -23.062 1 91.94 673 TYR A C 1
ATOM 5145 O O . TYR A 1 673 ? 20.312 -20.469 -24.25 1 91.94 673 TYR A O 1
ATOM 5153 N N . LEU A 1 674 ? 20.188 -21.281 -22.172 1 93.94 674 LEU A N 1
ATOM 5154 C CA . LEU A 1 674 ? 19.359 -22.438 -22.516 1 93.94 674 LEU A CA 1
ATOM 5155 C C . LEU A 1 674 ? 17.922 -22.203 -22.094 1 93.94 674 LEU A C 1
ATOM 5157 O O . LEU A 1 674 ? 16.984 -22.484 -22.859 1 93.94 674 LEU A O 1
ATOM 5161 N N . HIS A 1 675 ? 17.672 -21.734 -20.906 1 91.38 675 HIS A N 1
ATOM 5162 C CA . HIS A 1 675 ? 16.359 -21.453 -20.312 1 91.38 675 HIS A CA 1
ATOM 5163 C C . HIS A 1 675 ? 15.461 -22.688 -20.375 1 91.38 675 HIS A C 1
ATOM 5165 O O . HIS A 1 675 ? 14.312 -22.594 -20.812 1 91.38 675 HIS A O 1
ATOM 5171 N N . GLU A 1 676 ? 15.938 -23.828 -19.906 1 93.94 676 GLU A N 1
ATOM 5172 C CA . GLU A 1 676 ? 15.203 -25.094 -19.922 1 93.94 676 GLU A CA 1
ATOM 5173 C C . GLU A 1 676 ? 14.461 -25.312 -18.609 1 93.94 676 GLU A C 1
ATOM 5175 O O . GLU A 1 676 ? 15.062 -25.234 -17.531 1 93.94 676 GLU A O 1
ATOM 5180 N N . ASN A 1 677 ? 13.18 -25.531 -18.766 1 90.94 677 ASN A N 1
ATOM 5181 C CA . ASN A 1 677 ? 12.414 -25.844 -17.562 1 90.94 677 ASN A CA 1
ATOM 5182 C C . ASN A 1 677 ? 12.75 -27.234 -17.031 1 90.94 677 ASN A C 1
ATOM 5184 O O . ASN A 1 677 ? 12.758 -28.203 -17.797 1 90.94 677 ASN A O 1
ATOM 5188 N N . LEU A 1 678 ? 13.008 -27.281 -15.789 1 94.25 678 LEU A N 1
ATOM 5189 C CA . LEU A 1 678 ? 13.328 -28.547 -15.133 1 94.25 678 LEU A CA 1
ATOM 5190 C C . LEU A 1 678 ? 12.156 -29.016 -14.273 1 94.25 678 LEU A C 1
ATOM 5192 O O . LEU A 1 678 ? 11.367 -28.203 -13.781 1 94.25 678 LEU A O 1
ATOM 5196 N N . PRO A 1 679 ? 11.984 -30.328 -14.117 1 91.62 679 PRO A N 1
ATOM 5197 C CA . PRO A 1 679 ? 10.93 -30.828 -13.242 1 91.62 679 PRO A CA 1
ATOM 5198 C C . PRO A 1 679 ? 11.125 -30.422 -11.781 1 91.62 679 PRO A C 1
ATOM 5200 O O . PRO A 1 679 ? 12.266 -30.344 -11.312 1 91.62 679 PRO A O 1
ATOM 5203 N N . ILE A 1 680 ? 10.023 -30.203 -11.18 1 88.94 680 ILE A N 1
ATOM 5204 C CA . ILE A 1 680 ? 10.047 -29.828 -9.773 1 88.94 680 ILE A CA 1
ATOM 5205 C C . ILE A 1 680 ? 10.102 -31.094 -8.906 1 88.94 680 ILE A C 1
ATOM 5207 O O . ILE A 1 680 ? 9.352 -32.031 -9.141 1 88.94 680 ILE A O 1
ATOM 5211 N N . PRO A 1 681 ? 11.125 -31.078 -8.07 1 77.25 681 PRO A N 1
ATOM 5212 C CA . PRO A 1 681 ? 11.211 -32.25 -7.211 1 77.25 681 PRO A CA 1
ATOM 5213 C C . PRO A 1 681 ? 9.945 -32.469 -6.383 1 77.25 681 PRO A C 1
ATOM 5215 O O . PRO A 1 681 ? 9.32 -31.5 -5.941 1 77.25 681 PRO A O 1
ATOM 5218 N N . GLN A 1 682 ? 9.172 -33.531 -6.562 1 65.88 682 GLN A N 1
ATOM 5219 C CA . GLN A 1 682 ? 8.023 -33.875 -5.727 1 65.88 682 GLN A CA 1
ATOM 5220 C C . GLN A 1 682 ? 8.461 -34.219 -4.309 1 65.88 682 GLN A C 1
ATOM 5222 O O . GLN A 1 682 ? 9.445 -34.938 -4.121 1 65.88 682 GLN A O 1
ATOM 5227 N N . ARG A 1 683 ? 8.438 -33.406 -3.395 1 54.97 683 ARG A N 1
ATOM 5228 C CA . ARG A 1 683 ? 8.719 -33.844 -2.027 1 54.97 683 ARG A CA 1
ATOM 5229 C C . ARG A 1 683 ? 7.965 -35.125 -1.688 1 54.97 683 ARG A C 1
ATOM 5231 O O . ARG A 1 683 ? 6.766 -35.219 -1.947 1 54.97 683 ARG A O 1
ATOM 5238 N N . ASN A 1 684 ? 8.68 -36.281 -1.683 1 36.19 684 ASN A N 1
ATOM 5239 C CA . ASN A 1 684 ? 8.18 -37.594 -1.278 1 36.19 684 ASN A CA 1
ATOM 5240 C C . ASN A 1 684 ? 7.363 -37.5 0.007 1 36.19 684 ASN A C 1
ATOM 5242 O O . ASN A 1 684 ? 7.863 -37.062 1.038 1 36.19 684 ASN A O 1
ATOM 5246 N N . THR A 1 685 ? 6.098 -37.094 -0.054 1 36 685 THR A N 1
ATOM 5247 C CA . THR A 1 685 ? 5.309 -37.562 1.085 1 36 685 THR A CA 1
ATOM 5248 C C . THR A 1 685 ? 5.617 -39 1.417 1 36 685 THR A C 1
ATOM 5250 O O . THR A 1 685 ? 5.234 -39.906 0.675 1 36 685 THR A O 1
ATOM 5253 N N . ASN A 1 686 ? 6.852 -39.281 1.693 1 26.8 686 ASN A N 1
ATOM 5254 C CA . ASN A 1 686 ? 6.844 -40.562 2.43 1 26.8 686 ASN A CA 1
ATOM 5255 C C . ASN A 1 686 ? 6.176 -40.406 3.793 1 26.8 686 ASN A C 1
ATOM 5257 O O . ASN A 1 686 ? 6.41 -39.406 4.496 1 26.8 686 ASN A O 1
ATOM 5261 N N . MET B 1 1 ? -0.51 41.312 -4.23 1 88.31 1 MET B N 1
ATOM 5262 C CA . MET B 1 1 ? -1.53 40.438 -3.656 1 88.31 1 MET B CA 1
ATOM 5263 C C . MET B 1 1 ? -2.473 41.219 -2.752 1 88.31 1 MET B C 1
ATOM 5265 O O . MET B 1 1 ? -2.033 42.094 -2.004 1 88.31 1 MET B O 1
ATOM 5269 N N . MET B 1 2 ? -3.773 40.969 -2.949 1 88.81 2 MET B N 1
ATOM 5270 C CA . MET B 1 2 ? -4.797 41.562 -2.088 1 88.81 2 MET B CA 1
ATOM 5271 C C . MET B 1 2 ? -5.645 40.469 -1.437 1 88.81 2 MET B C 1
ATOM 5273 O O . MET B 1 2 ? -5.773 39.375 -1.978 1 88.81 2 MET B O 1
ATOM 5277 N N . LEU B 1 3 ? -6.16 40.781 -0.267 1 90.56 3 LEU B N 1
ATOM 5278 C CA . LEU B 1 3 ? -6.984 39.844 0.477 1 90.56 3 LEU B CA 1
ATOM 5279 C C . LEU B 1 3 ? -8.383 40.406 0.709 1 90.56 3 LEU B C 1
ATOM 5281 O O . LEU B 1 3 ? -8.531 41.562 1.103 1 90.56 3 LEU B O 1
ATOM 5285 N N . VAL B 1 4 ? -9.344 39.625 0.282 1 88.38 4 VAL B N 1
ATOM 5286 C CA . VAL B 1 4 ? -10.727 39.906 0.664 1 88.38 4 VAL B CA 1
ATOM 5287 C C . VAL B 1 4 ? -11.18 38.938 1.741 1 88.38 4 VAL B C 1
ATOM 5289 O O . VAL B 1 4 ? -11.086 37.719 1.557 1 88.38 4 VAL B O 1
ATOM 5292 N N . THR B 1 5 ? -11.469 39.375 2.826 1 84.88 5 THR B N 1
ATOM 5293 C CA . THR B 1 5 ? -11.766 38.469 3.926 1 84.88 5 THR B CA 1
ATOM 5294 C C . THR B 1 5 ? -13.18 38.688 4.449 1 84.88 5 THR B C 1
ATOM 5296 O O . THR B 1 5 ? -13.758 39.75 4.254 1 84.88 5 THR B O 1
ATOM 5299 N N . SER B 1 6 ? -13.664 37.562 4.898 1 78.19 6 SER B N 1
ATOM 5300 C CA . SER B 1 6 ? -14.906 37.562 5.668 1 78.19 6 SER B CA 1
ATOM 5301 C C . SER B 1 6 ? -14.648 37.188 7.133 1 78.19 6 SER B C 1
ATOM 5303 O O . SER B 1 6 ? -13.5 37.125 7.562 1 78.19 6 SER B O 1
ATOM 5305 N N . GLY B 1 7 ? -15.625 37.375 7.98 1 71.19 7 GLY B N 1
ATOM 5306 C CA . GLY B 1 7 ? -15.508 36.812 9.32 1 71.19 7 GLY B CA 1
ATOM 5307 C C . GLY B 1 7 ? -15.641 37.875 10.406 1 71.19 7 GLY B C 1
ATOM 5308 O O . GLY B 1 7 ? -15.633 37.562 11.602 1 71.19 7 GLY B O 1
ATOM 5309 N N . ALA B 1 8 ? -15.766 39.094 9.961 1 67.19 8 ALA B N 1
ATOM 5310 C CA . ALA B 1 8 ? -15.883 40.156 10.969 1 67.19 8 ALA B CA 1
ATOM 5311 C C . ALA B 1 8 ? -17.047 39.875 11.914 1 67.19 8 ALA B C 1
ATOM 5313 O O . ALA B 1 8 ? -16.938 40.062 13.125 1 67.19 8 ALA B O 1
ATOM 5314 N N . VAL B 1 9 ? -18.047 39.375 11.242 1 62.81 9 VAL B N 1
ATOM 5315 C CA . VAL B 1 9 ? -19.234 39.125 12.047 1 62.81 9 VAL B CA 1
ATOM 5316 C C . VAL B 1 9 ? -18.938 38 13.031 1 62.81 9 VAL B C 1
ATOM 5318 O O . VAL B 1 9 ? -19.297 38.062 14.211 1 62.81 9 VAL B O 1
ATOM 5321 N N . ALA B 1 10 ? -18.312 37 12.547 1 71.31 10 ALA B N 1
ATOM 5322 C CA . ALA B 1 10 ? -18 35.875 13.398 1 71.31 10 ALA B CA 1
ATOM 5323 C C . ALA B 1 10 ? -17.047 36.25 14.523 1 71.31 10 ALA B C 1
ATOM 5325 O O . ALA B 1 10 ? -17.219 35.844 15.672 1 71.31 10 ALA B O 1
ATOM 5326 N N . PHE B 1 11 ? -16.094 37 14.242 1 72.25 11 PHE B N 1
ATOM 5327 C CA . PHE B 1 11 ? -15.148 37.5 15.242 1 72.25 11 PHE B CA 1
ATOM 5328 C C . PHE B 1 11 ? -15.852 38.375 16.281 1 72.25 11 PHE B C 1
ATOM 5330 O O . PHE B 1 11 ? -15.539 38.281 17.469 1 72.25 11 PHE B O 1
ATOM 5337 N N . GLY B 1 12 ? -16.734 39.094 15.781 1 64.44 12 GLY B N 1
ATOM 5338 C CA . GLY B 1 12 ? -17.5 39.969 16.672 1 64.44 12 GLY B CA 1
ATOM 5339 C C . GLY B 1 12 ? -18.422 39.219 17.594 1 64.44 12 GLY B C 1
ATOM 5340 O O . GLY B 1 12 ? -18.547 39.594 18.781 1 64.44 12 GLY B O 1
ATOM 5341 N N . LYS B 1 13 ? -19 38.25 16.938 1 68.88 13 LYS B N 1
ATOM 5342 C CA . LYS B 1 13 ? -19.891 37.438 17.766 1 68.88 13 LYS B CA 1
ATOM 5343 C C . LYS B 1 13 ? -19.141 36.812 18.922 1 68.88 13 LYS B C 1
ATOM 5345 O O . LYS B 1 13 ? -19.641 36.75 20.047 1 68.88 13 LYS B O 1
ATOM 5350 N N . GLN B 1 14 ? -18.016 36.375 18.609 1 67.62 14 GLN B N 1
ATOM 5351 C CA . GLN B 1 14 ? -17.203 35.75 19.656 1 67.62 14 GLN B CA 1
ATOM 5352 C C . GLN B 1 14 ? -16.766 36.75 20.703 1 67.62 14 GLN B C 1
ATOM 5354 O O . GLN B 1 14 ? -16.828 36.5 21.906 1 67.62 14 GLN B O 1
ATOM 5359 N N . ARG B 1 15 ? -16.359 37.812 20.297 1 64.88 15 ARG B N 1
ATOM 5360 C CA . ARG B 1 15 ? -15.883 38.875 21.188 1 64.88 15 ARG B CA 1
ATOM 5361 C C . ARG B 1 15 ? -17.016 39.406 22.062 1 64.88 15 ARG B C 1
ATOM 5363 O O . ARG B 1 15 ? -16.844 39.594 23.266 1 64.88 15 ARG B O 1
ATOM 5370 N N . LEU B 1 16 ? -18.172 39.625 21.406 1 61.16 16 LEU B N 1
ATOM 5371 C CA . LEU B 1 16 ? -19.281 40.219 22.141 1 61.16 16 LEU B CA 1
ATOM 5372 C C . LEU B 1 16 ? -19.891 39.188 23.109 1 61.16 16 LEU B C 1
ATOM 5374 O O . LEU B 1 16 ? -20.312 39.562 24.203 1 61.16 16 LEU B O 1
ATOM 5378 N N . ARG B 1 17 ? -19.875 38.031 22.531 1 63.25 17 ARG B N 1
ATOM 5379 C CA . ARG B 1 17 ? -20.359 37 23.438 1 63.25 17 ARG B CA 1
ATOM 5380 C C . ARG B 1 17 ? -19.5 36.969 24.703 1 63.25 17 ARG B C 1
ATOM 5382 O O . ARG B 1 17 ? -20.031 36.812 25.812 1 63.25 17 ARG B O 1
ATOM 5389 N N . HIS B 1 18 ? -18.312 37.062 24.516 1 60.25 18 HIS B N 1
ATOM 5390 C CA . HIS B 1 18 ? -17.406 37.062 25.641 1 60.25 18 HIS B CA 1
ATOM 5391 C C . HIS B 1 18 ? -17.641 38.25 26.547 1 60.25 18 HIS B C 1
ATOM 5393 O O . HIS B 1 18 ? -17.656 38.125 27.781 1 60.25 18 HIS B O 1
ATOM 5399 N N . GLU B 1 19 ? -17.844 39.375 25.953 1 55.84 19 GLU B N 1
ATOM 5400 C CA . GLU B 1 19 ? -18.047 40.594 26.719 1 55.84 19 GLU B CA 1
ATOM 5401 C C . GLU B 1 19 ? -19.359 40.531 27.5 1 55.84 19 GLU B C 1
ATOM 5403 O O . GLU B 1 19 ? -19.438 41 28.641 1 55.84 19 GLU B O 1
ATOM 5408 N N . ILE B 1 20 ? -20.219 39.906 26.797 1 55.56 20 ILE B N 1
ATOM 5409 C CA . ILE B 1 20 ? -21.531 39.812 27.453 1 55.56 20 ILE B CA 1
ATOM 5410 C C . ILE B 1 20 ? -21.438 38.844 28.641 1 55.56 20 ILE B C 1
ATOM 5412 O O . ILE B 1 20 ? -21.969 39.125 29.703 1 55.56 20 ILE B O 1
ATOM 5416 N N . LEU B 1 21 ? -20.75 37.844 28.344 1 57.31 21 LEU B N 1
ATOM 5417 C CA . LEU B 1 21 ? -20.609 36.875 29.422 1 57.31 21 LEU B CA 1
ATOM 5418 C C . LEU B 1 21 ? -19.844 37.5 30.594 1 57.31 21 LEU B C 1
ATOM 5420 O O . LEU B 1 21 ? -20.203 37.281 31.766 1 57.31 21 LEU B O 1
ATOM 5424 N N . LEU B 1 22 ? -18.875 38.25 30.234 1 53.62 22 LEU B N 1
ATOM 5425 C CA . LEU B 1 22 ? -18.094 38.938 31.266 1 53.62 22 LEU B CA 1
ATOM 5426 C C . LEU B 1 22 ? -18.953 39.969 32 1 53.62 22 LEU B C 1
ATOM 5428 O O . LEU B 1 22 ? -18.891 40.094 33.219 1 53.62 22 LEU B O 1
ATOM 5432 N N . SER B 1 23 ? -19.688 40.625 31.203 1 50.03 23 SER B N 1
ATOM 5433 C CA . SER B 1 23 ? -20.547 41.656 31.797 1 50.03 23 SER B CA 1
ATOM 5434 C C . SER B 1 23 ? -21.594 41.031 32.719 1 50.03 23 SER B C 1
ATOM 5436 O O . SER B 1 23 ? -21.875 41.562 33.781 1 50.03 23 SER B O 1
ATOM 5438 N N . GLN B 1 24 ? -21.938 39.938 32.188 1 51.56 24 GLN B N 1
ATOM 5439 C CA . GLN B 1 24 ? -22.922 39.25 33 1 51.56 24 GLN B CA 1
ATOM 5440 C C . GLN B 1 24 ? -22.297 38.75 34.312 1 51.56 24 GLN B C 1
ATOM 5442 O O . GLN B 1 24 ? -22.906 38.844 35.375 1 51.56 24 GLN B O 1
ATOM 5447 N N . SER B 1 25 ? -21.156 38.25 34.094 1 53.81 25 SER B N 1
ATOM 5448 C CA . SER B 1 25 ? -20.469 37.75 35.281 1 53.81 25 SER B CA 1
ATOM 5449 C C . SER B 1 25 ? -20.141 38.875 36.25 1 53.81 25 SER B C 1
ATOM 5451 O O . SER B 1 25 ? -20.266 38.719 37.469 1 53.81 25 SER B O 1
ATOM 5453 N N . VAL B 1 26 ? -19.734 39.969 35.781 1 49.22 26 VAL B N 1
ATOM 5454 C CA . VAL B 1 26 ? -19.422 41.156 36.625 1 49.22 26 VAL B CA 1
ATOM 5455 C C . VAL B 1 26 ? -20.703 41.656 37.281 1 49.22 26 VAL B C 1
ATOM 5457 O O . VAL B 1 26 ? -20.703 42 38.469 1 49.22 26 VAL B O 1
ATOM 5460 N N . ARG B 1 27 ? -21.703 41.75 36.469 1 48.19 27 ARG B N 1
ATOM 5461 C CA . ARG B 1 27 ? -22.984 42.188 37.031 1 48.19 27 ARG B CA 1
ATOM 5462 C C . ARG B 1 27 ? -23.453 41.25 38.125 1 48.19 27 ARG B C 1
ATOM 5464 O O . ARG B 1 27 ? -23.984 41.688 39.156 1 48.19 27 ARG B O 1
ATOM 5471 N N . GLN B 1 28 ? -23.141 40.031 37.781 1 50.34 28 GLN B N 1
ATOM 5472 C CA . GLN B 1 28 ? -23.516 39.062 38.781 1 50.34 28 GLN B CA 1
ATOM 5473 C C . GLN B 1 28 ? -22.672 39.219 40.031 1 50.34 28 GLN B C 1
ATOM 5475 O O . GLN B 1 28 ? -23.188 39.094 41.156 1 50.34 28 GLN B O 1
ATOM 5480 N N . ALA B 1 29 ? -21.391 39.312 39.906 1 48.84 29 ALA B N 1
ATOM 5481 C CA . ALA B 1 29 ? -20.516 39.469 41.062 1 48.84 29 ALA B CA 1
ATOM 5482 C C . ALA B 1 29 ? -20.844 40.75 41.812 1 48.84 29 ALA B C 1
ATOM 5484 O O . ALA B 1 29 ? -20.75 40.812 43.062 1 48.84 29 ALA B O 1
ATOM 5485 N N . LEU B 1 30 ? -21.062 41.781 41.156 1 42.78 30 LEU B N 1
ATOM 5486 C CA . LEU B 1 30 ? -21.391 43.031 41.812 1 42.78 30 LEU B CA 1
ATOM 5487 C C . LEU B 1 30 ? -22.797 42.969 42.438 1 42.78 30 LEU B C 1
ATOM 5489 O O . LEU B 1 30 ? -23.078 43.688 43.406 1 42.78 30 LEU B O 1
ATOM 5493 N N . HIS B 1 31 ? -23.703 42.438 41.781 1 42 31 HIS B N 1
ATOM 5494 C CA . HIS B 1 31 ? -25.031 42.312 42.375 1 42 31 HIS B CA 1
ATOM 5495 C C . HIS B 1 31 ? -25.156 41.062 43.188 1 42 31 HIS B C 1
ATOM 5497 O O . HIS B 1 31 ? -25.078 39.938 42.656 1 42 31 HIS B O 1
ATOM 5503 N N . SER B 1 32 ? -24.562 40.969 44.469 1 41.12 32 SER B N 1
ATOM 5504 C CA . SER B 1 32 ? -24.641 39.969 45.531 1 41.12 32 SER B CA 1
ATOM 5505 C C . SER B 1 32 ? -25.969 39.219 45.531 1 41.12 32 SER B C 1
ATOM 5507 O O . SER B 1 32 ? -26.203 38.344 46.344 1 41.12 32 SER B O 1
ATOM 5509 N N . GLY B 1 33 ? -27.234 39.938 45.438 1 35.44 33 GLY B N 1
ATOM 5510 C CA . GLY B 1 33 ? -28.438 39.281 45.969 1 35.44 33 GLY B CA 1
ATOM 5511 C C . GLY B 1 33 ? -28.734 37.969 45.281 1 35.44 33 GLY B C 1
ATOM 5512 O O . GLY B 1 33 ? -28.125 37.625 44.25 1 35.44 33 GLY B O 1
ATOM 5513 N N . GLN B 1 34 ? -29.891 37.188 45.812 1 35.88 34 GLN B N 1
ATOM 5514 C CA . GLN B 1 34 ? -30.406 35.812 45.812 1 35.88 34 GLN B CA 1
ATOM 5515 C C . GLN B 1 34 ? -30.406 35.25 44.375 1 35.88 34 GLN B C 1
ATOM 5517 O O . GLN B 1 34 ? -29.828 34.188 44.156 1 35.88 34 GLN B O 1
ATOM 5522 N N . ASN B 1 35 ? -31.75 34.812 43.906 1 35.69 35 ASN B N 1
ATOM 5523 C CA . ASN B 1 35 ? -32.406 33.656 43.312 1 35.69 35 ASN B CA 1
ATOM 5524 C C . ASN B 1 35 ? -32.094 33.531 41.812 1 35.69 35 ASN B C 1
ATOM 5526 O O . ASN B 1 35 ? -31.922 32.438 41.281 1 35.69 35 ASN B O 1
ATOM 5530 N N . GLN B 1 36 ? -32.844 34.469 41 1 35.22 36 GLN B N 1
ATOM 5531 C CA . GLN B 1 36 ? -33.375 34.062 39.688 1 35.22 36 GLN B CA 1
ATOM 5532 C C . GLN B 1 36 ? -32.312 34 38.625 1 35.22 36 GLN B C 1
ATOM 5534 O O . GLN B 1 36 ? -31.922 35.031 38.062 1 35.22 36 GLN B O 1
ATOM 5539 N N . LEU B 1 37 ? -31.359 33.312 38.656 1 39.47 37 LEU B N 1
ATOM 5540 C CA . LEU B 1 37 ? -30.453 32.938 37.562 1 39.47 37 LEU B CA 1
ATOM 5541 C C . LEU B 1 37 ? -31.25 32.562 36.312 1 39.47 37 LEU B C 1
ATOM 5543 O O . LEU B 1 37 ? -31.5 31.375 36.062 1 39.47 37 LEU B O 1
ATOM 5547 N N . LYS B 1 38 ? -32.438 33.125 36.188 1 37.34 38 LYS B N 1
ATOM 5548 C CA . LYS B 1 38 ? -33.188 32.781 34.969 1 37.34 38 LYS B CA 1
ATOM 5549 C C . LYS B 1 38 ? -32.281 32.812 33.75 1 37.34 38 LYS B C 1
ATOM 5551 O O . LYS B 1 38 ? -31.234 33.438 33.75 1 37.34 38 LYS B O 1
ATOM 5556 N N . GLU B 1 39 ? -32.906 32.125 32.625 1 39.81 39 GLU B N 1
ATOM 5557 C CA . GLU B 1 39 ? -32.562 31.875 31.219 1 39.81 39 GLU B CA 1
ATOM 5558 C C . GLU B 1 39 ? -32.031 33.125 30.531 1 39.81 39 GLU B C 1
ATOM 5560 O O . GLU B 1 39 ? -32.812 33.906 29.984 1 39.81 39 GLU B O 1
ATOM 5565 N N . MET B 1 40 ? -31.312 33.844 31.125 1 38.25 40 MET B N 1
ATOM 5566 C CA . MET B 1 40 ? -30.859 35.031 30.391 1 38.25 40 MET B CA 1
ATOM 5567 C C . MET B 1 40 ? -30.422 34.688 28.984 1 38.25 40 MET B C 1
ATOM 5569 O O . MET B 1 40 ? -29.469 33.906 28.797 1 38.25 40 MET B O 1
ATOM 5573 N N . ALA B 1 41 ? -31.281 34.688 28.047 1 42.16 41 ALA B N 1
ATOM 5574 C CA . ALA B 1 41 ? -31.125 34.594 26.594 1 42.16 41 ALA B CA 1
ATOM 5575 C C . ALA B 1 41 ? -29.969 35.438 26.094 1 42.16 41 ALA B C 1
ATOM 5577 O O . ALA B 1 41 ? -29.875 36.625 26.438 1 42.16 41 ALA B O 1
ATOM 5578 N N . ILE B 1 42 ? -28.844 35.062 25.891 1 47.78 42 ILE B N 1
ATOM 5579 C CA . ILE B 1 42 ? -27.828 35.75 25.094 1 47.78 42 ILE B CA 1
ATOM 5580 C C . ILE B 1 42 ? -28.5 36.594 24.016 1 47.78 42 ILE B C 1
ATOM 5582 O O . ILE B 1 42 ? -29.266 36.062 23.203 1 47.78 42 ILE B O 1
ATOM 5586 N N . PRO B 1 43 ? -28.781 37.875 24.25 1 47.09 43 PRO B N 1
ATOM 5587 C CA . PRO B 1 43 ? -29.422 38.688 23.219 1 47.09 43 PRO B CA 1
ATOM 5588 C C . PRO B 1 43 ? -28.906 38.406 21.812 1 47.09 43 PRO B C 1
ATOM 5590 O O . PRO B 1 43 ? -27.75 38 21.656 1 47.09 43 PRO B O 1
ATOM 5593 N N . VAL B 1 44 ? -29.781 38.125 20.891 1 52.66 44 VAL B N 1
ATOM 5594 C CA . VAL B 1 44 ? -29.516 38.031 19.453 1 52.66 44 VAL B CA 1
ATOM 5595 C C . VAL B 1 44 ? -28.625 39.188 19.016 1 52.66 44 VAL B C 1
ATOM 5597 O O . VAL B 1 44 ? -29.031 40.375 19.125 1 52.66 44 VAL B O 1
ATOM 5600 N N . LEU B 1 45 ? -27.359 39.062 19.156 1 59.19 45 LEU B N 1
ATOM 5601 C CA . LEU B 1 45 ? -26.406 40.062 18.719 1 59.19 45 LEU B CA 1
ATOM 5602 C C . LEU B 1 45 ? -26.641 40.438 17.266 1 59.19 45 LEU B C 1
ATOM 5604 O O . LEU B 1 45 ? -26.766 39.594 16.406 1 59.19 45 LEU B O 1
ATOM 5608 N N . GLU B 1 46 ? -27.062 41.656 17.031 1 59.12 46 GLU B N 1
ATOM 5609 C CA . GLU B 1 46 ? -27.234 42.156 15.672 1 59.12 46 GLU B CA 1
ATOM 5610 C C . GLU B 1 46 ? -25.953 42.031 14.859 1 59.12 46 GLU B C 1
ATOM 5612 O O . GLU B 1 46 ? -24.859 42.281 15.367 1 59.12 46 GLU B O 1
ATOM 5617 N N . ALA B 1 47 ? -26.062 41.562 13.719 1 62.16 47 ALA B N 1
ATOM 5618 C CA . ALA B 1 47 ? -24.953 41.281 12.812 1 62.16 47 ALA B CA 1
ATOM 5619 C C . ALA B 1 47 ? -24.078 42.5 12.602 1 62.16 47 ALA B C 1
ATOM 5621 O O . ALA B 1 47 ? -22.859 42.406 12.516 1 62.16 47 ALA B O 1
ATOM 5622 N N . ARG B 1 48 ? -24.672 43.688 12.648 1 60.62 48 ARG B N 1
ATOM 5623 C CA . ARG B 1 48 ? -23.938 44.938 12.406 1 60.62 48 ARG B CA 1
ATOM 5624 C C . ARG B 1 48 ? -23 45.25 13.562 1 60.62 48 ARG B C 1
ATOM 5626 O O . ARG B 1 48 ? -21.859 45.656 13.352 1 60.62 48 ARG B O 1
ATOM 5633 N N . ALA B 1 49 ? -23.531 45.031 14.68 1 61.75 49 ALA B N 1
ATOM 5634 C CA . ALA B 1 49 ? -22.719 45.25 15.867 1 61.75 49 ALA B CA 1
ATOM 5635 C C . ALA B 1 49 ? -21.578 44.25 15.969 1 61.75 49 ALA B C 1
ATOM 5637 O O . ALA B 1 49 ? -20.453 44.625 16.344 1 61.75 49 ALA B O 1
ATOM 5638 N N . CYS B 1 50 ? -21.875 43.125 15.562 1 67.25 50 CYS B N 1
ATOM 5639 C CA . CYS B 1 50 ? -20.844 42.094 15.57 1 67.25 50 CYS B CA 1
ATOM 5640 C C . CYS B 1 50 ? -19.75 42.375 14.555 1 67.25 50 CYS B C 1
ATOM 5642 O O . CYS B 1 50 ? -18.578 42.188 14.828 1 67.25 50 CYS B O 1
ATOM 5644 N N . ALA B 1 51 ? -20.188 42.906 13.477 1 66.62 51 ALA B N 1
ATOM 5645 C CA . ALA B 1 51 ? -19.234 43.219 12.422 1 66.62 51 ALA B CA 1
ATOM 5646 C C . ALA B 1 51 ? -18.297 44.344 12.859 1 66.62 51 ALA B C 1
ATOM 5648 O O . ALA B 1 51 ? -17.078 44.281 12.625 1 66.62 51 ALA B O 1
ATOM 5649 N N . ALA B 1 52 ? -18.875 45.312 13.484 1 61.72 52 ALA B N 1
ATOM 5650 C CA . ALA B 1 52 ? -18.078 46.469 13.938 1 61.72 52 ALA B CA 1
ATOM 5651 C C . ALA B 1 52 ? -17.078 46.031 15.008 1 61.72 52 ALA B C 1
ATOM 5653 O O . ALA B 1 52 ? -15.914 46.469 14.992 1 61.72 52 ALA B O 1
ATOM 5654 N N . ALA B 1 53 ? -17.562 45.188 15.836 1 63.09 53 ALA B N 1
ATOM 5655 C CA . ALA B 1 53 ? -16.703 44.719 16.938 1 63.09 53 ALA B CA 1
ATOM 5656 C C . ALA B 1 53 ? -15.656 43.719 16.438 1 63.09 53 ALA B C 1
ATOM 5658 O O . ALA B 1 53 ? -14.539 43.656 16.969 1 63.09 53 ALA B O 1
ATOM 5659 N N . GLY B 1 54 ? -15.945 43.062 15.5 1 70 54 GLY B N 1
ATOM 5660 C CA . GLY B 1 54 ? -15.094 41.969 15.031 1 70 54 GLY B CA 1
ATOM 5661 C C . GLY B 1 54 ? -14.039 42.438 14.039 1 70 54 GLY B C 1
ATOM 5662 O O . GLY B 1 54 ? -12.969 41.844 13.945 1 70 54 GLY B O 1
ATOM 5663 N N . GLN B 1 55 ? -14.336 43.562 13.375 1 72.25 55 GLN B N 1
ATOM 5664 C CA . GLN B 1 55 ? -13.445 44.031 12.328 1 72.25 55 GLN B CA 1
ATOM 5665 C C . GLN B 1 55 ? -12.078 44.406 12.891 1 72.25 55 GLN B C 1
ATOM 5667 O O . GLN B 1 55 ? -11.047 44.125 12.289 1 72.25 55 GLN B O 1
ATOM 5672 N N . SER B 1 56 ? -12.039 45.031 14.008 1 65.06 56 SER B N 1
ATOM 5673 C CA . SER B 1 56 ? -10.773 45.438 14.617 1 65.06 56 SER B CA 1
ATOM 5674 C C . SER B 1 56 ? -9.945 44.219 15.031 1 65.06 56 SER B C 1
ATOM 5676 O O . SER B 1 56 ? -8.719 44.219 14.875 1 65.06 56 SER B O 1
ATOM 5678 N N . GLY B 1 57 ? -10.617 43.312 15.625 1 70 57 GLY B N 1
ATOM 5679 C CA . GLY B 1 57 ? -9.922 42.062 16 1 70 57 GLY B CA 1
ATOM 5680 C C . GLY B 1 57 ? -9.367 41.312 14.812 1 70 57 GLY B C 1
ATOM 5681 O O . GLY B 1 57 ? -8.234 40.844 14.859 1 70 57 GLY B O 1
ATOM 5682 N N . LEU B 1 58 ? -10.094 41.25 13.836 1 78.81 58 LEU B N 1
ATOM 5683 C CA . LEU B 1 58 ? -9.68 40.562 12.617 1 78.81 58 LEU B CA 1
ATOM 5684 C C . LEU B 1 58 ? -8.469 41.25 11.984 1 78.81 58 LEU B C 1
ATOM 5686 O O . LEU B 1 58 ? -7.523 40.594 11.57 1 78.81 58 LEU B O 1
ATOM 5690 N N . MET B 1 59 ? -8.484 42.469 11.961 1 75.5 59 MET B N 1
ATOM 5691 C CA . MET B 1 59 ? -7.383 43.25 11.367 1 75.5 59 MET B CA 1
ATOM 5692 C C . MET B 1 59 ? -6.117 43.094 12.203 1 75.5 59 MET B C 1
ATOM 5694 O O . MET B 1 59 ? -5.012 43.062 11.664 1 75.5 59 MET B O 1
ATOM 5698 N N . ALA B 1 60 ? -6.336 43.188 13.461 1 69.25 60 ALA B N 1
ATOM 5699 C CA . ALA B 1 60 ? -5.191 43 14.352 1 69.25 60 ALA B CA 1
ATOM 5700 C C . ALA B 1 60 ? -4.516 41.656 14.109 1 69.25 60 ALA B C 1
ATOM 5702 O O . ALA B 1 60 ? -3.287 41.531 14.133 1 69.25 60 ALA B O 1
ATOM 5703 N N . LEU B 1 61 ? -5.324 40.812 13.93 1 78.25 61 LEU B N 1
ATOM 5704 C CA . LEU B 1 61 ? -4.805 39.5 13.648 1 78.25 61 LEU B CA 1
ATOM 5705 C C . LEU B 1 61 ? -4.012 39.469 12.344 1 78.25 61 LEU B C 1
ATOM 5707 O O . LEU B 1 61 ? -2.895 38.969 12.305 1 78.25 61 LEU B O 1
ATOM 5711 N N . TYR B 1 62 ? -4.523 40 11.336 1 82.81 62 TYR B N 1
ATOM 5712 C CA . TYR B 1 62 ? -3.846 40.031 10.047 1 82.81 62 TYR B CA 1
ATOM 5713 C C . TYR B 1 62 ? -2.549 40.812 10.125 1 82.81 62 TYR B C 1
ATOM 5715 O O . TYR B 1 62 ? -1.523 40.406 9.578 1 82.81 62 TYR B O 1
ATOM 5723 N N . GLU B 1 63 ? -2.607 41.875 10.75 1 73.25 63 GLU B N 1
ATOM 5724 C CA . GLU B 1 63 ? -1.423 42.719 10.883 1 73.25 63 GLU B CA 1
ATOM 5725 C C . GLU B 1 63 ? -0.302 41.969 11.609 1 73.25 63 GLU B C 1
ATOM 5727 O O . GLU B 1 63 ? 0.864 42.062 11.219 1 73.25 63 GLU B O 1
ATOM 5732 N N . ALA B 1 64 ? -0.764 41.375 12.594 1 73.31 64 ALA B N 1
ATOM 5733 C CA . ALA B 1 64 ? 0.225 40.625 13.352 1 73.31 64 ALA B CA 1
ATOM 5734 C C . ALA B 1 64 ? 0.832 39.5 12.508 1 73.31 64 ALA B C 1
ATOM 5736 O O . ALA B 1 64 ? 2.037 39.25 12.57 1 73.31 64 ALA B O 1
ATOM 5737 N N . MET B 1 65 ? 0.056 38.906 11.773 1 81.31 65 MET B N 1
ATOM 5738 C CA . MET B 1 65 ? 0.504 37.781 10.961 1 81.31 65 MET B CA 1
ATOM 5739 C C . MET B 1 65 ? 1.432 38.25 9.844 1 81.31 65 MET B C 1
ATOM 5741 O O . MET B 1 65 ? 2.449 37.625 9.562 1 81.31 65 MET B O 1
ATOM 5745 N N . PHE B 1 66 ? 1.186 39.375 9.258 1 80.69 66 PHE B N 1
ATOM 5746 C CA . PHE B 1 66 ? 1.979 39.875 8.141 1 80.69 66 PHE B CA 1
ATOM 5747 C C . PHE B 1 66 ? 3.25 40.562 8.641 1 80.69 66 PHE B C 1
ATOM 5749 O O . PHE B 1 66 ? 4.301 40.469 7.996 1 80.69 66 PHE B O 1
ATOM 5756 N N . THR B 1 67 ? 3.084 41.094 9.688 1 70.94 67 THR B N 1
ATOM 5757 C CA . THR B 1 67 ? 4.219 41.844 10.227 1 70.94 67 THR B CA 1
ATOM 5758 C C . THR B 1 67 ? 5.371 40.875 10.555 1 70.94 67 THR B C 1
ATOM 5760 O O . THR B 1 67 ? 6.543 41.25 10.43 1 70.94 67 THR B O 1
ATOM 5763 N N . GLN B 1 68 ? 4.984 39.75 10.859 1 68.19 68 GLN B N 1
ATOM 5764 C CA . GLN B 1 68 ? 6.012 38.75 11.156 1 68.19 68 GLN B CA 1
ATOM 5765 C C . GLN B 1 68 ? 6.926 38.531 9.961 1 68.19 68 GLN B C 1
ATOM 5767 O O . GLN B 1 68 ? 8.086 38.125 10.117 1 68.19 68 GLN B O 1
ATOM 5772 N N . TYR B 1 69 ? 6.469 38.844 8.867 1 73.94 69 TYR B N 1
ATOM 5773 C CA . TYR B 1 69 ? 7.246 38.688 7.645 1 73.94 69 TYR B CA 1
ATOM 5774 C C . TYR B 1 69 ? 7.652 40.031 7.062 1 73.94 69 TYR B C 1
ATOM 5776 O O . TYR B 1 69 ? 7.984 40.125 5.879 1 73.94 69 TYR B O 1
ATOM 5784 N N . SER B 1 70 ? 7.508 41 7.773 1 69.44 70 SER B N 1
ATOM 5785 C CA . SER B 1 70 ? 7.883 42.375 7.418 1 69.44 70 SER B CA 1
ATOM 5786 C C . SER B 1 70 ? 7.008 42.906 6.285 1 69.44 70 SER B C 1
ATOM 5788 O O . SER B 1 70 ? 7.492 43.594 5.395 1 69.44 70 SER B O 1
ATOM 5790 N N . ILE B 1 71 ? 5.809 42.406 6.359 1 78.25 71 ILE B N 1
ATOM 5791 C CA . ILE B 1 71 ? 4.836 42.906 5.387 1 78.25 71 ILE B CA 1
ATOM 5792 C C . ILE B 1 71 ? 3.783 43.75 6.094 1 78.25 71 ILE B C 1
ATOM 5794 O O . ILE B 1 71 ? 3.289 43.375 7.16 1 78.25 71 ILE B O 1
ATOM 5798 N N . CYS B 1 72 ? 3.576 44.875 5.562 1 71.94 72 CYS B N 1
ATOM 5799 C CA . CYS B 1 72 ? 2.551 45.75 6.105 1 71.94 72 CYS B CA 1
ATOM 5800 C C . CYS B 1 72 ? 1.199 45.5 5.453 1 71.94 72 CYS B C 1
ATOM 5802 O O . CYS B 1 72 ? 1.129 45.219 4.254 1 71.94 72 CYS B O 1
ATOM 5804 N N . ALA B 1 73 ? 0.214 45.5 6.289 1 81.25 73 ALA B N 1
ATOM 5805 C CA . ALA B 1 73 ? -1.145 45.312 5.777 1 81.25 73 ALA B CA 1
ATOM 5806 C C . ALA B 1 73 ? -1.989 46.562 6.055 1 81.25 73 ALA B C 1
ATOM 5808 O O . ALA B 1 73 ? -1.708 47.312 6.988 1 81.25 73 ALA B O 1
ATOM 5809 N N . ALA B 1 74 ? -2.967 46.844 5.129 1 73.75 74 ALA B N 1
ATOM 5810 C CA . ALA B 1 74 ? -3.885 47.969 5.289 1 73.75 74 ALA B CA 1
ATOM 5811 C C . ALA B 1 74 ? -5.332 47.531 5.109 1 73.75 74 ALA B C 1
ATOM 5813 O O . ALA B 1 74 ? -5.633 46.719 4.242 1 73.75 74 ALA B O 1
ATOM 5814 N N . GLN B 1 75 ? -6.156 48.062 5.941 1 79.25 75 GLN B N 1
ATOM 5815 C CA . GLN B 1 75 ? -7.574 47.719 5.863 1 79.25 75 GLN B CA 1
ATOM 5816 C C . GLN B 1 75 ? -8.328 48.688 4.961 1 79.25 75 GLN B C 1
ATOM 5818 O O . GLN B 1 75 ? -8.086 49.906 5.008 1 79.25 75 GLN B O 1
ATOM 5823 N N . ILE B 1 76 ? -9.148 48.094 4.109 1 75.06 76 ILE B N 1
ATOM 5824 C CA . ILE B 1 76 ? -10.07 48.875 3.297 1 75.06 76 ILE B CA 1
ATOM 5825 C C . ILE B 1 76 ? -11.5 48.344 3.477 1 75.06 76 ILE B C 1
ATOM 5827 O O . ILE B 1 76 ? -11.766 47.188 3.238 1 75.06 76 ILE B O 1
ATOM 5831 N N . LEU B 1 77 ? -12.367 49.188 4.039 1 76.75 77 LEU B N 1
ATOM 5832 C CA . LEU B 1 77 ? -13.781 48.844 4.168 1 76.75 77 LEU B CA 1
ATOM 5833 C C . LEU B 1 77 ? -14.609 49.5 3.064 1 76.75 77 LEU B C 1
ATOM 5835 O O . LEU B 1 77 ? -14.461 50.688 2.801 1 76.75 77 LEU B O 1
ATOM 5839 N N . VAL B 1 78 ? -15.32 48.625 2.426 1 76.44 78 VAL B N 1
ATOM 5840 C CA . VAL B 1 78 ? -16.062 49.156 1.285 1 76.44 78 VAL B CA 1
ATOM 5841 C C . VAL B 1 78 ? -17.562 48.875 1.475 1 76.44 78 VAL B C 1
ATOM 5843 O O . VAL B 1 78 ? -17.938 47.969 2.244 1 76.44 78 VAL B O 1
ATOM 5846 N N . THR B 1 79 ? -18.406 49.656 0.976 1 68.38 79 THR B N 1
ATOM 5847 C CA . THR B 1 79 ? -19.844 49.438 0.886 1 68.38 79 THR B CA 1
ATOM 5848 C C . THR B 1 79 ? -20.281 49.312 -0.571 1 68.38 79 THR B C 1
ATOM 5850 O O . THR B 1 79 ? -19.5 49.625 -1.483 1 68.38 79 THR B O 1
ATOM 5853 N N . ASN B 1 80 ? -21.5 48.781 -0.77 1 68.06 80 ASN B N 1
ATOM 5854 C CA . ASN B 1 80 ? -22.047 48.656 -2.117 1 68.06 80 ASN B CA 1
ATOM 5855 C C . ASN B 1 80 ? -22.047 50 -2.857 1 68.06 80 ASN B C 1
ATOM 5857 O O . ASN B 1 80 ? -21.859 50.031 -4.074 1 68.06 80 ASN B O 1
ATOM 5861 N N . LEU B 1 81 ? -22.172 51.062 -2.148 1 58.69 81 LEU B N 1
ATOM 5862 C CA . LEU B 1 81 ? -22.281 52.406 -2.725 1 58.69 81 LEU B CA 1
ATOM 5863 C C . LEU B 1 81 ? -20.953 52.844 -3.338 1 58.69 81 LEU B C 1
ATOM 5865 O O . LEU B 1 81 ? -20.922 53.656 -4.262 1 58.69 81 LEU B O 1
ATOM 5869 N N . ASP B 1 82 ? -19.969 52.281 -2.861 1 68.44 82 ASP B N 1
ATOM 5870 C CA . ASP B 1 82 ? -18.641 52.656 -3.34 1 68.44 82 ASP B CA 1
ATOM 5871 C C . ASP B 1 82 ? -18.422 52.156 -4.766 1 68.44 82 ASP B C 1
ATOM 5873 O O . ASP B 1 82 ? -17.562 52.656 -5.484 1 68.44 82 ASP B O 1
ATOM 5877 N N . PHE B 1 83 ? -19.203 51.219 -5.219 1 73.38 83 PHE B N 1
ATOM 5878 C CA . PHE B 1 83 ? -18.969 50.656 -6.535 1 73.38 83 PHE B CA 1
ATOM 5879 C C . PHE B 1 83 ? -19.969 51.188 -7.551 1 73.38 83 PHE B C 1
ATOM 5881 O O . PHE B 1 83 ? -19.797 51 -8.758 1 73.38 83 PHE B O 1
ATOM 5888 N N . HIS B 1 84 ? -20.969 51.875 -7.082 1 69.19 84 HIS B N 1
ATOM 5889 C CA . HIS B 1 84 ? -21.969 52.438 -7.977 1 69.19 84 HIS B CA 1
ATOM 5890 C C . HIS B 1 84 ? -21.484 53.75 -8.57 1 69.19 84 HIS B C 1
ATOM 5892 O O . HIS B 1 84 ? -21.891 54.156 -9.664 1 69.19 84 HIS B O 1
ATOM 5898 N N . ASP B 1 85 ? -20.688 54.406 -7.832 1 67.81 85 ASP B N 1
ATOM 5899 C CA . ASP B 1 85 ? -20.156 55.719 -8.281 1 67.81 85 ASP B CA 1
ATOM 5900 C C . ASP B 1 85 ? -18.797 55.531 -8.969 1 67.81 85 ASP B C 1
ATOM 5902 O O . ASP B 1 85 ? -17.906 54.906 -8.422 1 67.81 85 ASP B O 1
ATOM 5906 N N . GLU B 1 86 ? -18.781 56 -10.211 1 78.5 86 GLU B N 1
ATOM 5907 C CA . GLU B 1 86 ? -17.562 55.875 -11.008 1 78.5 86 GLU B CA 1
ATOM 5908 C C . GLU B 1 86 ? -16.391 56.562 -10.344 1 78.5 86 GLU B C 1
ATOM 5910 O O . GLU B 1 86 ? -15.258 56.031 -10.375 1 78.5 86 GLU B O 1
ATOM 5915 N N . GLN B 1 87 ? -16.703 57.688 -9.789 1 71.62 87 GLN B N 1
ATOM 5916 C CA . GLN B 1 87 ? -15.625 58.438 -9.141 1 71.62 87 GLN B CA 1
ATOM 5917 C C . GLN B 1 87 ? -15.102 57.688 -7.922 1 71.62 87 GLN B C 1
ATOM 5919 O O . GLN B 1 87 ? -13.891 57.625 -7.691 1 71.62 87 GLN B O 1
ATOM 5924 N N . LYS B 1 88 ? -15.953 57.156 -7.164 1 74.12 88 LYS B N 1
ATOM 5925 C CA . LYS B 1 88 ? -15.57 56.375 -5.98 1 74.12 88 LYS B CA 1
ATOM 5926 C C . LYS B 1 88 ? -14.797 55.125 -6.363 1 74.12 88 LYS B C 1
ATOM 5928 O O . LYS B 1 88 ? -13.836 54.75 -5.691 1 74.12 88 LYS B O 1
ATOM 5933 N N . ARG B 1 89 ? -15.234 54.594 -7.41 1 81.88 89 ARG B N 1
ATOM 5934 C CA . ARG B 1 89 ? -14.555 53.406 -7.902 1 81.88 89 ARG B CA 1
ATOM 5935 C C . ARG B 1 89 ? -13.125 53.719 -8.328 1 81.88 89 ARG B C 1
ATOM 5937 O O . ARG B 1 89 ? -12.203 52.938 -8.039 1 81.88 89 ARG B O 1
ATOM 5944 N N . ARG B 1 90 ? -12.961 54.781 -9 1 77.44 90 ARG B N 1
ATOM 5945 C CA . ARG B 1 90 ? -11.633 55.219 -9.445 1 77.44 90 ARG B CA 1
ATOM 5946 C C . ARG B 1 90 ? -10.727 55.5 -8.266 1 77.44 90 ARG B C 1
ATOM 5948 O O . ARG B 1 90 ? -9.531 55.188 -8.289 1 77.44 90 ARG B O 1
ATOM 5955 N N . ASN B 1 91 ? -11.375 56.125 -7.32 1 73.75 91 ASN B N 1
ATOM 5956 C CA . ASN B 1 91 ? -10.617 56.406 -6.113 1 73.75 91 ASN B CA 1
ATOM 5957 C C . ASN B 1 91 ? -10.164 55.156 -5.402 1 73.75 91 ASN B C 1
ATOM 5959 O O . ASN B 1 91 ? -9.031 55.062 -4.926 1 73.75 91 ASN B O 1
ATOM 5963 N N . LEU B 1 92 ? -11.062 54.281 -5.297 1 80.62 92 LEU B N 1
ATOM 5964 C CA . LEU B 1 92 ? -10.727 53 -4.668 1 80.62 92 LEU B CA 1
ATOM 5965 C C . LEU B 1 92 ? -9.602 52.312 -5.422 1 80.62 92 LEU B C 1
ATOM 5967 O O . LEU B 1 92 ? -8.656 51.812 -4.809 1 80.62 92 LEU B O 1
ATOM 5971 N N . ASN B 1 93 ? -9.711 52.281 -6.695 1 84.12 93 ASN B N 1
ATOM 5972 C CA . ASN B 1 93 ? -8.688 51.688 -7.543 1 84.12 93 ASN B CA 1
ATOM 5973 C C . ASN B 1 93 ? -7.332 52.344 -7.352 1 84.12 93 ASN B C 1
ATOM 5975 O O . ASN B 1 93 ? -6.301 51.688 -7.277 1 84.12 93 ASN B O 1
ATOM 5979 N N . GLY B 1 94 ? -7.43 53.625 -7.312 1 76.62 94 GLY B N 1
ATOM 5980 C CA . GLY B 1 94 ? -6.211 54.375 -7.078 1 76.62 94 GLY B CA 1
ATOM 5981 C C . GLY B 1 94 ? -5.559 54.062 -5.746 1 76.62 94 GLY B C 1
ATOM 5982 O O . GLY B 1 94 ? -4.34 53.906 -5.672 1 76.62 94 GLY B O 1
ATOM 5983 N N . THR B 1 95 ? -6.387 53.969 -4.762 1 78.5 95 THR B N 1
ATOM 5984 C CA . THR B 1 95 ? -5.891 53.656 -3.426 1 78.5 95 THR B CA 1
ATOM 5985 C C . THR B 1 95 ? -5.262 52.281 -3.395 1 78.5 95 THR B C 1
ATOM 5987 O O . THR B 1 95 ? -4.18 52.094 -2.834 1 78.5 95 THR B O 1
ATOM 5990 N N . LEU B 1 96 ? -5.926 51.375 -3.963 1 84.88 96 LEU B N 1
ATOM 5991 C CA . LEU B 1 96 ? -5.438 50 -3.969 1 84.88 96 LEU B CA 1
ATOM 5992 C C . LEU B 1 96 ? -4.117 49.875 -4.723 1 84.88 96 LEU B C 1
ATOM 5994 O O . LEU B 1 96 ? -3.178 49.25 -4.254 1 84.88 96 LEU B O 1
ATOM 5998 N N . HIS B 1 97 ? -3.959 50.562 -5.785 1 82.69 97 HIS B N 1
ATOM 5999 C CA . HIS B 1 97 ? -2.73 50.531 -6.57 1 82.69 97 HIS B CA 1
ATOM 6000 C C . HIS B 1 97 ? -1.58 51.188 -5.816 1 82.69 97 HIS B C 1
ATOM 6002 O O . HIS B 1 97 ? -0.441 50.719 -5.883 1 82.69 97 HIS B O 1
ATOM 6008 N N . GLU B 1 98 ? -1.941 52.25 -5.188 1 74.56 98 GLU B N 1
ATOM 6009 C CA . GLU B 1 98 ? -0.918 52.938 -4.414 1 74.56 98 GLU B CA 1
ATOM 6010 C C . GLU B 1 98 ? -0.387 52.062 -3.285 1 74.56 98 GLU B C 1
ATOM 6012 O O . GLU B 1 98 ? 0.817 52.031 -3.021 1 74.56 98 GLU B O 1
ATOM 6017 N N . LEU B 1 99 ? -1.283 51.438 -2.631 1 79.38 99 LEU B N 1
ATOM 6018 C CA . LEU B 1 99 ? -0.877 50.531 -1.562 1 79.38 99 LEU B CA 1
ATOM 6019 C C . LEU B 1 99 ? 0.023 49.406 -2.1 1 79.38 99 LEU B C 1
ATOM 6021 O O . LEU B 1 99 ? 1.074 49.125 -1.522 1 79.38 99 LEU B O 1
ATOM 6025 N N . LEU B 1 100 ? -0.332 48.906 -3.186 1 82.12 100 LEU B N 1
ATOM 6026 C CA . LEU B 1 100 ? 0.426 47.812 -3.793 1 82.12 100 LEU B CA 1
ATOM 6027 C C . LEU B 1 100 ? 1.795 48.281 -4.258 1 82.12 100 LEU B C 1
ATOM 6029 O O . LEU B 1 100 ? 2.787 47.562 -4.137 1 82.12 100 LEU B O 1
ATOM 6033 N N . ARG B 1 101 ? 1.797 49.438 -4.762 1 75.25 101 ARG B N 1
ATOM 6034 C CA . ARG B 1 101 ? 3.061 50.031 -5.188 1 75.25 101 ARG B CA 1
ATOM 6035 C C . ARG B 1 101 ? 4.012 50.188 -4.008 1 75.25 101 ARG B C 1
ATOM 6037 O O . ARG B 1 101 ? 5.227 50.031 -4.16 1 75.25 101 ARG B O 1
ATOM 6044 N N . MET B 1 102 ? 3.406 50.406 -2.855 1 68.75 102 MET B N 1
ATOM 6045 C CA . MET B 1 102 ? 4.18 50.594 -1.632 1 68.75 102 MET B CA 1
ATOM 6046 C C . MET B 1 102 ? 4.461 49.281 -0.957 1 68.75 102 MET B C 1
ATOM 6048 O O . MET B 1 102 ? 4.953 49.219 0.172 1 68.75 102 MET B O 1
ATOM 6052 N N . ASN B 1 103 ? 4.074 48.156 -1.502 1 79.12 103 ASN B N 1
ATOM 6053 C CA . ASN B 1 103 ? 4.262 46.812 -0.991 1 79.12 103 ASN B CA 1
ATOM 6054 C C . ASN B 1 103 ? 3.461 46.594 0.288 1 79.12 103 ASN B C 1
ATOM 6056 O O . ASN B 1 103 ? 3.947 45.938 1.223 1 79.12 103 ASN B O 1
ATOM 6060 N N . ILE B 1 104 ? 2.318 47.25 0.381 1 78.06 104 ILE B N 1
ATOM 6061 C CA . ILE B 1 104 ? 1.363 47.031 1.464 1 78.06 104 ILE B CA 1
ATOM 6062 C C . ILE B 1 104 ? 0.229 46.125 0.988 1 78.06 104 ILE B C 1
ATOM 6064 O O . ILE B 1 104 ? -0.338 46.344 -0.086 1 78.06 104 ILE B O 1
ATOM 6068 N N . VAL B 1 105 ? -0.071 45.156 1.756 1 86.81 105 VAL B N 1
ATOM 6069 C CA . VAL B 1 105 ? -1.131 44.219 1.377 1 86.81 105 VAL B CA 1
ATOM 6070 C C . VAL B 1 105 ? -2.488 44.781 1.783 1 86.81 105 VAL B C 1
ATOM 6072 O O . VAL B 1 105 ? -2.775 44.938 2.973 1 86.81 105 VAL B O 1
ATOM 6075 N N . PRO B 1 106 ? -3.373 45.125 0.813 1 85.31 106 PRO B N 1
ATOM 6076 C CA . PRO B 1 106 ? -4.715 45.594 1.169 1 85.31 106 PRO B CA 1
ATOM 6077 C C . PRO B 1 106 ? -5.625 44.438 1.643 1 85.31 106 PRO B C 1
ATOM 6079 O O . PRO B 1 106 ? -5.719 43.406 0.984 1 85.31 106 PRO B O 1
ATOM 6082 N N . ILE B 1 107 ? -6.219 44.625 2.758 1 87.69 107 ILE B N 1
ATOM 6083 C CA . ILE B 1 107 ? -7.25 43.75 3.273 1 87.69 107 ILE B CA 1
ATOM 6084 C C . ILE B 1 107 ? -8.617 44.406 3.156 1 87.69 107 ILE B C 1
ATOM 6086 O O . ILE B 1 107 ? -8.914 45.375 3.881 1 87.69 107 ILE B O 1
ATOM 6090 N N . VAL B 1 108 ? -9.398 43.812 2.258 1 84.12 108 VAL B N 1
ATOM 6091 C CA . VAL B 1 108 ? -10.664 44.469 1.937 1 84.12 108 VAL B CA 1
ATOM 6092 C C . VAL B 1 108 ? -11.82 43.688 2.545 1 84.12 108 VAL B C 1
ATOM 6094 O O . VAL B 1 108 ? -11.82 42.438 2.51 1 84.12 108 VAL B O 1
ATOM 6097 N N . ASN B 1 109 ? -12.703 44.344 3.154 1 83.56 109 ASN B N 1
ATOM 6098 C CA . ASN B 1 109 ? -13.922 43.75 3.715 1 83.56 109 ASN B CA 1
ATOM 6099 C C . ASN B 1 109 ? -15.133 44.656 3.494 1 83.56 109 ASN B C 1
ATOM 6101 O O . ASN B 1 109 ? -14.977 45.875 3.316 1 83.56 109 ASN B O 1
ATOM 6105 N N . THR B 1 110 ? -16.219 43.938 3.369 1 77.62 110 THR B N 1
ATOM 6106 C CA . THR B 1 110 ? -17.438 44.75 3.342 1 77.62 110 THR B CA 1
ATOM 6107 C C . THR B 1 110 ? -17.719 45.344 4.711 1 77.62 110 THR B C 1
ATOM 6109 O O . THR B 1 110 ? -17.516 44.719 5.738 1 77.62 110 THR B O 1
ATOM 6112 N N . ASN B 1 111 ? -18.094 46.562 4.645 1 62 111 ASN B N 1
ATOM 6113 C CA . ASN B 1 111 ? -18.438 47.219 5.898 1 62 111 ASN B CA 1
ATOM 6114 C C . ASN B 1 111 ? -19.859 46.875 6.34 1 62 111 ASN B C 1
ATOM 6116 O O . ASN B 1 111 ? -20.781 47.656 6.16 1 62 111 ASN B O 1
ATOM 6120 N N . ASP B 1 112 ? -20.031 45.781 6.809 1 60.31 112 ASP B N 1
ATOM 6121 C CA . ASP B 1 112 ? -21.328 45.25 7.219 1 60.31 112 ASP B CA 1
ATOM 6122 C C . ASP B 1 112 ? -21.922 46.094 8.352 1 60.31 112 ASP B C 1
ATOM 6124 O O . ASP B 1 112 ? -23.125 46 8.633 1 60.31 112 ASP B O 1
ATOM 6128 N N . ALA B 1 113 ? -21.125 46.844 8.945 1 50.38 113 ALA B N 1
ATOM 6129 C CA . ALA B 1 113 ? -21.578 47.656 10.07 1 50.38 113 ALA B CA 1
ATOM 6130 C C . ALA B 1 113 ? -22.484 48.812 9.594 1 50.38 113 ALA B C 1
ATOM 6132 O O . ALA B 1 113 ? -23.328 49.281 10.344 1 50.38 113 ALA B O 1
ATOM 6133 N N . VAL B 1 114 ? -22.297 49.25 8.32 1 49.75 114 VAL B N 1
ATOM 6134 C CA . VAL B 1 114 ? -23 50.438 7.875 1 49.75 114 VAL B CA 1
ATOM 6135 C C . VAL B 1 114 ? -23.906 50.094 6.699 1 49.75 114 VAL B C 1
ATOM 6137 O O . VAL B 1 114 ? -24.578 50.969 6.141 1 49.75 114 VAL B O 1
ATOM 6140 N N . VAL B 1 115 ? -23.969 48.75 6.324 1 51.34 115 VAL B N 1
ATOM 6141 C CA . VAL B 1 115 ? -24.734 48.406 5.141 1 51.34 115 VAL B CA 1
ATOM 6142 C C . VAL B 1 115 ? -26.234 48.594 5.43 1 51.34 115 VAL B C 1
ATOM 6144 O O . VAL B 1 115 ? -26.734 48.094 6.43 1 51.34 115 VAL B O 1
ATOM 6147 N N . PRO B 1 116 ? -26.922 49.5 4.734 1 46.38 116 PRO B N 1
ATOM 6148 C CA . PRO B 1 116 ? -28.375 49.594 4.895 1 46.38 116 PRO B CA 1
ATOM 6149 C C . PRO B 1 116 ? -29.094 48.312 4.582 1 46.38 116 PRO B C 1
ATOM 6151 O O . PRO B 1 116 ? -28.562 47.438 3.879 1 46.38 116 PRO B O 1
ATOM 6154 N N . PRO B 1 117 ? -30.172 47.906 5.328 1 42.34 117 PRO B N 1
ATOM 6155 C CA . PRO B 1 117 ? -30.938 46.688 5.035 1 42.34 117 PRO B CA 1
ATOM 6156 C C . PRO B 1 117 ? -31.109 46.469 3.539 1 42.34 117 PRO B C 1
ATOM 6158 O O . PRO B 1 117 ? -31.172 47.438 2.764 1 42.34 117 PRO B O 1
ATOM 6161 N N . ALA B 1 118 ? -30.812 45.281 3.068 1 44.12 118 ALA B N 1
ATOM 6162 C CA . ALA B 1 118 ? -30.922 44.875 1.671 1 44.12 118 ALA B CA 1
ATOM 6163 C C . ALA B 1 118 ? -32.219 45.406 1.051 1 44.12 118 ALA B C 1
ATOM 6165 O O . ALA B 1 118 ? -33.312 45.156 1.569 1 44.12 118 ALA B O 1
ATOM 6166 N N . GLU B 1 119 ? -32.25 46.531 0.45 1 38.84 119 GLU B N 1
ATOM 6167 C CA . GLU B 1 119 ? -33.406 46.719 -0.404 1 38.84 119 GLU B CA 1
ATOM 6168 C C . GLU B 1 119 ? -33.562 45.562 -1.384 1 38.84 119 GLU B C 1
ATOM 6170 O O . GLU B 1 119 ? -32.594 45.125 -1.978 1 38.84 119 GLU B O 1
ATOM 6175 N N . PRO B 1 120 ? -34.688 44.75 -1.271 1 40.53 120 PRO B N 1
ATOM 6176 C CA . PRO B 1 120 ? -34.875 43.594 -2.135 1 40.53 120 PRO B CA 1
ATOM 6177 C C . PRO B 1 120 ? -34.188 43.75 -3.5 1 40.53 120 PRO B C 1
ATOM 6179 O O . PRO B 1 120 ? -33.562 42.812 -3.998 1 40.53 120 PRO B O 1
ATOM 6182 N N . ASN B 1 121 ? -34.875 44.562 -4.52 1 35.53 121 ASN B N 1
ATOM 6183 C CA . ASN B 1 121 ? -34.938 44.625 -5.977 1 35.53 121 ASN B CA 1
ATOM 6184 C C . ASN B 1 121 ? -33.719 45.375 -6.547 1 35.53 121 ASN B C 1
ATOM 6186 O O . ASN B 1 121 ? -33.75 45.844 -7.688 1 35.53 121 ASN B O 1
ATOM 6190 N N . SER B 1 122 ? -32.938 45.906 -5.816 1 35.03 122 SER B N 1
ATOM 6191 C CA . SER B 1 122 ? -32.125 46.844 -6.59 1 35.03 122 SER B CA 1
ATOM 6192 C C . SER B 1 122 ? -31.062 46.094 -7.398 1 35.03 122 SER B C 1
ATOM 6194 O O . SER B 1 122 ? -29.875 46.094 -7.031 1 35.03 122 SER B O 1
ATOM 6196 N N . ASP B 1 123 ? -31.297 44.938 -7.73 1 36.81 123 ASP B N 1
ATOM 6197 C CA . ASP B 1 123 ? -30.469 44.344 -8.781 1 36.81 123 ASP B CA 1
ATOM 6198 C C . ASP B 1 123 ? -30.203 45.375 -9.891 1 36.81 123 ASP B C 1
ATOM 6200 O O . ASP B 1 123 ? -31.141 45.906 -10.484 1 36.81 123 ASP B O 1
ATOM 6204 N N . LEU B 1 124 ? -29.344 46.281 -9.773 1 35.19 124 LEU B N 1
ATOM 6205 C CA . LEU B 1 124 ? -29.078 47.156 -10.914 1 35.19 124 LEU B CA 1
ATOM 6206 C C . LEU B 1 124 ? -29.266 46.406 -12.227 1 35.19 124 LEU B C 1
ATOM 6208 O O . LEU B 1 124 ? -28.875 45.25 -12.359 1 35.19 124 LEU B O 1
ATOM 6212 N N . GLN B 1 125 ? -30.391 46.625 -12.969 1 33.06 125 GLN B N 1
ATOM 6213 C CA . GLN B 1 125 ? -30.844 46.156 -14.266 1 33.06 125 GLN B CA 1
ATOM 6214 C C . GLN B 1 125 ? -29.672 45.906 -15.211 1 33.06 125 GLN B C 1
ATOM 6216 O O . GLN B 1 125 ? -29.844 45.438 -16.328 1 33.06 125 GLN B O 1
ATOM 6221 N N . GLY B 1 126 ? -28.547 46.781 -15.172 1 32.59 126 GLY B N 1
ATOM 6222 C CA . GLY B 1 126 ? -27.719 46.594 -16.359 1 32.59 126 GLY B CA 1
ATOM 6223 C C . GLY B 1 126 ? -26.953 45.312 -16.359 1 32.59 126 GLY B C 1
ATOM 6224 O O . GLY B 1 126 ? -26.812 44.656 -15.312 1 32.59 126 GLY B O 1
ATOM 6225 N N . VAL B 1 127 ? -26.672 44.688 -17.531 1 37.56 127 VAL B N 1
ATOM 6226 C CA . VAL B 1 127 ? -26.109 43.406 -17.906 1 37.56 127 VAL B CA 1
ATOM 6227 C C . VAL B 1 127 ? -24.984 43.031 -16.938 1 37.56 127 VAL B C 1
ATOM 6229 O O . VAL B 1 127 ? -24.844 41.844 -16.562 1 37.56 127 VAL B O 1
ATOM 6232 N N . ASN B 1 128 ? -23.953 43.906 -16.844 1 42.09 128 ASN B N 1
ATOM 6233 C CA . ASN B 1 128 ? -22.656 43.469 -16.328 1 42.09 128 ASN B CA 1
ATOM 6234 C C . ASN B 1 128 ? -22.5 43.812 -14.852 1 42.09 128 ASN B C 1
ATOM 6236 O O . ASN B 1 128 ? -21.422 44.219 -14.414 1 42.09 128 ASN B O 1
ATOM 6240 N N . VAL B 1 129 ? -23.547 44 -14.023 1 47.19 129 VAL B N 1
ATOM 6241 C CA . VAL B 1 129 ? -23.297 44.469 -12.672 1 47.19 129 VAL B CA 1
ATOM 6242 C C . VAL B 1 129 ? -23.469 43.344 -11.672 1 47.19 129 VAL B C 1
ATOM 6244 O O . VAL B 1 129 ? -24.516 42.656 -11.656 1 47.19 129 VAL B O 1
ATOM 6247 N N . ILE B 1 130 ? -22.453 42.781 -11.133 1 50.84 130 ILE B N 1
ATOM 6248 C CA . ILE B 1 130 ? -22.578 41.844 -10.023 1 50.84 130 ILE B CA 1
ATOM 6249 C C . ILE B 1 130 ? -22.859 42.625 -8.734 1 50.84 130 ILE B C 1
ATOM 6251 O O . ILE B 1 130 ? -22.156 43.594 -8.406 1 50.84 130 ILE B O 1
ATOM 6255 N N . SER B 1 131 ? -24.078 42.594 -8.141 1 52.06 131 SER B N 1
ATOM 6256 C CA . SER B 1 131 ? -24.406 43.188 -6.852 1 52.06 131 SER B CA 1
ATOM 6257 C C . SER B 1 131 ? -23.531 42.625 -5.742 1 52.06 131 SER B C 1
ATOM 6259 O O . SER B 1 131 ? -23.359 41.406 -5.652 1 52.06 131 SER B O 1
ATOM 6261 N N . VAL B 1 132 ? -22.719 43.469 -5.113 1 56.25 132 VAL B N 1
ATOM 6262 C CA . VAL B 1 132 ? -21.844 43.062 -4.023 1 56.25 132 VAL B CA 1
ATOM 6263 C C . VAL B 1 132 ? -22.672 42.75 -2.781 1 56.25 132 VAL B C 1
ATOM 6265 O O . VAL B 1 132 ? -22.953 43.625 -1.972 1 56.25 132 VAL B O 1
ATOM 6268 N N . LYS B 1 133 ? -23.297 41.594 -2.693 1 59.47 133 LYS B N 1
ATOM 6269 C CA . LYS B 1 133 ? -24.109 41.156 -1.562 1 59.47 133 LYS B CA 1
ATOM 6270 C C . LYS B 1 133 ? -23.297 40.312 -0.588 1 59.47 133 LYS B C 1
ATOM 6272 O O . LYS B 1 133 ? -23.688 40.125 0.565 1 59.47 133 LYS B O 1
ATOM 6277 N N . ASP B 1 134 ? -22.203 39.875 -1.075 1 73.88 134 ASP B N 1
ATOM 6278 C CA . ASP B 1 134 ? -21.344 39.031 -0.262 1 73.88 134 ASP B CA 1
ATOM 6279 C C . ASP B 1 134 ? -19.875 39.219 -0.646 1 73.88 134 ASP B C 1
ATOM 6281 O O . ASP B 1 134 ? -19.562 39.938 -1.583 1 73.88 134 ASP B O 1
ATOM 6285 N N . ASN B 1 135 ? -19.047 38.719 0.154 1 82 135 ASN B N 1
ATOM 6286 C CA . ASN B 1 135 ? -17.609 38.938 -0.034 1 82 135 ASN B CA 1
ATOM 6287 C C . ASN B 1 135 ? -17.109 38.188 -1.279 1 82 135 ASN B C 1
ATOM 6289 O O . ASN B 1 135 ? -16.047 38.531 -1.805 1 82 135 ASN B O 1
ATOM 6293 N N . ASP B 1 136 ? -17.906 37.312 -1.784 1 86.25 136 ASP B N 1
ATOM 6294 C CA . ASP B 1 136 ? -17.516 36.656 -3.027 1 86.25 136 ASP B CA 1
ATOM 6295 C C . ASP B 1 136 ? -17.688 37.594 -4.223 1 86.25 136 ASP B C 1
ATOM 6297 O O . ASP B 1 136 ? -16.812 37.688 -5.07 1 86.25 136 ASP B O 1
ATOM 6301 N N . SER B 1 137 ? -18.828 38.188 -4.258 1 85.25 137 SER B N 1
ATOM 6302 C CA . SER B 1 137 ? -19.094 39.156 -5.316 1 85.25 137 SER B CA 1
ATOM 6303 C C . SER B 1 137 ? -18.141 40.344 -5.219 1 85.25 137 SER B C 1
ATOM 6305 O O . SER B 1 137 ? -17.703 40.875 -6.238 1 85.25 137 SER B O 1
ATOM 6307 N N . LEU B 1 138 ? -17.891 40.656 -3.955 1 85.81 138 LEU B N 1
ATOM 6308 C CA . LEU B 1 138 ? -16.938 41.75 -3.748 1 85.81 138 LEU B CA 1
ATOM 6309 C C . LEU B 1 138 ? -15.57 41.375 -4.301 1 85.81 138 LEU B C 1
ATOM 6311 O O . LEU B 1 138 ? -14.93 42.156 -4.988 1 85.81 138 LEU B O 1
ATOM 6315 N N . ALA B 1 139 ? -15.156 40.219 -3.941 1 91.12 139 ALA B N 1
ATOM 6316 C CA . ALA B 1 139 ? -13.859 39.75 -4.41 1 91.12 139 ALA B CA 1
ATOM 6317 C C . ALA B 1 139 ? -13.805 39.719 -5.934 1 91.12 139 ALA B C 1
ATOM 6319 O O . ALA B 1 139 ? -12.797 40.094 -6.535 1 91.12 139 ALA B O 1
ATOM 6320 N N . ALA B 1 140 ? -14.852 39.281 -6.535 1 91.5 140 ALA B N 1
ATOM 6321 C CA . ALA B 1 140 ? -14.914 39.219 -7.992 1 91.5 140 ALA B CA 1
ATOM 6322 C C . ALA B 1 140 ? -14.852 40.594 -8.617 1 91.5 140 ALA B C 1
ATOM 6324 O O . ALA B 1 140 ? -14.125 40.812 -9.586 1 91.5 140 ALA B O 1
ATOM 6325 N N . ARG B 1 141 ? -15.562 41.5 -8.086 1 87.62 141 ARG B N 1
ATOM 6326 C CA . ARG B 1 141 ? -15.578 42.875 -8.586 1 87.62 141 ARG B CA 1
ATOM 6327 C C . ARG B 1 141 ? -14.203 43.5 -8.477 1 87.62 141 ARG B C 1
ATOM 6329 O O . ARG B 1 141 ? -13.727 44.125 -9.43 1 87.62 141 ARG B O 1
ATOM 6336 N N . LEU B 1 142 ? -13.68 43.312 -7.34 1 89.69 142 LEU B N 1
ATOM 6337 C CA . LEU B 1 142 ? -12.359 43.875 -7.117 1 89.69 142 LEU B CA 1
ATOM 6338 C C . LEU B 1 142 ? -11.336 43.25 -8.055 1 89.69 142 LEU B C 1
ATOM 6340 O O . LEU B 1 142 ? -10.445 43.938 -8.555 1 89.69 142 LEU B O 1
ATOM 6344 N N . ALA B 1 143 ? -11.445 42 -8.219 1 92.69 143 ALA B N 1
ATOM 6345 C CA . ALA B 1 143 ? -10.516 41.281 -9.094 1 92.69 143 ALA B CA 1
ATOM 6346 C C . ALA B 1 143 ? -10.57 41.844 -10.516 1 92.69 143 ALA B C 1
ATOM 6348 O O . ALA B 1 143 ? -9.523 42.062 -11.133 1 92.69 143 ALA B O 1
ATOM 6349 N N . VAL B 1 144 ? -11.727 42.062 -10.992 1 90.12 144 VAL B N 1
ATOM 6350 C CA . VAL B 1 144 ? -11.898 42.562 -12.352 1 90.12 144 VAL B CA 1
ATOM 6351 C C . VAL B 1 144 ? -11.445 44.031 -12.438 1 90.12 144 VAL B C 1
ATOM 6353 O O . VAL B 1 144 ? -10.734 44.406 -13.367 1 90.12 144 VAL B O 1
ATOM 6356 N N . GLU B 1 145 ? -11.844 44.844 -11.469 1 85.38 145 GLU B N 1
ATOM 6357 C CA . GLU B 1 145 ? -11.5 46.25 -11.461 1 85.38 145 GLU B CA 1
ATOM 6358 C C . GLU B 1 145 ? -9.992 46.469 -11.383 1 85.38 145 GLU B C 1
ATOM 6360 O O . GLU B 1 145 ? -9.453 47.375 -11.992 1 85.38 145 GLU B O 1
ATOM 6365 N N . MET B 1 146 ? -9.414 45.594 -10.664 1 89.12 146 MET B N 1
ATOM 6366 C CA . MET B 1 146 ? -7.973 45.719 -10.461 1 89.12 146 MET B CA 1
ATOM 6367 C C . MET B 1 146 ? -7.199 44.938 -11.531 1 89.12 146 MET B C 1
ATOM 6369 O O . MET B 1 146 ? -5.969 44.969 -11.539 1 89.12 146 MET B O 1
ATOM 6373 N N . LYS B 1 147 ? -7.875 44.281 -12.406 1 89.94 147 LYS B N 1
ATOM 6374 C CA . LYS B 1 147 ? -7.281 43.5 -13.492 1 89.94 147 LYS B CA 1
ATOM 6375 C C . LYS B 1 147 ? -6.293 42.469 -12.953 1 89.94 147 LYS B C 1
ATOM 6377 O O . LYS B 1 147 ? -5.145 42.406 -13.406 1 89.94 147 LYS B O 1
ATOM 6382 N N . THR B 1 148 ? -6.777 41.781 -11.93 1 91.94 148 THR B N 1
ATOM 6383 C CA . THR B 1 148 ? -5.938 40.75 -11.352 1 91.94 148 THR B CA 1
ATOM 6384 C C . THR B 1 148 ? -5.805 39.562 -12.312 1 91.94 148 THR B C 1
ATOM 6386 O O . THR B 1 148 ? -6.684 39.344 -13.148 1 91.94 148 THR B O 1
ATOM 6389 N N . ASP B 1 149 ? -4.684 38.875 -12.172 1 90.75 149 ASP B N 1
ATOM 6390 C CA . ASP B 1 149 ? -4.434 37.688 -12.992 1 90.75 149 ASP B CA 1
ATOM 6391 C C . ASP B 1 149 ? -5.199 36.5 -12.461 1 90.75 149 ASP B C 1
ATOM 6393 O O . ASP B 1 149 ? -5.543 35.594 -13.227 1 90.75 149 ASP B O 1
ATOM 6397 N N . LEU B 1 150 ? -5.375 36.469 -11.172 1 94 150 LEU B N 1
ATOM 6398 C CA . LEU B 1 150 ? -5.953 35.281 -10.555 1 94 150 LEU B CA 1
ATOM 6399 C C . LEU B 1 150 ? -6.73 35.625 -9.297 1 94 150 LEU B C 1
ATOM 6401 O O . LEU B 1 150 ? -6.258 36.438 -8.477 1 94 150 LEU B O 1
ATOM 6405 N N . LEU B 1 151 ? -7.953 35.156 -9.195 1 95.06 151 LEU B N 1
ATOM 6406 C CA . LEU B 1 151 ? -8.773 35.219 -7.984 1 95.06 151 LEU B CA 1
ATOM 6407 C C . LEU B 1 151 ? -8.891 33.844 -7.34 1 95.06 151 LEU B C 1
ATOM 6409 O O . LEU B 1 151 ? -9.312 32.875 -7.988 1 95.06 151 LEU B O 1
ATOM 6413 N N . ILE B 1 152 ? -8.438 33.688 -6.094 1 94.25 152 ILE B N 1
ATOM 6414 C CA . ILE B 1 152 ? -8.562 32.469 -5.344 1 94.25 152 ILE B CA 1
ATOM 6415 C C . ILE B 1 152 ? -9.672 32.594 -4.305 1 94.25 152 ILE B C 1
ATOM 6417 O O . ILE B 1 152 ? -9.602 33.438 -3.416 1 94.25 152 ILE B O 1
ATOM 6421 N N . VAL B 1 153 ? -10.688 31.781 -4.441 1 92.62 153 VAL B N 1
ATOM 6422 C CA . VAL B 1 153 ? -11.789 31.75 -3.486 1 92.62 153 VAL B CA 1
ATOM 6423 C C . VAL B 1 153 ? -11.641 30.531 -2.572 1 92.62 153 VAL B C 1
ATOM 6425 O O . VAL B 1 153 ? -11.82 29.391 -3.01 1 92.62 153 VAL B O 1
ATOM 6428 N N . LEU B 1 154 ? -11.32 30.797 -1.354 1 89.44 154 LEU B N 1
ATOM 6429 C CA . LEU B 1 154 ? -11.133 29.703 -0.404 1 89.44 154 LEU B CA 1
ATOM 6430 C C . LEU B 1 154 ? -12.414 29.438 0.373 1 89.44 154 LEU B C 1
ATOM 6432 O O . LEU B 1 154 ? -13.008 30.359 0.943 1 89.44 154 LEU B O 1
ATOM 6436 N N . SER B 1 155 ? -12.922 28.156 0.335 1 84.94 155 SER B N 1
ATOM 6437 C CA . SER B 1 155 ? -14.125 27.703 1.018 1 84.94 155 SER B CA 1
ATOM 6438 C C . SER B 1 155 ? -13.859 26.438 1.827 1 84.94 155 SER B C 1
ATOM 6440 O O . SER B 1 155 ? -12.711 26.047 2.027 1 84.94 155 SER B O 1
ATOM 6442 N N . ASP B 1 156 ? -14.93 25.859 2.424 1 81.44 156 ASP B N 1
ATOM 6443 C CA . ASP B 1 156 ? -14.82 24.625 3.172 1 81.44 156 ASP B CA 1
ATOM 6444 C C . ASP B 1 156 ? -15.125 23.422 2.283 1 81.44 156 ASP B C 1
ATOM 6446 O O . ASP B 1 156 ? -15.305 22.297 2.777 1 81.44 156 ASP B O 1
ATOM 6450 N N . VAL B 1 157 ? -15.266 23.703 0.992 1 82.38 157 VAL B N 1
ATOM 6451 C CA . VAL B 1 157 ? -15.508 22.625 0.037 1 82.38 157 VAL B CA 1
ATOM 6452 C C . VAL B 1 157 ? -14.32 22.516 -0.912 1 82.38 157 VAL B C 1
ATOM 6454 O O . VAL B 1 157 ? -13.633 23.5 -1.188 1 82.38 157 VAL B O 1
ATOM 6457 N N . GLU B 1 158 ? -14.094 21.359 -1.427 1 85.25 158 GLU B N 1
ATOM 6458 C CA . GLU B 1 158 ? -12.914 21.094 -2.236 1 85.25 158 GLU B CA 1
ATOM 6459 C C . GLU B 1 158 ? -12.969 21.828 -3.57 1 85.25 158 GLU B C 1
ATOM 6461 O O . GLU B 1 158 ? -11.93 22.141 -4.156 1 85.25 158 GLU B O 1
ATOM 6466 N N . GLY B 1 159 ? -14.086 22.109 -4.055 1 88.25 159 GLY B N 1
ATOM 6467 C CA . GLY B 1 159 ? -14.32 22.75 -5.332 1 88.25 159 GLY B CA 1
ATOM 6468 C C . GLY B 1 159 ? -15.742 22.594 -5.836 1 88.25 159 GLY B C 1
ATOM 6469 O O . GLY B 1 159 ? -16.672 22.438 -5.043 1 88.25 159 GLY B O 1
ATOM 6470 N N . LEU B 1 160 ? -15.922 22.75 -7.074 1 87.12 160 LEU B N 1
ATOM 6471 C CA . LEU B 1 160 ? -17.219 22.578 -7.715 1 87.12 160 LEU B CA 1
ATOM 6472 C C . LEU B 1 160 ? -17.422 21.125 -8.141 1 87.12 160 LEU B C 1
ATOM 6474 O O . LEU B 1 160 ? -16.562 20.547 -8.812 1 87.12 160 LEU B O 1
ATOM 6478 N N . PHE B 1 161 ? -18.516 20.516 -7.688 1 86.75 161 PHE B N 1
ATOM 6479 C CA . PHE B 1 161 ? -18.875 19.156 -8.078 1 86.75 161 PHE B CA 1
ATOM 6480 C C . PHE B 1 161 ? -19.984 19.172 -9.125 1 86.75 161 PHE B C 1
ATOM 6482 O O . PHE B 1 161 ? -20.734 20.141 -9.227 1 86.75 161 PHE B O 1
ATOM 6489 N N . ASP B 1 162 ? -20.078 18.062 -9.938 1 81.56 162 ASP B N 1
ATOM 6490 C CA . ASP B 1 162 ? -21.125 17.969 -10.953 1 81.56 162 ASP B CA 1
ATOM 6491 C C . ASP B 1 162 ? -22.484 17.703 -10.312 1 81.56 162 ASP B C 1
ATOM 6493 O O . ASP B 1 162 ? -23.531 17.906 -10.938 1 81.56 162 ASP B O 1
ATOM 6497 N N . SER B 1 163 ? -22.422 17.125 -9.133 1 78.06 163 SER B N 1
ATOM 6498 C CA . SER B 1 163 ? -23.594 16.891 -8.297 1 78.06 163 SER B CA 1
ATOM 6499 C C . SER B 1 163 ? -23.297 17.172 -6.832 1 78.06 163 SER B C 1
ATOM 6501 O O . SER B 1 163 ? -22.125 17.359 -6.457 1 78.06 163 SER B O 1
ATOM 6503 N N . PRO B 1 164 ? -24.312 17.391 -6.105 1 76.12 164 PRO B N 1
ATOM 6504 C CA . PRO B 1 164 ? -24.031 17.734 -4.707 1 76.12 164 PRO B CA 1
ATOM 6505 C C . PRO B 1 164 ? -23.031 16.781 -4.051 1 76.12 164 PRO B C 1
ATOM 6507 O O . PRO B 1 164 ? -23.125 15.562 -4.234 1 76.12 164 PRO B O 1
ATOM 6510 N N . PRO B 1 165 ? -22.219 17.484 -3.336 1 75.31 165 PRO B N 1
ATOM 6511 C CA . PRO B 1 165 ? -21.203 16.672 -2.67 1 75.31 165 PRO B CA 1
ATOM 6512 C C . PRO B 1 165 ? -21.812 15.648 -1.704 1 75.31 165 PRO B C 1
ATOM 6514 O O . PRO B 1 165 ? -22.812 15.938 -1.043 1 75.31 165 PRO B O 1
ATOM 6517 N N . GLY B 1 166 ? -21.516 14.438 -1.714 1 69.25 166 GLY B N 1
ATOM 6518 C CA . GLY B 1 166 ? -22.062 13.383 -0.864 1 69.25 166 GLY B CA 1
ATOM 6519 C C . GLY B 1 166 ? -22.812 12.32 -1.637 1 69.25 166 GLY B C 1
ATOM 6520 O O . GLY B 1 166 ? -23.016 11.211 -1.136 1 69.25 166 GLY B O 1
ATOM 6521 N N . SER B 1 167 ? -23.312 12.828 -2.756 1 72.69 167 SER B N 1
ATOM 6522 C CA . SER B 1 167 ? -23.969 11.82 -3.588 1 72.69 167 SER B CA 1
ATOM 6523 C C . SER B 1 167 ? -22.953 10.812 -4.129 1 72.69 167 SER B C 1
ATOM 6525 O O . SER B 1 167 ? -21.781 11.133 -4.285 1 72.69 167 SER B O 1
ATOM 6527 N N . ASP B 1 168 ? -23.422 9.586 -4.395 1 74.06 168 ASP B N 1
ATOM 6528 C CA . ASP B 1 168 ? -22.562 8.469 -4.789 1 74.06 168 ASP B CA 1
ATOM 6529 C C . ASP B 1 168 ? -21.828 8.773 -6.086 1 74.06 168 ASP B C 1
ATOM 6531 O O . ASP B 1 168 ? -20.719 8.273 -6.305 1 74.06 168 ASP B O 1
ATOM 6535 N N . ASP B 1 169 ? -22.391 9.625 -6.879 1 73.81 169 ASP B N 1
ATOM 6536 C CA . ASP B 1 169 ? -21.812 9.797 -8.211 1 73.81 169 ASP B CA 1
ATOM 6537 C C . ASP B 1 169 ? -21.219 11.188 -8.375 1 73.81 169 ASP B C 1
ATOM 6539 O O . ASP B 1 169 ? -20.891 11.602 -9.484 1 73.81 169 ASP B O 1
ATOM 6543 N N . ALA B 1 170 ? -21.094 11.914 -7.223 1 78.06 170 ALA B N 1
ATOM 6544 C CA . ALA B 1 170 ? -20.562 13.273 -7.32 1 78.06 170 ALA B CA 1
ATOM 6545 C C . ALA B 1 170 ? -19.078 13.266 -7.668 1 78.06 170 ALA B C 1
ATOM 6547 O O . ALA B 1 170 ? -18.312 12.484 -7.102 1 78.06 170 ALA B O 1
ATOM 6548 N N . LYS B 1 171 ? -18.719 14.047 -8.672 1 80.62 171 LYS B N 1
ATOM 6549 C CA . LYS B 1 171 ? -17.328 14.156 -9.109 1 80.62 171 LYS B CA 1
ATOM 6550 C C . LYS B 1 171 ? -16.844 15.602 -9.07 1 80.62 171 LYS B C 1
ATOM 6552 O O . LYS B 1 171 ? -17.562 16.516 -9.5 1 80.62 171 LYS B O 1
ATOM 6557 N N . LEU B 1 172 ? -15.664 15.859 -8.453 1 84.25 172 LEU B N 1
ATOM 6558 C CA . LEU B 1 172 ? -15.047 17.172 -8.422 1 84.25 172 LEU B CA 1
ATOM 6559 C C . LEU B 1 172 ? -14.617 17.609 -9.828 1 84.25 172 LEU B C 1
ATOM 6561 O O . LEU B 1 172 ? -14.016 16.812 -10.562 1 84.25 172 LEU B O 1
ATOM 6565 N N . ILE B 1 173 ? -14.969 18.734 -10.227 1 82.38 173 ILE B N 1
ATOM 6566 C CA . ILE B 1 173 ? -14.602 19.297 -11.523 1 82.38 173 ILE B CA 1
ATOM 6567 C C . ILE B 1 173 ? -13.273 20.031 -11.414 1 82.38 173 ILE B C 1
ATOM 6569 O O . ILE B 1 173 ? -13.164 21.031 -10.68 1 82.38 173 ILE B O 1
ATOM 6573 N N . ASP B 1 174 ? -12.289 19.641 -12.125 1 81.62 174 ASP B N 1
ATOM 6574 C CA . ASP B 1 174 ? -10.977 20.266 -12.055 1 81.62 174 ASP B CA 1
ATOM 6575 C C . ASP B 1 174 ? -10.961 21.594 -12.805 1 81.62 174 ASP B C 1
ATOM 6577 O O . ASP B 1 174 ? -10.453 22.594 -12.289 1 81.62 174 ASP B O 1
ATOM 6581 N N . ILE B 1 175 ? -11.406 21.547 -14.031 1 83.88 175 ILE B N 1
ATOM 6582 C CA . ILE B 1 175 ? -11.484 22.75 -14.859 1 83.88 175 ILE B CA 1
ATOM 6583 C C . ILE B 1 175 ? -12.922 22.969 -15.312 1 83.88 175 ILE B C 1
ATOM 6585 O O . ILE B 1 175 ? -13.523 22.094 -15.945 1 83.88 175 ILE B O 1
ATOM 6589 N N . PHE B 1 176 ? -13.469 24.094 -14.984 1 86.38 176 PHE B N 1
ATOM 6590 C CA . PHE B 1 176 ? -14.844 24.422 -15.344 1 86.38 176 PHE B CA 1
ATOM 6591 C C . PHE B 1 176 ? -14.891 25.422 -16.5 1 86.38 176 PHE B C 1
ATOM 6593 O O . PHE B 1 176 ? -14.32 26.516 -16.406 1 86.38 176 PHE B O 1
ATOM 6600 N N . TYR B 1 177 ? -15.508 24.844 -17.531 1 82.94 177 TYR B N 1
ATOM 6601 C CA . TYR B 1 177 ? -15.789 25.672 -18.688 1 82.94 177 TYR B CA 1
ATOM 6602 C C . TYR B 1 177 ? -17.219 26.219 -18.641 1 82.94 177 TYR B C 1
ATOM 6604 O O . TYR B 1 177 ? -18.172 25.438 -18.531 1 82.94 177 TYR B O 1
ATOM 6612 N N . PRO B 1 178 ? -17.344 27.547 -18.719 1 83.06 178 PRO B N 1
ATOM 6613 C CA . PRO B 1 178 ? -18.672 28.172 -18.578 1 83.06 178 PRO B CA 1
ATOM 6614 C C . PRO B 1 178 ? -19.688 27.609 -19.562 1 83.06 178 PRO B C 1
ATOM 6616 O O . PRO B 1 178 ? -20.891 27.594 -19.281 1 83.06 178 PRO B O 1
ATOM 6619 N N . GLY B 1 179 ? -19.25 27.125 -20.703 1 76.44 179 GLY B N 1
ATOM 6620 C CA . GLY B 1 179 ? -20.172 26.547 -21.672 1 76.44 179 GLY B CA 1
ATOM 6621 C C . GLY B 1 179 ? -20.797 25.25 -21.203 1 76.44 179 GLY B C 1
ATOM 6622 O O . GLY B 1 179 ? -21.812 24.828 -21.734 1 76.44 179 GLY B O 1
ATOM 6623 N N . ASP B 1 180 ? -20.266 24.625 -20.203 1 72.62 180 ASP B N 1
ATOM 6624 C CA . ASP B 1 180 ? -20.75 23.344 -19.703 1 72.62 180 ASP B CA 1
ATOM 6625 C C . ASP B 1 180 ? -21.594 23.531 -18.453 1 72.62 180 ASP B C 1
ATOM 6627 O O . ASP B 1 180 ? -21.734 22.625 -17.641 1 72.62 180 ASP B O 1
ATOM 6631 N N . GLN B 1 181 ? -22.047 24.625 -18.141 1 70.75 181 GLN B N 1
ATOM 6632 C CA . GLN B 1 181 ? -22.766 24.953 -16.922 1 70.75 181 GLN B CA 1
ATOM 6633 C C . GLN B 1 181 ? -24 24.062 -16.75 1 70.75 181 GLN B C 1
ATOM 6635 O O . GLN B 1 181 ? -24.422 23.766 -15.633 1 70.75 181 GLN B O 1
ATOM 6640 N N . GLN B 1 182 ? -24.547 23.594 -17.797 1 66.19 182 GLN B N 1
ATOM 6641 C CA . GLN B 1 182 ? -25.75 22.75 -17.734 1 66.19 182 GLN B CA 1
ATOM 6642 C C . GLN B 1 182 ? -25.453 21.391 -17.125 1 66.19 182 GLN B C 1
ATOM 6644 O O . GLN B 1 182 ? -26.344 20.719 -16.625 1 66.19 182 GLN B O 1
ATOM 6649 N N . SER B 1 183 ? -24.234 21.125 -17 1 67.75 183 SER B N 1
ATOM 6650 C CA . SER B 1 183 ? -23.859 19.781 -16.531 1 67.75 183 SER B CA 1
ATOM 6651 C C . SER B 1 183 ? -23.703 19.75 -15.016 1 67.75 183 SER B C 1
ATOM 6653 O O . SER B 1 183 ? -23.469 18.703 -14.438 1 67.75 183 SER B O 1
ATOM 6655 N N . VAL B 1 184 ? -23.922 20.922 -14.352 1 73.25 184 VAL B N 1
ATOM 6656 C CA . VAL B 1 184 ? -23.719 20.969 -12.906 1 73.25 184 VAL B CA 1
ATOM 6657 C C . VAL B 1 184 ? -25.062 21.141 -12.203 1 73.25 184 VAL B C 1
ATOM 6659 O O . VAL B 1 184 ? -25.859 22.016 -12.562 1 73.25 184 VAL B O 1
ATOM 6662 N N . THR B 1 185 ? -25.375 20.156 -11.391 1 69.31 185 THR B N 1
ATOM 6663 C CA . THR B 1 185 ? -26.578 20.266 -10.578 1 69.31 185 THR B CA 1
ATOM 6664 C C . THR B 1 185 ? -26.234 20.688 -9.156 1 69.31 185 THR B C 1
ATOM 6666 O O . THR B 1 185 ? -25.406 20.047 -8.492 1 69.31 185 THR B O 1
ATOM 6669 N N . PHE B 1 186 ? -26.781 21.875 -8.758 1 66.38 186 PHE B N 1
ATOM 6670 C CA . PHE B 1 186 ? -26.484 22.391 -7.43 1 66.38 186 PHE B CA 1
ATOM 6671 C C . PHE B 1 186 ? -27.469 21.828 -6.402 1 66.38 186 PHE B C 1
ATOM 6673 O O . PHE B 1 186 ? -28.641 21.578 -6.723 1 66.38 186 PHE B O 1
ATOM 6680 N N . GLY B 1 187 ? -26.984 21.266 -5.207 1 61.41 187 GLY B N 1
ATOM 6681 C CA . GLY B 1 187 ? -27.828 20.828 -4.117 1 61.41 187 GLY B CA 1
ATOM 6682 C C . GLY B 1 187 ? -28.562 21.969 -3.424 1 61.41 187 GLY B C 1
ATOM 6683 O O . GLY B 1 187 ? -28.484 23.109 -3.873 1 61.41 187 GLY B O 1
ATOM 6684 N N . THR B 1 188 ? -29.375 21.578 -2.357 1 52.5 188 THR B N 1
ATOM 6685 C CA . THR B 1 188 ? -30.188 22.531 -1.6 1 52.5 188 THR B CA 1
ATOM 6686 C C . THR B 1 188 ? -29.297 23.422 -0.741 1 52.5 188 THR B C 1
ATOM 6688 O O . THR B 1 188 ? -28.219 23.016 -0.298 1 52.5 188 THR B O 1
ATOM 6691 N N . LYS B 1 189 ? -29.5 24.75 -0.647 1 46.66 189 LYS B N 1
ATOM 6692 C CA . LYS B 1 189 ? -28.844 25.859 0.024 1 46.66 189 LYS B CA 1
ATOM 6693 C C . LYS B 1 189 ? -28.547 25.531 1.482 1 46.66 189 LYS B C 1
ATOM 6695 O O . LYS B 1 189 ? -29.359 24.906 2.16 1 46.66 189 LYS B O 1
ATOM 6700 N N . SER B 1 190 ? -27.281 25.469 1.86 1 42.09 190 SER B N 1
ATOM 6701 C CA . SER B 1 190 ? -26.969 25.375 3.281 1 42.09 190 SER B CA 1
ATOM 6702 C C . SER B 1 190 ? -27.672 26.484 4.074 1 42.09 190 SER B C 1
ATOM 6704 O O . SER B 1 190 ? -27.984 27.547 3.529 1 42.09 190 SER B O 1
ATOM 6706 N N . ARG B 1 191 ? -28.219 26.391 5.297 1 37.84 191 ARG B N 1
ATOM 6707 C CA . ARG B 1 191 ? -28.984 27.203 6.234 1 37.84 191 ARG B CA 1
ATOM 6708 C C . ARG B 1 191 ? -28.312 28.547 6.465 1 37.84 191 ARG B C 1
ATOM 6710 O O . ARG B 1 191 ? -28.953 29.516 6.859 1 37.84 191 ARG B O 1
ATOM 6717 N N . VAL B 1 192 ? -27.062 28.578 6.801 1 35.34 192 VAL B N 1
ATOM 6718 C CA . VAL B 1 192 ? -26.562 29.781 7.461 1 35.34 192 VAL B CA 1
ATOM 6719 C C . VAL B 1 192 ? -26.156 30.812 6.41 1 35.34 192 VAL B C 1
ATOM 6721 O O . VAL B 1 192 ? -26.219 32 6.664 1 35.34 192 VAL B O 1
ATOM 6724 N N . GLY B 1 193 ? -25.156 30.609 5.523 1 37.94 193 GLY B N 1
ATOM 6725 C CA . GLY B 1 193 ? -24.625 31.703 4.746 1 37.94 193 GLY B CA 1
ATOM 6726 C C . GLY B 1 193 ? -25.391 31.969 3.467 1 37.94 193 GLY B C 1
ATOM 6727 O O . GLY B 1 193 ? -26.047 31.078 2.936 1 37.94 193 GLY B O 1
ATOM 6728 N N . MET B 1 194 ? -25.875 33.094 3.203 1 41.47 194 MET B N 1
ATOM 6729 C CA . MET B 1 194 ? -26.641 33.656 2.092 1 41.47 194 MET B CA 1
ATOM 6730 C C . MET B 1 194 ? -26.125 33.125 0.759 1 41.47 194 MET B C 1
ATOM 6732 O O . MET B 1 194 ? -26.812 33.219 -0.259 1 41.47 194 MET B O 1
ATOM 6736 N N . GLY B 1 195 ? -24.812 32.938 0.567 1 53.53 195 GLY B N 1
ATOM 6737 C CA . GLY B 1 195 ? -24.359 32.656 -0.783 1 53.53 195 GLY B CA 1
ATOM 6738 C C . GLY B 1 195 ? -23.734 31.266 -0.914 1 53.53 195 GLY B C 1
ATOM 6739 O O . GLY B 1 195 ? -22.594 31.062 -0.475 1 53.53 195 GLY B O 1
ATOM 6740 N N . GLY B 1 196 ? -24.375 30.203 -0.882 1 66.94 196 GLY B N 1
ATOM 6741 C CA . GLY B 1 196 ? -23.922 28.844 -1.092 1 66.94 196 GLY B CA 1
ATOM 6742 C C . GLY B 1 196 ? -23 28.703 -2.293 1 66.94 196 GLY B C 1
ATOM 6743 O O . GLY B 1 196 ? -22.391 29.672 -2.736 1 66.94 196 GLY B O 1
ATOM 6744 N N . MET B 1 197 ? -22.734 27.516 -2.838 1 79.19 197 MET B N 1
ATOM 6745 C CA . MET B 1 197 ? -21.875 27.219 -3.979 1 79.19 197 MET B CA 1
ATOM 6746 C C . MET B 1 197 ? -22.359 27.922 -5.234 1 79.19 197 MET B C 1
ATOM 6748 O O . MET B 1 197 ? -21.547 28.328 -6.078 1 79.19 197 MET B O 1
ATOM 6752 N N . GLU B 1 198 ? -23.609 28.25 -5.305 1 79.56 198 GLU B N 1
ATOM 6753 C CA . GLU B 1 198 ? -24.156 28.938 -6.461 1 79.56 198 GLU B CA 1
ATOM 6754 C C . GLU B 1 198 ? -23.641 30.375 -6.547 1 79.56 198 GLU B C 1
ATOM 6756 O O . GLU B 1 198 ? -23.312 30.859 -7.629 1 79.56 198 GLU B O 1
ATOM 6761 N N . ALA B 1 199 ? -23.562 31.078 -5.402 1 79.75 199 ALA B N 1
ATOM 6762 C CA . ALA B 1 199 ? -23.062 32.438 -5.355 1 79.75 199 ALA B CA 1
ATOM 6763 C C . ALA B 1 199 ? -21.578 32.5 -5.746 1 79.75 199 ALA B C 1
ATOM 6765 O O . ALA B 1 199 ? -21.156 33.406 -6.473 1 79.75 199 ALA B O 1
ATOM 6766 N N . LYS B 1 200 ? -20.875 31.578 -5.285 1 87.81 200 LYS B N 1
ATOM 6767 C CA . LYS B 1 200 ? -19.438 31.516 -5.605 1 87.81 200 LYS B CA 1
ATOM 6768 C C . LYS B 1 200 ? -19.234 31.281 -7.098 1 87.81 200 LYS B C 1
ATOM 6770 O O . LYS B 1 200 ? -18.359 31.906 -7.707 1 87.81 200 LYS B O 1
ATOM 6775 N N . VAL B 1 201 ? -20.031 30.406 -7.617 1 88.06 201 VAL B N 1
ATOM 6776 C CA . VAL B 1 201 ? -19.906 30.078 -9.039 1 88.06 201 VAL B CA 1
ATOM 6777 C C . VAL B 1 201 ? -20.297 31.297 -9.883 1 88.06 201 VAL B C 1
ATOM 6779 O O . VAL B 1 201 ? -19.625 31.609 -10.867 1 88.06 201 VAL B O 1
ATOM 6782 N N . LYS B 1 202 ? -21.344 31.922 -9.523 1 85.75 202 LYS B N 1
ATOM 6783 C CA . LYS B 1 202 ? -21.766 33.125 -10.242 1 85.75 202 LYS B CA 1
ATOM 6784 C C . LYS B 1 202 ? -20.688 34.219 -10.195 1 85.75 202 LYS B C 1
ATOM 6786 O O . LYS B 1 202 ? -20.406 34.875 -11.203 1 85.75 202 LYS B O 1
ATOM 6791 N N . ALA B 1 203 ? -20.141 34.375 -9.047 1 89.56 203 ALA B N 1
ATOM 6792 C CA . ALA B 1 203 ? -19.062 35.344 -8.883 1 89.56 203 ALA B CA 1
ATOM 6793 C C . ALA B 1 203 ? -17.859 34.969 -9.727 1 89.56 203 ALA B C 1
ATOM 6795 O O . ALA B 1 203 ? -17.234 35.844 -10.344 1 89.56 203 ALA B O 1
ATOM 6796 N N . ALA B 1 204 ? -17.578 33.719 -9.695 1 91.75 204 ALA B N 1
ATOM 6797 C CA . ALA B 1 204 ? -16.438 33.219 -10.461 1 91.75 204 ALA B CA 1
ATOM 6798 C C . ALA B 1 204 ? -16.625 33.438 -11.953 1 91.75 204 ALA B C 1
ATOM 6800 O O . ALA B 1 204 ? -15.711 33.875 -12.656 1 91.75 204 ALA B O 1
ATOM 6801 N N . LEU B 1 205 ? -17.797 33.156 -12.391 1 89.94 205 LEU B N 1
ATOM 6802 C CA . LEU B 1 205 ? -18.094 33.312 -13.805 1 89.94 205 LEU B CA 1
ATOM 6803 C C . LEU B 1 205 ? -18.047 34.781 -14.219 1 89.94 205 LEU B C 1
ATOM 6805 O O . LEU B 1 205 ? -17.547 35.125 -15.297 1 89.94 205 LEU B O 1
ATOM 6809 N N . TRP B 1 206 ? -18.547 35.562 -13.398 1 90 206 TRP B N 1
ATOM 6810 C CA . TRP B 1 206 ? -18.5 37 -13.664 1 90 206 TRP B CA 1
ATOM 6811 C C . TRP B 1 206 ? -17.047 37.5 -13.758 1 90 206 TRP B C 1
ATOM 6813 O O . TRP B 1 206 ? -16.719 38.281 -14.641 1 90 206 TRP B O 1
ATOM 6823 N N . ALA B 1 207 ? -16.266 37.094 -12.844 1 92.94 207 ALA B N 1
ATOM 6824 C CA . ALA B 1 207 ? -14.859 37.469 -12.859 1 92.94 207 ALA B CA 1
ATOM 6825 C C . ALA B 1 207 ? -14.164 36.969 -14.117 1 92.94 207 ALA B C 1
ATOM 6827 O O . ALA B 1 207 ? -13.359 37.688 -14.719 1 92.94 207 ALA B O 1
ATOM 6828 N N . LEU B 1 208 ? -14.492 35.812 -14.422 1 92.19 208 LEU B N 1
ATOM 6829 C CA . LEU B 1 208 ? -13.898 35.219 -15.617 1 92.19 208 LEU B CA 1
ATOM 6830 C C . LEU B 1 208 ? -14.266 36 -16.859 1 92.19 208 LEU B C 1
ATOM 6832 O O . LEU B 1 208 ? -13.422 36.219 -17.734 1 92.19 208 LEU B O 1
ATOM 6836 N N . GLN B 1 209 ? -15.445 36.312 -16.984 1 89.25 209 GLN B N 1
ATOM 6837 C CA . GLN B 1 209 ? -15.898 37.156 -18.094 1 89.25 209 GLN B CA 1
ATOM 6838 C C . GLN B 1 209 ? -15.156 38.469 -18.141 1 89.25 209 GLN B C 1
ATOM 6840 O O . GLN B 1 209 ? -14.945 39.031 -19.219 1 89.25 209 GLN B O 1
ATOM 6845 N N . GLY B 1 210 ? -14.797 38.938 -17 1 91.12 210 GLY B N 1
ATOM 6846 C CA . GLY B 1 210 ? -14.055 40.188 -16.906 1 91.12 210 GLY B CA 1
ATOM 6847 C C . GLY B 1 210 ? -12.57 40 -17.188 1 91.12 210 GLY B C 1
ATOM 6848 O O . GLY B 1 210 ? -11.82 41 -17.172 1 91.12 210 GLY B O 1
ATOM 6849 N N . GLY B 1 211 ? -12.164 38.75 -17.391 1 89.56 211 GLY B N 1
ATOM 6850 C CA . GLY B 1 211 ? -10.781 38.531 -17.781 1 89.56 211 GLY B CA 1
ATOM 6851 C C . GLY B 1 211 ? -9.922 37.969 -16.656 1 89.56 211 GLY B C 1
ATOM 6852 O O . GLY B 1 211 ? -8.703 37.875 -16.797 1 89.56 211 GLY B O 1
ATOM 6853 N N . THR B 1 212 ? -10.469 37.719 -15.523 1 92.44 212 THR B N 1
ATOM 6854 C CA . THR B 1 212 ? -9.727 37.188 -14.383 1 92.44 212 THR B CA 1
ATOM 6855 C C . THR B 1 212 ? -9.992 35.688 -14.211 1 92.44 212 THR B C 1
ATOM 6857 O O . THR B 1 212 ? -11.148 35.281 -14.141 1 92.44 212 THR B O 1
ATOM 6860 N N . SER B 1 213 ? -8.906 34.938 -14.141 1 91.88 213 SER B N 1
ATOM 6861 C CA . SER B 1 213 ? -9.062 33.531 -13.859 1 91.88 213 SER B CA 1
ATOM 6862 C C . SER B 1 213 ? -9.414 33.281 -12.398 1 91.88 213 SER B C 1
ATOM 6864 O O . SER B 1 213 ? -9.055 34.094 -11.523 1 91.88 213 SER B O 1
ATOM 6866 N N . VAL B 1 214 ? -10.195 32.281 -12.156 1 94.5 214 VAL B N 1
ATOM 6867 C CA . VAL B 1 214 ? -10.664 32.031 -10.797 1 94.5 214 VAL B CA 1
ATOM 6868 C C . VAL B 1 214 ? -10.406 30.578 -10.422 1 94.5 214 VAL B C 1
ATOM 6870 O O . VAL B 1 214 ? -10.484 29.688 -11.273 1 94.5 214 VAL B O 1
ATOM 6873 N N . VAL B 1 215 ? -10 30.344 -9.164 1 94.44 215 VAL B N 1
ATOM 6874 C CA . VAL B 1 215 ? -9.922 29.016 -8.586 1 94.44 215 VAL B CA 1
ATOM 6875 C C . VAL B 1 215 ? -10.742 28.953 -7.301 1 94.44 215 VAL B C 1
ATOM 6877 O O . VAL B 1 215 ? -10.594 29.812 -6.426 1 94.44 215 VAL B O 1
ATOM 6880 N N . ILE B 1 216 ? -11.672 28.094 -7.184 1 92.75 216 ILE B N 1
ATOM 6881 C CA . ILE B 1 216 ? -12.375 27.797 -5.941 1 92.75 216 ILE B CA 1
ATOM 6882 C C . ILE B 1 216 ? -11.75 26.578 -5.281 1 92.75 216 ILE B C 1
ATOM 6884 O O . ILE B 1 216 ? -11.625 25.516 -5.91 1 92.75 216 ILE B O 1
ATOM 6888 N N . ALA B 1 217 ? -11.32 26.656 -4.039 1 91.25 217 ALA B N 1
ATOM 6889 C CA . ALA B 1 217 ? -10.648 25.547 -3.365 1 91.25 217 ALA B CA 1
ATOM 6890 C C . ALA B 1 217 ? -10.984 25.531 -1.877 1 91.25 217 ALA B C 1
ATOM 6892 O O . ALA B 1 217 ? -11.641 26.438 -1.37 1 91.25 217 ALA B O 1
ATOM 6893 N N . ASN B 1 218 ? -10.602 24.422 -1.23 1 87 218 ASN B N 1
ATOM 6894 C CA . ASN B 1 218 ? -10.805 24.266 0.206 1 87 218 ASN B CA 1
ATOM 6895 C C . ASN B 1 218 ? -9.656 24.875 1.004 1 87 218 ASN B C 1
ATOM 6897 O O . ASN B 1 218 ? -8.5 24.469 0.849 1 87 218 ASN B O 1
ATOM 6901 N N . GLY B 1 219 ? -10.016 25.844 1.866 1 80.69 219 GLY B N 1
ATOM 6902 C CA . GLY B 1 219 ? -9.008 26.484 2.691 1 80.69 219 GLY B CA 1
ATOM 6903 C C . GLY B 1 219 ? -8.82 25.812 4.043 1 80.69 219 GLY B C 1
ATOM 6904 O O . GLY B 1 219 ? -7.906 26.156 4.789 1 80.69 219 GLY B O 1
ATOM 6905 N N . THR B 1 220 ? -9.672 24.828 4.375 1 72.25 220 THR B N 1
ATOM 6906 C CA . THR B 1 220 ? -9.672 24.266 5.723 1 72.25 220 THR B CA 1
ATOM 6907 C C . THR B 1 220 ? -9.18 22.828 5.715 1 72.25 220 THR B C 1
ATOM 6909 O O . THR B 1 220 ? -9.008 22.219 6.773 1 72.25 220 THR B O 1
ATOM 6912 N N . HIS B 1 221 ? -9.078 22.219 4.633 1 59.88 221 HIS B N 1
ATOM 6913 C CA . HIS B 1 221 ? -8.766 20.797 4.645 1 59.88 221 HIS B CA 1
ATOM 6914 C C . HIS B 1 221 ? -7.434 20.531 5.344 1 59.88 221 HIS B C 1
ATOM 6916 O O . HIS B 1 221 ? -6.43 21.172 5.035 1 59.88 221 HIS B O 1
ATOM 6922 N N . PRO B 1 222 ? -7.578 19.828 6.516 1 53.78 222 PRO B N 1
ATOM 6923 C CA . PRO B 1 222 ? -6.359 19.531 7.273 1 53.78 222 PRO B CA 1
ATOM 6924 C C . PRO B 1 222 ? -5.219 19.047 6.391 1 53.78 222 PRO B C 1
ATOM 6926 O O . PRO B 1 222 ? -4.047 19.172 6.758 1 53.78 222 PRO B O 1
ATOM 6929 N N . LYS B 1 223 ? -5.625 18.219 5.344 1 48.69 223 LYS B N 1
ATOM 6930 C CA . LYS B 1 223 ? -4.566 17.641 4.531 1 48.69 223 LYS B CA 1
ATOM 6931 C C . LYS B 1 223 ? -3.834 18.703 3.723 1 48.69 223 LYS B C 1
ATOM 6933 O O . LYS B 1 223 ? -2.793 18.422 3.121 1 48.69 223 LYS B O 1
ATOM 6938 N N . VAL B 1 224 ? -4.555 19.828 3.549 1 45.16 224 VAL B N 1
ATOM 6939 C CA . VAL B 1 224 ? -3.873 20.812 2.719 1 45.16 224 VAL B CA 1
ATOM 6940 C C . VAL B 1 224 ? -2.689 21.406 3.48 1 45.16 224 VAL B C 1
ATOM 6942 O O . VAL B 1 224 ? -2.838 21.844 4.621 1 45.16 224 VAL B O 1
ATOM 6945 N N . SER B 1 225 ? -1.517 20.812 3.244 1 48.5 225 SER B N 1
ATOM 6946 C CA . SER B 1 225 ? -0.184 21.156 3.725 1 48.5 225 SER B CA 1
ATOM 6947 C C . SER B 1 225 ? -0.106 22.625 4.121 1 48.5 225 SER B C 1
ATOM 6949 O O . SER B 1 225 ? 0.968 23.141 4.461 1 48.5 225 SER B O 1
ATOM 6951 N N . GLY B 1 226 ? -1.257 23.188 4.473 1 58.84 226 GLY B N 1
ATOM 6952 C CA . GLY B 1 226 ? -1.07 24.578 4.816 1 58.84 226 GLY B CA 1
ATOM 6953 C C . GLY B 1 226 ? -0.594 25.422 3.65 1 58.84 226 GLY B C 1
ATOM 6954 O O . GLY B 1 226 ? -0.236 26.594 3.824 1 58.84 226 GLY B O 1
ATOM 6955 N N . HIS B 1 227 ? -0.636 24.844 2.379 1 73.44 227 HIS B N 1
ATOM 6956 C CA . HIS B 1 227 ? -0.04 25.578 1.265 1 73.44 227 HIS B CA 1
ATOM 6957 C C . HIS B 1 227 ? -0.995 25.641 0.078 1 73.44 227 HIS B C 1
ATOM 6959 O O . HIS B 1 227 ? -0.57 25.516 -1.073 1 73.44 227 HIS B O 1
ATOM 6965 N N . VAL B 1 228 ? -2.281 25.797 0.339 1 84.12 228 VAL B N 1
ATOM 6966 C CA . VAL B 1 228 ? -3.266 25.781 -0.738 1 84.12 228 VAL B CA 1
ATOM 6967 C C . VAL B 1 228 ? -2.971 26.906 -1.724 1 84.12 228 VAL B C 1
ATOM 6969 O O . VAL B 1 228 ? -3.037 26.719 -2.939 1 84.12 228 VAL B O 1
ATOM 6972 N N . ILE B 1 229 ? -2.57 28.062 -1.216 1 87.5 229 ILE B N 1
ATOM 6973 C CA . ILE B 1 229 ? -2.342 29.234 -2.074 1 87.5 229 ILE B CA 1
ATOM 6974 C C . ILE B 1 229 ? -1.113 28.984 -2.949 1 87.5 229 ILE B C 1
ATOM 6976 O O . ILE B 1 229 ? -1.16 29.188 -4.164 1 87.5 229 ILE B O 1
ATOM 6980 N N . THR B 1 230 ? -0.104 28.453 -2.328 1 84.69 230 THR B N 1
ATOM 6981 C CA . THR B 1 230 ? 1.119 28.203 -3.082 1 84.69 230 THR B CA 1
ATOM 6982 C C . THR B 1 230 ? 0.909 27.062 -4.09 1 84.69 230 THR B C 1
ATOM 6984 O O . THR B 1 230 ? 1.439 27.109 -5.199 1 84.69 230 THR B O 1
ATOM 6987 N N . ASP B 1 231 ? 0.17 26.109 -3.672 1 82.19 231 ASP B N 1
ATOM 6988 C CA . ASP B 1 231 ? -0.111 24.984 -4.574 1 82.19 231 ASP B CA 1
ATOM 6989 C C . ASP B 1 231 ? -0.862 25.469 -5.816 1 82.19 231 ASP B C 1
ATOM 6991 O O . ASP B 1 231 ? -0.556 25.047 -6.93 1 82.19 231 ASP B O 1
ATOM 6995 N N . ILE B 1 232 ? -1.806 26.328 -5.633 1 87 232 ILE B N 1
ATOM 6996 C CA . ILE B 1 232 ? -2.604 26.875 -6.73 1 87 232 ILE B CA 1
ATOM 6997 C C . ILE B 1 232 ? -1.715 27.703 -7.656 1 87 232 ILE B C 1
ATOM 6999 O O . ILE B 1 232 ? -1.765 27.547 -8.875 1 87 232 ILE B O 1
ATOM 7003 N N . VAL B 1 233 ? -0.84 28.469 -7.039 1 87.31 233 VAL B N 1
ATOM 7004 C CA . VAL B 1 233 ? 0.01 29.359 -7.809 1 87.31 233 VAL B CA 1
ATOM 7005 C C . VAL B 1 233 ? 1.041 28.562 -8.594 1 87.31 233 VAL B C 1
ATOM 7007 O O . VAL B 1 233 ? 1.419 28.938 -9.711 1 87.31 233 VAL B O 1
ATOM 7010 N N . GLU B 1 234 ? 1.368 27.422 -8.016 1 79.88 234 GLU B N 1
ATOM 7011 C CA . GLU B 1 234 ? 2.336 26.547 -8.688 1 79.88 234 GLU B CA 1
ATOM 7012 C C . GLU B 1 234 ? 1.669 25.719 -9.773 1 79.88 234 GLU B C 1
ATOM 7014 O O . GLU B 1 234 ? 2.344 24.984 -10.508 1 79.88 234 GLU B O 1
ATOM 7019 N N . GLY B 1 235 ? 0.372 25.812 -9.812 1 77.38 235 GLY B N 1
ATOM 7020 C CA . GLY B 1 235 ? -0.349 25.156 -10.891 1 77.38 235 GLY B CA 1
ATOM 7021 C C . GLY B 1 235 ? -0.782 23.734 -10.531 1 77.38 235 GLY B C 1
ATOM 7022 O O . GLY B 1 235 ? -1.131 22.953 -11.406 1 77.38 235 GLY B O 1
ATOM 7023 N N . LYS B 1 236 ? -0.72 23.469 -9.227 1 76.25 236 LYS B N 1
ATOM 7024 C CA . LYS B 1 236 ? -1.173 22.156 -8.797 1 76.25 236 LYS B CA 1
ATOM 7025 C C . LYS B 1 236 ? -2.689 22.031 -8.914 1 76.25 236 LYS B C 1
ATOM 7027 O O . LYS B 1 236 ? -3.402 23.031 -8.898 1 76.25 236 LYS B O 1
ATOM 7032 N N . LYS B 1 237 ? -3.15 20.812 -9.055 1 77.62 237 LYS B N 1
ATOM 7033 C CA . LYS B 1 237 ? -4.582 20.562 -9.18 1 77.62 237 LYS B CA 1
ATOM 7034 C C . LYS B 1 237 ? -5.277 20.641 -7.824 1 77.62 237 LYS B C 1
ATOM 7036 O O . LYS B 1 237 ? -5.547 19.625 -7.199 1 77.62 237 LYS B O 1
ATOM 7041 N N . VAL B 1 238 ? -5.543 21.906 -7.535 1 82.69 238 VAL B N 1
ATOM 7042 C CA . VAL B 1 238 ? -6.238 22.172 -6.281 1 82.69 238 VAL B CA 1
ATOM 7043 C C . VAL B 1 238 ? -7.559 22.891 -6.562 1 82.69 238 VAL B C 1
ATOM 7045 O O . VAL B 1 238 ? -7.574 23.938 -7.215 1 82.69 238 VAL B O 1
ATOM 7048 N N . GLY B 1 239 ? -8.609 22.25 -6.141 1 88.81 239 GLY B N 1
ATOM 7049 C CA . GLY B 1 239 ? -9.914 22.875 -6.316 1 88.81 239 GLY B CA 1
ATOM 7050 C C . GLY B 1 239 ? -10.383 22.875 -7.758 1 88.81 239 GLY B C 1
ATOM 7051 O O . GLY B 1 239 ? -10.117 21.922 -8.508 1 88.81 239 GLY B O 1
ATOM 7052 N N . THR B 1 240 ? -11.25 23.844 -8.172 1 90.81 240 THR B N 1
ATOM 7053 C CA . THR B 1 240 ? -11.797 24 -9.516 1 90.81 240 THR B CA 1
ATOM 7054 C C . THR B 1 240 ? -11.266 25.266 -10.164 1 90.81 240 THR B C 1
ATOM 7056 O O . THR B 1 240 ? -11.453 26.359 -9.641 1 90.81 240 THR B O 1
ATOM 7059 N N . PHE B 1 241 ? -10.602 25.062 -11.297 1 90.94 241 PHE B N 1
ATOM 7060 C CA . PHE B 1 241 ? -10.102 26.188 -12.07 1 90.94 241 PHE B CA 1
ATOM 7061 C C . PHE B 1 241 ? -11.109 26.609 -13.133 1 90.94 241 PHE B C 1
ATOM 7063 O O . PHE B 1 241 ? -11.539 25.797 -13.953 1 90.94 241 PHE B O 1
ATOM 7070 N N . PHE B 1 242 ? -11.5 27.828 -13.102 1 90.81 242 PHE B N 1
ATOM 7071 C CA . PHE B 1 242 ? -12.43 28.375 -14.078 1 90.81 242 PHE B CA 1
ATOM 7072 C C . PHE B 1 242 ? -11.688 28.969 -15.258 1 90.81 242 PHE B C 1
ATOM 7074 O O . PHE B 1 242 ? -10.844 29.859 -15.086 1 90.81 242 PHE B O 1
ATOM 7081 N N . SER B 1 243 ? -11.953 28.375 -16.438 1 85.44 243 SER B N 1
ATOM 7082 C CA . SER B 1 243 ? -11.25 28.844 -17.625 1 85.44 243 SER B CA 1
ATOM 7083 C C . SER B 1 243 ? -12.211 29.031 -18.797 1 85.44 243 SER B C 1
ATOM 7085 O O . SER B 1 243 ? -13.203 28.297 -18.906 1 85.44 243 SER B O 1
ATOM 7087 N N . GLU B 1 244 ? -11.812 29.969 -19.641 1 83.25 244 GLU B N 1
ATOM 7088 C CA . GLU B 1 244 ? -12.586 30.203 -20.859 1 83.25 244 GLU B CA 1
ATOM 7089 C C . GLU B 1 244 ? -12.172 29.234 -21.969 1 83.25 244 GLU B C 1
ATOM 7091 O O . GLU B 1 244 ? -12.883 29.078 -22.953 1 83.25 244 GLU B O 1
ATOM 7096 N N . VAL B 1 245 ? -11.109 28.625 -21.75 1 78.19 245 VAL B N 1
ATOM 7097 C CA . VAL B 1 245 ? -10.602 27.688 -22.734 1 78.19 245 VAL B CA 1
ATOM 7098 C C . VAL B 1 245 ? -11.07 26.281 -22.391 1 78.19 245 VAL B C 1
ATOM 7100 O O . VAL B 1 245 ? -10.898 25.812 -21.266 1 78.19 245 VAL B O 1
ATOM 7103 N N . LYS B 1 246 ? -11.773 25.766 -23.328 1 71.69 246 LYS B N 1
ATOM 7104 C CA . LYS B 1 246 ? -12.18 24.375 -23.125 1 71.69 246 LYS B CA 1
ATOM 7105 C C . LYS B 1 246 ? -10.969 23.453 -23.047 1 71.69 246 LYS B C 1
ATOM 7107 O O . LYS B 1 246 ? -10.055 23.547 -23.875 1 71.69 246 LYS B O 1
ATOM 7112 N N . PRO B 1 247 ? -10.852 22.828 -21.906 1 64.88 247 PRO B N 1
ATOM 7113 C CA . PRO B 1 247 ? -9.703 21.922 -21.797 1 64.88 247 PRO B CA 1
ATOM 7114 C C . PRO B 1 247 ? -9.547 21.016 -23.016 1 64.88 247 PRO B C 1
ATOM 7116 O O . PRO B 1 247 ? -10.539 20.547 -23.578 1 64.88 247 PRO B O 1
ATOM 7119 N N . ALA B 1 248 ? -8.266 21.188 -23.594 1 65.75 248 ALA B N 1
ATOM 7120 C CA . ALA B 1 248 ? -7.973 20.328 -24.734 1 65.75 248 ALA B CA 1
ATOM 7121 C C . ALA B 1 248 ? -7.727 18.891 -24.297 1 65.75 248 ALA B C 1
ATOM 7123 O O . ALA B 1 248 ? -6.902 18.641 -23.406 1 65.75 248 ALA B O 1
ATOM 7124 N N . GLY B 1 249 ? -8.555 17.922 -24.766 1 71.56 249 GLY B N 1
ATOM 7125 C CA . GLY B 1 249 ? -8.352 16.5 -24.578 1 71.56 249 GLY B CA 1
ATOM 7126 C C . GLY B 1 249 ? -9.008 15.961 -23.312 1 71.56 249 GLY B C 1
ATOM 7127 O O . GLY B 1 249 ? -9.609 16.719 -22.547 1 71.56 249 GLY B O 1
ATOM 7128 N N . PRO B 1 250 ? -8.898 14.773 -23.109 1 78.38 250 PRO B N 1
ATOM 7129 C CA . PRO B 1 250 ? -9.523 14.156 -21.938 1 78.38 250 PRO B CA 1
ATOM 7130 C C . PRO B 1 250 ? -8.734 14.383 -20.656 1 78.38 250 PRO B C 1
ATOM 7132 O O . PRO B 1 250 ? -7.512 14.555 -20.703 1 78.38 250 PRO B O 1
ATOM 7135 N N . THR B 1 251 ? -9.383 14.57 -19.547 1 80.25 251 THR B N 1
ATOM 7136 C CA . THR B 1 251 ? -8.742 14.664 -18.234 1 80.25 251 THR B CA 1
ATOM 7137 C C . THR B 1 251 ? -8.109 13.328 -17.859 1 80.25 251 THR B C 1
ATOM 7139 O O . THR B 1 251 ? -8.391 12.297 -18.484 1 80.25 251 THR B O 1
ATOM 7142 N N . VAL B 1 252 ? -7.281 13.352 -16.906 1 85.5 252 VAL B N 1
ATOM 7143 C CA . VAL B 1 252 ? -6.605 12.141 -16.453 1 85.5 252 VAL B CA 1
ATOM 7144 C C . VAL B 1 252 ? -7.633 11.156 -15.914 1 85.5 252 VAL B C 1
ATOM 7146 O O . VAL B 1 252 ? -7.477 9.938 -16.062 1 85.5 252 VAL B O 1
ATOM 7149 N N . GLU B 1 253 ? -8.672 11.617 -15.219 1 85.44 253 GLU B N 1
ATOM 7150 C CA . GLU B 1 253 ? -9.734 10.758 -14.719 1 85.44 253 GLU B CA 1
ATOM 7151 C C . GLU B 1 253 ? -10.461 10.055 -15.859 1 85.44 253 GLU B C 1
ATOM 7153 O O . GLU B 1 253 ? -10.758 8.859 -15.773 1 85.44 253 GLU B O 1
ATOM 7158 N N . GLN B 1 254 ? -10.68 10.82 -16.844 1 86.94 254 GLN B N 1
ATOM 7159 C CA . GLN B 1 254 ? -11.336 10.234 -18.016 1 86.94 254 GLN B CA 1
ATOM 7160 C C . GLN B 1 254 ? -10.438 9.18 -18.672 1 86.94 254 GLN B C 1
ATOM 7162 O O . GLN B 1 254 ? -10.922 8.133 -19.094 1 86.94 254 GLN B O 1
ATOM 7167 N N . GLN B 1 255 ? -9.211 9.508 -18.766 1 91.56 255 GLN B N 1
ATOM 7168 C CA . GLN B 1 255 ? -8.273 8.547 -19.344 1 91.56 255 GLN B CA 1
ATOM 7169 C C . GLN B 1 255 ? -8.219 7.273 -18.5 1 91.56 255 GLN B C 1
ATOM 7171 O O . GLN B 1 255 ? -8.102 6.172 -19.047 1 91.56 255 GLN B O 1
ATOM 7176 N N . GLY B 1 256 ? -8.227 7.484 -17.234 1 92.75 256 GLY B N 1
ATOM 7177 C CA . GLY B 1 256 ? -8.281 6.328 -16.344 1 92.75 256 GLY B CA 1
ATOM 7178 C C . GLY B 1 256 ? -9.5 5.457 -16.578 1 92.75 256 GLY B C 1
ATOM 7179 O O . GLY B 1 256 ? -9.398 4.23 -16.594 1 92.75 256 GLY B O 1
ATOM 7180 N N . GLU B 1 257 ? -10.633 6.094 -16.75 1 91.88 257 GLU B N 1
ATOM 7181 C CA . GLU B 1 257 ? -11.867 5.363 -17 1 91.88 257 GLU B CA 1
ATOM 7182 C C . GLU B 1 257 ? -11.812 4.645 -18.344 1 91.88 257 GLU B C 1
ATOM 7184 O O . GLU B 1 257 ? -12.289 3.516 -18.484 1 91.88 257 GLU B O 1
ATOM 7189 N N . MET B 1 258 ? -11.266 5.32 -19.281 1 93.94 258 MET B N 1
ATOM 7190 C CA . MET B 1 258 ? -11.094 4.711 -20.594 1 93.94 258 MET B CA 1
ATOM 7191 C C . MET B 1 258 ? -10.195 3.482 -20.516 1 93.94 258 MET B C 1
ATOM 7193 O O . MET B 1 258 ? -10.5 2.445 -21.109 1 93.94 258 MET B O 1
ATOM 7197 N N . ALA B 1 259 ? -9.109 3.648 -19.812 1 96.12 259 ALA B N 1
ATOM 7198 C CA . ALA B 1 259 ? -8.188 2.527 -19.641 1 96.12 259 ALA B CA 1
ATOM 7199 C C . ALA B 1 259 ? -8.875 1.352 -18.953 1 96.12 259 ALA B C 1
ATOM 7201 O O . ALA B 1 259 ? -8.648 0.194 -19.312 1 96.12 259 ALA B O 1
ATOM 7202 N N . ARG B 1 260 ? -9.68 1.643 -17.969 1 95.12 260 ARG B N 1
ATOM 7203 C CA . ARG B 1 260 ? -10.398 0.592 -17.25 1 95.12 260 ARG B CA 1
ATOM 7204 C C . ARG B 1 260 ? -11.359 -0.143 -18.172 1 95.12 260 ARG B C 1
ATOM 7206 O O . ARG B 1 260 ? -11.367 -1.375 -18.234 1 95.12 260 ARG B O 1
ATOM 7213 N N . SER B 1 261 ? -12.172 0.631 -18.844 1 93.5 261 SER B N 1
ATOM 7214 C CA . SER B 1 261 ? -13.133 0.028 -19.766 1 93.5 261 SER B CA 1
ATOM 7215 C C . SER B 1 261 ? -12.422 -0.713 -20.906 1 93.5 261 SER B C 1
ATOM 7217 O O . SER B 1 261 ? -12.828 -1.814 -21.281 1 93.5 261 SER B O 1
ATOM 7219 N N . GLY B 1 262 ? -11.445 -0.075 -21.422 1 94.62 262 GLY B N 1
ATOM 7220 C CA . GLY B 1 262 ? -10.664 -0.725 -22.469 1 94.62 262 GLY B CA 1
ATOM 7221 C C . GLY B 1 262 ? -9.961 -1.983 -21.984 1 94.62 262 GLY B C 1
ATOM 7222 O O . GLY B 1 262 ? -9.875 -2.967 -22.719 1 94.62 262 GLY B O 1
ATOM 7223 N N . GLY B 1 263 ? -9.438 -1.903 -20.766 1 95.25 263 GLY B N 1
ATOM 7224 C CA . GLY B 1 263 ? -8.797 -3.072 -20.172 1 95.25 263 GLY B CA 1
ATOM 7225 C C . GLY B 1 263 ? -9.742 -4.254 -20.031 1 95.25 263 GLY B C 1
ATOM 7226 O O . GLY B 1 263 ? -9.359 -5.395 -20.297 1 95.25 263 GLY B O 1
ATOM 7227 N N . ARG B 1 264 ? -10.922 -3.973 -19.609 1 92.56 264 ARG B N 1
ATOM 7228 C CA . ARG B 1 264 ? -11.914 -5.031 -19.484 1 92.56 264 ARG B CA 1
ATOM 7229 C C . ARG B 1 264 ? -12.211 -5.668 -20.844 1 92.56 264 ARG B C 1
ATOM 7231 O O . ARG B 1 264 ? -12.344 -6.891 -20.938 1 92.56 264 ARG B O 1
ATOM 7238 N N . ALA B 1 265 ? -12.336 -4.82 -21.797 1 93.75 265 ALA B N 1
ATOM 7239 C CA . ALA B 1 265 ? -12.547 -5.332 -23.141 1 93.75 265 ALA B CA 1
ATOM 7240 C C . ALA B 1 265 ? -11.367 -6.18 -23.609 1 93.75 265 ALA B C 1
ATOM 7242 O O . ALA B 1 265 ? -11.547 -7.238 -24.219 1 93.75 265 ALA B O 1
ATOM 7243 N N . LEU B 1 266 ? -10.219 -5.711 -23.344 1 95.31 266 LEU B N 1
ATOM 7244 C CA . LEU B 1 266 ? -8.992 -6.422 -23.688 1 95.31 266 LEU B CA 1
ATOM 7245 C C . LEU B 1 266 ? -8.953 -7.793 -23.016 1 95.31 266 LEU B C 1
ATOM 7247 O O . LEU B 1 266 ? -8.547 -8.781 -23.641 1 95.31 266 LEU B O 1
ATOM 7251 N N . ALA B 1 267 ? -9.352 -7.895 -21.797 1 93.06 267 ALA B N 1
ATOM 7252 C CA . ALA B 1 267 ? -9.328 -9.125 -21.016 1 93.06 267 ALA B CA 1
ATOM 7253 C C . ALA B 1 267 ? -10.297 -10.156 -21.578 1 93.06 267 ALA B C 1
ATOM 7255 O O . ALA B 1 267 ? -10.117 -11.359 -21.375 1 93.06 267 ALA B O 1
ATOM 7256 N N . THR B 1 268 ? -11.281 -9.703 -22.25 1 90.62 268 THR B N 1
ATOM 7257 C CA . THR B 1 268 ? -12.297 -10.617 -22.781 1 90.62 268 THR B CA 1
ATOM 7258 C C . THR B 1 268 ? -11.852 -11.195 -24.109 1 90.62 268 THR B C 1
ATOM 7260 O O . THR B 1 268 ? -12.438 -12.164 -24.594 1 90.62 268 THR B O 1
ATOM 7263 N N . LEU B 1 269 ? -10.812 -10.609 -24.688 1 94 269 LEU B N 1
ATOM 7264 C CA . LEU B 1 269 ? -10.297 -11.141 -25.953 1 94 269 LEU B CA 1
ATOM 7265 C C . LEU B 1 269 ? -9.672 -12.523 -25.75 1 94 269 LEU B C 1
ATOM 7267 O O . LEU B 1 269 ? -9.203 -12.836 -24.656 1 94 269 LEU B O 1
ATOM 7271 N N . GLU B 1 270 ? -9.672 -13.273 -26.797 1 93.06 270 GLU B N 1
ATOM 7272 C CA . GLU B 1 270 ? -8.953 -14.547 -26.766 1 93.06 270 GLU B CA 1
ATOM 7273 C C . GLU B 1 270 ? -7.449 -14.32 -26.703 1 93.06 270 GLU B C 1
ATOM 7275 O O . GLU B 1 270 ? -6.941 -13.328 -27.219 1 93.06 270 GLU B O 1
ATOM 7280 N N . PRO B 1 271 ? -6.789 -15.242 -26.109 1 93.38 271 PRO B N 1
ATOM 7281 C CA . PRO B 1 271 ? -5.332 -15.109 -26.016 1 93.38 271 PRO B CA 1
ATOM 7282 C C . PRO B 1 271 ? -4.672 -14.922 -27.375 1 93.38 271 PRO B C 1
ATOM 7284 O O . PRO B 1 271 ? -3.697 -14.18 -27.5 1 93.38 271 PRO B O 1
ATOM 7287 N N . GLU B 1 272 ? -5.215 -15.547 -28.375 1 95.12 272 GLU B N 1
ATOM 7288 C CA . GLU B 1 272 ? -4.656 -15.43 -29.719 1 95.12 272 GLU B CA 1
ATOM 7289 C C . GLU B 1 272 ? -4.828 -14.016 -30.281 1 95.12 272 GLU B C 1
ATOM 7291 O O . GLU B 1 272 ? -3.959 -13.516 -30.984 1 95.12 272 GLU B O 1
ATOM 7296 N N . GLN B 1 273 ? -5.926 -13.445 -29.953 1 96.56 273 GLN B N 1
ATOM 7297 C CA . GLN B 1 273 ? -6.18 -12.078 -30.406 1 96.56 273 GLN B CA 1
ATOM 7298 C C . GLN B 1 273 ? -5.227 -11.094 -29.734 1 96.56 273 GLN B C 1
ATOM 7300 O O . GLN B 1 273 ? -4.723 -10.172 -30.375 1 96.56 273 GLN B O 1
ATOM 7305 N N . ARG B 1 274 ? -5.02 -11.312 -28.5 1 96.81 274 ARG B N 1
ATOM 7306 C CA . ARG B 1 274 ? -4.062 -10.453 -27.797 1 96.81 274 ARG B CA 1
ATOM 7307 C C . ARG B 1 274 ? -2.656 -10.633 -28.359 1 96.81 274 ARG B C 1
ATOM 7309 O O . ARG B 1 274 ? -1.927 -9.664 -28.547 1 96.81 274 ARG B O 1
ATOM 7316 N N . ALA B 1 275 ? -2.309 -11.867 -28.672 1 96.75 275 ALA B N 1
ATOM 7317 C CA . ALA B 1 275 ? -1.013 -12.148 -29.281 1 96.75 275 ALA B CA 1
ATOM 7318 C C . ALA B 1 275 ? -0.891 -11.453 -30.641 1 96.75 275 ALA B C 1
ATOM 7320 O O . ALA B 1 275 ? 0.179 -10.953 -31 1 96.75 275 ALA B O 1
ATOM 7321 N N . GLU B 1 276 ? -1.953 -11.484 -31.359 1 97.81 276 GLU B N 1
ATOM 7322 C CA . GLU B 1 276 ? -1.965 -10.844 -32.688 1 97.81 276 GLU B CA 1
ATOM 7323 C C . GLU B 1 276 ? -1.685 -9.352 -32.562 1 97.81 276 GLU B C 1
ATOM 7325 O O . GLU B 1 276 ? -0.978 -8.781 -33.406 1 97.81 276 GLU B O 1
ATOM 7330 N N . ILE B 1 277 ? -2.268 -8.719 -31.594 1 98.19 277 ILE B N 1
ATOM 7331 C CA . ILE B 1 277 ? -2.035 -7.293 -31.375 1 98.19 277 ILE B CA 1
ATOM 7332 C C . ILE B 1 277 ? -0.549 -7.043 -31.125 1 98.19 277 ILE B C 1
ATOM 7334 O O . ILE B 1 277 ? 0.037 -6.129 -31.719 1 98.19 277 ILE B O 1
ATOM 7338 N N . ILE B 1 278 ? 0.08 -7.863 -30.328 1 97.62 278 ILE B N 1
ATOM 7339 C CA . ILE B 1 278 ? 1.48 -7.688 -29.953 1 97.62 278 ILE B CA 1
ATOM 7340 C C . ILE B 1 278 ? 2.371 -7.953 -31.172 1 97.62 278 ILE B C 1
ATOM 7342 O O . ILE B 1 278 ? 3.344 -7.23 -31.406 1 97.62 278 ILE B O 1
ATOM 7346 N N . HIS B 1 279 ? 2.035 -8.977 -31.953 1 97.75 279 HIS B N 1
ATOM 7347 C CA . HIS B 1 279 ? 2.779 -9.242 -33.188 1 97.75 279 HIS B CA 1
ATOM 7348 C C . HIS B 1 279 ? 2.709 -8.062 -34.125 1 97.75 279 HIS B C 1
ATOM 7350 O O . HIS B 1 279 ? 3.717 -7.684 -34.75 1 97.75 279 HIS B O 1
ATOM 7356 N N . HIS B 1 280 ? 1.553 -7.551 -34.25 1 98.38 280 HIS B N 1
ATOM 7357 C CA . HIS B 1 280 ? 1.383 -6.402 -35.125 1 98.38 280 HIS B CA 1
ATOM 7358 C C . HIS B 1 280 ? 2.199 -5.207 -34.625 1 98.38 280 HIS B C 1
ATOM 7360 O O . HIS B 1 280 ? 2.791 -4.488 -35.438 1 98.38 280 HIS B O 1
ATOM 7366 N N . LEU B 1 281 ? 2.178 -4.977 -33.375 1 98.19 281 LEU B N 1
ATOM 7367 C CA . LEU B 1 281 ? 2.99 -3.902 -32.812 1 98.19 281 LEU B CA 1
ATOM 7368 C C . LEU B 1 281 ? 4.469 -4.125 -33.094 1 98.19 281 LEU B C 1
ATOM 7370 O O . LEU B 1 281 ? 5.184 -3.188 -33.469 1 98.19 281 LEU B O 1
ATOM 7374 N N . ALA B 1 282 ? 4.91 -5.344 -32.938 1 97.69 282 ALA B N 1
ATOM 7375 C CA . ALA B 1 282 ? 6.293 -5.691 -33.25 1 97.69 282 ALA B CA 1
ATOM 7376 C C . ALA B 1 282 ? 6.621 -5.379 -34.719 1 97.69 282 ALA B C 1
ATOM 7378 O O . ALA B 1 282 ? 7.684 -4.832 -35 1 97.69 282 ALA B O 1
ATOM 7379 N N . ASP B 1 283 ? 5.762 -5.691 -35.562 1 98.12 283 ASP B N 1
ATOM 7380 C CA . ASP B 1 283 ? 5.945 -5.402 -37 1 98.12 283 ASP B CA 1
ATOM 7381 C C . ASP B 1 283 ? 6.008 -3.898 -37.25 1 98.12 283 ASP B C 1
ATOM 7383 O O . ASP B 1 283 ? 6.828 -3.428 -38.031 1 98.12 283 ASP B O 1
ATOM 7387 N N . LEU B 1 284 ? 5.141 -3.195 -36.625 1 98.06 284 LEU B N 1
ATOM 7388 C CA . LEU B 1 284 ? 5.086 -1.749 -36.812 1 98.06 284 LEU B CA 1
ATOM 7389 C C . LEU B 1 284 ? 6.387 -1.094 -36.344 1 98.06 284 LEU B C 1
ATOM 7391 O O . LEU B 1 284 ? 6.824 -0.103 -36.938 1 98.06 284 LEU B O 1
ATOM 7395 N N . LEU B 1 285 ? 7.008 -1.602 -35.312 1 97.62 285 LEU B N 1
ATOM 7396 C CA . LEU B 1 285 ? 8.258 -1.05 -34.812 1 97.62 285 LEU B CA 1
ATOM 7397 C C . LEU B 1 285 ? 9.367 -1.158 -35.844 1 97.62 285 LEU B C 1
ATOM 7399 O O . LEU B 1 285 ? 10.242 -0.29 -35.938 1 97.62 285 LEU B O 1
ATOM 7403 N N . THR B 1 286 ? 9.328 -2.209 -36.625 1 96.62 286 THR B N 1
ATOM 7404 C CA . THR B 1 286 ? 10.328 -2.416 -37.656 1 96.62 286 THR B CA 1
ATOM 7405 C C . THR B 1 286 ? 9.953 -1.673 -38.938 1 96.62 286 THR B C 1
ATOM 7407 O O . THR B 1 286 ? 10.812 -1.082 -39.594 1 96.62 286 THR B O 1
ATOM 7410 N N . ASP B 1 287 ? 8.734 -1.678 -39.281 1 97.19 287 ASP B N 1
ATOM 7411 C CA . ASP B 1 287 ? 8.25 -1.061 -40.5 1 97.19 287 ASP B CA 1
ATOM 7412 C C . ASP B 1 287 ? 8.367 0.461 -40.438 1 97.19 287 ASP B C 1
ATOM 7414 O O . ASP B 1 287 ? 8.633 1.114 -41.469 1 97.19 287 ASP B O 1
ATOM 7418 N N . GLN B 1 288 ? 8.086 0.994 -39.281 1 97.56 288 GLN B N 1
ATOM 7419 C CA . GLN B 1 288 ? 8.094 2.445 -39.125 1 97.56 288 GLN B CA 1
ATOM 7420 C C . GLN B 1 288 ? 9.359 2.922 -38.438 1 97.56 288 GLN B C 1
ATOM 7422 O O . GLN B 1 288 ? 9.336 3.898 -37.688 1 97.56 288 GLN B O 1
ATOM 7427 N N . ARG B 1 289 ? 10.398 2.229 -38.594 1 97.12 289 ARG B N 1
ATOM 7428 C CA . ARG B 1 289 ? 11.664 2.496 -37.906 1 97.12 289 ARG B CA 1
ATOM 7429 C C . ARG B 1 289 ? 12.148 3.914 -38.188 1 97.12 289 ARG B C 1
ATOM 7431 O O . ARG B 1 289 ? 12.609 4.613 -37.281 1 97.12 289 ARG B O 1
ATOM 7438 N N . ASP B 1 290 ? 12.078 4.379 -39.438 1 97.38 290 ASP B N 1
ATOM 7439 C CA . ASP B 1 290 ? 12.594 5.688 -39.844 1 97.38 290 ASP B CA 1
ATOM 7440 C C . ASP B 1 290 ? 11.836 6.812 -39.125 1 97.38 290 ASP B C 1
ATOM 7442 O O . ASP B 1 290 ? 12.445 7.77 -38.656 1 97.38 290 ASP B O 1
ATOM 7446 N N . GLU B 1 291 ? 10.57 6.68 -39.094 1 97.75 291 GLU B N 1
ATOM 7447 C CA . GLU B 1 291 ? 9.758 7.688 -38.438 1 97.75 291 GLU B CA 1
ATOM 7448 C C . GLU B 1 291 ? 10.07 7.734 -36.938 1 97.75 291 GLU B C 1
ATOM 7450 O O . GLU B 1 291 ? 10.102 8.812 -36.344 1 97.75 291 GLU B O 1
ATOM 7455 N N . ILE B 1 292 ? 10.25 6.578 -36.312 1 98.31 292 ILE B N 1
ATOM 7456 C CA . ILE B 1 292 ? 10.562 6.488 -34.875 1 98.31 292 ILE B CA 1
ATOM 7457 C C . ILE B 1 292 ? 11.906 7.156 -34.625 1 98.31 292 ILE B C 1
ATOM 7459 O O . ILE B 1 292 ? 12.031 7.949 -33.688 1 98.31 292 ILE B O 1
ATOM 7463 N N . LEU B 1 293 ? 12.891 6.871 -35.438 1 98.19 293 LEU B N 1
ATOM 7464 C CA . LEU B 1 293 ? 14.234 7.395 -35.25 1 98.19 293 LEU B CA 1
ATOM 7465 C C . LEU B 1 293 ? 14.273 8.906 -35.469 1 98.19 293 LEU B C 1
ATOM 7467 O O . LEU B 1 293 ? 15.031 9.617 -34.812 1 98.19 293 LEU B O 1
ATOM 7471 N N . LEU B 1 294 ? 13.5 9.344 -36.406 1 97.88 294 LEU B N 1
ATOM 7472 C CA . LEU B 1 294 ? 13.406 10.781 -36.625 1 97.88 294 LEU B CA 1
ATOM 7473 C C . LEU B 1 294 ? 12.836 11.484 -35.375 1 97.88 294 LEU B C 1
ATOM 7475 O O . LEU B 1 294 ? 13.328 12.539 -35 1 97.88 294 LEU B O 1
ATOM 7479 N N . ALA B 1 295 ? 11.766 10.898 -34.875 1 97.88 295 ALA B N 1
ATOM 7480 C CA . ALA B 1 295 ? 11.195 11.461 -33.656 1 97.88 295 ALA B CA 1
ATOM 7481 C C . ALA B 1 295 ? 12.203 11.438 -32.5 1 97.88 295 ALA B C 1
ATOM 7483 O O . ALA B 1 295 ? 12.297 12.391 -31.734 1 97.88 295 ALA B O 1
ATOM 7484 N N . ASN B 1 296 ? 12.914 10.367 -32.375 1 97.88 296 ASN B N 1
ATOM 7485 C CA . ASN B 1 296 ? 13.922 10.234 -31.312 1 97.88 296 ASN B CA 1
ATOM 7486 C C . ASN B 1 296 ? 15.047 11.25 -31.484 1 97.88 296 ASN B C 1
ATOM 7488 O O . ASN B 1 296 ? 15.578 11.773 -30.5 1 97.88 296 ASN B O 1
ATOM 7492 N N . LYS B 1 297 ? 15.438 11.484 -32.719 1 97 297 LYS B N 1
ATOM 7493 C CA . LYS B 1 297 ? 16.469 12.477 -33 1 97 297 LYS B CA 1
ATOM 7494 C C . LYS B 1 297 ? 16.047 13.867 -32.531 1 97 297 LYS B C 1
ATOM 7496 O O . LYS B 1 297 ? 16.875 14.617 -32 1 97 297 LYS B O 1
ATOM 7501 N N . LYS B 1 298 ? 14.867 14.172 -32.75 1 96.81 298 LYS B N 1
ATOM 7502 C CA . LYS B 1 298 ? 14.352 15.445 -32.281 1 96.81 298 LYS B CA 1
ATOM 7503 C C . LYS B 1 298 ? 14.477 15.555 -30.766 1 96.81 298 LYS B C 1
ATOM 7505 O O . LYS B 1 298 ? 14.836 16.609 -30.234 1 96.81 298 LYS B O 1
ATOM 7510 N N . ASP B 1 299 ? 14.07 14.5 -30.078 1 95.94 299 ASP B N 1
ATOM 7511 C CA . ASP B 1 299 ? 14.203 14.461 -28.625 1 95.94 299 ASP B CA 1
ATOM 7512 C C . ASP B 1 299 ? 15.656 14.641 -28.203 1 95.94 299 ASP B C 1
ATOM 7514 O O . ASP B 1 299 ? 15.945 15.398 -27.266 1 95.94 299 ASP B O 1
ATOM 7518 N N . LEU B 1 300 ? 16.531 14.016 -28.875 1 95.44 300 LEU B N 1
ATOM 7519 C CA . LEU B 1 300 ? 17.953 14.062 -28.547 1 95.44 300 LEU B CA 1
ATOM 7520 C C . LEU B 1 300 ? 18.516 15.461 -28.781 1 95.44 300 LEU B C 1
ATOM 7522 O O . LEU B 1 300 ? 19.312 15.961 -27.984 1 95.44 300 LEU B O 1
ATOM 7526 N N . GLU B 1 301 ? 18.109 16.062 -29.797 1 94.44 301 GLU B N 1
ATOM 7527 C CA . GLU B 1 301 ? 18.547 17.422 -30.094 1 94.44 301 GLU B CA 1
ATOM 7528 C C . GLU B 1 301 ? 18.062 18.406 -29.047 1 94.44 301 GLU B C 1
ATOM 7530 O O . GLU B 1 301 ? 18.812 19.281 -28.609 1 94.44 301 GLU B O 1
ATOM 7535 N N . GLU B 1 302 ? 16.875 18.219 -28.719 1 92.62 302 GLU B N 1
ATOM 7536 C CA . GLU B 1 302 ? 16.328 19.078 -27.672 1 92.62 302 GLU B CA 1
ATOM 7537 C C . GLU B 1 302 ? 17.031 18.875 -26.344 1 92.62 302 GLU B C 1
ATOM 7539 O O . GLU B 1 302 ? 17.266 19.844 -25.609 1 92.62 302 GLU B O 1
ATOM 7544 N N . ALA B 1 303 ? 17.266 17.672 -26.016 1 90.88 303 ALA B N 1
ATOM 7545 C CA . ALA B 1 303 ? 17.938 17.359 -24.75 1 90.88 303 ALA B CA 1
ATOM 7546 C C . ALA B 1 303 ? 19.359 17.906 -24.734 1 90.88 303 ALA B C 1
ATOM 7548 O O . ALA B 1 303 ? 19.828 18.406 -23.703 1 90.88 303 ALA B O 1
ATOM 7549 N N . GLU B 1 304 ? 20.047 17.75 -25.797 1 86.94 304 GLU B N 1
ATOM 7550 C CA . GLU B 1 304 ? 21.422 18.266 -25.922 1 86.94 304 GLU B CA 1
ATOM 7551 C C . GLU B 1 304 ? 21.438 19.781 -25.922 1 86.94 304 GLU B C 1
ATOM 7553 O O . GLU B 1 304 ? 22.359 20.391 -25.359 1 86.94 304 GLU B O 1
ATOM 7558 N N . GLY B 1 305 ? 20.594 20.328 -26.641 1 84.75 305 GLY B N 1
ATOM 7559 C CA . GLY B 1 305 ? 20.516 21.781 -26.703 1 84.75 305 GLY B CA 1
ATOM 7560 C C . GLY B 1 305 ? 20.266 22.438 -25.359 1 84.75 305 GLY B C 1
ATOM 7561 O O . GLY B 1 305 ? 20.875 23.453 -25.031 1 84.75 305 GLY B O 1
ATOM 7562 N N . LYS B 1 306 ? 19.438 21.906 -24.609 1 76.75 306 LYS B N 1
ATOM 7563 C CA . LYS B 1 306 ? 19.094 22.469 -23.297 1 76.75 306 LYS B CA 1
ATOM 7564 C C . LYS B 1 306 ? 20.188 22.172 -22.266 1 76.75 306 LYS B C 1
ATOM 7566 O O . LYS B 1 306 ? 20.266 22.828 -21.234 1 76.75 306 LYS B O 1
ATOM 7571 N N . GLY B 1 307 ? 21.141 21.266 -22.484 1 69.88 307 GLY B N 1
ATOM 7572 C CA . GLY B 1 307 ? 22.281 20.906 -21.641 1 69.88 307 GLY B CA 1
ATOM 7573 C C . GLY B 1 307 ? 21.859 20.344 -20.297 1 69.88 307 GLY B C 1
ATOM 7574 O O . GLY B 1 307 ? 22.641 20.359 -19.344 1 69.88 307 GLY B O 1
ATOM 7575 N N . ARG B 1 308 ? 20.734 19.844 -20.109 1 69.25 308 ARG B N 1
ATOM 7576 C CA . ARG B 1 308 ? 20.234 19.562 -18.766 1 69.25 308 ARG B CA 1
ATOM 7577 C C . ARG B 1 308 ? 20.266 18.078 -18.469 1 69.25 308 ARG B C 1
ATOM 7579 O O . ARG B 1 308 ? 20.141 17.656 -17.312 1 69.25 308 ARG B O 1
ATOM 7586 N N . LEU B 1 309 ? 20.578 17.188 -19.531 1 80.19 309 LEU B N 1
ATOM 7587 C CA . LEU B 1 309 ? 20.453 15.758 -19.25 1 80.19 309 LEU B CA 1
ATOM 7588 C C . LEU B 1 309 ? 21.828 15.109 -19.109 1 80.19 309 LEU B C 1
ATOM 7590 O O . LEU B 1 309 ? 22.719 15.336 -19.938 1 80.19 309 LEU B O 1
ATOM 7594 N N . ALA B 1 310 ? 22.031 14.406 -18.047 1 78.69 310 ALA B N 1
ATOM 7595 C CA . ALA B 1 310 ? 23.281 13.68 -17.797 1 78.69 310 ALA B CA 1
ATOM 7596 C C . ALA B 1 310 ? 23.516 12.617 -18.859 1 78.69 310 ALA B C 1
ATOM 7598 O O . ALA B 1 310 ? 22.578 12.141 -19.5 1 78.69 310 ALA B O 1
ATOM 7599 N N . ALA B 1 311 ? 24.75 12.227 -19.125 1 78.56 311 ALA B N 1
ATOM 7600 C CA . ALA B 1 311 ? 25.172 11.32 -20.172 1 78.56 311 ALA B CA 1
ATOM 7601 C C . ALA B 1 311 ? 24.484 9.969 -20.062 1 78.56 311 ALA B C 1
ATOM 7603 O O . ALA B 1 311 ? 24 9.422 -21.062 1 78.56 311 ALA B O 1
ATOM 7604 N N . PRO B 1 312 ? 24.344 9.445 -18.875 1 74.94 312 PRO B N 1
ATOM 7605 C CA . PRO B 1 312 ? 23.656 8.148 -18.781 1 74.94 312 PRO B CA 1
ATOM 7606 C C . PRO B 1 312 ? 22.188 8.227 -19.203 1 74.94 312 PRO B C 1
ATOM 7608 O O . PRO B 1 312 ? 21.672 7.289 -19.812 1 74.94 312 PRO B O 1
ATOM 7611 N N . LEU B 1 313 ? 21.562 9.312 -18.938 1 82.06 313 LEU B N 1
ATOM 7612 C CA . LEU B 1 313 ? 20.156 9.492 -19.297 1 82.06 313 LEU B CA 1
ATOM 7613 C C . LEU B 1 313 ? 20 9.664 -20.812 1 82.06 313 LEU B C 1
ATOM 7615 O O . LEU B 1 313 ? 19 9.25 -21.391 1 82.06 313 LEU B O 1
ATOM 7619 N N . LEU B 1 314 ? 21.047 10.242 -21.391 1 87.12 314 LEU B N 1
ATOM 7620 C CA . LEU B 1 314 ? 21.031 10.414 -22.844 1 87.12 314 LEU B CA 1
ATOM 7621 C C . LEU B 1 314 ? 21.156 9.062 -23.547 1 87.12 314 LEU B C 1
ATOM 7623 O O . LEU B 1 314 ? 20.516 8.844 -24.594 1 87.12 314 LEU B O 1
ATOM 7627 N N . LYS B 1 315 ? 21.906 8.25 -22.969 1 82.75 315 LYS B N 1
ATOM 7628 C CA . LYS B 1 315 ? 22.047 6.918 -23.547 1 82.75 315 LYS B CA 1
ATOM 7629 C C . LYS B 1 315 ? 20.75 6.133 -23.484 1 82.75 315 LYS B C 1
ATOM 7631 O O . LYS B 1 315 ? 20.406 5.391 -24.406 1 82.75 315 LYS B O 1
ATOM 7636 N N . ARG B 1 316 ? 20.094 6.273 -22.422 1 85 316 ARG B N 1
ATOM 7637 C CA . ARG B 1 316 ? 18.797 5.625 -22.234 1 85 316 ARG B CA 1
ATOM 7638 C C . ARG B 1 316 ? 17.75 6.188 -23.203 1 85 316 ARG B C 1
ATOM 7640 O O . ARG B 1 316 ? 16.875 5.457 -23.672 1 85 316 ARG B O 1
ATOM 7647 N N . LEU B 1 317 ? 17.906 7.438 -23.5 1 92.5 317 LEU B N 1
ATOM 7648 C CA . LEU B 1 317 ? 16.953 8.156 -24.328 1 92.5 317 LEU B CA 1
ATOM 7649 C C . LEU B 1 317 ? 17.109 7.766 -25.797 1 92.5 317 LEU B C 1
ATOM 7651 O O . LEU B 1 317 ? 16.141 7.766 -26.562 1 92.5 317 LEU B O 1
ATOM 7655 N N . SER B 1 318 ? 18.312 7.387 -26.141 1 94.56 318 SER B N 1
ATOM 7656 C CA . SER B 1 318 ? 18.641 7.152 -27.547 1 94.56 318 SER B CA 1
ATOM 7657 C C . SER B 1 318 ? 18.078 5.824 -28.031 1 94.56 318 SER B C 1
ATOM 7659 O O . SER B 1 318 ? 18.109 4.82 -27.312 1 94.56 318 SER B O 1
ATOM 7661 N N . LEU B 1 319 ? 17.484 5.867 -29.234 1 95.75 319 LEU B N 1
ATOM 7662 C CA . LEU B 1 319 ? 17.016 4.68 -29.938 1 95.75 319 LEU B CA 1
ATOM 7663 C C . LEU B 1 319 ? 17.859 4.418 -31.188 1 95.75 319 LEU B C 1
ATOM 7665 O O . LEU B 1 319 ? 18.406 5.352 -31.781 1 95.75 319 LEU B O 1
ATOM 7669 N N . SER B 1 320 ? 18.078 3.193 -31.453 1 95.12 320 SER B N 1
ATOM 7670 C CA . SER B 1 320 ? 18.797 2.766 -32.656 1 95.12 320 SER B CA 1
ATOM 7671 C C . SER B 1 320 ? 18.062 1.633 -33.344 1 95.12 320 SER B C 1
ATOM 7673 O O . SER B 1 320 ? 17.125 1.062 -32.812 1 95.12 320 SER B O 1
ATOM 7675 N N . THR B 1 321 ? 18.453 1.412 -34.594 1 94.81 321 THR B N 1
ATOM 7676 C CA . THR B 1 321 ? 17.859 0.318 -35.344 1 94.81 321 THR B CA 1
ATOM 7677 C C . THR B 1 321 ? 18.062 -1.013 -34.625 1 94.81 321 THR B C 1
ATOM 7679 O O . THR B 1 321 ? 17.141 -1.84 -34.594 1 94.81 321 THR B O 1
ATOM 7682 N N . SER B 1 322 ? 19.141 -1.148 -34.062 1 89.94 322 SER B N 1
ATOM 7683 C CA . SER B 1 322 ? 19.438 -2.375 -33.344 1 89.94 322 SER B CA 1
ATOM 7684 C C . SER B 1 322 ? 18.547 -2.516 -32.094 1 89.94 322 SER B C 1
ATOM 7686 O O . SER B 1 322 ? 18.047 -3.605 -31.812 1 89.94 322 SER B O 1
ATOM 7688 N N . LYS B 1 323 ? 18.375 -1.44 -31.406 1 88.75 323 LYS B N 1
ATOM 7689 C CA . LYS B 1 323 ? 17.5 -1.452 -30.219 1 88.75 323 LYS B CA 1
ATOM 7690 C C . LYS B 1 323 ? 16.062 -1.755 -30.609 1 88.75 323 LYS B C 1
ATOM 7692 O O . LYS B 1 323 ? 15.367 -2.492 -29.906 1 88.75 323 LYS B O 1
ATOM 7697 N N . LEU B 1 324 ? 15.625 -1.204 -31.688 1 94.88 324 LEU B N 1
ATOM 7698 C CA . LEU B 1 324 ? 14.258 -1.425 -32.156 1 94.88 324 LEU B CA 1
ATOM 7699 C C . LEU B 1 324 ? 14.055 -2.873 -32.562 1 94.88 324 LEU B C 1
ATOM 7701 O O . LEU B 1 324 ? 12.992 -3.455 -32.312 1 94.88 324 LEU B O 1
ATOM 7705 N N . ASN B 1 325 ? 15.055 -3.449 -33.188 1 91.69 325 ASN B N 1
ATOM 7706 C CA . ASN B 1 325 ? 14.984 -4.859 -33.562 1 91.69 325 ASN B CA 1
ATOM 7707 C C . ASN B 1 325 ? 14.938 -5.762 -32.344 1 91.69 325 ASN B C 1
ATOM 7709 O O . ASN B 1 325 ? 14.172 -6.723 -32.281 1 91.69 325 ASN B O 1
ATOM 7713 N N . SER B 1 326 ? 15.719 -5.422 -31.406 1 84.19 326 SER B N 1
ATOM 7714 C CA . SER B 1 326 ? 15.719 -6.172 -30.156 1 84.19 326 SER B CA 1
ATOM 7715 C C . SER B 1 326 ? 14.375 -6.059 -29.438 1 84.19 326 SER B C 1
ATOM 7717 O O . SER B 1 326 ? 13.898 -7.027 -28.844 1 84.19 326 SER B O 1
ATOM 7719 N N . LEU B 1 327 ? 13.891 -4.922 -29.484 1 90.44 327 LEU B N 1
ATOM 7720 C CA . LEU B 1 327 ? 12.578 -4.676 -28.891 1 90.44 327 LEU B CA 1
ATOM 7721 C C . LEU B 1 327 ? 11.5 -5.504 -29.578 1 90.44 327 LEU B C 1
ATOM 7723 O O . LEU B 1 327 ? 10.641 -6.09 -28.922 1 90.44 327 LEU B O 1
ATOM 7727 N N . ALA B 1 328 ? 11.547 -5.555 -30.844 1 94.31 328 ALA B N 1
ATOM 7728 C CA . ALA B 1 328 ? 10.57 -6.32 -31.609 1 94.31 328 ALA B CA 1
ATOM 7729 C C . ALA B 1 328 ? 10.648 -7.809 -31.281 1 94.31 328 ALA B C 1
ATOM 7731 O O . ALA B 1 328 ? 9.617 -8.477 -31.141 1 94.31 328 ALA B O 1
ATOM 7732 N N . ILE B 1 329 ? 11.789 -8.281 -31.141 1 87.62 329 ILE B N 1
ATOM 7733 C CA . ILE B 1 329 ? 11.984 -9.68 -30.766 1 87.62 329 ILE B CA 1
ATOM 7734 C C . ILE B 1 329 ? 11.398 -9.93 -29.375 1 87.62 329 ILE B C 1
ATOM 7736 O O . ILE B 1 329 ? 10.719 -10.93 -29.156 1 87.62 329 ILE B O 1
ATOM 7740 N N . GLY B 1 330 ? 11.703 -9.031 -28.484 1 86.69 330 GLY B N 1
ATOM 7741 C CA . GLY B 1 330 ? 11.141 -9.141 -27.141 1 86.69 330 GLY B CA 1
ATOM 7742 C C . GLY B 1 330 ? 9.625 -9.156 -27.141 1 86.69 330 GLY B C 1
ATOM 7743 O O . GLY B 1 330 ? 9.016 -9.922 -26.391 1 86.69 330 GLY B O 1
ATOM 7744 N N . LEU B 1 331 ? 9.023 -8.359 -27.906 1 93.81 331 LEU B N 1
ATOM 7745 C CA . LEU B 1 331 ? 7.566 -8.305 -28 1 93.81 331 LEU B CA 1
ATOM 7746 C C . LEU B 1 331 ? 7.004 -9.633 -28.5 1 93.81 331 LEU B C 1
ATOM 7748 O O . LEU B 1 331 ? 5.969 -10.094 -28.031 1 93.81 331 LEU B O 1
ATOM 7752 N N . ARG B 1 332 ? 7.664 -10.227 -29.453 1 92.69 332 ARG B N 1
ATOM 7753 C CA . ARG B 1 332 ? 7.211 -11.5 -29.984 1 92.69 332 ARG B CA 1
ATOM 7754 C C . ARG B 1 332 ? 7.277 -12.594 -28.922 1 92.69 332 ARG B C 1
ATOM 7756 O O . ARG B 1 332 ? 6.438 -13.5 -28.891 1 92.69 332 ARG B O 1
ATOM 7763 N N . GLN B 1 333 ? 8.203 -12.508 -28.078 1 86.31 333 GLN B N 1
ATOM 7764 C CA . GLN B 1 333 ? 8.289 -13.445 -26.969 1 86.31 333 GLN B CA 1
ATOM 7765 C C . GLN B 1 333 ? 7.125 -13.258 -26 1 86.31 333 GLN B C 1
ATOM 7767 O O . GLN B 1 333 ? 6.574 -14.234 -25.484 1 86.31 333 GLN B O 1
ATOM 7772 N N . ILE B 1 334 ? 6.832 -12.047 -25.734 1 90.69 334 ILE B N 1
ATOM 7773 C CA . ILE B 1 334 ? 5.707 -11.742 -24.859 1 90.69 334 ILE B CA 1
ATOM 7774 C C . ILE B 1 334 ? 4.414 -12.266 -25.469 1 90.69 334 ILE B C 1
ATOM 7776 O O . ILE B 1 334 ? 3.551 -12.789 -24.766 1 90.69 334 ILE B O 1
ATOM 7780 N N . ALA B 1 335 ? 4.293 -12.102 -26.75 1 93.25 335 ALA B N 1
ATOM 7781 C CA . ALA B 1 335 ? 3.105 -12.594 -27.438 1 93.25 335 ALA B CA 1
ATOM 7782 C C . ALA B 1 335 ? 2.92 -14.086 -27.234 1 93.25 335 ALA B C 1
ATOM 7784 O O . ALA B 1 335 ? 1.796 -14.562 -27.047 1 93.25 335 ALA B O 1
ATOM 7785 N N . ALA B 1 336 ? 3.992 -14.766 -27.203 1 87.44 336 ALA B N 1
ATOM 7786 C CA . ALA B 1 336 ? 3.936 -16.203 -27 1 87.44 336 ALA B CA 1
ATOM 7787 C C . ALA B 1 336 ? 3.465 -16.531 -25.578 1 87.44 336 ALA B C 1
ATOM 7789 O O . ALA B 1 336 ? 2.732 -17.5 -25.375 1 87.44 336 ALA B O 1
ATOM 7790 N N . SER B 1 337 ? 3.809 -15.766 -24.672 1 83.38 337 SER B N 1
ATOM 7791 C CA . SER B 1 337 ? 3.461 -15.984 -23.266 1 83.38 337 SER B CA 1
ATOM 7792 C C . SER B 1 337 ? 2.006 -15.617 -23 1 83.38 337 SER B C 1
ATOM 7794 O O . SER B 1 337 ? 1.442 -16.016 -21.969 1 83.38 337 SER B O 1
ATOM 7796 N N . SER B 1 338 ? 1.373 -14.891 -23.859 1 85 338 SER B N 1
ATOM 7797 C CA . SER B 1 338 ? -0.006 -14.445 -23.688 1 85 338 SER B CA 1
ATOM 7798 C C . SER B 1 338 ? -0.971 -15.625 -23.672 1 85 338 SER B C 1
ATOM 7800 O O . SER B 1 338 ? -2.078 -15.523 -23.141 1 85 338 SER B O 1
ATOM 7802 N N . GLN B 1 339 ? -0.565 -16.703 -24.172 1 84.19 339 GLN B N 1
ATOM 7803 C CA . GLN B 1 339 ? -1.441 -17.859 -24.328 1 84.19 339 GLN B CA 1
ATOM 7804 C C . GLN B 1 339 ? -1.781 -18.484 -22.969 1 84.19 339 GLN B C 1
ATOM 7806 O O . GLN B 1 339 ? -2.842 -19.094 -22.812 1 84.19 339 GLN B O 1
ATOM 7811 N N . GLU B 1 340 ? -1.021 -18.281 -22 1 83.31 340 GLU B N 1
ATOM 7812 C CA . GLU B 1 340 ? -1.228 -18.922 -20.703 1 83.31 340 GLU B CA 1
ATOM 7813 C C . GLU B 1 340 ? -1.306 -17.875 -19.594 1 83.31 340 GLU B C 1
ATOM 7815 O O . GLU B 1 340 ? -0.924 -18.156 -18.453 1 83.31 340 GLU B O 1
ATOM 7820 N N . SER B 1 341 ? -1.787 -16.797 -19.969 1 88.88 341 SER B N 1
ATOM 7821 C CA . SER B 1 341 ? -1.752 -15.727 -18.969 1 88.88 341 SER B CA 1
ATOM 7822 C C . SER B 1 341 ? -3.121 -15.531 -18.328 1 88.88 341 SER B C 1
ATOM 7824 O O . SER B 1 341 ? -3.412 -16.109 -17.266 1 88.88 341 SER B O 1
ATOM 7826 N N . VAL B 1 342 ? -4.082 -15.031 -19.047 1 93.25 342 VAL B N 1
ATOM 7827 C CA . VAL B 1 342 ? -5.387 -14.695 -18.5 1 93.25 342 VAL B CA 1
ATOM 7828 C C . VAL B 1 342 ? -6.32 -15.898 -18.609 1 93.25 342 VAL B C 1
ATOM 7830 O O . VAL B 1 342 ? -6.352 -16.578 -19.641 1 93.25 342 VAL B O 1
ATOM 7833 N N . GLY B 1 343 ? -7.062 -16.188 -17.516 1 92 343 GLY B N 1
ATOM 7834 C CA . GLY B 1 343 ? -8.07 -17.234 -17.547 1 92 343 GLY B CA 1
ATOM 7835 C C . GLY B 1 343 ? -7.512 -18.609 -17.266 1 92 343 GLY B C 1
ATOM 7836 O O . GLY B 1 343 ? -8.211 -19.609 -17.438 1 92 343 GLY B O 1
ATOM 7837 N N . ARG B 1 344 ? -6.316 -18.703 -16.859 1 92.38 344 ARG B N 1
ATOM 7838 C CA . ARG B 1 344 ? -5.695 -19.984 -16.531 1 92.38 344 ARG B CA 1
ATOM 7839 C C . ARG B 1 344 ? -6.203 -20.516 -15.203 1 92.38 344 ARG B C 1
ATOM 7841 O O . ARG B 1 344 ? -6.273 -19.781 -14.219 1 92.38 344 ARG B O 1
ATOM 7848 N N . VAL B 1 345 ? -6.578 -21.812 -15.203 1 94.62 345 VAL B N 1
ATOM 7849 C CA . VAL B 1 345 ? -7.043 -22.453 -13.977 1 94.62 345 VAL B CA 1
ATOM 7850 C C . VAL B 1 345 ? -5.848 -22.891 -13.141 1 94.62 345 VAL B C 1
ATOM 7852 O O . VAL B 1 345 ? -4.996 -23.656 -13.609 1 94.62 345 VAL B O 1
ATOM 7855 N N . LEU B 1 346 ? -5.754 -22.406 -11.984 1 92.12 346 LEU B N 1
ATOM 7856 C CA . LEU B 1 346 ? -4.645 -22.734 -11.102 1 92.12 346 LEU B CA 1
ATOM 7857 C C . LEU B 1 346 ? -5.012 -23.891 -10.172 1 92.12 346 LEU B C 1
ATOM 7859 O O . LEU B 1 346 ? -4.145 -24.672 -9.766 1 92.12 346 LEU B O 1
ATOM 7863 N N . ARG B 1 347 ? -6.293 -23.906 -9.789 1 93.06 347 ARG B N 1
ATOM 7864 C CA . ARG B 1 347 ? -6.805 -24.891 -8.844 1 93.06 347 ARG B CA 1
ATOM 7865 C C . ARG B 1 347 ? -8.266 -25.219 -9.141 1 93.06 347 ARG B C 1
ATOM 7867 O O . ARG B 1 347 ? -9.039 -24.344 -9.531 1 93.06 347 ARG B O 1
ATOM 7874 N N . ARG B 1 348 ? -8.586 -26.469 -8.969 1 96 348 ARG B N 1
ATOM 7875 C CA . ARG B 1 348 ? -9.945 -26.969 -9.094 1 96 348 ARG B CA 1
ATOM 7876 C C . ARG B 1 348 ? -10.297 -27.891 -7.926 1 96 348 ARG B C 1
ATOM 7878 O O . ARG B 1 348 ? -9.562 -28.828 -7.625 1 96 348 ARG B O 1
ATOM 7885 N N . THR B 1 349 ? -11.352 -27.562 -7.266 1 96.06 349 THR B N 1
ATOM 7886 C CA . THR B 1 349 ? -11.75 -28.328 -6.086 1 96.06 349 THR B CA 1
ATOM 7887 C C . THR B 1 349 ? -13.234 -28.672 -6.145 1 96.06 349 THR B C 1
ATOM 7889 O O . THR B 1 349 ? -14.07 -27.797 -6.395 1 96.06 349 THR B O 1
ATOM 7892 N N . ARG B 1 350 ? -13.547 -29.938 -5.977 1 97.44 350 ARG B N 1
ATOM 7893 C CA . ARG B 1 350 ? -14.938 -30.344 -5.773 1 97.44 350 ARG B CA 1
ATOM 7894 C C . ARG B 1 350 ? -15.352 -30.172 -4.316 1 97.44 350 ARG B C 1
ATOM 7896 O O . ARG B 1 350 ? -14.961 -30.969 -3.457 1 97.44 350 ARG B O 1
ATOM 7903 N N . ILE B 1 351 ? -16.109 -29.156 -4.062 1 96.5 351 ILE B N 1
ATOM 7904 C CA . ILE B 1 351 ? -16.516 -28.828 -2.699 1 96.5 351 ILE B CA 1
ATOM 7905 C C . ILE B 1 351 ? -17.547 -29.844 -2.209 1 96.5 351 ILE B C 1
ATOM 7907 O O . ILE B 1 351 ? -17.484 -30.281 -1.058 1 96.5 351 ILE B O 1
ATOM 7911 N N . ALA B 1 352 ? -18.5 -30.172 -3.031 1 96.94 352 ALA B N 1
ATOM 7912 C CA . ALA B 1 352 ? -19.547 -31.172 -2.836 1 96.94 352 ALA B CA 1
ATOM 7913 C C . ALA B 1 352 ? -20.078 -31.672 -4.176 1 96.94 352 ALA B C 1
ATOM 7915 O O . ALA B 1 352 ? -19.578 -31.281 -5.234 1 96.94 352 ALA B O 1
ATOM 7916 N N . ASN B 1 353 ? -21 -32.656 -4.07 1 95.44 353 ASN B N 1
ATOM 7917 C CA . ASN B 1 353 ? -21.609 -33.125 -5.312 1 95.44 353 ASN B CA 1
ATOM 7918 C C . ASN B 1 353 ? -22.266 -31.984 -6.082 1 95.44 353 ASN B C 1
ATOM 7920 O O . ASN B 1 353 ? -23.109 -31.266 -5.535 1 95.44 353 ASN B O 1
ATOM 7924 N N . ASN B 1 354 ? -21.844 -31.797 -7.316 1 95.5 354 ASN B N 1
ATOM 7925 C CA . ASN B 1 354 ? -22.375 -30.781 -8.227 1 95.5 354 ASN B CA 1
ATOM 7926 C C . ASN B 1 354 ? -22.016 -29.375 -7.766 1 95.5 354 ASN B C 1
ATOM 7928 O O . ASN B 1 354 ? -22.75 -28.422 -8.055 1 95.5 354 ASN B O 1
ATOM 7932 N N . LEU B 1 355 ? -21.016 -29.234 -6.953 1 97.75 355 LEU B N 1
ATOM 7933 C CA . LEU B 1 355 ? -20.484 -27.969 -6.477 1 97.75 355 LEU B CA 1
ATOM 7934 C C . LEU B 1 355 ? -18.969 -27.906 -6.672 1 97.75 355 LEU B C 1
ATOM 7936 O O . LEU B 1 355 ? -18.219 -28.531 -5.922 1 97.75 355 LEU B O 1
ATOM 7940 N N . GLU B 1 356 ? -18.594 -27.109 -7.668 1 97.75 356 GLU B N 1
ATOM 7941 C CA . GLU B 1 356 ? -17.188 -27.094 -8.055 1 97.75 356 GLU B CA 1
ATOM 7942 C C . GLU B 1 356 ? -16.594 -25.688 -7.949 1 97.75 356 GLU B C 1
ATOM 7944 O O . GLU B 1 356 ? -17.25 -24.703 -8.32 1 97.75 356 GLU B O 1
ATOM 7949 N N . LEU B 1 357 ? -15.391 -25.672 -7.387 1 98 357 LEU B N 1
ATOM 7950 C CA . LEU B 1 357 ? -14.664 -24.422 -7.16 1 98 357 LEU B CA 1
ATOM 7951 C C . LEU B 1 357 ? -13.414 -24.359 -8.023 1 98 357 LEU B C 1
ATOM 7953 O O . LEU B 1 357 ? -12.688 -25.344 -8.148 1 98 357 LEU B O 1
ATOM 7957 N N . GLU B 1 358 ? -13.227 -23.203 -8.688 1 97.56 358 GLU B N 1
ATOM 7958 C CA . GLU B 1 358 ? -12.023 -22.969 -9.484 1 97.56 358 GLU B CA 1
ATOM 7959 C C . GLU B 1 358 ? -11.359 -21.641 -9.125 1 97.56 358 GLU B C 1
ATOM 7961 O O . GLU B 1 358 ? -12.047 -20.656 -8.852 1 97.56 358 GLU B O 1
ATOM 7966 N N . GLN B 1 359 ? -10.086 -21.656 -9.023 1 96.38 359 GLN B N 1
ATOM 7967 C CA . GLN B 1 359 ? -9.297 -20.438 -8.945 1 96.38 359 GLN B CA 1
ATOM 7968 C C . GLN B 1 359 ? -8.641 -20.109 -10.289 1 96.38 359 GLN B C 1
ATOM 7970 O O . GLN B 1 359 ? -7.91 -20.938 -10.836 1 96.38 359 GLN B O 1
ATOM 7975 N N . VAL B 1 360 ? -8.891 -18.922 -10.844 1 96.25 360 VAL B N 1
ATOM 7976 C CA . VAL B 1 360 ? -8.414 -18.609 -12.188 1 96.25 360 VAL B CA 1
ATOM 7977 C C . VAL B 1 360 ? -7.629 -17.297 -12.164 1 96.25 360 VAL B C 1
ATOM 7979 O O . VAL B 1 360 ? -7.852 -16.438 -11.305 1 96.25 360 VAL B O 1
ATOM 7982 N N . THR B 1 361 ? -6.672 -17.156 -13.117 1 95.81 361 THR B N 1
ATOM 7983 C CA . THR B 1 361 ? -5.902 -15.922 -13.219 1 95.81 361 THR B CA 1
ATOM 7984 C C . THR B 1 361 ? -6.715 -14.836 -13.922 1 95.81 361 THR B C 1
ATOM 7986 O O . THR B 1 361 ? -7.445 -15.109 -14.867 1 95.81 361 THR B O 1
ATOM 7989 N N . VAL B 1 362 ? -6.668 -13.664 -13.477 1 96.44 362 VAL B N 1
ATOM 7990 C CA . VAL B 1 362 ? -7.324 -12.5 -14.062 1 96.44 362 VAL B CA 1
ATOM 7991 C C . VAL B 1 362 ? -6.387 -11.297 -14.008 1 96.44 362 VAL B C 1
ATOM 7993 O O . VAL B 1 362 ? -5.402 -11.297 -13.266 1 96.44 362 VAL B O 1
ATOM 7996 N N . PRO B 1 363 ? -6.605 -10.297 -14.875 1 96.75 363 PRO B N 1
ATOM 7997 C CA . PRO B 1 363 ? -5.762 -9.102 -14.805 1 96.75 363 PRO B CA 1
ATOM 7998 C C . PRO B 1 363 ? -5.891 -8.367 -13.469 1 96.75 363 PRO B C 1
ATOM 8000 O O . PRO B 1 363 ? -6.875 -8.555 -12.75 1 96.75 363 PRO B O 1
ATOM 8003 N N . ILE B 1 364 ? -4.934 -7.57 -13.172 1 96.56 364 ILE B N 1
ATOM 8004 C CA . ILE B 1 364 ? -4.977 -6.738 -11.984 1 96.56 364 ILE B CA 1
ATOM 8005 C C . ILE B 1 364 ? -6.043 -5.652 -12.148 1 96.56 364 ILE B C 1
ATOM 8007 O O . ILE B 1 364 ? -6.844 -5.422 -11.242 1 96.56 364 ILE B O 1
ATOM 8011 N N . GLY B 1 365 ? -6.047 -4.98 -13.297 1 96.31 365 GLY B N 1
ATOM 8012 C CA . GLY B 1 365 ? -6.984 -3.908 -13.586 1 96.31 365 GLY B CA 1
ATOM 8013 C C . GLY B 1 365 ? -6.379 -2.785 -14.406 1 96.31 365 GLY B C 1
ATOM 8014 O O . GLY B 1 365 ? -6.195 -2.924 -15.617 1 96.31 365 GLY B O 1
ATOM 8015 N N . VAL B 1 366 ? -6.074 -1.695 -13.734 1 97.44 366 VAL B N 1
ATOM 8016 C CA . VAL B 1 366 ? -5.445 -0.562 -14.406 1 97.44 366 VAL B CA 1
ATOM 8017 C C . VAL B 1 366 ? -4.047 -0.331 -13.836 1 97.44 366 VAL B C 1
ATOM 8019 O O . VAL B 1 366 ? -3.891 -0.118 -12.633 1 97.44 366 VAL B O 1
ATOM 8022 N N . LEU B 1 367 ? -3.068 -0.349 -14.75 1 97.25 367 LEU B N 1
ATOM 8023 C CA . LEU B 1 367 ? -1.68 -0.094 -14.383 1 97.25 367 LEU B CA 1
ATOM 8024 C C . LEU B 1 367 ? -1.284 1.34 -14.719 1 97.25 367 LEU B C 1
ATOM 8026 O O . LEU B 1 367 ? -1.691 1.877 -15.75 1 97.25 367 LEU B O 1
ATOM 8030 N N . LEU B 1 368 ? -0.556 1.966 -13.852 1 96.94 368 LEU B N 1
ATOM 8031 C CA . LEU B 1 368 ? 0.13 3.219 -14.141 1 96.94 368 LEU B CA 1
ATOM 8032 C C . LEU B 1 368 ? 1.64 3.012 -14.195 1 96.94 368 LEU B C 1
ATOM 8034 O O . LEU B 1 368 ? 2.256 2.633 -13.195 1 96.94 368 LEU B O 1
ATOM 8038 N N . VAL B 1 369 ? 2.188 3.207 -15.359 1 96.12 369 VAL B N 1
ATOM 8039 C CA . VAL B 1 369 ? 3.631 3.068 -15.508 1 96.12 369 VAL B CA 1
ATOM 8040 C C . VAL B 1 369 ? 4.262 4.441 -15.734 1 96.12 369 VAL B C 1
ATOM 8042 O O . VAL B 1 369 ? 3.889 5.156 -16.672 1 96.12 369 VAL B O 1
ATOM 8045 N N . ILE B 1 370 ? 5.109 4.82 -14.875 1 94.56 370 ILE B N 1
ATOM 8046 C CA . ILE B 1 370 ? 5.855 6.07 -14.969 1 94.56 370 ILE B CA 1
ATOM 8047 C C . ILE B 1 370 ? 7.309 5.781 -15.336 1 94.56 370 ILE B C 1
ATOM 8049 O O . ILE B 1 370 ? 7.992 5.023 -14.633 1 94.56 370 ILE B O 1
ATOM 8053 N N . PHE B 1 371 ? 7.773 6.32 -16.406 1 91.94 371 PHE B N 1
ATOM 8054 C CA . PHE B 1 371 ? 9.133 6.008 -16.859 1 91.94 371 PHE B CA 1
ATOM 8055 C C . PHE B 1 371 ? 9.859 7.27 -17.297 1 91.94 371 PHE B C 1
ATOM 8057 O O . PHE B 1 371 ? 9.242 8.211 -17.781 1 91.94 371 PHE B O 1
ATOM 8064 N N . GLU B 1 372 ? 11.172 7.246 -17.062 1 88.25 372 GLU B N 1
ATOM 8065 C CA . GLU B 1 372 ? 12.016 8.414 -17.312 1 88.25 372 GLU B CA 1
ATOM 8066 C C . GLU B 1 372 ? 13.148 8.086 -18.281 1 88.25 372 GLU B C 1
ATOM 8068 O O . GLU B 1 372 ? 13.945 7.176 -18.031 1 88.25 372 GLU B O 1
ATOM 8073 N N . SER B 1 373 ? 13.242 8.844 -19.422 1 88.06 373 SER B N 1
ATOM 8074 C CA . SER B 1 373 ? 14.336 8.812 -20.391 1 88.06 373 SER B CA 1
ATOM 8075 C C . SER B 1 373 ? 14.508 7.426 -21 1 88.06 373 SER B C 1
ATOM 8077 O O . SER B 1 373 ? 15.633 6.957 -21.188 1 88.06 373 SER B O 1
ATOM 8079 N N . ARG B 1 374 ? 13.422 6.727 -21.172 1 90 374 ARG B N 1
ATOM 8080 C CA . ARG B 1 374 ? 13.445 5.383 -21.734 1 90 374 ARG B CA 1
ATOM 8081 C C . ARG B 1 374 ? 12.227 5.141 -22.609 1 90 374 ARG B C 1
ATOM 8083 O O . ARG B 1 374 ? 11.344 4.352 -22.266 1 90 374 ARG B O 1
ATOM 8090 N N . PRO B 1 375 ? 12.32 5.695 -23.812 1 94.44 375 PRO B N 1
ATOM 8091 C CA . PRO B 1 375 ? 11.156 5.531 -24.688 1 94.44 375 PRO B CA 1
ATOM 8092 C C . PRO B 1 375 ? 10.922 4.074 -25.078 1 94.44 375 PRO B C 1
ATOM 8094 O O . PRO B 1 375 ? 9.805 3.707 -25.469 1 94.44 375 PRO B O 1
ATOM 8097 N N . ASP B 1 376 ? 11.945 3.195 -25.016 1 92.81 376 ASP B N 1
ATOM 8098 C CA . ASP B 1 376 ? 11.789 1.781 -25.359 1 92.81 376 ASP B CA 1
ATOM 8099 C C . ASP B 1 376 ? 10.891 1.076 -24.344 1 92.81 376 ASP B C 1
ATOM 8101 O O . ASP B 1 376 ? 10.359 0 -24.625 1 92.81 376 ASP B O 1
ATOM 8105 N N . CYS B 1 377 ? 10.734 1.653 -23.188 1 92.31 377 CYS B N 1
ATOM 8106 C CA . CYS B 1 377 ? 9.891 1.094 -22.141 1 92.31 377 CYS B CA 1
ATOM 8107 C C . CYS B 1 377 ? 8.43 1.065 -22.578 1 92.31 377 CYS B C 1
ATOM 8109 O O . CYS B 1 377 ? 7.684 0.159 -22.188 1 92.31 377 CYS B O 1
ATOM 8111 N N . LEU B 1 378 ? 8.016 2.01 -23.375 1 95.88 378 LEU B N 1
ATOM 8112 C CA . LEU B 1 378 ? 6.609 2.176 -23.719 1 95.88 378 LEU B CA 1
ATOM 8113 C C . LEU B 1 378 ? 6.086 0.948 -24.453 1 95.88 378 LEU B C 1
ATOM 8115 O O . LEU B 1 378 ? 5.148 0.294 -23.984 1 95.88 378 LEU B O 1
ATOM 8119 N N . PRO B 1 379 ? 6.695 0.521 -25.594 1 96.19 379 PRO B N 1
ATOM 8120 C CA . PRO B 1 379 ? 6.18 -0.674 -26.266 1 96.19 379 PRO B CA 1
ATOM 8121 C C . PRO B 1 379 ? 6.309 -1.933 -25.422 1 96.19 379 PRO B C 1
ATOM 8123 O O . PRO B 1 379 ? 5.461 -2.826 -25.5 1 96.19 379 PRO B O 1
ATOM 8126 N N . GLN B 1 380 ? 7.266 -2.004 -24.594 1 93.25 380 GLN B N 1
ATOM 8127 C CA . GLN B 1 380 ? 7.48 -3.174 -23.75 1 93.25 380 GLN B CA 1
ATOM 8128 C C . GLN B 1 380 ? 6.352 -3.34 -22.734 1 93.25 380 GLN B C 1
ATOM 8130 O O . GLN B 1 380 ? 5.766 -4.418 -22.625 1 93.25 380 GLN B O 1
ATOM 8135 N N . VAL B 1 381 ? 6.121 -2.297 -22.047 1 94.69 381 VAL B N 1
ATOM 8136 C CA . VAL B 1 381 ? 5.105 -2.369 -21 1 94.69 381 VAL B CA 1
ATOM 8137 C C . VAL B 1 381 ? 3.719 -2.469 -21.641 1 94.69 381 VAL B C 1
ATOM 8139 O O . VAL B 1 381 ? 2.824 -3.119 -21.094 1 94.69 381 VAL B O 1
ATOM 8142 N N . ALA B 1 382 ? 3.572 -1.812 -22.75 1 96.94 382 ALA B N 1
ATOM 8143 C CA . ALA B 1 382 ? 2.305 -1.956 -23.469 1 96.94 382 ALA B CA 1
ATOM 8144 C C . ALA B 1 382 ? 2.051 -3.412 -23.844 1 96.94 382 ALA B C 1
ATOM 8146 O O . ALA B 1 382 ? 0.946 -3.928 -23.641 1 96.94 382 ALA B O 1
ATOM 8147 N N . ALA B 1 383 ? 3.053 -4.062 -24.359 1 96.31 383 ALA B N 1
ATOM 8148 C CA . ALA B 1 383 ? 2.924 -5.465 -24.734 1 96.31 383 ALA B CA 1
ATOM 8149 C C . ALA B 1 383 ? 2.582 -6.332 -23.531 1 96.31 383 ALA B C 1
ATOM 8151 O O . ALA B 1 383 ? 1.732 -7.223 -23.609 1 96.31 383 ALA B O 1
ATOM 8152 N N . LEU B 1 384 ? 3.225 -6.078 -22.469 1 95.19 384 LEU B N 1
ATOM 8153 C CA . LEU B 1 384 ? 2.977 -6.832 -21.234 1 95.19 384 LEU B CA 1
ATOM 8154 C C . LEU B 1 384 ? 1.551 -6.605 -20.75 1 95.19 384 LEU B C 1
ATOM 8156 O O . LEU B 1 384 ? 0.877 -7.551 -20.328 1 95.19 384 LEU B O 1
ATOM 8160 N N . ALA B 1 385 ? 1.121 -5.352 -20.781 1 96.81 385 ALA B N 1
ATOM 8161 C CA . ALA B 1 385 ? -0.239 -5.02 -20.359 1 96.81 385 ALA B CA 1
ATOM 8162 C C . ALA B 1 385 ? -1.27 -5.699 -21.266 1 96.81 385 ALA B C 1
ATOM 8164 O O . ALA B 1 385 ? -2.271 -6.227 -20.781 1 96.81 385 ALA B O 1
ATOM 8165 N N . ILE B 1 386 ? -1.012 -5.703 -22.547 1 97.38 386 ILE B N 1
ATOM 8166 C CA . ILE B 1 386 ? -1.916 -6.324 -23.516 1 97.38 386 ILE B CA 1
ATOM 8167 C C . ILE B 1 386 ? -1.97 -7.828 -23.266 1 97.38 386 ILE B C 1
ATOM 8169 O O . ILE B 1 386 ? -3.053 -8.414 -23.219 1 97.38 386 ILE B O 1
ATOM 8173 N N . ALA B 1 387 ? -0.831 -8.414 -23.094 1 95.94 387 ALA B N 1
ATOM 8174 C CA . ALA B 1 387 ? -0.758 -9.859 -22.891 1 95.94 387 ALA B CA 1
ATOM 8175 C C . ALA B 1 387 ? -1.497 -10.266 -21.609 1 95.94 387 ALA B C 1
ATOM 8177 O O . ALA B 1 387 ? -2.1 -11.344 -21.562 1 95.94 387 ALA B O 1
ATOM 8178 N N . SER B 1 388 ? -1.448 -9.484 -20.609 1 95.62 388 SER B N 1
ATOM 8179 C CA . SER B 1 388 ? -2.057 -9.805 -19.328 1 95.62 388 SER B CA 1
ATOM 8180 C C . SER B 1 388 ? -3.473 -9.25 -19.234 1 95.62 388 SER B C 1
ATOM 8182 O O . SER B 1 388 ? -4.137 -9.398 -18.203 1 95.62 388 SER B O 1
ATOM 8184 N N . GLY B 1 389 ? -3.918 -8.5 -20.203 1 96.31 389 GLY B N 1
ATOM 8185 C CA . GLY B 1 389 ? -5.281 -7.996 -20.25 1 96.31 389 GLY B CA 1
ATOM 8186 C C . GLY B 1 389 ? -5.523 -6.836 -19.312 1 96.31 389 GLY B C 1
ATOM 8187 O O . GLY B 1 389 ? -6.613 -6.699 -18.75 1 96.31 389 GLY B O 1
ATOM 8188 N N . ASN B 1 390 ? -4.562 -6.023 -19.031 1 97.75 390 ASN B N 1
ATOM 8189 C CA . ASN B 1 390 ? -4.688 -4.875 -18.141 1 97.75 390 ASN B CA 1
ATOM 8190 C C . ASN B 1 390 ? -4.875 -3.576 -18.922 1 97.75 390 ASN B C 1
ATOM 8192 O O . ASN B 1 390 ? -4.34 -3.424 -20.016 1 97.75 390 ASN B O 1
ATOM 8196 N N . GLY B 1 391 ? -5.711 -2.65 -18.328 1 98.12 391 GLY B N 1
ATOM 8197 C CA . GLY B 1 391 ? -5.621 -1.274 -18.797 1 98.12 391 GLY B CA 1
ATOM 8198 C C . GLY B 1 391 ? -4.316 -0.601 -18.406 1 98.12 391 GLY B C 1
ATOM 8199 O O . GLY B 1 391 ? -3.746 -0.898 -17.359 1 98.12 391 GLY B O 1
ATOM 8200 N N . LEU B 1 392 ? -3.883 0.366 -19.312 1 98.06 392 LEU B N 1
ATOM 8201 C CA . LEU B 1 392 ? -2.555 0.92 -19.078 1 98.06 392 LEU B CA 1
ATOM 8202 C C . LEU B 1 392 ? -2.564 2.438 -19.234 1 98.06 392 LEU B C 1
ATOM 8204 O O . LEU B 1 392 ? -3.021 2.961 -20.25 1 98.06 392 LEU B O 1
ATOM 8208 N N . LEU B 1 393 ? -2.15 3.109 -18.203 1 97.06 393 LEU B N 1
ATOM 8209 C CA . LEU B 1 393 ? -1.811 4.527 -18.234 1 97.06 393 LEU B CA 1
ATOM 8210 C C . LEU B 1 393 ? -0.299 4.723 -18.266 1 97.06 393 LEU B C 1
ATOM 8212 O O . LEU B 1 393 ? 0.422 4.145 -17.453 1 97.06 393 LEU B O 1
ATOM 8216 N N . LEU B 1 394 ? 0.137 5.516 -19.234 1 96.5 394 LEU B N 1
ATOM 8217 C CA . LEU B 1 394 ? 1.568 5.742 -19.406 1 96.5 394 LEU B CA 1
ATOM 8218 C C . LEU B 1 394 ? 1.923 7.199 -19.125 1 96.5 394 LEU B C 1
ATOM 8220 O O . LEU B 1 394 ? 1.247 8.109 -19.609 1 96.5 394 LEU B O 1
ATOM 8224 N N . LYS B 1 395 ? 2.9 7.395 -18.344 1 94.94 395 LYS B N 1
ATOM 8225 C CA . LYS B 1 395 ? 3.467 8.719 -18.109 1 94.94 395 LYS B CA 1
ATOM 8226 C C . LYS B 1 395 ? 4.977 8.719 -18.328 1 94.94 395 LYS B C 1
ATOM 8228 O O . LYS B 1 395 ? 5.738 8.258 -17.484 1 94.94 395 LYS B O 1
ATOM 8233 N N . GLY B 1 396 ? 5.355 9.281 -19.422 1 92.38 396 GLY B N 1
ATOM 8234 C CA . GLY B 1 396 ? 6.77 9.375 -19.75 1 92.38 396 GLY B CA 1
ATOM 8235 C C . GLY B 1 396 ? 7.375 10.727 -19.422 1 92.38 396 GLY B C 1
ATOM 8236 O O . GLY B 1 396 ? 6.648 11.695 -19.172 1 92.38 396 GLY B O 1
ATOM 8237 N N . GLY B 1 397 ? 8.656 10.758 -19.438 1 88.38 397 GLY B N 1
ATOM 8238 C CA . GLY B 1 397 ? 9.359 12.016 -19.219 1 88.38 397 GLY B CA 1
ATOM 8239 C C . GLY B 1 397 ? 9.188 13.008 -20.344 1 88.38 397 GLY B C 1
ATOM 8240 O O . GLY B 1 397 ? 8.977 12.609 -21.5 1 88.38 397 GLY B O 1
ATOM 8241 N N . LYS B 1 398 ? 9.367 14.281 -20.016 1 87.56 398 LYS B N 1
ATOM 8242 C CA . LYS B 1 398 ? 9.227 15.344 -21.016 1 87.56 398 LYS B CA 1
ATOM 8243 C C . LYS B 1 398 ? 10.359 15.289 -22.031 1 87.56 398 LYS B C 1
ATOM 8245 O O . LYS B 1 398 ? 10.172 15.672 -23.188 1 87.56 398 LYS B O 1
ATOM 8250 N N . GLU B 1 399 ? 11.469 14.727 -21.703 1 90.69 399 GLU B N 1
ATOM 8251 C CA . GLU B 1 399 ? 12.648 14.664 -22.562 1 90.69 399 GLU B CA 1
ATOM 8252 C C . GLU B 1 399 ? 12.438 13.703 -23.734 1 90.69 399 GLU B C 1
ATOM 8254 O O . GLU B 1 399 ? 13.172 13.75 -24.719 1 90.69 399 GLU B O 1
ATOM 8259 N N . ALA B 1 400 ? 11.477 12.781 -23.578 1 94.31 400 ALA B N 1
ATOM 8260 C CA . ALA B 1 400 ? 11.211 11.797 -24.625 1 94.31 400 ALA B CA 1
ATOM 8261 C C . ALA B 1 400 ? 9.828 12 -25.25 1 94.31 400 ALA B C 1
ATOM 8263 O O . ALA B 1 400 ? 9.195 11.047 -25.688 1 94.31 400 ALA B O 1
ATOM 8264 N N . ALA B 1 401 ? 9.336 13.211 -25.312 1 93.75 401 ALA B N 1
ATOM 8265 C CA . ALA B 1 401 ? 7.949 13.5 -25.672 1 93.75 401 ALA B CA 1
ATOM 8266 C C . ALA B 1 401 ? 7.652 13.062 -27.109 1 93.75 401 ALA B C 1
ATOM 8268 O O . ALA B 1 401 ? 6.602 12.477 -27.375 1 93.75 401 ALA B O 1
ATOM 8269 N N . HIS B 1 402 ? 8.523 13.297 -28.031 1 96 402 HIS B N 1
ATOM 8270 C CA . HIS B 1 402 ? 8.289 12.977 -29.438 1 96 402 HIS B CA 1
ATOM 8271 C C . HIS B 1 402 ? 8.336 11.469 -29.672 1 96 402 HIS B C 1
ATOM 8273 O O . HIS B 1 402 ? 7.488 10.922 -30.375 1 96 402 HIS B O 1
ATOM 8279 N N . SER B 1 403 ? 9.297 10.82 -29.109 1 97.44 403 SER B N 1
ATOM 8280 C CA . SER B 1 403 ? 9.406 9.367 -29.219 1 97.44 403 SER B CA 1
ATOM 8281 C C . SER B 1 403 ? 8.188 8.672 -28.609 1 97.44 403 SER B C 1
ATOM 8283 O O . SER B 1 403 ? 7.625 7.762 -29.219 1 97.44 403 SER B O 1
ATOM 8285 N N . ASN B 1 404 ? 7.785 9.117 -27.438 1 96.81 404 ASN B N 1
ATOM 8286 C CA . ASN B 1 404 ? 6.645 8.523 -26.75 1 96.81 404 ASN B CA 1
ATOM 8287 C C . ASN B 1 404 ? 5.359 8.68 -27.562 1 96.81 404 ASN B C 1
ATOM 8289 O O . ASN B 1 404 ? 4.539 7.762 -27.609 1 96.81 404 ASN B O 1
ATOM 8293 N N . ARG B 1 405 ? 5.242 9.812 -28.141 1 95.94 405 ARG B N 1
ATOM 8294 C CA . ARG B 1 405 ? 4.035 10.086 -28.922 1 95.94 405 ARG B CA 1
ATOM 8295 C C . ARG B 1 405 ? 3.922 9.133 -30.094 1 95.94 405 ARG B C 1
ATOM 8297 O O . ARG B 1 405 ? 2.865 8.539 -30.328 1 95.94 405 ARG B O 1
ATOM 8304 N N . ILE B 1 406 ? 4.957 9.008 -30.859 1 97.56 406 ILE B N 1
ATOM 8305 C CA . ILE B 1 406 ? 4.91 8.156 -32.031 1 97.56 406 ILE B CA 1
ATOM 8306 C C . ILE B 1 406 ? 4.734 6.699 -31.609 1 97.56 406 ILE B C 1
ATOM 8308 O O . ILE B 1 406 ? 3.988 5.945 -32.25 1 97.56 406 ILE B O 1
ATOM 8312 N N . LEU B 1 407 ? 5.438 6.266 -30.594 1 98.12 407 LEU B N 1
ATOM 8313 C CA . LEU B 1 407 ? 5.324 4.891 -30.125 1 98.12 407 LEU B CA 1
ATOM 8314 C C . LEU B 1 407 ? 3.916 4.605 -29.625 1 98.12 407 LEU B C 1
ATOM 8316 O O . LEU B 1 407 ? 3.393 3.504 -29.812 1 98.12 407 LEU B O 1
ATOM 8320 N N . HIS B 1 408 ? 3.342 5.578 -28.953 1 97.44 408 HIS B N 1
ATOM 8321 C CA . HIS B 1 408 ? 1.966 5.434 -28.484 1 97.44 408 HIS B CA 1
ATOM 8322 C C . HIS B 1 408 ? 1.001 5.301 -29.656 1 97.44 408 HIS B C 1
ATOM 8324 O O . HIS B 1 408 ? 0.076 4.488 -29.625 1 97.44 408 HIS B O 1
ATOM 8330 N N . LEU B 1 409 ? 1.196 6.109 -30.641 1 97.44 409 LEU B N 1
ATOM 8331 C CA . LEU B 1 409 ? 0.349 6.047 -31.828 1 97.44 409 LEU B CA 1
ATOM 8332 C C . LEU B 1 409 ? 0.424 4.668 -32.469 1 97.44 409 LEU B C 1
ATOM 8334 O O . LEU B 1 409 ? -0.596 4.125 -32.906 1 97.44 409 LEU B O 1
ATOM 8338 N N . LEU B 1 410 ? 1.603 4.168 -32.562 1 98.19 410 LEU B N 1
ATOM 8339 C CA . LEU B 1 410 ? 1.783 2.836 -33.125 1 98.19 410 LEU B CA 1
ATOM 8340 C C . LEU B 1 410 ? 1.09 1.783 -32.25 1 98.19 410 LEU B C 1
ATOM 8342 O O . LEU B 1 410 ? 0.52 0.825 -32.781 1 98.19 410 LEU B O 1
ATOM 8346 N N . THR B 1 411 ? 1.156 1.894 -30.953 1 98.38 411 THR B N 1
ATOM 8347 C CA . THR B 1 411 ? 0.468 0.984 -30.047 1 98.38 411 THR B CA 1
ATOM 8348 C C . THR B 1 411 ? -1.042 1.052 -30.25 1 98.38 411 THR B C 1
ATOM 8350 O O . THR B 1 411 ? -1.714 0.019 -30.297 1 98.38 411 THR B O 1
ATOM 8353 N N . GLN B 1 412 ? -1.543 2.227 -30.391 1 97.5 412 GLN B N 1
ATOM 8354 C CA . GLN B 1 412 ? -2.969 2.416 -30.625 1 97.5 412 GLN B CA 1
ATOM 8355 C C . GLN B 1 412 ? -3.396 1.774 -31.938 1 97.5 412 GLN B C 1
ATOM 8357 O O . GLN B 1 412 ? -4.48 1.198 -32.031 1 97.5 412 GLN B O 1
ATOM 8362 N N . GLU B 1 413 ? -2.57 1.938 -32.875 1 97.56 413 GLU B N 1
ATOM 8363 C CA . GLU B 1 413 ? -2.852 1.311 -34.156 1 97.56 413 GLU B CA 1
ATOM 8364 C C . GLU B 1 413 ? -2.934 -0.207 -34.031 1 97.56 413 GLU B C 1
ATOM 8366 O O . GLU B 1 413 ? -3.84 -0.836 -34.594 1 97.56 413 GLU B O 1
ATOM 8371 N N . ALA B 1 414 ? -2.023 -0.769 -33.375 1 98.38 414 ALA B N 1
ATOM 8372 C CA . ALA B 1 414 ? -2.025 -2.213 -33.156 1 98.38 414 ALA B CA 1
ATOM 8373 C C . ALA B 1 414 ? -3.283 -2.654 -32.406 1 98.38 414 ALA B C 1
ATOM 8375 O O . ALA B 1 414 ? -3.889 -3.674 -32.75 1 98.38 414 ALA B O 1
ATOM 8376 N N . LEU B 1 415 ? -3.705 -1.922 -31.438 1 98.44 415 LEU B N 1
ATOM 8377 C CA . LEU B 1 415 ? -4.871 -2.24 -30.609 1 98.44 415 LEU B CA 1
ATOM 8378 C C . LEU B 1 415 ? -6.152 -2.135 -31.438 1 98.44 415 LEU B C 1
ATOM 8380 O O . LEU B 1 415 ? -7.137 -2.818 -31.141 1 98.44 415 LEU B O 1
ATOM 8384 N N . SER B 1 416 ? -6.16 -1.331 -32.438 1 97.31 416 SER B N 1
ATOM 8385 C CA . SER B 1 416 ? -7.348 -1.032 -33.219 1 97.31 416 SER B CA 1
ATOM 8386 C C . SER B 1 416 ? -7.789 -2.244 -34.031 1 97.31 416 SER B C 1
ATOM 8388 O O . SER B 1 416 ? -8.953 -2.338 -34.438 1 97.31 416 SER B O 1
ATOM 8390 N N . ILE B 1 417 ? -6.914 -3.205 -34.25 1 97.44 417 ILE B N 1
ATOM 8391 C CA . ILE B 1 417 ? -7.25 -4.359 -35.062 1 97.44 417 ILE B CA 1
ATOM 8392 C C . ILE B 1 417 ? -8.391 -5.145 -34.406 1 97.44 417 ILE B C 1
ATOM 8394 O O . ILE B 1 417 ? -9.164 -5.812 -35.094 1 97.44 417 ILE B O 1
ATOM 8398 N N . HIS B 1 418 ? -8.523 -5.059 -33.125 1 96.81 418 HIS B N 1
ATOM 8399 C CA . HIS B 1 418 ? -9.594 -5.758 -32.406 1 96.81 418 HIS B CA 1
ATOM 8400 C C . HIS B 1 418 ? -10.469 -4.785 -31.625 1 96.81 418 HIS B C 1
ATOM 8402 O O . HIS B 1 418 ? -11.141 -5.18 -30.672 1 96.81 418 HIS B O 1
ATOM 8408 N N . GLY B 1 419 ? -10.336 -3.508 -31.859 1 95.44 419 GLY B N 1
ATOM 8409 C CA . GLY B 1 419 ? -11.25 -2.496 -31.359 1 95.44 419 GLY B CA 1
ATOM 8410 C C . GLY B 1 419 ? -11.031 -2.166 -29.891 1 95.44 419 GLY B C 1
ATOM 8411 O O . GLY B 1 419 ? -11.984 -1.908 -29.156 1 95.44 419 GLY B O 1
ATOM 8412 N N . VAL B 1 420 ? -9.828 -2.268 -29.359 1 97.25 420 VAL B N 1
ATOM 8413 C CA . VAL B 1 420 ? -9.555 -1.994 -27.953 1 97.25 420 VAL B CA 1
ATOM 8414 C C . VAL B 1 420 ? -8.508 -0.887 -27.828 1 97.25 420 VAL B C 1
ATOM 8416 O O . VAL B 1 420 ? -7.605 -0.959 -26.984 1 97.25 420 VAL B O 1
ATOM 8419 N N . LYS B 1 421 ? -8.586 0.103 -28.625 1 95.94 421 LYS B N 1
ATOM 8420 C CA . LYS B 1 421 ? -7.621 1.192 -28.719 1 95.94 421 LYS B CA 1
ATOM 8421 C C . LYS B 1 421 ? -7.52 1.955 -27.406 1 95.94 421 LYS B C 1
ATOM 8423 O O . LYS B 1 421 ? -6.453 2.459 -27.047 1 95.94 421 LYS B O 1
ATOM 8428 N N . GLU B 1 422 ? -8.578 2.021 -26.656 1 94.38 422 GLU B N 1
ATOM 8429 C CA . GLU B 1 422 ? -8.648 2.852 -25.469 1 94.38 422 GLU B CA 1
ATOM 8430 C C . GLU B 1 422 ? -7.965 2.168 -24.281 1 94.38 422 GLU B C 1
ATOM 8432 O O . GLU B 1 422 ? -7.781 2.779 -23.219 1 94.38 422 GLU B O 1
ATOM 8437 N N . ALA B 1 423 ? -7.523 0.952 -24.438 1 97.62 423 ALA B N 1
ATOM 8438 C CA . ALA B 1 423 ? -6.945 0.177 -23.344 1 97.62 423 ALA B CA 1
ATOM 8439 C C . ALA B 1 423 ? -5.613 0.77 -22.906 1 97.62 423 ALA B C 1
ATOM 8441 O O . ALA B 1 423 ? -5.188 0.569 -21.766 1 97.62 423 ALA B O 1
ATOM 8442 N N . VAL B 1 424 ? -4.938 1.493 -23.828 1 98.12 424 VAL B N 1
ATOM 8443 C CA . VAL B 1 424 ? -3.646 2.092 -23.5 1 98.12 424 VAL B CA 1
ATOM 8444 C C . VAL B 1 424 ? -3.711 3.604 -23.703 1 98.12 424 VAL B C 1
ATOM 8446 O O . VAL B 1 424 ? -4.008 4.074 -24.812 1 98.12 424 VAL B O 1
ATOM 8449 N N . GLN B 1 425 ? -3.436 4.344 -22.625 1 96.38 425 GLN B N 1
ATOM 8450 C CA . GLN B 1 425 ? -3.5 5.801 -22.688 1 96.38 425 GLN B CA 1
ATOM 8451 C C . GLN B 1 425 ? -2.16 6.422 -22.297 1 96.38 425 GLN B C 1
ATOM 8453 O O . GLN B 1 425 ? -1.479 5.938 -21.391 1 96.38 425 GLN B O 1
ATOM 8458 N N . LEU B 1 426 ? -1.755 7.395 -23.031 1 95.44 426 LEU B N 1
ATOM 8459 C CA . LEU B 1 426 ? -0.57 8.188 -22.719 1 95.44 426 LEU B CA 1
ATOM 8460 C C . LEU B 1 426 ? -0.959 9.516 -22.078 1 95.44 426 LEU B C 1
ATOM 8462 O O . LEU B 1 426 ? -1.634 10.336 -22.719 1 95.44 426 LEU B O 1
ATOM 8466 N N . VAL B 1 427 ? -0.575 9.688 -20.844 1 91.5 427 VAL B N 1
ATOM 8467 C CA . VAL B 1 427 ? -0.91 10.898 -20.109 1 91.5 427 VAL B CA 1
ATOM 8468 C C . VAL B 1 427 ? -0 12.039 -20.562 1 91.5 427 VAL B C 1
ATOM 8470 O O . VAL B 1 427 ? 1.192 11.836 -20.797 1 91.5 427 VAL B O 1
ATOM 8473 N N . ASN B 1 428 ? -0.644 13.117 -20.547 1 78.69 428 ASN B N 1
ATOM 8474 C CA . ASN B 1 428 ? 0.093 14.305 -20.969 1 78.69 428 ASN B CA 1
ATOM 8475 C C . ASN B 1 428 ? 1.245 14.617 -20.016 1 78.69 428 ASN B C 1
ATOM 8477 O O . ASN B 1 428 ? 1.117 14.453 -18.797 1 78.69 428 ASN B O 1
ATOM 8481 N N . THR B 1 429 ? 2.205 15.086 -20.5 1 66.75 429 THR B N 1
ATOM 8482 C CA . THR B 1 429 ? 3.443 15.32 -19.766 1 66.75 429 THR B CA 1
ATOM 8483 C C . THR B 1 429 ? 3.254 16.422 -18.734 1 66.75 429 THR B C 1
ATOM 8485 O O . THR B 1 429 ? 3.984 16.484 -17.734 1 66.75 429 THR B O 1
ATOM 8488 N N . ARG B 1 430 ? 2.295 17.188 -18.938 1 62.97 430 ARG B N 1
ATOM 8489 C CA . ARG B 1 430 ? 2.111 18.312 -18.031 1 62.97 430 ARG B CA 1
ATOM 8490 C C . ARG B 1 430 ? 1.483 17.844 -16.719 1 62.97 430 ARG B C 1
ATOM 8492 O O . ARG B 1 430 ? 1.56 18.547 -15.703 1 62.97 430 ARG B O 1
ATOM 8499 N N . GLU B 1 431 ? 0.919 16.734 -16.812 1 71.31 431 GLU B N 1
ATOM 8500 C CA . GLU B 1 431 ? 0.3 16.219 -15.594 1 71.31 431 GLU B CA 1
ATOM 8501 C C . GLU B 1 431 ? 1.353 15.812 -14.57 1 71.31 431 GLU B C 1
ATOM 8503 O O . GLU B 1 431 ? 2.377 15.219 -14.922 1 71.31 431 GLU B O 1
ATOM 8508 N N . GLU B 1 432 ? 1.064 16.203 -13.383 1 75.5 432 GLU B N 1
ATOM 8509 C CA . GLU B 1 432 ? 2.014 15.883 -12.32 1 75.5 432 GLU B CA 1
ATOM 8510 C C . GLU B 1 432 ? 1.829 14.453 -11.836 1 75.5 432 GLU B C 1
ATOM 8512 O O . GLU B 1 432 ? 0.701 13.969 -11.727 1 75.5 432 GLU B O 1
ATOM 8517 N N . VAL B 1 433 ? 2.939 13.828 -11.617 1 80.75 433 VAL B N 1
ATOM 8518 C CA . VAL B 1 433 ? 2.982 12.461 -11.125 1 80.75 433 VAL B CA 1
ATOM 8519 C C . VAL B 1 433 ? 2.201 12.352 -9.82 1 80.75 433 VAL B C 1
ATOM 8521 O O . VAL B 1 433 ? 1.48 11.375 -9.594 1 80.75 433 VAL B O 1
ATOM 8524 N N . GLU B 1 434 ? 2.297 13.312 -9.023 1 78.81 434 GLU B N 1
ATOM 8525 C CA . GLU B 1 434 ? 1.656 13.297 -7.715 1 78.81 434 GLU B CA 1
ATOM 8526 C C . GLU B 1 434 ? 0.138 13.219 -7.844 1 78.81 434 GLU B C 1
ATOM 8528 O O . GLU B 1 434 ? -0.526 12.57 -7.031 1 78.81 434 GLU B O 1
ATOM 8533 N N . ASP B 1 435 ? -0.403 13.844 -8.789 1 77.94 435 ASP B N 1
ATOM 8534 C CA . ASP B 1 435 ? -1.846 13.836 -9.008 1 77.94 435 ASP B CA 1
ATOM 8535 C C . ASP B 1 435 ? -2.324 12.461 -9.453 1 77.94 435 ASP B C 1
ATOM 8537 O O . ASP B 1 435 ? -3.402 12.008 -9.062 1 77.94 435 ASP B O 1
ATOM 8541 N N . LEU B 1 436 ? -1.517 11.891 -10.273 1 87.19 436 LEU B N 1
ATOM 8542 C CA . LEU B 1 436 ? -1.849 10.555 -10.75 1 87.19 436 LEU B CA 1
ATOM 8543 C C . LEU B 1 436 ? -1.845 9.555 -9.594 1 87.19 436 LEU B C 1
ATOM 8545 O O . LEU B 1 436 ? -2.695 8.664 -9.539 1 87.19 436 LEU B O 1
ATOM 8549 N N . CYS B 1 437 ? -0.919 9.75 -8.68 1 87.62 437 CYS B N 1
ATOM 8550 C CA . CYS B 1 437 ? -0.74 8.828 -7.566 1 87.62 437 CYS B CA 1
ATOM 8551 C C . CYS B 1 437 ? -1.892 8.945 -6.578 1 87.62 437 CYS B C 1
ATOM 8553 O O . CYS B 1 437 ? -2.025 8.109 -5.676 1 87.62 437 CYS B O 1
ATOM 8555 N N . ARG B 1 438 ? -2.768 9.883 -6.758 1 80.44 438 ARG B N 1
ATOM 8556 C CA . ARG B 1 438 ? -3.891 10.07 -5.844 1 80.44 438 ARG B CA 1
ATOM 8557 C C . ARG B 1 438 ? -5.16 9.438 -6.395 1 80.44 438 ARG B C 1
ATOM 8559 O O . ARG B 1 438 ? -6.191 9.414 -5.723 1 80.44 438 ARG B O 1
ATOM 8566 N N . LEU B 1 439 ? -5.086 8.906 -7.551 1 87.25 439 LEU B N 1
ATOM 8567 C CA . LEU B 1 439 ? -6.25 8.297 -8.18 1 87.25 439 LEU B CA 1
ATOM 8568 C C . LEU B 1 439 ? -6.418 6.848 -7.738 1 87.25 439 LEU B C 1
ATOM 8570 O O . LEU B 1 439 ? -6.449 5.938 -8.57 1 87.25 439 LEU B O 1
ATOM 8574 N N . ASP B 1 440 ? -6.68 6.629 -6.496 1 85.81 440 ASP B N 1
ATOM 8575 C CA . ASP B 1 440 ? -6.684 5.301 -5.887 1 85.81 440 ASP B CA 1
ATOM 8576 C C . ASP B 1 440 ? -7.949 4.531 -6.266 1 85.81 440 ASP B C 1
ATOM 8578 O O . ASP B 1 440 ? -7.988 3.303 -6.152 1 85.81 440 ASP B O 1
ATOM 8582 N N . LYS B 1 441 ? -8.961 5.184 -6.754 1 85.25 441 LYS B N 1
ATOM 8583 C CA . LYS B 1 441 ? -10.172 4.488 -7.156 1 85.25 441 LYS B CA 1
ATOM 8584 C C . LYS B 1 441 ? -10.07 3.979 -8.594 1 85.25 441 LYS B C 1
ATOM 8586 O O . LYS B 1 441 ? -10.828 3.102 -9 1 85.25 441 LYS B O 1
ATOM 8591 N N . LEU B 1 442 ? -9.102 4.555 -9.312 1 90.62 442 LEU B N 1
ATOM 8592 C CA . LEU B 1 442 ? -9.016 4.227 -10.727 1 90.62 442 LEU B CA 1
ATOM 8593 C C . LEU B 1 442 ? -7.789 3.365 -11.016 1 90.62 442 LEU B C 1
ATOM 8595 O O . LEU B 1 442 ? -7.836 2.467 -11.852 1 90.62 442 LEU B O 1
ATOM 8599 N N . ILE B 1 443 ? -6.703 3.611 -10.32 1 95.12 443 ILE B N 1
ATOM 8600 C CA . ILE B 1 443 ? -5.441 2.918 -10.57 1 95.12 443 ILE B CA 1
ATOM 8601 C C . ILE B 1 443 ? -5.25 1.809 -9.539 1 95.12 443 ILE B C 1
ATOM 8603 O O . ILE B 1 443 ? -5.402 2.039 -8.336 1 95.12 443 ILE B O 1
ATOM 8607 N N . ASP B 1 444 ? -4.863 0.682 -10.023 1 95.19 444 ASP B N 1
ATOM 8608 C CA . ASP B 1 444 ? -4.766 -0.465 -9.125 1 95.19 444 ASP B CA 1
ATOM 8609 C C . ASP B 1 444 ? -3.311 -0.762 -8.766 1 95.19 444 ASP B C 1
ATOM 8611 O O . ASP B 1 444 ? -3.031 -1.371 -7.734 1 95.19 444 ASP B O 1
ATOM 8615 N N . LEU B 1 445 ? -2.402 -0.399 -9.602 1 95.5 445 LEU B N 1
ATOM 8616 C CA . LEU B 1 445 ? -0.987 -0.677 -9.383 1 95.5 445 LEU B CA 1
ATOM 8617 C C . LEU B 1 445 ? -0.113 0.349 -10.094 1 95.5 445 LEU B C 1
ATOM 8619 O O . LEU B 1 445 ? -0.382 0.707 -11.242 1 95.5 445 LEU B O 1
ATOM 8623 N N . ILE B 1 446 ? 0.915 0.837 -9.453 1 95.38 446 ILE B N 1
ATOM 8624 C CA . ILE B 1 446 ? 1.875 1.763 -10.039 1 95.38 446 ILE B CA 1
ATOM 8625 C C . ILE B 1 446 ? 3.215 1.06 -10.242 1 95.38 446 ILE B C 1
ATOM 8627 O O . ILE B 1 446 ? 3.689 0.349 -9.352 1 95.38 446 ILE B O 1
ATOM 8631 N N . ILE B 1 447 ? 3.824 1.231 -11.359 1 94.88 447 ILE B N 1
ATOM 8632 C CA . ILE B 1 447 ? 5.125 0.651 -11.672 1 94.88 447 ILE B CA 1
ATOM 8633 C C . ILE B 1 447 ? 6.082 1.75 -12.133 1 94.88 447 ILE B C 1
ATOM 8635 O O . ILE B 1 447 ? 6.023 2.195 -13.281 1 94.88 447 ILE B O 1
ATOM 8639 N N . PRO B 1 448 ? 6.945 2.188 -11.336 1 93.69 448 PRO B N 1
ATOM 8640 C CA . PRO B 1 448 ? 7.945 3.186 -11.727 1 93.69 448 PRO B CA 1
ATOM 8641 C C . PRO B 1 448 ? 9.141 2.574 -12.453 1 93.69 448 PRO B C 1
ATOM 8643 O O . PRO B 1 448 ? 9.633 1.519 -12.055 1 93.69 448 PRO B O 1
ATOM 8646 N N . ARG B 1 449 ? 9.5 3.107 -13.5 1 90 449 ARG B N 1
ATOM 8647 C CA . ARG B 1 449 ? 10.68 2.699 -14.258 1 90 449 ARG B CA 1
ATOM 8648 C C . ARG B 1 449 ? 11.633 3.871 -14.461 1 90 449 ARG B C 1
ATOM 8650 O O . ARG B 1 449 ? 11.5 4.637 -15.414 1 90 449 ARG B O 1
ATOM 8657 N N . GLY B 1 450 ? 12.578 4.008 -13.555 1 85.31 450 GLY B N 1
ATOM 8658 C CA . GLY B 1 450 ? 13.523 5.109 -13.609 1 85.31 450 GLY B CA 1
ATOM 8659 C C . GLY B 1 450 ? 14.555 5.066 -12.492 1 85.31 450 GLY B C 1
ATOM 8660 O O . GLY B 1 450 ? 14.953 3.988 -12.055 1 85.31 450 GLY B O 1
ATOM 8661 N N . SER B 1 451 ? 14.977 6.211 -12.148 1 81 451 SER B N 1
ATOM 8662 C CA . SER B 1 451 ? 16.016 6.312 -11.117 1 81 451 SER B CA 1
ATOM 8663 C C . SER B 1 451 ? 15.461 5.949 -9.742 1 81 451 SER B C 1
ATOM 8665 O O . SER B 1 451 ? 14.242 5.945 -9.539 1 81 451 SER B O 1
ATOM 8667 N N . SER B 1 452 ? 16.375 5.652 -8.828 1 79.56 452 SER B N 1
ATOM 8668 C CA . SER B 1 452 ? 16 5.336 -7.457 1 79.56 452 SER B CA 1
ATOM 8669 C C . SER B 1 452 ? 15.234 6.492 -6.816 1 79.56 452 SER B C 1
ATOM 8671 O O . SER B 1 452 ? 14.312 6.277 -6.031 1 79.56 452 SER B O 1
ATOM 8673 N N . GLN B 1 453 ? 15.656 7.637 -7.176 1 83.75 453 GLN B N 1
ATOM 8674 C CA . GLN B 1 453 ? 14.984 8.812 -6.621 1 83.75 453 GLN B CA 1
ATOM 8675 C C . GLN B 1 453 ? 13.539 8.891 -7.098 1 83.75 453 GLN B C 1
ATOM 8677 O O . GLN B 1 453 ? 12.641 9.203 -6.312 1 83.75 453 GLN B O 1
ATOM 8682 N N . LEU B 1 454 ? 13.359 8.617 -8.328 1 86.5 454 LEU B N 1
ATOM 8683 C CA . LEU B 1 454 ? 12.008 8.617 -8.875 1 86.5 454 LEU B CA 1
ATOM 8684 C C . LEU B 1 454 ? 11.133 7.605 -8.156 1 86.5 454 LEU B C 1
ATOM 8686 O O . LEU B 1 454 ? 10 7.918 -7.77 1 86.5 454 LEU B O 1
ATOM 8690 N N . VAL B 1 455 ? 11.625 6.43 -7.977 1 87.12 455 VAL B N 1
ATOM 8691 C CA . VAL B 1 455 ? 10.875 5.359 -7.332 1 87.12 455 VAL B CA 1
ATOM 8692 C C . VAL B 1 455 ? 10.516 5.766 -5.906 1 87.12 455 VAL B C 1
ATOM 8694 O O . VAL B 1 455 ? 9.375 5.586 -5.469 1 87.12 455 VAL B O 1
ATOM 8697 N N . ARG B 1 456 ? 11.43 6.305 -5.23 1 85.5 456 ARG B N 1
ATOM 8698 C CA . ARG B 1 456 ? 11.195 6.746 -3.861 1 85.5 456 ARG B CA 1
ATOM 8699 C C . ARG B 1 456 ? 10.117 7.824 -3.812 1 85.5 456 ARG B C 1
ATOM 8701 O O . ARG B 1 456 ? 9.242 7.801 -2.941 1 85.5 456 ARG B O 1
ATOM 8708 N N . ASP B 1 457 ? 10.203 8.734 -4.715 1 87.31 457 ASP B N 1
ATOM 8709 C CA . ASP B 1 457 ? 9.227 9.82 -4.773 1 87.31 457 ASP B CA 1
ATOM 8710 C C . ASP B 1 457 ? 7.824 9.281 -5.031 1 87.31 457 ASP B C 1
ATOM 8712 O O . ASP B 1 457 ? 6.852 9.758 -4.441 1 87.31 457 ASP B O 1
ATOM 8716 N N . ILE B 1 458 ? 7.766 8.352 -5.906 1 90.62 458 ILE B N 1
ATOM 8717 C CA . ILE B 1 458 ? 6.473 7.781 -6.25 1 90.62 458 ILE B CA 1
ATOM 8718 C C . ILE B 1 458 ? 5.922 6.996 -5.062 1 90.62 458 ILE B C 1
ATOM 8720 O O . ILE B 1 458 ? 4.727 7.059 -4.77 1 90.62 458 ILE B O 1
ATOM 8724 N N . GLN B 1 459 ? 6.754 6.27 -4.426 1 85.38 459 GLN B N 1
ATOM 8725 C CA . GLN B 1 459 ? 6.34 5.523 -3.244 1 85.38 459 GLN B CA 1
ATOM 8726 C C . GLN B 1 459 ? 5.797 6.457 -2.168 1 85.38 459 GLN B C 1
ATOM 8728 O O . GLN B 1 459 ? 4.809 6.137 -1.499 1 85.38 459 GLN B O 1
ATOM 8733 N N . LYS B 1 460 ? 6.406 7.566 -2.025 1 81.06 460 LYS B N 1
ATOM 8734 C CA . LYS B 1 460 ? 5.961 8.555 -1.047 1 81.06 460 LYS B CA 1
ATOM 8735 C C . LYS B 1 460 ? 4.637 9.188 -1.464 1 81.06 460 LYS B C 1
ATOM 8737 O O . LYS B 1 460 ? 3.777 9.453 -0.621 1 81.06 460 LYS B O 1
ATOM 8742 N N . ALA B 1 461 ? 4.582 9.328 -2.707 1 83.31 461 ALA B N 1
ATOM 8743 C CA . ALA B 1 461 ? 3.402 10.016 -3.225 1 83.31 461 ALA B CA 1
ATOM 8744 C C . ALA B 1 461 ? 2.199 9.07 -3.27 1 83.31 461 ALA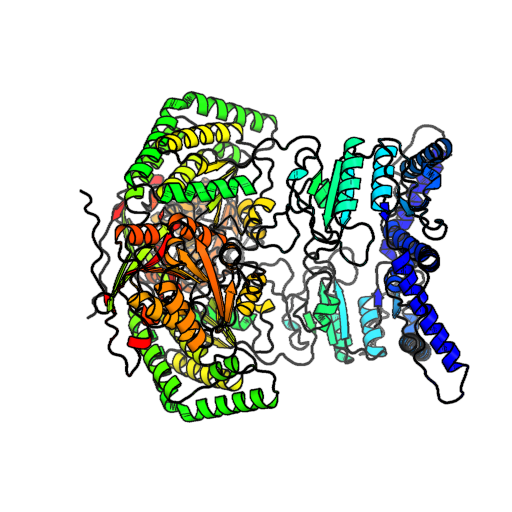 B C 1
ATOM 8746 O O . ALA B 1 461 ? 1.053 9.516 -3.166 1 83.31 461 ALA B O 1
ATOM 8747 N N . ALA B 1 462 ? 2.502 7.762 -3.383 1 85.19 462 ALA B N 1
ATOM 8748 C CA . ALA B 1 462 ? 1.437 6.781 -3.559 1 85.19 462 ALA B CA 1
ATOM 8749 C C . ALA B 1 462 ? 0.792 6.426 -2.223 1 85.19 462 ALA B C 1
ATOM 8751 O O . ALA B 1 462 ? 1.432 5.82 -1.358 1 85.19 462 ALA B O 1
ATOM 8752 N N . LYS B 1 463 ? -0.012 7.164 -1.43 1 71.75 463 LYS B N 1
ATOM 8753 C CA . LYS B 1 463 ? -0.572 6.977 -0.095 1 71.75 463 LYS B CA 1
ATOM 8754 C C . LYS B 1 463 ? -1.449 5.73 -0.038 1 71.75 463 LYS B C 1
ATOM 8756 O O . LYS B 1 463 ? -1.484 5.035 0.979 1 71.75 463 LYS B O 1
ATOM 8761 N N . GLY B 1 464 ? -1.941 5.16 -1.135 1 75.5 464 GLY B N 1
ATOM 8762 C CA . GLY B 1 464 ? -2.895 4.066 -1.046 1 75.5 464 GLY B CA 1
ATOM 8763 C C . GLY B 1 464 ? -2.805 3.1 -2.211 1 75.5 464 GLY B C 1
ATOM 8764 O O . GLY B 1 464 ? -3.377 2.008 -2.166 1 75.5 464 GLY B O 1
ATOM 8765 N N . ILE B 1 465 ? -2.094 3.363 -3.145 1 89 465 ILE B N 1
ATOM 8766 C CA . ILE B 1 465 ? -1.969 2.494 -4.309 1 89 465 ILE B CA 1
ATOM 8767 C C . ILE B 1 465 ? -0.675 1.688 -4.215 1 89 465 ILE B C 1
ATOM 8769 O O . ILE B 1 465 ? 0.399 2.25 -3.99 1 89 465 ILE B O 1
ATOM 8773 N N . PRO B 1 466 ? -0.768 0.435 -4.312 1 90.62 466 PRO B N 1
ATOM 8774 C CA . PRO B 1 466 ? 0.457 -0.368 -4.27 1 90.62 466 PRO B CA 1
ATOM 8775 C C . PRO B 1 466 ? 1.454 0.02 -5.355 1 90.62 466 PRO B C 1
ATOM 8777 O O . PRO B 1 466 ? 1.055 0.345 -6.477 1 90.62 466 PRO B O 1
ATOM 8780 N N . VAL B 1 467 ? 2.701 0.035 -4.984 1 91.88 467 VAL B N 1
ATOM 8781 C CA . VAL B 1 467 ? 3.785 0.341 -5.91 1 91.88 467 VAL B CA 1
ATOM 8782 C C . VAL B 1 467 ? 4.695 -0.875 -6.059 1 91.88 467 VAL B C 1
ATOM 8784 O O . VAL B 1 467 ? 5.137 -1.453 -5.062 1 91.88 467 VAL B O 1
ATOM 8787 N N . MET B 1 468 ? 4.949 -1.341 -7.238 1 91.94 468 MET B N 1
ATOM 8788 C CA . MET B 1 468 ? 5.836 -2.469 -7.504 1 91.94 468 MET B CA 1
ATOM 8789 C C . MET B 1 468 ? 7.184 -1.985 -8.031 1 91.94 468 MET B C 1
ATOM 8791 O O . MET B 1 468 ? 7.27 -1.468 -9.148 1 91.94 468 MET B O 1
ATOM 8795 N N . GLY B 1 469 ? 8.164 -2.064 -7.23 1 87.75 469 GLY B N 1
ATOM 8796 C CA . GLY B 1 469 ? 9.5 -1.622 -7.578 1 87.75 469 GLY B CA 1
ATOM 8797 C C . GLY B 1 469 ? 10.484 -1.714 -6.422 1 87.75 469 GLY B C 1
ATOM 8798 O O . GLY B 1 469 ? 10.219 -2.408 -5.438 1 87.75 469 GLY B O 1
ATOM 8799 N N . HIS B 1 470 ? 11.633 -1.242 -6.707 1 84.81 470 HIS B N 1
ATOM 8800 C CA . HIS B 1 470 ? 12.648 -1.193 -5.664 1 84.81 470 HIS B CA 1
ATOM 8801 C C . HIS B 1 470 ? 13.242 0.208 -5.535 1 84.81 470 HIS B C 1
ATOM 8803 O O . HIS B 1 470 ? 13.422 0.906 -6.535 1 84.81 470 HIS B O 1
ATOM 8809 N N . SER B 1 471 ? 13.477 0.588 -4.352 1 77.31 471 SER B N 1
ATOM 8810 C CA . SER B 1 471 ? 13.984 1.937 -4.113 1 77.31 471 SER B CA 1
ATOM 8811 C C . SER B 1 471 ? 15.508 1.959 -4.086 1 77.31 471 SER B C 1
ATOM 8813 O O . SER B 1 471 ? 16.125 3.002 -4.32 1 77.31 471 SER B O 1
ATOM 8815 N N . GLU B 1 472 ? 16.094 0.757 -3.768 1 87.69 472 GLU B N 1
ATOM 8816 C CA . GLU B 1 472 ? 17.547 0.708 -3.688 1 87.69 472 GLU B CA 1
ATOM 8817 C C . GLU B 1 472 ? 18.078 -0.671 -4.066 1 87.69 472 GLU B C 1
ATOM 8819 O O . GLU B 1 472 ? 17.422 -1.683 -3.828 1 87.69 472 GLU B O 1
ATOM 8824 N N . GLY B 1 473 ? 19.266 -0.605 -4.664 1 93.56 473 GLY B N 1
ATOM 8825 C CA . GLY B 1 473 ? 19.953 -1.836 -5 1 93.56 473 GLY B CA 1
ATOM 8826 C C . GLY B 1 473 ? 21.297 -1.967 -4.312 1 93.56 473 GLY B C 1
ATOM 8827 O O . GLY B 1 473 ? 22.344 -1.964 -4.969 1 93.56 473 GLY B O 1
ATOM 8828 N N . ILE B 1 474 ? 21.281 -2.094 -3.01 1 96.62 474 ILE B N 1
ATOM 8829 C CA . ILE B 1 474 ? 22.516 -2.314 -2.258 1 96.62 474 ILE B CA 1
ATOM 8830 C C . ILE B 1 474 ? 22.844 -3.807 -2.227 1 96.62 474 ILE B C 1
ATOM 8832 O O . ILE B 1 474 ? 22.562 -4.488 -1.237 1 96.62 474 ILE B O 1
ATOM 8836 N N . CYS B 1 475 ? 23.5 -4.254 -3.23 1 98.44 475 CYS B N 1
ATOM 8837 C CA . CYS B 1 475 ? 23.812 -5.668 -3.404 1 98.44 475 CYS B CA 1
ATOM 8838 C C . CYS B 1 475 ? 25.156 -6.008 -2.777 1 98.44 475 CYS B C 1
ATOM 8840 O O . CYS B 1 475 ? 26.094 -5.203 -2.824 1 98.44 475 CYS B O 1
ATOM 8842 N N . HIS B 1 476 ? 25.266 -7.168 -2.189 1 98.81 476 HIS B N 1
ATOM 8843 C CA . HIS B 1 476 ? 26.484 -7.629 -1.521 1 98.81 476 HIS B CA 1
ATOM 8844 C C . HIS B 1 476 ? 27.031 -8.891 -2.174 1 98.81 476 HIS B C 1
ATOM 8846 O O . HIS B 1 476 ? 26.266 -9.672 -2.762 1 98.81 476 HIS B O 1
ATOM 8852 N N . MET B 1 477 ? 28.312 -9.016 -2.162 1 98.75 477 MET B N 1
ATOM 8853 C CA . MET B 1 477 ? 29.016 -10.266 -2.436 1 98.75 477 MET B CA 1
ATOM 8854 C C . MET B 1 477 ? 29.922 -10.656 -1.27 1 98.75 477 MET B C 1
ATOM 8856 O O . MET B 1 477 ? 30.781 -9.875 -0.856 1 98.75 477 MET B O 1
ATOM 8860 N N . TYR B 1 478 ? 29.672 -11.844 -0.667 1 98.62 478 TYR B N 1
ATOM 8861 C CA . TYR B 1 478 ? 30.484 -12.367 0.414 1 98.62 478 TYR B CA 1
ATOM 8862 C C . TYR B 1 478 ? 31.516 -13.359 -0.117 1 98.62 478 TYR B C 1
ATOM 8864 O O . TYR B 1 478 ? 31.156 -14.383 -0.71 1 98.62 478 TYR B O 1
ATOM 8872 N N . VAL B 1 479 ? 32.75 -13.023 0.137 1 98.06 479 VAL B N 1
ATOM 8873 C CA . VAL B 1 479 ? 33.844 -13.914 -0.222 1 98.06 479 VAL B CA 1
ATOM 8874 C C . VAL B 1 479 ? 34.25 -14.75 0.991 1 98.06 479 VAL B C 1
ATOM 8876 O O . VAL B 1 479 ? 34.969 -14.266 1.879 1 98.06 479 VAL B O 1
ATOM 8879 N N . ASP B 1 480 ? 33.906 -16.016 0.901 1 97.62 480 ASP B N 1
ATOM 8880 C CA . ASP B 1 480 ? 34.125 -16.953 1.996 1 97.62 480 ASP B CA 1
ATOM 8881 C C . ASP B 1 480 ? 35.594 -17.359 2.068 1 97.62 480 ASP B C 1
ATOM 8883 O O . ASP B 1 480 ? 36.375 -17.125 1.131 1 97.62 480 ASP B O 1
ATOM 8887 N N . SER B 1 481 ? 36.031 -17.969 3.193 1 95.5 481 SER B N 1
ATOM 8888 C CA . SER B 1 481 ? 37.406 -18.359 3.43 1 95.5 481 SER B CA 1
ATOM 8889 C C . SER B 1 481 ? 37.844 -19.438 2.453 1 95.5 481 SER B C 1
ATOM 8891 O O . SER B 1 481 ? 39.031 -19.547 2.133 1 95.5 481 SER B O 1
ATOM 8893 N N . GLU B 1 482 ? 36.938 -20.219 1.903 1 95.25 482 GLU B N 1
ATOM 8894 C CA . GLU B 1 482 ? 37.25 -21.328 1.013 1 95.25 482 GLU B CA 1
ATOM 8895 C C . GLU B 1 482 ? 37 -20.969 -0.446 1 95.25 482 GLU B C 1
ATOM 8897 O O . GLU B 1 482 ? 36.875 -21.844 -1.297 1 95.25 482 GLU B O 1
ATOM 8902 N N . ALA B 1 483 ? 36.938 -19.719 -0.69 1 93.12 483 ALA B N 1
ATOM 8903 C CA . ALA B 1 483 ? 36.688 -19.266 -2.057 1 93.12 483 ALA B CA 1
ATOM 8904 C C . ALA B 1 483 ? 37.938 -19.484 -2.934 1 93.12 483 ALA B C 1
ATOM 8906 O O . ALA B 1 483 ? 39.062 -19.391 -2.457 1 93.12 483 ALA B O 1
ATOM 8907 N N . SER B 1 484 ? 37.688 -19.797 -4.156 1 89.44 484 SER B N 1
ATOM 8908 C CA . SER B 1 484 ? 38.781 -19.938 -5.133 1 89.44 484 SER B CA 1
ATOM 8909 C C . SER B 1 484 ? 39.188 -18.578 -5.695 1 89.44 484 SER B C 1
ATOM 8911 O O . SER B 1 484 ? 38.312 -17.75 -6.023 1 89.44 484 SER B O 1
ATOM 8913 N N . VAL B 1 485 ? 40.406 -18.422 -5.891 1 80.12 485 VAL B N 1
ATOM 8914 C CA . VAL B 1 485 ? 41 -17.125 -6.27 1 80.12 485 VAL B CA 1
ATOM 8915 C C . VAL B 1 485 ? 40.5 -16.734 -7.668 1 80.12 485 VAL B C 1
ATOM 8917 O O . VAL B 1 485 ? 40.062 -15.609 -7.887 1 80.12 485 VAL B O 1
ATOM 8920 N N . ASP B 1 486 ? 40.625 -17.625 -8.57 1 83.06 486 ASP B N 1
ATOM 8921 C CA . ASP B 1 486 ? 40.312 -17.312 -9.969 1 83.06 486 ASP B CA 1
ATOM 8922 C C . ASP B 1 486 ? 38.844 -16.938 -10.141 1 83.06 486 ASP B C 1
ATOM 8924 O O . ASP B 1 486 ? 38.531 -16.031 -10.922 1 83.06 486 ASP B O 1
ATOM 8928 N N . LYS B 1 487 ? 38.031 -17.453 -9.359 1 90.81 487 LYS B N 1
ATOM 8929 C CA . LYS B 1 487 ? 36.594 -17.219 -9.5 1 90.81 487 LYS B CA 1
ATOM 8930 C C . LYS B 1 487 ? 36.219 -15.828 -8.984 1 90.81 487 LYS B C 1
ATOM 8932 O O . LYS B 1 487 ? 35.406 -15.148 -9.586 1 90.81 487 LYS B O 1
ATOM 8937 N N . ILE B 1 488 ? 36.906 -15.383 -8.008 1 93.69 488 ILE B N 1
ATOM 8938 C CA . ILE B 1 488 ? 36.5 -14.195 -7.27 1 93.69 488 ILE B CA 1
ATOM 8939 C C . ILE B 1 488 ? 36.719 -12.953 -8.125 1 93.69 488 ILE B C 1
ATOM 8941 O O . ILE B 1 488 ? 35.844 -12.086 -8.203 1 93.69 488 ILE B O 1
ATOM 8945 N N . THR B 1 489 ? 37.906 -12.812 -8.719 1 94.62 489 THR B N 1
ATOM 8946 C CA . THR B 1 489 ? 38.219 -11.617 -9.5 1 94.62 489 THR B CA 1
ATOM 8947 C C . THR B 1 489 ? 37.25 -11.484 -10.68 1 94.62 489 THR B C 1
ATOM 8949 O O . THR B 1 489 ? 36.812 -10.375 -10.992 1 94.62 489 THR B O 1
ATOM 8952 N N . ARG B 1 490 ? 36.969 -12.594 -11.234 1 95.38 490 ARG B N 1
ATOM 8953 C CA . ARG B 1 490 ? 36.062 -12.617 -12.375 1 95.38 490 ARG B CA 1
ATOM 8954 C C . ARG B 1 490 ? 34.656 -12.195 -11.953 1 95.38 490 ARG B C 1
ATOM 8956 O O . ARG B 1 490 ? 34 -11.383 -12.625 1 95.38 490 ARG B O 1
ATOM 8963 N N . LEU B 1 491 ? 34.188 -12.734 -10.891 1 97.88 491 LEU B N 1
ATOM 8964 C CA . LEU B 1 491 ? 32.844 -12.477 -10.391 1 97.88 491 LEU B CA 1
ATOM 8965 C C . LEU B 1 491 ? 32.688 -11.031 -9.922 1 97.88 491 LEU B C 1
ATOM 8967 O O . LEU B 1 491 ? 31.703 -10.367 -10.227 1 97.88 491 LEU B O 1
ATOM 8971 N N . VAL B 1 492 ? 33.625 -10.523 -9.18 1 97.88 492 VAL B N 1
ATOM 8972 C CA . VAL B 1 492 ? 33.594 -9.156 -8.68 1 97.88 492 VAL B CA 1
ATOM 8973 C C . VAL B 1 492 ? 33.625 -8.172 -9.844 1 97.88 492 VAL B C 1
ATOM 8975 O O . VAL B 1 492 ? 32.875 -7.207 -9.875 1 97.88 492 VAL B O 1
ATOM 8978 N N . ARG B 1 493 ? 34.469 -8.438 -10.773 1 97.44 493 ARG B N 1
ATOM 8979 C CA . ARG B 1 493 ? 34.625 -7.562 -11.93 1 97.44 493 ARG B CA 1
ATOM 8980 C C . ARG B 1 493 ? 33.312 -7.461 -12.711 1 97.44 493 ARG B C 1
ATOM 8982 O O . ARG B 1 493 ? 32.844 -6.359 -13.016 1 97.44 493 ARG B O 1
ATOM 8989 N N . ASP B 1 494 ? 32.781 -8.594 -13.008 1 97.56 494 ASP B N 1
ATOM 8990 C CA . ASP B 1 494 ? 31.547 -8.602 -13.789 1 97.56 494 ASP B CA 1
ATOM 8991 C C . ASP B 1 494 ? 30.406 -7.957 -13.016 1 97.56 494 ASP B C 1
ATOM 8993 O O . ASP B 1 494 ? 29.656 -7.148 -13.562 1 97.56 494 ASP B O 1
ATOM 8997 N N . SER B 1 495 ? 30.266 -8.266 -11.75 1 98.25 495 SER B N 1
ATOM 8998 C CA . SER B 1 495 ? 29.172 -7.773 -10.914 1 98.25 495 SER B CA 1
ATOM 8999 C C . SER B 1 495 ? 29.234 -6.258 -10.758 1 98.25 495 SER B C 1
ATOM 9001 O O . SER B 1 495 ? 28.203 -5.598 -10.68 1 98.25 495 SER B O 1
ATOM 9003 N N . LYS B 1 496 ? 30.391 -5.691 -10.711 1 97.69 496 LYS B N 1
ATOM 9004 C CA . LYS B 1 496 ? 30.516 -4.258 -10.469 1 97.69 496 LYS B CA 1
ATOM 9005 C C . LYS B 1 496 ? 30.734 -3.494 -11.766 1 97.69 496 LYS B C 1
ATOM 9007 O O . LYS B 1 496 ? 30.156 -2.422 -11.969 1 97.69 496 LYS B O 1
ATOM 9012 N N . CYS B 1 497 ? 31.484 -4.027 -12.711 1 96.19 497 CYS B N 1
ATOM 9013 C CA . CYS B 1 497 ? 32.062 -3.203 -13.781 1 96.19 497 CYS B CA 1
ATOM 9014 C C . CYS B 1 497 ? 31.281 -3.414 -15.086 1 96.19 497 CYS B C 1
ATOM 9016 O O . CYS B 1 497 ? 31.375 -2.598 -16 1 96.19 497 CYS B O 1
ATOM 9018 N N . GLU B 1 498 ? 30.641 -4.547 -15.234 1 92.56 498 GLU B N 1
ATOM 9019 C CA . GLU B 1 498 ? 29.938 -4.801 -16.484 1 92.56 498 GLU B CA 1
ATOM 9020 C C . GLU B 1 498 ? 28.922 -3.697 -16.781 1 92.56 498 GLU B C 1
ATOM 9022 O O . GLU B 1 498 ? 28.828 -3.207 -17.906 1 92.56 498 GLU B O 1
ATOM 9027 N N . TYR B 1 499 ? 28.125 -3.303 -15.82 1 90.75 499 TYR B N 1
ATOM 9028 C CA . TYR B 1 499 ? 27.188 -2.188 -15.898 1 90.75 499 TYR B CA 1
ATOM 9029 C C . TYR B 1 499 ? 27 -1.538 -14.539 1 90.75 499 TYR B C 1
ATOM 9031 O O . TYR B 1 499 ? 25.984 -1.768 -13.875 1 90.75 499 TYR B O 1
ATOM 9039 N N . PRO B 1 500 ? 27.797 -0.617 -14.188 1 92.38 500 PRO B N 1
ATOM 9040 C CA . PRO B 1 500 ? 27.859 -0.095 -12.82 1 92.38 500 PRO B CA 1
ATOM 9041 C C . PRO B 1 500 ? 26.594 0.654 -12.414 1 92.38 500 PRO B C 1
ATOM 9043 O O . PRO B 1 500 ? 26.281 0.746 -11.227 1 92.38 500 PRO B O 1
ATOM 9046 N N . ALA B 1 501 ? 25.812 1.11 -13.344 1 85.94 501 ALA B N 1
ATOM 9047 C CA . ALA B 1 501 ? 24.656 1.938 -13.031 1 85.94 501 ALA B CA 1
ATOM 9048 C C . ALA B 1 501 ? 23.422 1.077 -12.75 1 85.94 501 ALA B C 1
ATOM 9050 O O . ALA B 1 501 ? 22.391 1.588 -12.336 1 85.94 501 ALA B O 1
ATOM 9051 N N . ALA B 1 502 ? 23.531 -0.22 -12.938 1 88.38 502 ALA B N 1
ATOM 9052 C CA . ALA B 1 502 ? 22.406 -1.119 -12.727 1 88.38 502 ALA B CA 1
ATOM 9053 C C . ALA B 1 502 ? 22.094 -1.27 -11.242 1 88.38 502 ALA B C 1
ATOM 9055 O O . ALA B 1 502 ? 22.984 -1.234 -10.406 1 88.38 502 ALA B O 1
ATOM 9056 N N . CYS B 1 503 ? 20.828 -1.472 -10.992 1 90.75 503 CYS B N 1
ATOM 9057 C CA . CYS B 1 503 ? 20.406 -1.631 -9.609 1 90.75 503 CYS B CA 1
ATOM 9058 C C . CYS B 1 503 ? 20.906 -2.953 -9.031 1 90.75 503 CYS B C 1
ATOM 9060 O O . CYS B 1 503 ? 20.922 -3.139 -7.816 1 90.75 503 CYS B O 1
ATOM 9062 N N . ASN B 1 504 ? 21.266 -3.955 -9.875 1 95.5 504 ASN B N 1
ATOM 9063 C CA . ASN B 1 504 ? 21.75 -5.25 -9.406 1 95.5 504 ASN B CA 1
ATOM 9064 C C . ASN B 1 504 ? 23.281 -5.324 -9.438 1 95.5 504 ASN B C 1
ATOM 9066 O O . ASN B 1 504 ? 23.859 -6.41 -9.367 1 95.5 504 ASN B O 1
ATOM 9070 N N . ALA B 1 505 ? 23.922 -4.184 -9.57 1 96.31 505 ALA B N 1
ATOM 9071 C CA . ALA B 1 505 ? 25.391 -4.137 -9.516 1 96.31 505 ALA B CA 1
ATOM 9072 C C . ALA B 1 505 ? 25.891 -4.297 -8.086 1 96.31 505 ALA B C 1
ATOM 9074 O O . ALA B 1 505 ? 25.203 -3.902 -7.133 1 96.31 505 ALA B O 1
ATOM 9075 N N . LEU B 1 506 ? 27.062 -4.844 -7.988 1 98.38 506 LEU B N 1
ATOM 9076 C CA . LEU B 1 506 ? 27.688 -5.031 -6.68 1 98.38 506 LEU B CA 1
ATOM 9077 C C . LEU B 1 506 ? 28.047 -3.689 -6.051 1 98.38 506 LEU B C 1
ATOM 9079 O O . LEU B 1 506 ? 28.656 -2.836 -6.703 1 98.38 506 LEU B O 1
ATOM 9083 N N . GLU B 1 507 ? 27.688 -3.504 -4.773 1 97.94 507 GLU B N 1
ATOM 9084 C CA . GLU B 1 507 ? 27.938 -2.234 -4.098 1 97.94 507 GLU B CA 1
ATOM 9085 C C . GLU B 1 507 ? 28.844 -2.43 -2.887 1 97.94 507 GLU B C 1
ATOM 9087 O O . GLU B 1 507 ? 29.578 -1.514 -2.5 1 97.94 507 GLU B O 1
ATOM 9092 N N . THR B 1 508 ? 28.75 -3.555 -2.238 1 98.38 508 THR B N 1
ATOM 9093 C CA . THR B 1 508 ? 29.562 -3.844 -1.059 1 98.38 508 THR B CA 1
ATOM 9094 C C . THR B 1 508 ? 30.172 -5.242 -1.147 1 98.38 508 THR B C 1
ATOM 9096 O O . THR B 1 508 ? 29.453 -6.219 -1.377 1 98.38 508 THR B O 1
ATOM 9099 N N . LEU B 1 509 ? 31.438 -5.273 -1.01 1 98.31 509 LEU B N 1
ATOM 9100 C CA . LEU B 1 509 ? 32.188 -6.527 -0.98 1 98.31 509 LEU B CA 1
ATOM 9101 C C . LEU B 1 509 ? 32.562 -6.906 0.45 1 98.31 509 LEU B C 1
ATOM 9103 O O . LEU B 1 509 ? 33.25 -6.16 1.137 1 98.31 509 LEU B O 1
ATOM 9107 N N . LEU B 1 510 ? 31.984 -8.008 0.939 1 98.56 510 LEU B N 1
ATOM 9108 C CA . LEU B 1 510 ? 32.312 -8.531 2.26 1 98.56 510 LEU B CA 1
ATOM 9109 C C . LEU B 1 510 ? 33.375 -9.609 2.166 1 98.56 510 LEU B C 1
ATOM 9111 O O . LEU B 1 510 ? 33.188 -10.633 1.497 1 98.56 510 LEU B O 1
ATOM 9115 N N . ILE B 1 511 ? 34.5 -9.383 2.812 1 97.25 511 ILE B N 1
ATOM 9116 C CA . ILE B 1 511 ? 35.625 -10.305 2.727 1 97.25 511 ILE B CA 1
ATOM 9117 C C . ILE B 1 511 ? 35.844 -10.977 4.078 1 97.25 511 ILE B C 1
ATOM 9119 O O . ILE B 1 511 ? 35.875 -10.312 5.113 1 97.25 511 ILE B O 1
ATOM 9123 N N . HIS B 1 512 ? 35.938 -12.297 4.066 1 97.31 512 HIS B N 1
ATOM 9124 C CA . HIS B 1 512 ? 36.312 -13.008 5.289 1 97.31 512 HIS B CA 1
ATOM 9125 C C . HIS B 1 512 ? 37.656 -12.539 5.828 1 97.31 512 HIS B C 1
ATOM 9127 O O . HIS B 1 512 ? 38.594 -12.359 5.066 1 97.31 512 HIS B O 1
ATOM 9133 N N . ARG B 1 513 ? 37.781 -12.422 7.059 1 95.62 513 ARG B N 1
ATOM 9134 C CA . ARG B 1 513 ? 38.969 -11.875 7.73 1 95.62 513 ARG B CA 1
ATOM 9135 C C . ARG B 1 513 ? 40.219 -12.656 7.359 1 95.62 513 ARG B C 1
ATOM 9137 O O . ARG B 1 513 ? 41.312 -12.078 7.215 1 95.62 513 ARG B O 1
ATOM 9144 N N . ASP B 1 514 ? 40.156 -13.898 7.121 1 94.62 514 ASP B N 1
ATOM 9145 C CA . ASP B 1 514 ? 41.312 -14.773 6.867 1 94.62 514 ASP B CA 1
ATOM 9146 C C . ASP B 1 514 ? 41.906 -14.492 5.496 1 94.62 514 ASP B C 1
ATOM 9148 O O . ASP B 1 514 ? 43.031 -14.914 5.219 1 94.62 514 ASP B O 1
ATOM 9152 N N . LEU B 1 515 ? 41.188 -13.781 4.672 1 93.94 515 LEU B N 1
ATOM 9153 C CA . LEU B 1 515 ? 41.656 -13.562 3.307 1 93.94 515 LEU B CA 1
ATOM 9154 C C . LEU B 1 515 ? 42.438 -12.242 3.199 1 93.94 515 LEU B C 1
ATOM 9156 O O . LEU B 1 515 ? 43.094 -11.992 2.203 1 93.94 515 LEU B O 1
ATOM 9160 N N . LEU B 1 516 ? 42.375 -11.359 4.16 1 91.31 516 LEU B N 1
ATOM 9161 C CA . LEU B 1 516 ? 42.938 -10.016 4.094 1 91.31 516 LEU B CA 1
ATOM 9162 C C . LEU B 1 516 ? 44.438 -10.062 3.883 1 91.31 516 LEU B C 1
ATOM 9164 O O . LEU B 1 516 ? 45 -9.18 3.229 1 91.31 516 LEU B O 1
ATOM 9168 N N . ARG B 1 517 ? 45.125 -11.031 4.387 1 88.06 517 ARG B N 1
ATOM 9169 C CA . ARG B 1 517 ? 46.594 -11.102 4.289 1 88.06 517 ARG B CA 1
ATOM 9170 C C . ARG B 1 517 ? 47 -12.172 3.287 1 88.06 517 ARG B C 1
ATOM 9172 O O . ARG B 1 517 ? 48.125 -12.711 3.385 1 88.06 517 ARG B O 1
ATOM 9179 N N . THR B 1 518 ? 46.188 -12.422 2.312 1 91.56 518 THR B N 1
ATOM 9180 C CA . THR B 1 518 ? 46.5 -13.414 1.284 1 91.56 518 THR B CA 1
ATOM 9181 C C . THR B 1 518 ? 46.688 -12.742 -0.072 1 91.56 518 THR B C 1
ATOM 9183 O O . THR B 1 518 ? 46.25 -11.609 -0.276 1 91.56 518 THR B O 1
ATOM 9186 N N . PRO B 1 519 ? 47.375 -13.438 -0.967 1 90.5 519 PRO B N 1
ATOM 9187 C CA . PRO B 1 519 ? 47.562 -12.906 -2.318 1 90.5 519 PRO B CA 1
ATOM 9188 C C . PRO B 1 519 ? 46.219 -12.68 -3.033 1 90.5 519 PRO B C 1
ATOM 9190 O O . PRO B 1 519 ? 46.125 -11.82 -3.912 1 90.5 519 PRO B O 1
ATOM 9193 N N . LEU B 1 520 ? 45.312 -13.406 -2.617 1 90.62 520 LEU B N 1
ATOM 9194 C CA . LEU B 1 520 ? 43.969 -13.258 -3.211 1 90.62 520 LEU B CA 1
ATOM 9195 C C . LEU B 1 520 ? 43.438 -11.844 -2.998 1 90.62 520 LEU B C 1
ATOM 9197 O O . LEU B 1 520 ? 42.875 -11.242 -3.914 1 90.62 520 LEU B O 1
ATOM 9201 N N . PHE B 1 521 ? 43.594 -11.359 -1.892 1 92.56 521 PHE B N 1
ATOM 9202 C CA . PHE B 1 521 ? 43.125 -10.023 -1.562 1 92.56 521 PHE B CA 1
ATOM 9203 C C . PHE B 1 521 ? 43.812 -8.977 -2.428 1 92.56 521 PHE B C 1
ATOM 9205 O O . PHE B 1 521 ? 43.156 -8.062 -2.949 1 92.56 521 PHE B O 1
ATOM 9212 N N . ASP B 1 522 ? 45.094 -9.18 -2.578 1 92.69 522 ASP B N 1
ATOM 9213 C CA . ASP B 1 522 ? 45.844 -8.258 -3.406 1 92.69 522 ASP B CA 1
ATOM 9214 C C . ASP B 1 522 ? 45.375 -8.289 -4.855 1 92.69 522 ASP B C 1
ATOM 9216 O O . ASP B 1 522 ? 45.312 -7.25 -5.52 1 92.69 522 ASP B O 1
ATOM 9220 N N . GLN B 1 523 ? 45.125 -9.43 -5.293 1 93.38 523 GLN B N 1
ATOM 9221 C CA . GLN B 1 523 ? 44.625 -9.578 -6.664 1 93.38 523 GLN B CA 1
ATOM 9222 C C . GLN B 1 523 ? 43.312 -8.867 -6.867 1 93.38 523 GLN B C 1
ATOM 9224 O O . GLN B 1 523 ? 43.062 -8.281 -7.926 1 93.38 523 GLN B O 1
ATOM 9229 N N . ILE B 1 524 ? 42.438 -8.922 -5.875 1 93.94 524 ILE B N 1
ATOM 9230 C CA . ILE B 1 524 ? 41.125 -8.25 -5.941 1 93.94 524 ILE B CA 1
ATOM 9231 C C . ILE B 1 524 ? 41.344 -6.738 -6.027 1 93.94 524 ILE B C 1
ATOM 9233 O O . ILE B 1 524 ? 40.75 -6.07 -6.879 1 93.94 524 ILE B O 1
ATOM 9237 N N . ILE B 1 525 ? 42.188 -6.246 -5.223 1 93.12 525 ILE B N 1
ATOM 9238 C CA . ILE B 1 525 ? 42.469 -4.812 -5.16 1 93.12 525 ILE B CA 1
ATOM 9239 C C . ILE B 1 525 ? 43.062 -4.344 -6.477 1 93.12 525 ILE B C 1
ATOM 9241 O O . ILE B 1 525 ? 42.688 -3.297 -7.008 1 93.12 525 ILE B O 1
ATOM 9245 N N . ASP B 1 526 ? 44 -5.125 -6.934 1 94.5 526 ASP B N 1
ATOM 9246 C CA . ASP B 1 526 ? 44.656 -4.789 -8.195 1 94.5 526 ASP B CA 1
ATOM 9247 C C . ASP B 1 526 ? 43.656 -4.746 -9.344 1 94.5 526 ASP B C 1
ATOM 9249 O O . ASP B 1 526 ? 43.688 -3.846 -10.18 1 94.5 526 ASP B O 1
ATOM 9253 N N . MET B 1 527 ? 42.875 -5.742 -9.359 1 94.56 527 MET B N 1
ATOM 9254 C CA . MET B 1 527 ? 41.875 -5.793 -10.406 1 94.56 527 MET B CA 1
ATOM 9255 C C . MET B 1 527 ? 40.938 -4.574 -10.336 1 94.56 527 MET B C 1
ATOM 9257 O O . MET B 1 527 ? 40.656 -3.957 -11.359 1 94.56 527 MET B O 1
ATOM 9261 N N . LEU B 1 528 ? 40.5 -4.16 -9.148 1 96.06 528 LEU B N 1
ATOM 9262 C CA . LEU B 1 528 ? 39.625 -3.002 -8.961 1 96.06 528 LEU B CA 1
ATOM 9263 C C . LEU B 1 528 ? 40.344 -1.718 -9.383 1 96.06 528 LEU B C 1
ATOM 9265 O O . LEU B 1 528 ? 39.719 -0.837 -9.992 1 96.06 528 LEU B O 1
ATOM 9269 N N . ARG B 1 529 ? 41.531 -1.655 -9.141 1 95.12 529 ARG B N 1
ATOM 9270 C CA . ARG B 1 529 ? 42.344 -0.497 -9.531 1 95.12 529 ARG B CA 1
ATOM 9271 C C . ARG B 1 529 ? 42.469 -0.405 -11.047 1 95.12 529 ARG B C 1
ATOM 9273 O O . ARG B 1 529 ? 42.344 0.679 -11.625 1 95.12 529 ARG B O 1
ATOM 9280 N N . VAL B 1 530 ? 42.75 -1.51 -11.633 1 96.44 530 VAL B N 1
ATOM 9281 C CA . VAL B 1 530 ? 42.906 -1.566 -13.086 1 96.44 530 VAL B CA 1
ATOM 9282 C C . VAL B 1 530 ? 41.625 -1.104 -13.75 1 96.44 530 VAL B C 1
ATOM 9284 O O . VAL B 1 530 ? 41.625 -0.403 -14.766 1 96.44 530 VAL B O 1
ATOM 9287 N N . GLU B 1 531 ? 40.531 -1.464 -13.156 1 96.56 531 GLU B N 1
ATOM 9288 C CA . GLU B 1 531 ? 39.219 -1.104 -13.695 1 96.56 531 GLU B CA 1
ATOM 9289 C C . GLU B 1 531 ? 38.781 0.295 -13.242 1 96.56 531 GLU B C 1
ATOM 9291 O O . GLU B 1 531 ? 37.656 0.729 -13.508 1 96.56 531 GLU B O 1
ATOM 9296 N N . GLN B 1 532 ? 39.656 0.986 -12.469 1 96.5 532 GLN B N 1
ATOM 9297 C CA . GLN B 1 532 ? 39.438 2.354 -12 1 96.5 532 GLN B CA 1
ATOM 9298 C C . GLN B 1 532 ? 38.25 2.445 -11.062 1 96.5 532 GLN B C 1
ATOM 9300 O O . GLN B 1 532 ? 37.438 3.383 -11.156 1 96.5 532 GLN B O 1
ATOM 9305 N N . VAL B 1 533 ? 38.094 1.426 -10.258 1 96.5 533 VAL B N 1
ATOM 9306 C CA . VAL B 1 533 ? 37 1.425 -9.273 1 96.5 533 VAL B CA 1
ATOM 9307 C C . VAL B 1 533 ? 37.5 2.102 -7.988 1 96.5 533 VAL B C 1
ATOM 9309 O O . VAL B 1 533 ? 38.531 1.73 -7.426 1 96.5 533 VAL B O 1
ATOM 9312 N N . LYS B 1 534 ? 36.75 3.164 -7.555 1 95 534 LYS B N 1
ATOM 9313 C CA . LYS B 1 534 ? 37.062 3.805 -6.277 1 95 534 LYS B CA 1
ATOM 9314 C C . LYS B 1 534 ? 36.656 2.918 -5.105 1 95 534 LYS B C 1
ATOM 9316 O O . LYS B 1 534 ? 35.5 2.463 -5.035 1 95 534 LYS B O 1
ATOM 9321 N N . ILE B 1 535 ? 37.562 2.727 -4.176 1 94.81 535 ILE B N 1
ATOM 9322 C CA . ILE B 1 535 ? 37.312 1.82 -3.061 1 94.81 535 ILE B CA 1
ATOM 9323 C C . ILE B 1 535 ? 37.031 2.627 -1.791 1 94.81 535 ILE B C 1
ATOM 9325 O O . ILE B 1 535 ? 37.812 3.512 -1.436 1 94.81 535 ILE B O 1
ATOM 9329 N N . HIS B 1 536 ? 35.938 2.371 -1.182 1 93.94 536 HIS B N 1
ATOM 9330 C CA . HIS B 1 536 ? 35.594 2.912 0.13 1 93.94 536 HIS B CA 1
ATOM 9331 C C . HIS B 1 536 ? 35.781 1.859 1.221 1 93.94 536 HIS B C 1
ATOM 9333 O O . HIS B 1 536 ? 35.5 0.681 1.003 1 93.94 536 HIS B O 1
ATOM 9339 N N . ALA B 1 537 ? 36.25 2.264 2.361 1 94.19 537 ALA B N 1
ATOM 9340 C CA . ALA B 1 537 ? 36.531 1.318 3.443 1 94.19 537 ALA B CA 1
ATOM 9341 C C . ALA B 1 537 ? 35.438 1.387 4.508 1 94.19 537 ALA B C 1
ATOM 9343 O O . ALA B 1 537 ? 35.125 2.459 5.043 1 94.19 537 ALA B O 1
ATOM 9344 N N . GLY B 1 538 ? 34.844 0.267 4.746 1 93.69 538 GLY B N 1
ATOM 9345 C CA . GLY B 1 538 ? 33.969 0.19 5.902 1 93.69 538 GLY B CA 1
ATOM 9346 C C . GLY B 1 538 ? 34.719 0.319 7.223 1 93.69 538 GLY B C 1
ATOM 9347 O O . GLY B 1 538 ? 35.938 0.296 7.258 1 93.69 538 GLY B O 1
ATOM 9348 N N . PRO B 1 539 ? 33.969 0.437 8.273 1 90.44 539 PRO B N 1
ATOM 9349 C CA . PRO B 1 539 ? 34.625 0.688 9.57 1 90.44 539 PRO B CA 1
ATOM 9350 C C . PRO B 1 539 ? 35.562 -0.437 9.992 1 90.44 539 PRO B C 1
ATOM 9352 O O . PRO B 1 539 ? 36.656 -0.172 10.461 1 90.44 539 PRO B O 1
ATOM 9355 N N . LYS B 1 540 ? 35.219 -1.635 9.883 1 92.12 540 LYS B N 1
ATOM 9356 C CA . LYS B 1 540 ? 36.094 -2.748 10.289 1 92.12 540 LYS B CA 1
ATOM 9357 C C . LYS B 1 540 ? 37.281 -2.883 9.359 1 92.12 540 LYS B C 1
ATOM 9359 O O . LYS B 1 540 ? 38.406 -3.076 9.82 1 92.12 540 LYS B O 1
ATOM 9364 N N . PHE B 1 541 ? 37.125 -2.771 8.094 1 93.12 541 PHE B N 1
ATOM 9365 C CA . PHE B 1 541 ? 38.219 -2.838 7.121 1 93.12 541 PHE B CA 1
ATOM 9366 C C . PHE B 1 541 ? 39.219 -1.711 7.348 1 93.12 541 PHE B C 1
ATOM 9368 O O . PHE B 1 541 ? 40.438 -1.931 7.305 1 93.12 541 PHE B O 1
ATOM 9375 N N . ALA B 1 542 ? 38.656 -0.517 7.598 1 90.12 542 ALA B N 1
ATOM 9376 C CA . ALA B 1 542 ? 39.531 0.64 7.852 1 90.12 542 ALA B CA 1
ATOM 9377 C C . ALA B 1 542 ? 40.438 0.396 9.047 1 90.12 542 ALA B C 1
ATOM 9379 O O . ALA B 1 542 ? 41.562 0.867 9.078 1 90.12 542 ALA B O 1
ATOM 9380 N N . SER B 1 543 ? 39.938 -0.309 9.984 1 87.56 543 SER B N 1
ATOM 9381 C CA . SER B 1 543 ? 40.719 -0.589 11.18 1 87.56 543 SER B CA 1
ATOM 9382 C C . SER B 1 543 ? 41.906 -1.493 10.867 1 87.56 543 SER B C 1
ATOM 9384 O O . SER B 1 543 ? 42.875 -1.512 11.609 1 87.56 543 SER B O 1
ATOM 9386 N N . TYR B 1 544 ? 41.844 -2.268 9.844 1 86.19 544 TYR B N 1
ATOM 9387 C CA . TYR B 1 544 ? 42.938 -3.162 9.445 1 86.19 544 TYR B CA 1
ATOM 9388 C C . TYR B 1 544 ? 43.938 -2.432 8.586 1 86.19 544 TYR B C 1
ATOM 9390 O O . TYR B 1 544 ? 45.062 -2.938 8.359 1 86.19 544 TYR B O 1
ATOM 9398 N N . LEU B 1 545 ? 43.438 -1.274 8.133 1 80.75 545 LEU B N 1
ATOM 9399 C CA . LEU B 1 545 ? 44.312 -0.525 7.25 1 80.75 545 LEU B CA 1
ATOM 9400 C C . LEU B 1 545 ? 45.156 0.474 8.039 1 80.75 545 LEU B C 1
ATOM 9402 O O . LEU B 1 545 ? 44.688 1.014 9.047 1 80.75 545 LEU B O 1
ATOM 9406 N N . THR B 1 546 ? 46.5 0.553 7.887 1 65.75 546 THR B N 1
ATOM 9407 C CA . THR B 1 546 ? 47.375 1.495 8.555 1 65.75 546 THR B CA 1
ATOM 9408 C C . THR B 1 546 ? 47.094 2.922 8.094 1 65.75 546 THR B C 1
ATOM 9410 O O . THR B 1 546 ? 47.125 3.857 8.898 1 65.75 546 THR B O 1
ATOM 9413 N N . PHE B 1 547 ? 46.906 3.291 6.766 1 60.41 547 PHE B N 1
ATOM 9414 C CA . PHE B 1 547 ? 46.594 4.605 6.211 1 60.41 547 PHE B CA 1
ATOM 9415 C C . PHE B 1 547 ? 45.219 4.613 5.551 1 60.41 547 PHE B C 1
ATOM 9417 O O . PHE B 1 547 ? 45.031 4.016 4.492 1 60.41 547 PHE B O 1
ATOM 9424 N N . SER B 1 548 ? 44.25 4.738 6.32 1 56.81 548 SER B N 1
ATOM 9425 C CA . SER B 1 548 ? 42.875 4.348 5.934 1 56.81 548 SER B CA 1
ATOM 9426 C C . SER B 1 548 ? 42.25 5.391 5.027 1 56.81 548 SER B C 1
ATOM 9428 O O . SER B 1 548 ? 42.375 6.594 5.262 1 56.81 548 SER B O 1
ATOM 9430 N N . PRO B 1 549 ? 42 5.07 3.77 1 61.47 549 PRO B N 1
ATOM 9431 C CA . PRO B 1 549 ? 41.031 5.902 3.064 1 61.47 549 PRO B CA 1
ATOM 9432 C C . PRO B 1 549 ? 39.844 6.301 3.947 1 61.47 549 PRO B C 1
ATOM 9434 O O . PRO B 1 549 ? 39.656 5.742 5.031 1 61.47 549 PRO B O 1
ATOM 9437 N N . SER B 1 550 ? 39.25 7.492 3.678 1 66.75 550 SER B N 1
ATOM 9438 C CA . SER B 1 550 ? 38.125 8.055 4.395 1 66.75 550 SER B CA 1
ATOM 9439 C C . SER B 1 550 ? 37.031 7.016 4.613 1 66.75 550 SER B C 1
ATOM 9441 O O . SER B 1 550 ? 36.625 6.309 3.68 1 66.75 550 SER B O 1
ATOM 9443 N N . GLU B 1 551 ? 36.781 6.617 5.816 1 82.19 551 GLU B N 1
ATOM 9444 C CA . GLU B 1 551 ? 35.656 5.773 6.254 1 82.19 551 GLU B CA 1
ATOM 9445 C C . GLU B 1 551 ? 34.344 6.262 5.672 1 82.19 551 GLU B C 1
ATOM 9447 O O . GLU B 1 551 ? 34.125 7.469 5.547 1 82.19 551 GLU B O 1
ATOM 9452 N N . VAL B 1 552 ? 33.656 5.25 5.27 1 88 552 VAL B N 1
ATOM 9453 C CA . VAL B 1 552 ? 32.344 5.602 4.691 1 88 552 VAL B CA 1
ATOM 9454 C C . VAL B 1 552 ? 31.453 6.18 5.77 1 88 552 VAL B C 1
ATOM 9456 O O . VAL B 1 552 ? 31.531 5.785 6.934 1 88 552 VAL B O 1
ATOM 9459 N N . LYS B 1 553 ? 30.625 7.07 5.367 1 83.5 553 LYS B N 1
ATOM 9460 C CA . LYS B 1 553 ? 29.641 7.676 6.266 1 83.5 553 LYS B CA 1
ATOM 9461 C C . LYS B 1 553 ? 28.484 6.723 6.535 1 83.5 553 LYS B C 1
ATOM 9463 O O . LYS B 1 553 ? 27.859 6.789 7.59 1 83.5 553 LYS B O 1
ATOM 9468 N N . SER B 1 554 ? 28.266 5.82 5.547 1 90.81 554 SER B N 1
ATOM 9469 C CA . SER B 1 554 ? 27.141 4.891 5.66 1 90.81 554 SER B CA 1
ATOM 9470 C C . SER B 1 554 ? 27.438 3.584 4.93 1 90.81 554 SER B C 1
ATOM 9472 O O . SER B 1 554 ? 28.062 3.586 3.871 1 90.81 554 SER B O 1
ATOM 9474 N N . LEU B 1 555 ? 26.984 2.506 5.547 1 94 555 LEU B N 1
ATOM 9475 C CA . LEU B 1 555 ? 27.109 1.199 4.91 1 94 555 LEU B CA 1
ATOM 9476 C C . LEU B 1 555 ? 25.875 0.895 4.059 1 94 555 LEU B C 1
ATOM 9478 O O . LEU B 1 555 ? 25.797 -0.168 3.438 1 94 555 LEU B O 1
ATOM 9482 N N . ARG B 1 556 ? 24.984 1.871 3.975 1 93.12 556 ARG B N 1
ATOM 9483 C CA . ARG B 1 556 ? 23.75 1.732 3.199 1 93.12 556 ARG B CA 1
ATOM 9484 C C . ARG B 1 556 ? 23.812 2.57 1.926 1 93.12 556 ARG B C 1
ATOM 9486 O O . ARG B 1 556 ? 22.828 3.227 1.562 1 93.12 556 ARG B O 1
ATOM 9493 N N . THR B 1 557 ? 24.812 2.549 1.263 1 92.31 557 THR B N 1
ATOM 9494 C CA . THR B 1 557 ? 24.969 3.428 0.11 1 92.31 557 THR B CA 1
ATOM 9495 C C . THR B 1 557 ? 24.922 2.629 -1.19 1 92.31 557 THR B C 1
ATOM 9497 O O . THR B 1 557 ? 25.625 1.63 -1.34 1 92.31 557 THR B O 1
ATOM 9500 N N . GLU B 1 558 ? 24.062 2.988 -2.07 1 93 558 GLU B N 1
ATOM 9501 C CA . GLU B 1 558 ? 24.094 2.566 -3.467 1 93 558 GLU B CA 1
ATOM 9502 C C . GLU B 1 558 ? 24.891 3.539 -4.32 1 93 558 GLU B C 1
ATOM 9504 O O . GLU B 1 558 ? 24.438 4.645 -4.613 1 93 558 GLU B O 1
ATOM 9509 N N . TYR B 1 559 ? 26.031 3.191 -4.75 1 91.44 559 TYR B N 1
ATOM 9510 C CA . TYR B 1 559 ? 26.922 4.105 -5.461 1 91.44 559 TYR B CA 1
ATOM 9511 C C . TYR B 1 559 ? 26.484 4.285 -6.906 1 91.44 559 TYR B C 1
ATOM 9513 O O . TYR B 1 559 ? 26.5 5.398 -7.434 1 91.44 559 TYR B O 1
ATOM 9521 N N . GLY B 1 560 ? 26.125 3.164 -7.543 1 89.44 560 GLY B N 1
ATOM 9522 C CA . GLY B 1 560 ? 25.641 3.238 -8.914 1 89.44 560 GLY B CA 1
ATOM 9523 C C . GLY B 1 560 ? 26.703 3.658 -9.906 1 89.44 560 GLY B C 1
ATOM 9524 O O . GLY B 1 560 ? 26.391 4.203 -10.969 1 89.44 560 GLY B O 1
ATOM 9525 N N . ASP B 1 561 ? 27.953 3.543 -9.57 1 91.5 561 ASP B N 1
ATOM 9526 C CA . ASP B 1 561 ? 29.125 3.908 -10.375 1 91.5 561 ASP B CA 1
ATOM 9527 C C . ASP B 1 561 ? 30.297 2.986 -10.078 1 91.5 561 ASP B C 1
ATOM 9529 O O . ASP B 1 561 ? 30.156 1.979 -9.391 1 91.5 561 ASP B O 1
ATOM 9533 N N . LEU B 1 562 ? 31.422 3.322 -10.719 1 95.44 562 LEU B N 1
ATOM 9534 C CA . LEU B 1 562 ? 32.625 2.523 -10.477 1 95.44 562 LEU B CA 1
ATOM 9535 C C . LEU B 1 562 ? 33.188 2.822 -9.094 1 95.44 562 LEU B C 1
ATOM 9537 O O . LEU B 1 562 ? 34.312 3.303 -8.977 1 95.44 562 LEU B O 1
ATOM 9541 N N . GLU B 1 563 ? 32.406 2.596 -8.086 1 95.94 563 GLU B N 1
ATOM 9542 C CA . GLU B 1 563 ? 32.719 2.715 -6.664 1 95.94 563 GLU B CA 1
ATOM 9543 C C . GLU B 1 563 ? 32.219 1.5 -5.887 1 95.94 563 GLU B C 1
ATOM 9545 O O . GLU B 1 563 ? 31.156 0.945 -6.199 1 95.94 563 GLU B O 1
ATOM 9550 N N . ILE B 1 564 ? 33 1.101 -4.922 1 96.5 564 ILE B N 1
ATOM 9551 C CA . ILE B 1 564 ? 32.625 -0.075 -4.148 1 96.5 564 ILE B CA 1
ATOM 9552 C C . ILE B 1 564 ? 33.062 0.091 -2.697 1 96.5 564 ILE B C 1
ATOM 9554 O O . ILE B 1 564 ? 34.031 0.81 -2.42 1 96.5 564 ILE B O 1
ATOM 9558 N N . CYS B 1 565 ? 32.281 -0.425 -1.796 1 97.06 565 CYS B N 1
ATOM 9559 C CA . CYS B 1 565 ? 32.688 -0.484 -0.393 1 97.06 565 CYS B CA 1
ATOM 9560 C C . CYS B 1 565 ? 33.188 -1.87 -0.03 1 97.06 565 CYS B C 1
ATOM 9562 O O . CYS B 1 565 ? 32.594 -2.881 -0.42 1 97.06 565 CYS B O 1
ATOM 9564 N N . ILE B 1 566 ? 34.312 -1.913 0.608 1 96.62 566 ILE B N 1
ATOM 9565 C CA . ILE B 1 566 ? 34.875 -3.176 1.098 1 96.62 566 ILE B CA 1
ATOM 9566 C C . ILE B 1 566 ? 34.75 -3.23 2.619 1 96.62 566 ILE B C 1
ATOM 9568 O O . ILE B 1 566 ? 35.062 -2.252 3.305 1 96.62 566 ILE B O 1
ATOM 9572 N N . GLU B 1 567 ? 34.219 -4.258 3.143 1 96.94 567 GLU B N 1
ATOM 9573 C CA . GLU B 1 567 ? 34.094 -4.492 4.578 1 96.94 567 GLU B CA 1
ATOM 9574 C C . GLU B 1 567 ? 34.531 -5.914 4.945 1 96.94 567 GLU B C 1
ATOM 9576 O O . GLU B 1 567 ? 34.625 -6.777 4.07 1 96.94 567 GLU B O 1
ATOM 9581 N N . VAL B 1 568 ? 34.844 -6.102 6.262 1 96.81 568 VAL B N 1
ATOM 9582 C CA . VAL B 1 568 ? 35.406 -7.371 6.723 1 96.81 568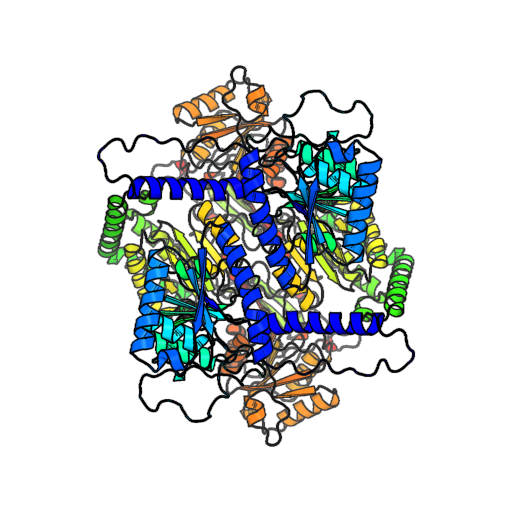 VAL B CA 1
ATOM 9583 C C . VAL B 1 568 ? 34.406 -8.047 7.672 1 96.81 568 VAL B C 1
ATOM 9585 O O . VAL B 1 568 ? 33.781 -7.383 8.484 1 96.81 568 VAL B O 1
ATOM 9588 N N . VAL B 1 569 ? 34.219 -9.336 7.496 1 97.94 569 VAL B N 1
ATOM 9589 C CA . VAL B 1 569 ? 33.375 -10.125 8.391 1 97.94 569 VAL B CA 1
ATOM 9590 C C . VAL B 1 569 ? 34.156 -11.352 8.867 1 97.94 569 VAL B C 1
ATOM 9592 O O . VAL B 1 569 ? 35.062 -11.828 8.188 1 97.94 569 VAL B O 1
ATOM 9595 N N . ASP B 1 570 ? 33.719 -11.992 9.961 1 97.06 570 ASP B N 1
ATOM 9596 C CA . ASP B 1 570 ? 34.438 -13.086 10.586 1 97.06 570 ASP B CA 1
ATOM 9597 C C . ASP B 1 570 ? 33.875 -14.438 10.172 1 97.06 570 ASP B C 1
ATOM 9599 O O . ASP B 1 570 ? 34.531 -15.469 10.336 1 97.06 570 ASP B O 1
ATOM 9603 N N . SER B 1 571 ? 32.656 -14.445 9.703 1 97.44 571 SER B N 1
ATOM 9604 C CA . SER B 1 571 ? 31.984 -15.703 9.391 1 97.44 571 SER B CA 1
ATOM 9605 C C . SER B 1 571 ? 30.844 -15.484 8.414 1 97.44 571 SER B C 1
ATOM 9607 O O . SER B 1 571 ? 30.484 -14.336 8.117 1 97.44 571 SER B O 1
ATOM 9609 N N . VAL B 1 572 ? 30.312 -16.656 7.898 1 97.88 572 VAL B N 1
ATOM 9610 C CA . VAL B 1 572 ? 29.156 -16.578 7.016 1 97.88 572 VAL B CA 1
ATOM 9611 C C . VAL B 1 572 ? 27.953 -16 7.77 1 97.88 572 VAL B C 1
ATOM 9613 O O . VAL B 1 572 ? 27.172 -15.234 7.203 1 97.88 572 VAL B O 1
ATOM 9616 N N . GLN B 1 573 ? 27.859 -16.266 9.078 1 96.69 573 GLN B N 1
ATOM 9617 C CA . GLN B 1 573 ? 26.766 -15.727 9.891 1 96.69 573 GLN B CA 1
ATOM 9618 C C . GLN B 1 573 ? 26.859 -14.211 9.992 1 96.69 573 GLN B C 1
ATOM 9620 O O . GLN B 1 573 ? 25.844 -13.516 9.867 1 96.69 573 GLN B O 1
ATOM 9625 N N . GLU B 1 574 ? 28 -13.727 10.188 1 97.56 574 GLU B N 1
ATOM 9626 C CA . GLU B 1 574 ? 28.172 -12.281 10.266 1 97.56 574 GLU B CA 1
ATOM 9627 C C . GLU B 1 574 ? 27.875 -11.617 8.922 1 97.56 574 GLU B C 1
ATOM 9629 O O . GLU B 1 574 ? 27.391 -10.484 8.875 1 97.56 574 GLU B O 1
ATOM 9634 N N . ALA B 1 575 ? 28.281 -12.305 7.84 1 98.38 575 ALA B N 1
ATOM 9635 C CA . ALA B 1 575 ? 27.953 -11.789 6.512 1 98.38 575 ALA B CA 1
ATOM 9636 C C . ALA B 1 575 ? 26.453 -11.648 6.332 1 98.38 575 ALA B C 1
ATOM 9638 O O . ALA B 1 575 ? 25.969 -10.617 5.852 1 98.38 575 ALA B O 1
ATOM 9639 N N . ILE B 1 576 ? 25.734 -12.68 6.77 1 97.44 576 ILE B N 1
ATOM 9640 C CA . ILE B 1 576 ? 24.281 -12.688 6.664 1 97.44 576 ILE B CA 1
ATOM 9641 C C . ILE B 1 576 ? 23.703 -11.555 7.504 1 97.44 576 ILE B C 1
ATOM 9643 O O . ILE B 1 576 ? 22.828 -10.812 7.035 1 97.44 576 ILE B O 1
ATOM 9647 N N . ASP B 1 577 ? 24.188 -11.391 8.688 1 95.69 577 ASP B N 1
ATOM 9648 C CA . ASP B 1 577 ? 23.719 -10.328 9.562 1 95.69 577 ASP B CA 1
ATOM 9649 C C . ASP B 1 577 ? 23.969 -8.953 8.945 1 95.69 577 ASP B C 1
ATOM 9651 O O . ASP B 1 577 ? 23.125 -8.062 9.031 1 95.69 577 ASP B O 1
ATOM 9655 N N . HIS B 1 578 ? 25.125 -8.781 8.375 1 97 578 HIS B N 1
ATOM 9656 C CA . HIS B 1 578 ? 25.484 -7.527 7.723 1 97 578 HIS B CA 1
ATOM 9657 C C . HIS B 1 578 ? 24.531 -7.223 6.574 1 97 578 HIS B C 1
ATOM 9659 O O . HIS B 1 578 ? 24.062 -6.086 6.426 1 97 578 HIS B O 1
ATOM 9665 N N . ILE B 1 579 ? 24.297 -8.211 5.797 1 97.56 579 ILE B N 1
ATOM 9666 C CA . ILE B 1 579 ? 23.422 -8.055 4.645 1 97.56 579 ILE B CA 1
ATOM 9667 C C . ILE B 1 579 ? 22.016 -7.672 5.109 1 97.56 579 ILE B C 1
ATOM 9669 O O . ILE B 1 579 ? 21.391 -6.781 4.535 1 97.56 579 ILE B O 1
ATOM 9673 N N . HIS B 1 580 ? 21.547 -8.312 6.141 1 93.75 580 HIS B N 1
ATOM 9674 C CA . HIS B 1 580 ? 20.219 -8.023 6.676 1 93.75 580 HIS B CA 1
ATOM 9675 C C . HIS B 1 580 ? 20.141 -6.602 7.223 1 93.75 580 HIS B C 1
ATOM 9677 O O . HIS B 1 580 ? 19.109 -5.934 7.09 1 93.75 580 HIS B O 1
ATOM 9683 N N . LYS B 1 581 ? 21.172 -6.215 7.762 1 92.88 581 LYS B N 1
ATOM 9684 C CA . LYS B 1 581 ? 21.172 -4.922 8.445 1 92.88 581 LYS B CA 1
ATOM 9685 C C . LYS B 1 581 ? 21.328 -3.775 7.453 1 92.88 581 LYS B C 1
ATOM 9687 O O . LYS B 1 581 ? 20.688 -2.736 7.586 1 92.88 581 LYS B O 1
ATOM 9692 N N . TYR B 1 582 ? 22.188 -3.945 6.457 1 94.94 582 TYR B N 1
ATOM 9693 C CA . TYR B 1 582 ? 22.578 -2.791 5.66 1 94.94 582 TYR B CA 1
ATOM 9694 C C . TYR B 1 582 ? 22.141 -2.953 4.211 1 94.94 582 TYR B C 1
ATOM 9696 O O . TYR B 1 582 ? 22.141 -1.986 3.443 1 94.94 582 TYR B O 1
ATOM 9704 N N . GLY B 1 583 ? 21.828 -4.102 3.842 1 94.94 583 GLY B N 1
ATOM 9705 C CA . GLY B 1 583 ? 21.469 -4.336 2.453 1 94.94 583 GLY B CA 1
ATOM 9706 C C . GLY B 1 583 ? 20.062 -3.877 2.117 1 94.94 583 GLY B C 1
ATOM 9707 O O . GLY B 1 583 ? 19.312 -3.465 3.002 1 94.94 583 GLY B O 1
ATOM 9708 N N . SER B 1 584 ? 19.719 -3.945 0.816 1 94.06 584 SER B N 1
ATOM 9709 C CA . SER B 1 584 ? 18.391 -3.572 0.336 1 94.06 584 SER B CA 1
ATOM 9710 C C . SER B 1 584 ? 17.562 -4.805 0.003 1 94.06 584 SER B C 1
ATOM 9712 O O . SER B 1 584 ? 16.469 -4.691 -0.554 1 94.06 584 SER B O 1
ATOM 9714 N N . SER B 1 585 ? 18.031 -5.957 0.242 1 95.56 585 SER B N 1
ATOM 9715 C CA . SER B 1 585 ? 17.359 -7.227 -0.025 1 95.56 585 SER B CA 1
ATOM 9716 C C . SER B 1 585 ? 17.125 -7.422 -1.519 1 95.56 585 SER B C 1
ATOM 9718 O O . SER B 1 585 ? 16.109 -7.996 -1.921 1 95.56 585 SER B O 1
ATOM 9720 N N . HIS B 1 586 ? 17.938 -6.859 -2.334 1 96.69 586 HIS B N 1
ATOM 9721 C CA . HIS B 1 586 ? 17.812 -6.961 -3.785 1 96.69 586 HIS B CA 1
ATOM 9722 C C . HIS B 1 586 ? 18.453 -8.242 -4.305 1 96.69 586 HIS B C 1
ATOM 9724 O O . HIS B 1 586 ? 17.766 -9.219 -4.594 1 96.69 586 HIS B O 1
ATOM 9730 N N . THR B 1 587 ? 19.75 -8.266 -4.32 1 98.56 587 THR B N 1
ATOM 9731 C CA . THR B 1 587 ? 20.547 -9.383 -4.805 1 98.56 587 THR B CA 1
ATOM 9732 C C . THR B 1 587 ? 21.828 -9.539 -3.975 1 98.56 587 THR B C 1
ATOM 9734 O O . THR B 1 587 ? 22.578 -8.586 -3.814 1 98.56 587 THR B O 1
ATOM 9737 N N . ASP B 1 588 ? 22.047 -10.703 -3.465 1 98.81 588 ASP B N 1
ATOM 9738 C CA . ASP B 1 588 ? 23.25 -10.953 -2.682 1 98.81 588 ASP B CA 1
ATOM 9739 C C . ASP B 1 588 ? 23.875 -12.297 -3.049 1 98.81 588 ASP B C 1
ATOM 9741 O O . ASP B 1 588 ? 23.172 -13.242 -3.402 1 98.81 588 ASP B O 1
ATOM 9745 N N . VAL B 1 589 ? 25.219 -12.367 -2.959 1 98.81 589 VAL B N 1
ATOM 9746 C CA . VAL B 1 589 ? 25.953 -13.508 -3.52 1 98.81 589 VAL B CA 1
ATOM 9747 C C . VAL B 1 589 ? 26.984 -14 -2.516 1 98.81 589 VAL B C 1
ATOM 9749 O O . VAL B 1 589 ? 27.578 -13.211 -1.779 1 98.81 589 VAL B O 1
ATOM 9752 N N . ILE B 1 590 ? 27.172 -15.312 -2.529 1 98.75 590 ILE B N 1
ATOM 9753 C CA . ILE B 1 590 ? 28.297 -15.914 -1.805 1 98.75 590 ILE B CA 1
ATOM 9754 C C . ILE B 1 590 ? 29.25 -16.578 -2.791 1 98.75 590 ILE B C 1
ATOM 9756 O O . ILE B 1 590 ? 28.812 -17.188 -3.773 1 98.75 590 ILE B O 1
ATOM 9760 N N . VAL B 1 591 ? 30.531 -16.438 -2.592 1 98.25 591 VAL B N 1
ATOM 9761 C CA . VAL B 1 591 ? 31.578 -17.125 -3.352 1 98.25 591 VAL B CA 1
ATOM 9762 C C . VAL B 1 591 ? 32.312 -18.094 -2.439 1 98.25 591 VAL B C 1
ATOM 9764 O O . VAL B 1 591 ? 33 -17.672 -1.507 1 98.25 591 VAL B O 1
ATOM 9767 N N . THR B 1 592 ? 32.156 -19.359 -2.646 1 98 592 THR B N 1
ATOM 9768 C CA . THR B 1 592 ? 32.812 -20.375 -1.843 1 98 592 THR B CA 1
ATOM 9769 C C . THR B 1 592 ? 32.844 -21.703 -2.592 1 98 592 THR B C 1
ATOM 9771 O O . THR B 1 592 ? 32.094 -21.906 -3.549 1 98 592 THR B O 1
ATOM 9774 N N . GLU B 1 593 ? 33.781 -22.594 -2.262 1 96.75 593 GLU B N 1
ATOM 9775 C CA . GLU B 1 593 ? 33.844 -23.938 -2.801 1 96.75 593 GLU B CA 1
ATOM 9776 C C . GLU B 1 593 ? 33.188 -24.938 -1.849 1 96.75 593 GLU B C 1
ATOM 9778 O O . GLU B 1 593 ? 33.031 -26.125 -2.189 1 96.75 593 GLU B O 1
ATOM 9783 N N . ASN B 1 594 ? 32.781 -24.453 -0.713 1 97.38 594 ASN B N 1
ATOM 9784 C CA . ASN B 1 594 ? 32.125 -25.281 0.284 1 97.38 594 ASN B CA 1
ATOM 9785 C C . ASN B 1 594 ? 30.594 -25.312 0.08 1 97.38 594 ASN B C 1
ATOM 9787 O O . ASN B 1 594 ? 29.922 -24.312 0.346 1 97.38 594 ASN B O 1
ATOM 9791 N N . GLU B 1 595 ? 30.078 -26.453 -0.285 1 97.25 595 GLU B N 1
ATOM 9792 C CA . GLU B 1 595 ? 28.656 -26.594 -0.616 1 97.25 595 GLU B CA 1
ATOM 9793 C C . GLU B 1 595 ? 27.781 -26.359 0.61 1 97.25 595 GLU B C 1
ATOM 9795 O O . GLU B 1 595 ? 26.703 -25.766 0.505 1 97.25 595 GLU B O 1
ATOM 9800 N N . LYS B 1 596 ? 28.172 -26.828 1.727 1 97.44 596 LYS B N 1
ATOM 9801 C CA . LYS B 1 596 ? 27.391 -26.656 2.949 1 97.44 596 LYS B CA 1
ATOM 9802 C C . LYS B 1 596 ? 27.25 -25.172 3.314 1 97.44 596 LYS B C 1
ATOM 9804 O O . LYS B 1 596 ? 26.156 -24.719 3.68 1 97.44 596 LYS B O 1
ATOM 9809 N N . THR B 1 597 ? 28.344 -24.469 3.207 1 98 597 THR B N 1
ATOM 9810 C CA . THR B 1 597 ? 28.328 -23.031 3.508 1 98 597 THR B CA 1
ATOM 9811 C C . THR B 1 597 ? 27.469 -22.281 2.496 1 98 597 THR B C 1
ATOM 9813 O O . THR B 1 597 ? 26.734 -21.359 2.861 1 98 597 THR B O 1
ATOM 9816 N N . ALA B 1 598 ? 27.609 -22.703 1.241 1 98.06 598 ALA B N 1
ATOM 9817 C CA . ALA B 1 598 ? 26.812 -22.078 0.188 1 98.06 598 ALA B CA 1
ATOM 9818 C C . ALA B 1 598 ? 25.328 -22.266 0.439 1 98.06 598 ALA B C 1
ATOM 9820 O O . ALA B 1 598 ? 24.547 -21.312 0.354 1 98.06 598 ALA B O 1
ATOM 9821 N N . GLU B 1 599 ? 24.969 -23.469 0.787 1 97 599 GLU B N 1
ATOM 9822 C CA . GLU B 1 599 ? 23.562 -23.781 1.018 1 97 599 GLU B CA 1
ATOM 9823 C C . GLU B 1 599 ? 23.031 -23.062 2.256 1 97 599 GLU B C 1
ATOM 9825 O O . GLU B 1 599 ? 21.875 -22.641 2.291 1 97 599 GLU B O 1
ATOM 9830 N N . PHE B 1 600 ? 23.891 -23 3.225 1 96.44 600 PHE B N 1
ATOM 9831 C CA . PHE B 1 600 ? 23.531 -22.25 4.422 1 96.44 600 PHE B CA 1
ATOM 9832 C C . PHE B 1 600 ? 23.234 -20.797 4.082 1 96.44 600 PHE B C 1
ATOM 9834 O O . PHE B 1 600 ? 22.234 -20.25 4.543 1 96.44 600 PHE B O 1
ATOM 9841 N N . PHE B 1 601 ? 24.047 -20.234 3.275 1 97.88 601 PHE B N 1
ATOM 9842 C CA . PHE B 1 601 ? 23.875 -18.844 2.838 1 97.88 601 PHE B CA 1
ATOM 9843 C C . PHE B 1 601 ? 22.609 -18.703 2.01 1 97.88 601 PHE B C 1
ATOM 9845 O O . PHE B 1 601 ? 21.812 -17.781 2.24 1 97.88 601 PHE B O 1
ATOM 9852 N N . LEU B 1 602 ? 22.359 -19.516 1.11 1 97.75 602 LEU B N 1
ATOM 9853 C CA . LEU B 1 602 ? 21.203 -19.484 0.228 1 97.75 602 LEU B CA 1
ATOM 9854 C C . LEU B 1 602 ? 19.906 -19.578 1.028 1 97.75 602 LEU B C 1
ATOM 9856 O O . LEU B 1 602 ? 18.922 -18.922 0.706 1 97.75 602 LEU B O 1
ATOM 9860 N N . GLN B 1 603 ? 19.922 -20.266 2.066 1 92.88 603 GLN B N 1
ATOM 9861 C CA . GLN B 1 603 ? 18.719 -20.516 2.867 1 92.88 603 GLN B CA 1
ATOM 9862 C C . GLN B 1 603 ? 18.453 -19.359 3.816 1 92.88 603 GLN B C 1
ATOM 9864 O O . GLN B 1 603 ? 17.281 -19.047 4.105 1 92.88 603 GLN B O 1
ATOM 9869 N N . HIS B 1 604 ? 19.484 -18.703 4.254 1 94.25 604 HIS B N 1
ATOM 9870 C CA . HIS B 1 604 ? 19.297 -17.812 5.391 1 94.25 604 HIS B CA 1
ATOM 9871 C C . HIS B 1 604 ? 19.266 -16.359 4.953 1 94.25 604 HIS B C 1
ATOM 9873 O O . HIS B 1 604 ? 18.781 -15.492 5.684 1 94.25 604 HIS B O 1
ATOM 9879 N N . VAL B 1 605 ? 19.812 -16.047 3.812 1 96.69 605 VAL B N 1
ATOM 9880 C CA . VAL B 1 605 ? 19.75 -14.664 3.338 1 96.69 605 VAL B CA 1
ATOM 9881 C C . VAL B 1 605 ? 18.344 -14.359 2.82 1 96.69 605 VAL B C 1
ATOM 9883 O O . VAL B 1 605 ? 17.797 -15.117 2.014 1 96.69 605 VAL B O 1
ATOM 9886 N N . ASP B 1 606 ? 17.828 -13.297 3.344 1 94.25 606 ASP B N 1
ATOM 9887 C CA . ASP B 1 606 ? 16.469 -12.922 2.996 1 94.25 606 ASP B CA 1
ATOM 9888 C C . ASP B 1 606 ? 16.438 -11.836 1.926 1 94.25 606 ASP B C 1
ATOM 9890 O O . ASP B 1 606 ? 15.977 -10.719 2.172 1 94.25 606 ASP B O 1
ATOM 9894 N N . SER B 1 607 ? 16.953 -12.062 0.771 1 97.06 607 SER B N 1
ATOM 9895 C CA . SER B 1 607 ? 16.922 -11.172 -0.383 1 97.06 607 SER B CA 1
ATOM 9896 C C . SER B 1 607 ? 16.078 -11.75 -1.513 1 97.06 607 SER B C 1
ATOM 9898 O O . SER B 1 607 ? 15.797 -12.953 -1.521 1 97.06 607 SER B O 1
ATOM 9900 N N . ALA B 1 608 ? 15.641 -10.914 -2.404 1 97.5 608 ALA B N 1
ATOM 9901 C CA . ALA B 1 608 ? 14.828 -11.352 -3.537 1 97.5 608 ALA B CA 1
ATOM 9902 C C . ALA B 1 608 ? 15.578 -12.375 -4.387 1 97.5 608 ALA B C 1
ATOM 9904 O O . ALA B 1 608 ? 14.984 -13.344 -4.867 1 97.5 608 ALA B O 1
ATOM 9905 N N . CYS B 1 609 ? 16.875 -12.086 -4.574 1 98.44 609 CYS B N 1
ATOM 9906 C CA . CYS B 1 609 ? 17.75 -12.977 -5.328 1 98.44 609 CYS B CA 1
ATOM 9907 C C . CYS B 1 609 ? 19 -13.32 -4.523 1 98.44 609 CYS B C 1
ATOM 9909 O O . CYS B 1 609 ? 19.688 -12.422 -4.012 1 98.44 609 CYS B O 1
ATOM 9911 N N . VAL B 1 610 ? 19.297 -14.555 -4.379 1 98.81 610 VAL B N 1
ATOM 9912 C CA . VAL B 1 610 ? 20.484 -15.023 -3.67 1 98.81 610 VAL B CA 1
ATOM 9913 C C . VAL B 1 610 ? 21.25 -16.016 -4.547 1 98.81 610 VAL B C 1
ATOM 9915 O O . VAL B 1 610 ? 20.688 -17.016 -5.004 1 98.81 610 VAL B O 1
ATOM 9918 N N . PHE B 1 611 ? 22.609 -15.766 -4.75 1 98.88 611 PHE B N 1
ATOM 9919 C CA . PHE B 1 611 ? 23.375 -16.547 -5.727 1 98.88 611 PHE B CA 1
ATOM 9920 C C . PHE B 1 611 ? 24.578 -17.203 -5.07 1 98.88 611 PHE B C 1
ATOM 9922 O O . PHE B 1 611 ? 25.094 -16.703 -4.07 1 98.88 611 PHE B O 1
ATOM 9929 N N . TRP B 1 612 ? 24.922 -18.328 -5.633 1 98.69 612 TRP B N 1
ATOM 9930 C CA . TRP B 1 612 ? 26.156 -19.031 -5.316 1 98.69 612 TRP B CA 1
ATOM 9931 C C . TRP B 1 612 ? 27.094 -19.078 -6.523 1 98.69 612 TRP B C 1
ATOM 9933 O O . TRP B 1 612 ? 26.766 -19.703 -7.535 1 98.69 612 TRP B O 1
ATOM 9943 N N . ASN B 1 613 ? 28.203 -18.391 -6.461 1 98.31 613 ASN B N 1
ATOM 9944 C CA . ASN B 1 613 ? 29.25 -18.422 -7.465 1 98.31 613 ASN B CA 1
ATOM 9945 C C . ASN B 1 613 ? 28.75 -17.922 -8.82 1 98.31 613 ASN B C 1
ATOM 9947 O O . ASN B 1 613 ? 29.031 -18.547 -9.852 1 98.31 613 ASN B O 1
ATOM 9951 N N . ALA B 1 614 ? 28 -16.891 -8.812 1 98.38 614 ALA B N 1
ATOM 9952 C CA . ALA B 1 614 ? 27.484 -16.234 -10.023 1 98.38 614 ALA B CA 1
ATOM 9953 C C . ALA B 1 614 ? 27.406 -14.727 -9.836 1 98.38 614 ALA B C 1
ATOM 9955 O O . ALA B 1 614 ? 27.234 -14.242 -8.711 1 98.38 614 ALA B O 1
ATOM 9956 N N . SER B 1 615 ? 27.484 -14.062 -10.914 1 98.62 615 SER B N 1
ATOM 9957 C CA . SER B 1 615 ? 27.453 -12.602 -10.898 1 98.62 615 SER B CA 1
ATOM 9958 C C . SER B 1 615 ? 26.094 -12.086 -10.445 1 98.62 615 SER B C 1
ATOM 9960 O O . SER B 1 615 ? 25.062 -12.648 -10.797 1 98.62 615 SER B O 1
ATOM 9962 N N . THR B 1 616 ? 26.125 -10.938 -9.664 1 98.44 616 THR B N 1
ATOM 9963 C CA . THR B 1 616 ? 24.875 -10.297 -9.258 1 98.44 616 THR B CA 1
ATOM 9964 C C . THR B 1 616 ? 24.078 -9.828 -10.477 1 98.44 616 THR B C 1
ATOM 9966 O O . THR B 1 616 ? 22.875 -9.625 -10.391 1 98.44 616 THR B O 1
ATOM 9969 N N . ARG B 1 617 ? 24.703 -9.68 -11.633 1 97.5 617 ARG B N 1
ATOM 9970 C CA . ARG B 1 617 ? 24.125 -9.133 -12.852 1 97.5 617 ARG B CA 1
ATOM 9971 C C . ARG B 1 617 ? 23.125 -10.102 -13.461 1 97.5 617 ARG B C 1
ATOM 9973 O O . ARG B 1 617 ? 22.359 -9.734 -14.367 1 97.5 617 ARG B O 1
ATOM 9980 N N . PHE B 1 618 ? 23.078 -11.297 -12.969 1 97.38 618 PHE B N 1
ATOM 9981 C CA . PHE B 1 618 ? 22.125 -12.266 -13.5 1 97.38 618 PHE B CA 1
ATOM 9982 C C . PHE B 1 618 ? 20.703 -11.922 -13.062 1 97.38 618 PHE B C 1
ATOM 9984 O O . PHE B 1 618 ? 19.734 -12.469 -13.602 1 97.38 618 PHE B O 1
ATOM 9991 N N . SER B 1 619 ? 20.531 -11.094 -12.047 1 96.25 619 SER B N 1
ATOM 9992 C CA . SER B 1 619 ? 19.188 -10.719 -11.57 1 96.25 619 SER B CA 1
ATOM 9993 C C . SER B 1 619 ? 18.469 -9.867 -12.602 1 96.25 619 SER B C 1
ATOM 9995 O O . SER B 1 619 ? 18.391 -8.641 -12.461 1 96.25 619 SER B O 1
ATOM 9997 N N . ASP B 1 620 ? 17.875 -10.5 -13.516 1 91.62 620 ASP B N 1
ATOM 9998 C CA . ASP B 1 620 ? 17.203 -9.898 -14.672 1 91.62 620 ASP B CA 1
ATOM 9999 C C . ASP B 1 620 ? 16.172 -10.859 -15.266 1 91.62 620 ASP B C 1
ATOM 10001 O O . ASP B 1 620 ? 16.422 -12.055 -15.375 1 91.62 620 ASP B O 1
ATOM 10005 N N . GLY B 1 621 ? 15.125 -10.297 -15.688 1 89.19 621 GLY B N 1
ATOM 10006 C CA . GLY B 1 621 ? 14.031 -11.125 -16.172 1 89.19 621 GLY B CA 1
ATOM 10007 C C . GLY B 1 621 ? 14.391 -11.914 -17.422 1 89.19 621 GLY B C 1
ATOM 10008 O O . GLY B 1 621 ? 13.984 -13.07 -17.562 1 89.19 621 GLY B O 1
ATOM 10009 N N . TYR B 1 622 ? 15.047 -11.289 -18.344 1 84.06 622 TYR B N 1
ATOM 10010 C CA . TYR B 1 622 ? 15.445 -11.992 -19.547 1 84.06 622 TYR B CA 1
ATOM 10011 C C . TYR B 1 622 ? 16.422 -13.117 -19.234 1 84.06 622 TYR B C 1
ATOM 10013 O O . TYR B 1 622 ? 16.281 -14.234 -19.734 1 84.06 622 TYR B O 1
ATOM 10021 N N . ARG B 1 623 ? 17.359 -12.805 -18.453 1 91.81 623 ARG B N 1
ATOM 10022 C CA . ARG B 1 623 ? 18.391 -13.773 -18.109 1 91.81 623 ARG B CA 1
ATOM 10023 C C . ARG B 1 623 ? 17.812 -14.945 -17.312 1 91.81 623 ARG B C 1
ATOM 10025 O O . ARG B 1 623 ? 18.297 -16.078 -17.422 1 91.81 623 ARG B O 1
ATOM 10032 N N . PHE B 1 624 ? 16.734 -14.672 -16.547 1 93.12 624 PHE B N 1
ATOM 10033 C CA . PHE B 1 624 ? 16.062 -15.711 -15.789 1 93.12 624 PHE B CA 1
ATOM 10034 C C . PHE B 1 624 ? 15.156 -16.547 -16.688 1 93.12 624 PHE B C 1
ATOM 10036 O O . PHE B 1 624 ? 14.641 -17.578 -16.281 1 93.12 624 PHE B O 1
ATOM 10043 N N . GLY B 1 625 ? 14.953 -16.109 -17.906 1 86.19 625 GLY B N 1
ATOM 10044 C CA . GLY B 1 625 ? 14.094 -16.828 -18.828 1 86.19 625 GLY B CA 1
ATOM 10045 C C . GLY B 1 625 ? 12.633 -16.453 -18.703 1 86.19 625 GLY B C 1
ATOM 10046 O O . GLY B 1 625 ? 11.742 -17.234 -19.047 1 86.19 625 GLY B O 1
ATOM 10047 N N . LEU B 1 626 ? 12.359 -15.312 -18.219 1 83.81 626 LEU B N 1
ATOM 10048 C CA . LEU B 1 626 ? 10.984 -14.859 -18.047 1 83.81 626 LEU B CA 1
ATOM 10049 C C . LEU B 1 626 ? 10.523 -14.07 -19.281 1 83.81 626 LEU B C 1
ATOM 10051 O O . LEU B 1 626 ? 9.391 -13.594 -19.312 1 83.81 626 LEU B O 1
ATOM 10055 N N . GLY B 1 627 ? 11.398 -13.961 -20.281 1 74.62 627 GLY B N 1
ATOM 10056 C CA . GLY B 1 627 ? 11.117 -13.141 -21.453 1 74.62 627 GLY B CA 1
ATOM 10057 C C . GLY B 1 627 ? 11.352 -11.664 -21.219 1 74.62 627 GLY B C 1
ATOM 10058 O O . GLY B 1 627 ? 12.484 -11.227 -21.016 1 74.62 627 GLY B O 1
ATOM 10059 N N . ALA B 1 628 ? 10.234 -10.906 -21.094 1 76.5 628 ALA B N 1
ATOM 10060 C CA . ALA B 1 628 ? 10.352 -9.492 -20.75 1 76.5 628 ALA B CA 1
ATOM 10061 C C . ALA B 1 628 ? 10 -9.25 -19.297 1 76.5 628 ALA B C 1
ATOM 10063 O O . ALA B 1 628 ? 9.234 -10.008 -18.688 1 76.5 628 ALA B O 1
ATOM 10064 N N . GLU B 1 629 ? 10.773 -8.344 -18.812 1 80.25 629 GLU B N 1
ATOM 10065 C CA . GLU B 1 629 ? 10.547 -8.016 -17.406 1 80.25 629 GLU B CA 1
ATOM 10066 C C . GLU B 1 629 ? 9.828 -6.68 -17.25 1 80.25 629 GLU B C 1
ATOM 10068 O O . GLU B 1 629 ? 10.086 -5.742 -18.016 1 80.25 629 GLU B O 1
ATOM 10073 N N . VAL B 1 630 ? 8.914 -6.676 -16.297 1 82.88 630 VAL B N 1
ATOM 10074 C CA . VAL B 1 630 ? 8.281 -5.422 -15.891 1 82.88 630 VAL B CA 1
ATOM 10075 C C . VAL B 1 630 ? 9.273 -4.582 -15.086 1 82.88 630 VAL B C 1
ATOM 10077 O O . VAL B 1 630 ? 9.336 -3.363 -15.25 1 82.88 630 VAL B O 1
ATOM 10080 N N . GLY B 1 631 ? 10.031 -5.234 -14.32 1 86.69 631 GLY B N 1
ATOM 10081 C CA . GLY B 1 631 ? 11.016 -4.672 -13.414 1 86.69 631 GLY B CA 1
ATOM 10082 C C . GLY B 1 631 ? 11.422 -5.625 -12.305 1 86.69 631 GLY B C 1
ATOM 10083 O O . GLY B 1 631 ? 11.07 -6.805 -12.336 1 86.69 631 GLY B O 1
ATOM 10084 N N . ILE B 1 632 ? 12.219 -5.066 -11.445 1 91 632 ILE B N 1
ATOM 10085 C CA . ILE B 1 632 ? 12.641 -5.84 -10.281 1 91 632 ILE B CA 1
ATOM 10086 C C . ILE B 1 632 ? 11.977 -5.281 -9.031 1 91 632 ILE B C 1
ATOM 10088 O O . ILE B 1 632 ? 11.914 -4.062 -8.844 1 91 632 ILE B O 1
ATOM 10092 N N . SER B 1 633 ? 11.461 -6.184 -8.273 1 92.88 633 SER B N 1
ATOM 10093 C CA . SER B 1 633 ? 10.789 -5.773 -7.039 1 92.88 633 SER B CA 1
ATOM 10094 C C . SER B 1 633 ? 11.484 -6.359 -5.816 1 92.88 633 SER B C 1
ATOM 10096 O O . SER B 1 633 ? 11.883 -7.523 -5.82 1 92.88 633 SER B O 1
ATOM 10098 N N . THR B 1 634 ? 11.664 -5.469 -4.789 1 92.25 634 THR B N 1
ATOM 10099 C CA . THR B 1 634 ? 12.18 -5.961 -3.514 1 92.25 634 THR B CA 1
ATOM 10100 C C . THR B 1 634 ? 11.07 -5.984 -2.463 1 92.25 634 THR B C 1
ATOM 10102 O O . THR B 1 634 ? 11.328 -6.254 -1.287 1 92.25 634 THR B O 1
ATOM 10105 N N . SER B 1 635 ? 9.875 -5.738 -2.938 1 87.94 635 SER B N 1
ATOM 10106 C CA . SER B 1 635 ? 8.727 -5.832 -2.035 1 87.94 635 SER B CA 1
ATOM 10107 C C . SER B 1 635 ? 8.516 -7.266 -1.56 1 87.94 635 SER B C 1
ATOM 10109 O O . SER B 1 635 ? 8.961 -8.211 -2.209 1 87.94 635 SER B O 1
ATOM 10111 N N . ARG B 1 636 ? 7.785 -7.348 -0.465 1 90.62 636 ARG B N 1
ATOM 10112 C CA . ARG B 1 636 ? 7.625 -8.672 0.12 1 90.62 636 ARG B CA 1
ATOM 10113 C C . ARG B 1 636 ? 6.289 -9.289 -0.278 1 90.62 636 ARG B C 1
ATOM 10115 O O . ARG B 1 636 ? 6.051 -10.477 -0.043 1 90.62 636 ARG B O 1
ATOM 10122 N N . ILE B 1 637 ? 5.512 -8.555 -0.935 1 90.31 637 ILE B N 1
ATOM 10123 C CA . ILE B 1 637 ? 4.227 -9.141 -1.301 1 90.31 637 ILE B CA 1
ATOM 10124 C C . ILE B 1 637 ? 4.062 -9.125 -2.818 1 90.31 637 ILE B C 1
ATOM 10126 O O . ILE B 1 637 ? 4.73 -8.352 -3.512 1 90.31 637 ILE B O 1
ATOM 10130 N N . HIS B 1 638 ? 3.164 -9.992 -3.348 1 91.12 638 HIS B N 1
ATOM 10131 C CA . HIS B 1 638 ? 2.676 -10.102 -4.719 1 91.12 638 HIS B CA 1
ATOM 10132 C C . HIS B 1 638 ? 3.748 -10.68 -5.641 1 91.12 638 HIS B C 1
ATOM 10134 O O . HIS B 1 638 ? 3.605 -11.789 -6.145 1 91.12 638 HIS B O 1
ATOM 10140 N N . ALA B 1 639 ? 4.824 -9.812 -5.816 1 92 639 ALA B N 1
ATOM 10141 C CA . ALA B 1 639 ? 5.926 -10.258 -6.672 1 92 639 ALA B CA 1
ATOM 10142 C C . ALA B 1 639 ? 7.27 -9.773 -6.129 1 92 639 ALA B C 1
ATOM 10144 O O . ALA B 1 639 ? 7.379 -8.656 -5.633 1 92 639 ALA B O 1
ATOM 10145 N N . ARG B 1 640 ? 8.273 -10.641 -6.238 1 94.5 640 ARG B N 1
ATOM 10146 C CA . ARG B 1 640 ? 9.586 -10.344 -5.672 1 94.5 640 ARG B CA 1
ATOM 10147 C C . ARG B 1 640 ? 10.703 -10.797 -6.605 1 94.5 640 ARG B C 1
ATOM 10149 O O . ARG B 1 640 ? 10.664 -11.906 -7.137 1 94.5 640 ARG B O 1
ATOM 10156 N N . GLY B 1 641 ? 11.734 -9.922 -6.816 1 95.25 641 GLY B N 1
ATOM 10157 C CA . GLY B 1 641 ? 12.758 -10.164 -7.82 1 95.25 641 GLY B CA 1
ATOM 10158 C C . GLY B 1 641 ? 12.359 -9.695 -9.203 1 95.25 641 GLY B C 1
ATOM 10159 O O . GLY B 1 641 ? 11.562 -8.758 -9.344 1 95.25 641 GLY B O 1
ATOM 10160 N N . PRO B 1 642 ? 13.016 -10.266 -10.203 1 94 642 PRO B N 1
ATOM 10161 C CA . PRO B 1 642 ? 12.562 -9.961 -11.562 1 94 642 PRO B CA 1
ATOM 10162 C C . PRO B 1 642 ? 11.125 -10.406 -11.82 1 94 642 PRO B C 1
ATOM 10164 O O . PRO B 1 642 ? 10.766 -11.547 -11.516 1 94 642 PRO B O 1
ATOM 10167 N N . VAL B 1 643 ? 10.328 -9.492 -12.281 1 92.25 643 VAL B N 1
ATOM 10168 C CA . VAL B 1 643 ? 8.898 -9.75 -12.438 1 92.25 643 VAL B CA 1
ATOM 10169 C C . VAL B 1 643 ? 8.547 -9.859 -13.914 1 92.25 643 VAL B C 1
ATOM 10171 O O . VAL B 1 643 ? 8.781 -8.93 -14.688 1 92.25 643 VAL B O 1
ATOM 10174 N N . GLY B 1 644 ? 8.039 -10.992 -14.328 1 89.06 644 GLY B N 1
ATOM 10175 C CA . GLY B 1 644 ? 7.543 -11.172 -15.68 1 89.06 644 GLY B CA 1
ATOM 10176 C C . GLY B 1 644 ? 6.055 -10.914 -15.812 1 89.06 644 GLY B C 1
ATOM 10177 O O . GLY B 1 644 ? 5.488 -10.125 -15.047 1 89.06 644 GLY B O 1
ATOM 10178 N N . LEU B 1 645 ? 5.434 -11.57 -16.734 1 91.38 645 LEU B N 1
ATOM 10179 C CA . LEU B 1 645 ? 4.023 -11.391 -17.062 1 91.38 645 LEU B CA 1
ATOM 10180 C C . LEU B 1 645 ? 3.145 -11.812 -15.883 1 91.38 645 LEU B C 1
ATOM 10182 O O . LEU B 1 645 ? 2.098 -11.203 -15.641 1 91.38 645 LEU B O 1
ATOM 10186 N N . GLU B 1 646 ? 3.572 -12.742 -15.133 1 90.12 646 GLU B N 1
ATOM 10187 C CA . GLU B 1 646 ? 2.787 -13.289 -14.031 1 90.12 646 GLU B CA 1
ATOM 10188 C C . GLU B 1 646 ? 2.576 -12.25 -12.93 1 90.12 646 GLU B C 1
ATOM 10190 O O . GLU B 1 646 ? 1.576 -12.289 -12.211 1 90.12 646 GLU B O 1
ATOM 10195 N N . GLY B 1 647 ? 3.504 -11.398 -12.852 1 92.88 647 GLY B N 1
ATOM 10196 C CA . GLY B 1 647 ? 3.395 -10.352 -11.844 1 92.88 647 GLY B CA 1
ATOM 10197 C C . GLY B 1 647 ? 2.314 -9.328 -12.164 1 92.88 647 GLY B C 1
ATOM 10198 O O . GLY B 1 647 ? 1.974 -8.5 -11.32 1 92.88 647 GLY B O 1
ATOM 10199 N N . LEU B 1 648 ? 1.726 -9.391 -13.336 1 95.69 648 LEU B N 1
ATOM 10200 C CA . LEU B 1 648 ? 0.67 -8.469 -13.734 1 95.69 648 LEU B CA 1
ATOM 10201 C C . LEU B 1 648 ? -0.693 -9.148 -13.695 1 95.69 648 LEU B C 1
ATOM 10203 O O . LEU B 1 648 ? -1.66 -8.641 -14.273 1 95.69 648 LEU B O 1
ATOM 10207 N N . LEU B 1 649 ? -0.737 -10.281 -13.047 1 95.88 649 LEU B N 1
ATOM 10208 C CA . LEU B 1 649 ? -1.977 -11.039 -12.906 1 95.88 649 LEU B CA 1
ATOM 10209 C C . LEU B 1 649 ? -2.344 -11.219 -11.438 1 95.88 649 LEU B C 1
ATOM 10211 O O . LEU B 1 649 ? -1.486 -11.102 -10.562 1 95.88 649 LEU B O 1
ATOM 10215 N N . THR B 1 650 ? -3.572 -11.359 -11.203 1 95.81 650 THR B N 1
ATOM 10216 C CA . THR B 1 650 ? -4.141 -11.805 -9.938 1 95.81 650 THR B CA 1
ATOM 10217 C C . THR B 1 650 ? -5.121 -12.953 -10.148 1 95.81 650 THR B C 1
ATOM 10219 O O . THR B 1 650 ? -5.066 -13.633 -11.18 1 95.81 650 THR B O 1
ATOM 10222 N N . THR B 1 651 ? -5.906 -13.312 -9.086 1 95.81 651 THR B N 1
ATOM 10223 C CA . THR B 1 651 ? -6.801 -14.453 -9.242 1 95.81 651 THR B CA 1
ATOM 10224 C C . THR B 1 651 ? -8.203 -14.109 -8.734 1 95.81 651 THR B C 1
ATOM 10226 O O . THR B 1 651 ? -8.391 -13.109 -8.039 1 95.81 651 THR B O 1
ATOM 10229 N N . LYS B 1 652 ? -9.117 -14.805 -9.094 1 96.88 652 LYS B N 1
ATOM 10230 C CA . LYS B 1 652 ? -10.461 -14.797 -8.523 1 96.88 652 LYS B CA 1
ATOM 10231 C C . LYS B 1 652 ? -11.023 -16.203 -8.406 1 96.88 652 LYS B C 1
ATOM 10233 O O . LYS B 1 652 ? -10.492 -17.141 -9.008 1 96.88 652 LYS B O 1
ATOM 10238 N N . TRP B 1 653 ? -12.023 -16.406 -7.613 1 98 653 TRP B N 1
ATOM 10239 C CA . TRP B 1 653 ? -12.641 -17.703 -7.359 1 98 653 TRP B CA 1
ATOM 10240 C C . TRP B 1 653 ? -13.984 -17.812 -8.07 1 98 653 TRP B C 1
ATOM 10242 O O . TRP B 1 653 ? -14.812 -16.906 -8.008 1 98 653 TRP B O 1
ATOM 10252 N N . LEU B 1 654 ? -14.148 -18.859 -8.766 1 98.5 654 LEU B N 1
ATOM 10253 C CA . LEU B 1 654 ? -15.406 -19.172 -9.438 1 98.5 654 LEU B CA 1
ATOM 10254 C C . LEU B 1 654 ? -16.062 -20.406 -8.82 1 98.5 654 LEU B C 1
ATOM 10256 O O . LEU B 1 654 ? -15.414 -21.438 -8.656 1 98.5 654 LEU B O 1
ATOM 10260 N N . LEU B 1 655 ? -17.266 -20.281 -8.43 1 98.69 655 LEU B N 1
ATOM 10261 C CA . LEU B 1 655 ? -18.016 -21.391 -7.859 1 98.69 655 LEU B CA 1
ATOM 10262 C C . LEU B 1 655 ? -19.234 -21.719 -8.711 1 98.69 655 LEU B C 1
ATOM 10264 O O . LEU B 1 655 ? -20.062 -20.844 -8.992 1 98.69 655 LEU B O 1
ATOM 10268 N N . ARG B 1 656 ? -19.344 -22.953 -9.156 1 98.38 656 ARG B N 1
ATOM 10269 C CA . ARG B 1 656 ? -20.453 -23.422 -9.961 1 98.38 656 ARG B CA 1
ATOM 10270 C C . ARG B 1 656 ? -21.281 -24.453 -9.195 1 98.38 656 ARG B C 1
ATOM 10272 O O . ARG B 1 656 ? -20.781 -25.516 -8.836 1 98.38 656 ARG B O 1
ATOM 10279 N N . GLY B 1 657 ? -22.5 -24.031 -8.984 1 97.44 657 GLY B N 1
ATOM 10280 C CA . GLY B 1 657 ? -23.391 -24.906 -8.258 1 97.44 657 GLY B CA 1
ATOM 10281 C C . GLY B 1 657 ? -24.766 -25.016 -8.898 1 97.44 657 GLY B C 1
ATOM 10282 O O . GLY B 1 657 ? -24.953 -24.641 -10.055 1 97.44 657 GLY B O 1
ATOM 10283 N N . GLN B 1 658 ? -25.766 -25.672 -8.219 1 94.75 658 GLN B N 1
ATOM 10284 C CA . GLN B 1 658 ? -27.125 -25.844 -8.688 1 94.75 658 GLN B CA 1
ATOM 10285 C C . GLN B 1 658 ? -28.109 -25.094 -7.797 1 94.75 658 GLN B C 1
ATOM 10287 O O . GLN B 1 658 ? -29 -24.391 -8.297 1 94.75 658 GLN B O 1
ATOM 10292 N N . ASP B 1 659 ? -28.031 -25.094 -6.59 1 94.81 659 ASP B N 1
ATOM 10293 C CA . ASP B 1 659 ? -28.828 -24.391 -5.586 1 94.81 659 ASP B CA 1
ATOM 10294 C C . ASP B 1 659 ? -28.25 -24.609 -4.184 1 94.81 659 ASP B C 1
ATOM 10296 O O . ASP B 1 659 ? -29.016 -24.797 -3.229 1 94.81 659 ASP B O 1
ATOM 10300 N N . HIS B 1 660 ? -27.031 -24.625 -4.121 1 96.25 660 HIS B N 1
ATOM 10301 C CA . HIS B 1 660 ? -26.344 -25 -2.889 1 96.25 660 HIS B CA 1
ATOM 10302 C C . HIS B 1 660 ? -26.359 -23.844 -1.887 1 96.25 660 HIS B C 1
ATOM 10304 O O . HIS B 1 660 ? -26.125 -22.688 -2.254 1 96.25 660 HIS B O 1
ATOM 10310 N N . VAL B 1 661 ? -26.672 -24.156 -0.671 1 96.69 661 VAL B N 1
ATOM 10311 C CA . VAL B 1 661 ? -26.672 -23.203 0.442 1 96.69 661 VAL B CA 1
ATOM 10312 C C . VAL B 1 661 ? -25.844 -23.781 1.595 1 96.69 661 VAL B C 1
ATOM 10314 O O . VAL B 1 661 ? -25.703 -25 1.726 1 96.69 661 VAL B O 1
ATOM 10317 N N . VAL B 1 662 ? -25.281 -22.984 2.432 1 95.19 662 VAL B N 1
ATOM 10318 C CA . VAL B 1 662 ? -24.344 -23.438 3.449 1 95.19 662 VAL B CA 1
ATOM 10319 C C . VAL B 1 662 ? -25.094 -24.141 4.574 1 95.19 662 VAL B C 1
ATOM 10321 O O . VAL B 1 662 ? -24.531 -24.984 5.277 1 95.19 662 VAL B O 1
ATOM 10324 N N . SER B 1 663 ? -26.375 -23.797 4.766 1 92.75 663 SER B N 1
ATOM 10325 C CA . SER B 1 663 ? -27.203 -24.422 5.805 1 92.75 663 SER B CA 1
ATOM 10326 C C . SER B 1 663 ? -27.297 -25.922 5.594 1 92.75 663 SER B C 1
ATOM 10328 O O . SER B 1 663 ? -27.5 -26.688 6.551 1 92.75 663 SER B O 1
ATOM 10330 N N . ASP B 1 664 ? -27.156 -26.344 4.402 1 94.38 664 ASP B N 1
ATOM 10331 C CA . ASP B 1 664 ? -27.234 -27.766 4.094 1 94.38 664 ASP B CA 1
ATOM 10332 C C . ASP B 1 664 ? -26.016 -28.516 4.633 1 94.38 664 ASP B C 1
ATOM 10334 O O . ASP B 1 664 ? -26.016 -29.75 4.715 1 94.38 664 ASP B O 1
ATOM 10338 N N . PHE B 1 665 ? -25 -27.844 4.941 1 92.56 665 PHE B N 1
ATOM 10339 C CA . PHE B 1 665 ? -23.75 -28.469 5.371 1 92.56 665 PHE B CA 1
ATOM 10340 C C . PHE B 1 665 ? -23.594 -28.391 6.883 1 92.56 665 PHE B C 1
ATOM 10342 O O . PHE B 1 665 ? -22.547 -28.719 7.426 1 92.56 665 PHE B O 1
ATOM 10349 N N . SER B 1 666 ? -24.547 -27.906 7.57 1 85.38 666 SER B N 1
ATOM 10350 C CA . SER B 1 666 ? -24.531 -27.891 9.031 1 85.38 666 SER B CA 1
ATOM 10351 C C . SER B 1 666 ? -24.609 -29.297 9.602 1 85.38 666 SER B C 1
ATOM 10353 O O . SER B 1 666 ? -24.75 -30.266 8.859 1 85.38 666 SER B O 1
ATOM 10355 N N . GLU B 1 667 ? -24.438 -29.469 10.93 1 80.25 667 GLU B N 1
ATOM 10356 C CA . GLU B 1 667 ? -24.422 -30.75 11.609 1 80.25 667 GLU B CA 1
ATOM 10357 C C . GLU B 1 667 ? -25.672 -31.562 11.258 1 80.25 667 GLU B C 1
ATOM 10359 O O . GLU B 1 667 ? -25.594 -32.781 11.102 1 80.25 667 GLU B O 1
ATOM 10364 N N . HIS B 1 668 ? -26.75 -30.953 11.086 1 83.19 668 HIS B N 1
ATOM 10365 C CA . HIS B 1 668 ? -28.016 -31.641 10.781 1 83.19 668 HIS B CA 1
ATOM 10366 C C . HIS B 1 668 ? -28.375 -31.469 9.312 1 83.19 668 HIS B C 1
ATOM 10368 O O . HIS B 1 668 ? -29.531 -31.719 8.93 1 83.19 668 HIS B O 1
ATOM 10374 N N . GLY B 1 669 ? -27.344 -31.062 8.523 1 84.75 669 GLY B N 1
ATOM 10375 C CA . GLY B 1 669 ? -27.656 -30.797 7.125 1 84.75 669 GLY B CA 1
ATOM 10376 C C . GLY B 1 669 ? -27.594 -32.031 6.258 1 84.75 669 GLY B C 1
ATOM 10377 O O . GLY B 1 669 ? -27.188 -33.125 6.719 1 84.75 669 GLY B O 1
ATOM 10378 N N . SER B 1 670 ? -28.016 -31.969 5.031 1 89.38 670 SER B N 1
ATOM 10379 C CA . SER B 1 670 ? -28.156 -33.094 4.098 1 89.38 670 SER B CA 1
ATOM 10380 C C . SER B 1 670 ? -26.891 -33.281 3.275 1 89.38 670 SER B C 1
ATOM 10382 O O . SER B 1 670 ? -26.719 -34.312 2.641 1 89.38 670 SER B O 1
ATOM 10384 N N . LEU B 1 671 ? -26.031 -32.312 3.23 1 93.12 671 LEU B N 1
ATOM 10385 C CA . LEU B 1 671 ? -24.844 -32.406 2.395 1 93.12 671 LEU B CA 1
ATOM 10386 C C . LEU B 1 671 ? -23.578 -32.375 3.248 1 93.12 671 LEU B C 1
ATOM 10388 O O . LEU B 1 671 ? -23.625 -31.953 4.41 1 93.12 671 LEU B O 1
ATOM 10392 N N . LYS B 1 672 ? -22.484 -32.875 2.68 1 91.81 672 LYS B N 1
ATOM 10393 C CA . LYS B 1 672 ? -21.172 -32.844 3.332 1 91.81 672 LYS B CA 1
ATOM 10394 C C . LYS B 1 672 ? -20.109 -32.281 2.404 1 91.81 672 LYS B C 1
ATOM 10396 O O . LYS B 1 672 ? -20.172 -32.469 1.188 1 91.81 672 LYS B O 1
ATOM 10401 N N . TYR B 1 673 ? -19.188 -31.625 3.051 1 91.81 673 TYR B N 1
ATOM 10402 C CA . TYR B 1 673 ? -18.047 -31.125 2.289 1 91.81 673 TYR B CA 1
ATOM 10403 C C . TYR B 1 673 ? -17.125 -32.25 1.856 1 91.81 673 TYR B C 1
ATOM 10405 O O . TYR B 1 673 ? -16.781 -33.125 2.662 1 91.81 673 TYR B O 1
ATOM 10413 N N . LEU B 1 674 ? -16.688 -32.281 0.605 1 93.88 674 LEU B N 1
ATOM 10414 C CA . LEU B 1 674 ? -15.75 -33.25 0.076 1 93.88 674 LEU B CA 1
ATOM 10415 C C . LEU B 1 674 ? -14.344 -32.688 -0.011 1 93.88 674 LEU B C 1
ATOM 10417 O O . LEU B 1 674 ? -13.375 -33.344 0.387 1 93.88 674 LEU B O 1
ATOM 10421 N N . HIS B 1 675 ? -14.18 -31.5 -0.542 1 91.38 675 HIS B N 1
ATOM 10422 C CA . HIS B 1 675 ? -12.922 -30.781 -0.732 1 91.38 675 HIS B CA 1
ATOM 10423 C C . HIS B 1 675 ? -11.914 -31.641 -1.503 1 91.38 675 HIS B C 1
ATOM 10425 O O . HIS B 1 675 ? -10.766 -31.781 -1.083 1 91.38 675 HIS B O 1
ATOM 10431 N N . GLU B 1 676 ? -12.297 -32.188 -2.645 1 93.88 676 GLU B N 1
ATOM 10432 C CA . GLU B 1 676 ? -11.461 -33.031 -3.48 1 93.88 676 GLU B CA 1
ATOM 10433 C C . GLU B 1 676 ? -10.75 -32.219 -4.562 1 93.88 676 GLU B C 1
ATOM 10435 O O . GLU B 1 676 ? -11.391 -31.469 -5.305 1 93.88 676 GLU B O 1
ATOM 10440 N N . ASN B 1 677 ? -9.453 -32.375 -4.559 1 91 677 ASN B N 1
ATOM 10441 C CA . ASN B 1 677 ? -8.703 -31.703 -5.617 1 91 677 ASN B CA 1
ATOM 10442 C C . ASN B 1 677 ? -8.93 -32.375 -6.969 1 91 677 ASN B C 1
ATOM 10444 O O . ASN B 1 677 ? -8.828 -33.594 -7.09 1 91 677 ASN B O 1
ATOM 10448 N N . LEU B 1 678 ? -9.234 -31.562 -7.906 1 94.19 678 LEU B N 1
ATOM 10449 C CA . LEU B 1 678 ? -9.469 -32.031 -9.266 1 94.19 678 LEU B CA 1
ATOM 10450 C C . LEU B 1 678 ? -8.289 -31.688 -10.172 1 94.19 678 LEU B C 1
ATOM 10452 O O . LEU B 1 678 ? -7.594 -30.703 -9.938 1 94.19 678 LEU B O 1
ATOM 10456 N N . PRO B 1 679 ? -8.016 -32.5 -11.188 1 91.6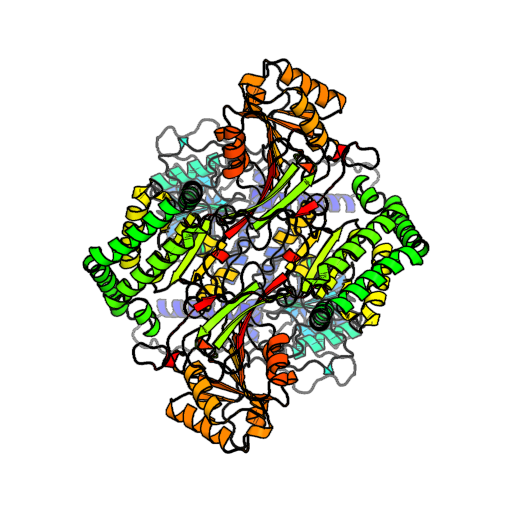2 679 PRO B N 1
ATOM 10457 C CA . PRO B 1 679 ? -6.949 -32.188 -12.133 1 91.62 679 PRO B CA 1
ATOM 10458 C C . PRO B 1 679 ? -7.234 -30.891 -12.914 1 91.62 679 PRO B C 1
ATOM 10460 O O . PRO B 1 679 ? -8.391 -30.594 -13.227 1 91.62 679 PRO B O 1
ATOM 10463 N N . ILE B 1 680 ? -6.18 -30.219 -13.156 1 88.88 680 ILE B N 1
ATOM 10464 C CA . ILE B 1 680 ? -6.289 -28.984 -13.922 1 88.88 680 ILE B CA 1
ATOM 10465 C C . ILE B 1 680 ? -6.262 -29.297 -15.422 1 88.88 680 ILE B C 1
ATOM 10467 O O . ILE B 1 680 ? -5.426 -30.062 -15.883 1 88.88 680 ILE B O 1
ATOM 10471 N N . PRO B 1 681 ? -7.32 -28.812 -16.062 1 77.19 681 PRO B N 1
ATOM 10472 C CA . PRO B 1 681 ? -7.332 -29.078 -17.5 1 77.19 681 PRO B CA 1
ATOM 10473 C C . PRO B 1 681 ? -6.086 -28.547 -18.203 1 77.19 681 PRO B C 1
ATOM 10475 O O . PRO B 1 681 ? -5.562 -27.484 -17.844 1 77.19 681 PRO B O 1
ATOM 10478 N N . GLN B 1 682 ? -5.211 -29.359 -18.781 1 66.25 682 GLN B N 1
ATOM 10479 C CA . GLN B 1 682 ? -4.07 -28.938 -19.594 1 66.25 682 GLN B CA 1
ATOM 10480 C C . GLN B 1 682 ? -4.531 -28.25 -20.875 1 66.25 682 GLN B C 1
ATOM 10482 O O . GLN B 1 682 ? -5.441 -28.734 -21.547 1 66.25 682 GLN B O 1
ATOM 10487 N N . ARG B 1 683 ? -4.598 -27.016 -20.969 1 56.09 683 ARG B N 1
ATOM 10488 C CA . ARG B 1 683 ? -4.887 -26.391 -22.266 1 56.09 683 ARG B CA 1
ATOM 10489 C C . ARG B 1 683 ? -4.051 -27.031 -23.375 1 56.09 683 ARG B C 1
ATOM 10491 O O . ARG B 1 683 ? -2.84 -27.188 -23.219 1 56.09 683 ARG B O 1
ATOM 10498 N N . ASN B 1 684 ? -4.668 -27.938 -24.188 1 35.84 684 ASN B N 1
ATOM 10499 C CA . ASN B 1 684 ? -4.082 -28.562 -25.359 1 35.84 684 ASN B CA 1
ATOM 10500 C C . ASN B 1 684 ? -3.305 -27.547 -26.203 1 35.84 684 ASN B C 1
ATOM 10502 O O . ASN B 1 684 ? -3.865 -26.547 -26.656 1 35.84 684 ASN B O 1
ATOM 10506 N N . THR B 1 685 ? -2.082 -27.219 -25.812 1 35.88 685 THR B N 1
ATOM 10507 C CA . THR B 1 685 ? -1.28 -26.688 -26.906 1 35.88 685 THR B CA 1
ATOM 10508 C C . THR B 1 685 ? -1.471 -27.531 -28.172 1 35.88 685 THR B C 1
ATOM 10510 O O . THR B 1 685 ? -1 -28.672 -28.234 1 35.88 685 THR B O 1
ATOM 10513 N N . ASN B 1 686 ? -2.701 -27.656 -28.609 1 26.69 686 ASN B N 1
ATOM 10514 C CA . ASN B 1 686 ? -2.604 -28.047 -30.016 1 26.69 686 ASN B CA 1
ATOM 10515 C C . ASN B 1 686 ? -2.002 -26.922 -30.859 1 26.69 686 ASN B C 1
ATOM 10517 O O . ASN B 1 686 ? -2.359 -25.766 -30.703 1 26.69 686 ASN B O 1
#

Radius of gyration: 35.8 Å; Cα contacts (8 Å, |Δi|>4): 2708; chains: 2; bounding box: 94×103×88 Å

Nearest PDB structures (foldseek):
  7f5u-assembly1_A  TM=9.200E-01  e=1.329E-71  Drosophila melanogaster
  7f5t-assembly1_B  TM=9.461E-01  e=3.063E-70  Drosophila melanogaster
  7f5v-assembly1_A  TM=9.193E-01  e=3.962E-70  Drosophila melanogaster
  7wxf-assembly1_A  TM=9.808E-01  e=1.850E-52  Drosophila melanogaster
  1o20-assembly1_A  TM=9.446E-01  e=5.973E-40  Thermotoga maritima

Solvent-accessible surface area (backbone atoms only — not comparable to full-atom values): 71500 Å² total; per-residue (Å²): 121,74,43,71,52,82,51,28,39,58,46,7,45,53,52,48,50,49,48,47,51,48,48,47,48,47,50,46,66,71,49,72,74,94,77,85,79,60,85,73,69,78,71,82,73,53,64,34,60,15,18,56,57,4,40,58,56,51,48,47,34,51,38,35,60,33,41,75,71,76,32,50,62,42,83,42,74,41,54,66,66,43,68,72,34,68,66,47,36,52,49,50,52,50,50,53,50,51,34,49,75,70,62,29,33,44,37,36,31,71,39,57,53,72,57,69,78,79,68,88,75,70,61,67,82,60,92,88,59,78,70,57,82,45,65,51,31,40,45,24,51,49,33,35,77,66,64,35,74,66,44,77,46,70,39,90,43,60,43,49,42,40,27,40,83,83,46,86,80,42,43,80,37,54,68,44,38,75,88,53,53,85,64,46,45,82,63,82,74,64,88,78,61,92,61,46,73,64,45,48,50,52,21,38,51,52,17,38,75,59,65,14,35,28,31,35,22,41,70,63,51,79,82,46,81,80,40,59,67,57,38,44,74,72,64,46,95,56,30,16,34,42,39,90,62,67,75,84,69,77,52,70,69,53,45,40,51,36,8,41,56,18,6,54,54,44,49,70,47,52,43,64,56,39,21,48,31,28,44,45,34,27,48,47,50,62,74,43,36,68,62,48,47,52,30,33,47,52,24,49,50,52,41,58,70,68,67,75,64,56,70,72,50,50,59,44,45,58,75,46,74,67,56,44,52,52,47,26,53,47,34,47,49,42,26,62,52,13,65,71,37,55,67,37,68,78,43,32,31,34,34,33,92,73,25,39,37,35,34,28,29,33,41,51,43,22,37,36,38,38,36,51,38,39,52,72,51,53,64,51,53,48,40,46,29,48,32,26,20,25,5,31,40,35,37,55,35,74,66,32,48,49,32,41,50,55,53,48,51,47,48,35,56,26,31,45,79,76,70,35,35,49,13,59,37,76,50,61,66,82,59,55,67,60,64,61,37,64,39,55,90,58,36,55,36,35,36,60,45,64,52,46,65,56,34,44,52,48,53,66,45,20,54,76,33,53,69,56,37,48,57,56,31,29,10,39,37,37,39,43,82,59,38,55,62,76,45,47,52,53,33,51,43,43,12,26,63,71,51,25,66,43,57,42,14,44,23,34,40,36,36,27,58,82,39,68,87,36,70,57,41,53,50,43,53,49,52,36,51,74,71,62,38,47,80,34,27,28,73,63,36,30,69,74,39,91,80,51,66,72,60,57,88,56,82,67,53,63,66,53,36,62,37,34,33,38,33,55,31,86,44,73,66,49,46,46,52,48,46,69,70,39,37,45,33,34,35,36,28,39,32,55,70,47,64,68,60,48,51,51,49,58,71,66,49,82,32,16,27,31,29,32,23,39,25,45,63,54,75,35,22,50,70,69,54,50,54,50,49,82,45,49,18,48,44,57,59,69,45,39,21,54,25,33,63,70,60,48,43,27,52,26,37,39,37,43,37,72,62,46,44,69,71,35,54,40,96,87,33,88,47,63,82,62,54,39,80,44,82,67,83,73,77,75,84,116,120,75,43,70,52,82,51,28,40,59,45,7,44,54,51,47,49,48,49,46,50,48,49,47,48,50,50,45,66,69,48,74,78,91,77,84,79,61,86,73,68,76,73,84,72,53,62,33,61,15,19,57,58,4,41,58,57,52,49,48,33,50,38,34,61,33,42,75,71,76,32,50,62,41,83,42,75,39,54,67,67,44,67,73,34,68,66,47,37,52,49,50,50,49,51,53,48,51,36,49,73,68,62,28,33,44,36,35,30,71,38,54,54,73,59,70,78,79,67,89,76,72,62,68,82,60,91,87,58,78,74,55,83,44,65,52,32,40,44,24,50,49,33,34,76,66,63,34,74,64,44,78,46,70,39,91,43,60,44,49,40,40,28,38,86,83,47,88,80,40,43,77,38,54,68,44,37,76,90,54,54,86,65,47,44,81,62,83,75,65,88,79,62,92,61,46,73,64,45,48,48,53,22,40,50,52,17,39,75,58,66,13,36,29,30,35,21,41,69,63,51,81,81,47,81,79,41,57,68,58,38,45,73,72,64,44,95,56,30,16,35,45,37,91,62,68,77,84,72,77,52,70,68,52,45,41,51,37,7,40,55,18,6,55,56,44,50,70,47,52,42,66,57,40,20,48,30,27,45,46,33,26,48,47,49,63,74,43,37,67,63,48,48,51,29,33,48,52,25,50,50,51,40,59,70,68,67,76,65,55,70,72,48,49,59,44,45,57,75,47,72,66,54,44,51,53,46,26,55,46,33,48,49,42,26,63,53,13,66,70,39,54,67,37,68,80,44,32,33,34,32,33,93,74,26,40,35,34,35,28,29,32,40,50,42,21,37,35,37,38,35,50,39,38,52,72,50,52,64,51,53,49,40,47,29,48,31,27,18,26,5,29,40,34,37,55,34,74,67,32,48,49,32,43,48,53,54,47,51,47,48,34,55,24,29,45,79,77,71,35,36,50,13,58,38,76,52,62,63,83,58,54,68,61,62,60,36,64,39,55,91,58,38,58,36,34,36,60,45,62,54,44,67,55,33,45,50,48,54,67,44,20,54,78,34,51,67,58,37,50,58,54,28,28,11,40,38,36,39,44,82,59,38,56,61,76,44,46,52,54,33,52,44,42,11,27,63,71,50,24,67,41,58,41,13,42,21,34,41,35,36,27,57,82,40,70,88,34,70,57,41,51,52,44,52,50,52,36,50,74,70,62,37,47,77,34,25,27,72,64,36,32,68,75,39,91,79,51,65,71,61,54,88,54,82,66,54,65,67,53,36,61,37,37,34,38,33,55,30,87,42,73,65,50,44,45,50,48,44,68,72,39,36,45,33,34,34,36,28,38,33,54,69,46,64,68,61,48,53,50,47,58,71,65,49,84,31,15,27,31,29,30,24,38,26,46,62,55,75,33,21,51,69,68,53,48,52,51,49,81,45,49,19,46,43,57,59,67,46,39,20,54,27,31,62,69,61,49,44,27,53,26,38,39,37,45,37,72,62,46,44,69,72,35,53,40,98,88,32,88,47,65,82,62,55,39,80,45,85,64,83,72,77,75,84,116

Secondary structure (DSSP, 8-state):
--EE---HHHHHHHHHHHHHHHHHHHHHHH----S-----------HHHHHHHHHHHHHHHHHHHHHTTT-EEEEEEE-THHHHSHHHHHHHHHHHHHHHHTTEEEEEEE-TTT-----TT----STT-----SHHHHHHHHHHHTT-SEEEEEESSSS-BSS-TTSTT--B-SEE-GGGGGG-------SS-SS-HHHHHHHHHHHHHTT-EEEEEES--TTS-S-HHHHHHTT---SEEE-SS--SS--HHHHHHHHHHHHHHHHHS-HHHHHHHHHHHHHHHHHTHHHHHHHHHHHHHHHHHHT-S-HHHHHHH---HHHHHHHHHHHHHHHHHGGGSTT-EEEEEEEETTEEEEEEEEE--EEEEEESS-TTHHHHHHHHHHHHT-EEEEEE-GGGHHHHHHHHHHHHHHHHTTT-GGGEEE--TTS-HHHHTT-TTT--EEEEES-HHHHHHHHHH-SSS-B-S-S---EEEEE-TT--HHHHHHHHHHHHHS-TTSTTSEEEEEEEGGGTTSHHHHHHHHHHHHTT-EEEEPHHHHHH-SS---B-S-S-----SSEEEEEEESSHHHHHHHHHHH--SSEEEEE-S-HHHHHHHHHH--SSEEEEEE-GGG-STTTTT-SS--EEE--SSS--EEE-GGGGEEEEEEEEEEEE-GGGGSTT-S-----EE---------/--EE---HHHHHHHHHHHHHHHHHHHHHHH----S-----------HHHHHHHHHHHHHHHHHHHHHTTT-EEEEEEE-THHHHSHHHHHHHHHHHHHHHHTTEEEEEEE-TTT-----TT----STT-----SHHHHHHHHHHHTT-SEEEEEESSSS-BSS-TTSTT--B-SEE-GGGGGG-------SS-S--HHHHHHHHHHHHHTT-EEEEEES--TTS-S-HHHHHHTT---SEEE-SSPPSS--HHHHHHHHHHHHHHHHHS-HHHHHHHHHHHHHHHHHTHHHHHHHHHHHHHHHHHHT-S-HHHHHHH---HHHHHHHHHHHHHHHHHGGGSTT-EEEEEEEETTEEEEEEEEE--EEEEEESS-TTHHHHHHHHHHHHT-EEEEEE-GGGHHHHHHHHHHHHHHHHTTT-GGGEEE--TTS-HHHHTT-TTT--EEEEES-HHHHHHHHHH-SSS-B-S-S---EEEEE-TT--HHHHHHHHHHHHHS-TTSTTSEEEEEEEGGGTTSHHHHHHHHHHHHTT-EEEEPHHHHHH-SS---B-S-S-----SSEEEEEEESSHHHHHHHHHHH--SSEEEEE-S-HHHHHHHHHH--SSEEEEEE-GGG-STTTTT-SS--EEE--SSS--EEE-GGGGEEEEEEEEEEEE-GGGGSTT-S-----EE---------

Foldseek 3Di:
DAAEDDCLLVQLVVVVLVVVVVVVVVVPVVVPDDDPPDPPPPPPPDSLRSNVRSVVVVVVVVQVVQVVVPAAEDEDEDELVCVVDPVSLVVVLVVCVVCVVVRYHYYYYYNSNPHPPPPPPPPPPDDQDQRPPDSLLVQLVCCLSNVPQEAEAADQDQAAWLEDPPDPPIDFAQEDAPVCVVSRDDDDDDPDDPAPNNNNVVSQVSSVVSPYKYFYGHCPPPPPPNCLVVCVVVPHRTYYIYHNDDDDDDDPVVLLVLLQVLLVVLLPDALLLLLQLLLQLLVCLLVCVVVLQVLLVVLLVVCVVVVPDDPVLSVQLHDDNVNSNVLSVLSNVLSVVLNCAFFFWPFWWDFFVQKIKTKTKAFQGEEEEEEESHLSLQSQVLSLSSSNSYQYEYAYAPSNVRSNVVSLVSSLVSCPVVDSSSSYYYDDNVDDLLVVLPPVVRHAEYEYHYALVVLVVSVVSNPHHHYFAANAQAEEEEEAPAFDLVLPLVQLCCQCPVQPQDRLRHAEYEYAPNCCPDVSVVVNVVSLVVSVAAEAEAPARQVVDPDGDDHDPALQDRPSHSYHYYYYDHDLVRVLVSCVVRNRLAEYEYGHPDPVSQVVNVVRRRHLYYYYSHHSVCQECVSVVLSHFSHAGRDDPQDHTTHHSNSRIDIDMDMGHDDDDCVQCPPPHVIHTDGGIDDGDDPPPD/DAAEDDCLLVQLVVVVLVVVVVVVVVVPVVVPDDDPPDPPPPPPPDSLRSNVRSVVVVVVVVQVVQVVVPAAEAEDEDELVLVVDPVSLVVVLVVCVVCVVVRYHYYYYYNSNPHPPPPPPPPPPDDQDQRPPDSLLVQLVCCLSNVPQEAEAADQDQAAWLEDPPDPPIDFAQEDAPVCVVSRDDDDDDPDDPQPPNNNVVSQVSSVVSPYKYFYGHCPPPPPPNCLVVCVVVVHRTYYIYHNDDDDDDDPVVLLVLLQVLLVVLLPDALLLLLQLLLQLLVCLLVCVVVLQVLLVVLLVVCVVVVPDDPVLSVQLHDDNVNSNVLSVLSNVLSVVLNCAFFFWPFWWDFFVQKIKTKTKAFQGEEEEEEESHLSLQSQVLSLSSSNSYQYEYAYAPSNVRSNVVSLVSSLVSCPVSDSSSSYYYDDNVDDLLVVLPPVVRHAEYEYHYALVVLVVSVVSNPHHHYFAANAQAEEEEEAPAFDLVLVLVQLCCQCQVQPQDRLRHAEYEYAPNCCPDVSVVVNVVSLVVSPAAEAEAPARQVVDPDGDDHDPALQDRPSDSYHYYYYDHHLVRVLVSCVVRNRLAEYEYGHPDPVSQVVNVVRRRHLYYYYSHHSVCQECVSVVLSHFSHAGRDDPQDHTTHHSNSRIDIDMDMGHDDDDCVLCPPPHVIHTDGGIDDGDDPPPD

InterPro domains:
  IPR000965 GPR domain [MF_00412] (251-662)
  IPR000965 GPR domain [TIGR00407] (259-652)
  IPR000965 GPR domain [cd07079] (253-658)
  IPR001048 Aspartate/glutamate/uridylate kinase [PF00696] (3-218)
  IPR001057 Glutamate/acetylglutamate kinase [PR00474] (51-79)
  IPR001057 Glutamate/acetylglutamate kinase [PR00474] (91-112)
  IPR001057 Glutamate/acetylglutamate kinase [PR00474] (134-161)
  IPR001057 Glutamate/acetylglutamate kinase [PR00474] (192-212)
  IPR005766 Delta l-pyrroline-5-carboxylate synthetase [PIRSF036429] (1-682)
  IPR005766 Delta l-pyrroline-5-carboxylate synthetase [TIGR01092] (1-685)
  IPR015590 Aldehyde dehydrogenase domain [PF00171] (252-516)
  IPR016161 Aldehyde/histidinol dehydrogenase [SSF53720] (252-661)
  IPR016162 Aldehyde dehydrogenase, N-terminal [G3DSA:3.40.605.10] (262-660)
  IPR016163 Aldehyde dehydrogenase, C-terminal [G3DSA:3.40.309.10] (472-620)
  IPR019797 Glutamate 5-kinase, conserved site [PS00902] (190-207)
  IPR020593 Gamma-glutamyl phosphate reductase GPR, conserved site [PS01223] (569-590)
  IPR036393 Acetylglutamate kinase-like superfamily [G3DSA:3.40.1160.10] (1-243)
  IPR036393 Acetylglutamate kinase-like superfamily [SSF53633] (3-242)
  IPR041744 Bifunctional delta 1-pyrroline-5-carboxylate synthetase, glutamate-5-kinase domain [cd04256] (1-243)

Sequence (1372 aa):
MMLVTSGAVAFGKQRLRHEILLSQSVRQALHSGQNQLKEMAIPVLEARACAAAGQSGLMALYEAMFTQYSICAAQILVTNLDFHDEQKRRNLNGTLHELLRMNIVPIVNTNDAVVPPAEPNSDLQGVNVISVKDNDSLAARLAVEMKTDLLIVLSDVEGLFDSPPGSDDAKLIDIFYPGDQQSVTFGTKSRVGMGGMEAKVKAALWALQGGTSVVIANGTHPKVSGHVITDIVEGKKVGTFFSEVKPAGPTVEQQGEMARSGGRALATLEPEQRAEIIHHLADLLTDQRDEILLANKKDLEEAEGKGRLAAPLLKRLSLSTSKLNSLAIGLRQIAASSQESVGRVLRRTRIANNLELEQVTVPIGVLLVIFESRPDCLPQVAALAIASGNGLLLKGGKEAAHSNRILHLLTQEALSIHGVKEAVQLVNTREEVEDLCRLDKLIDLIIPRGSSQLVRDIQKAAKGIPVMGHSEGICHMYVDSEASVDKITRLVRDSKCEYPAACNALETLLIHRDLLRTPLFDQIIDMLRVEQVKIHAGPKFASYLTFSPSEVKSLRTEYGDLEICIEVVDSVQEAIDHIHKYGSSHTDVIVTENEKTAEFFLQHVDSACVFWNASTRFSDGYRFGLGAEVGISTSRIHARGPVGLEGLLTTKWLLRGQDHVVSDFSEHGSLKYLHENLPIPQRNTNMMLVTSGAVAFGKQRLRHEILLSQSVRQALHSGQNQLKEMAIPVLEARACAAAGQSGLMALYEAMFTQYSICAAQILVTNLDFHDEQKRRNLNGTLHELLRMNIVPIVNTNDAVVPPAEPNSDLQGVNVISVKDNDSLAARLAVEMKTDLLIVLSDVEGLFDSPPGSDDAKLIDIFYPGDQQSVTFGTKSRVGMGGMEAKVKAALWALQGGTSVVIANGTHPKVSGHVITDIVEGKKVGTFFSEVKPAGPTVEQQGEMARSGGRALATLEPEQRAEIIHHLADLLTDQRDEILLANKKDLEEAEGKGRLAAPLLKRLSLSTSKLNSLAIGLRQIAASSQESVGRVLRRTRIANNLELEQVTVPIGVLLVIFESRPDCLPQVAALAIASGNGLLLKGGKEAAHSNRILHLLTQEALSIHGVKEAVQLVNTREEVEDLCRLDKLIDLIIPRGSSQLVRDIQKAAKGIPVMGHSEGICHMYVDSEASVDKITRLVRDSKCEYPAACNALETLLIHRDLLRTPLFDQIIDMLRVEQVKIHAGPKFASYLTFSPSEVKSLRTEYGDLEICIEVVDSVQEAIDHIHKYGSSHTDVIVTENEKTAEFFLQHVDSACVFWNASTRFSDGYRFGLGAEVGISTSRIHARGPVGLEGLLTTKWLLRGQDHVVSDFSEHGSLKYLHENLPIPQRNTN